Protein AF-0000000077108275 (afdb_homodimer)

Secondary structure (DSSP, 8-state):
--SSSHHHHHHHHHHHHHHHTHHHHHHHHHHHHHHHHHHHHHHHHHHHHHHHHHHHHHH---TT-HHHHHHTS-HHHHHHHHHHHHHHHHHHHHHHHHHTS-SS-----HHHHHHHHH-GGGGGGTT--HHHHHHHHHHHHHHHHTT-SSBSHHHHHHHHHHHHHHHHHHTT--GGGHHHHHHHHHHHHHHHHHT-HHHHHHHIIIIII-S--HHHHHHHHHHHHHHHHHHHHHH-SS-SS-----SS--HHHHHTHHHHHHHHHHHHHHHHHHHHHHHHHHHHHHHHTT--GGGHHHHHHHHHHHHHHH-GGGSTT-HHHHHHHHTT-S-HHHHHHHHHHHHHHHHHHHHTT---BSHHHHHHHHHHHHHHHHHHHHHHHT-HHHHHHHHHHHHHHHHHHHHHT-HHHHHHHHHHHHT-HHHHHHHHHHHHHHHHHHHHTT--HHHHHHHHHHHHH-/--TTSHHHHHHHHHHHHHHHTHHHHHHHHHHHHHHHHHHHHHHHHHHHHHHHHHHHHHH---TT-HHHHHHTS-HHHHHHHHHHHHHHHHHHHHHHHHHTS-SS-----HHHHHHHHH-GGGGGGTT--HHHHHHHHHHHHHHHHTT-SSBSHHHHHHHHHHHHHHHHHHTT--GGGHHHHHHHHHHHHHHHHHT-HHHHHHHIIIIII-S--HHHHHHHHHHHHHHHHHHHHHH-SS-SS-----SS--HHHHHTHHHHHHHHHHHHHHHHHHHHHHHHHHHHHHHHTT--GGGHHHHHHHHHHHHHHH-GGGSTT-HHHHHHHHTT-S-HHHHHHHHHHHHHHHHHHHHTT---BSHHHHHHHHHHHHHHHHHHHHHHHT-HHHHHHHHHHHHHHHHHHHHHT-HHHHHHHHHHHHT-HHHHHHHHHHHHHHHHHHHHTT--HHHHHHHHHHHHH-

InterPro domains:
  IPR001807 Chloride channel [PF00654] (104-437)
  IPR001807 Chloride channel [PR00762] (136-155)
  IPR001807 Chloride channel [PR00762] (187-206)
  IPR001807 Chloride channel [PR00762] (354-374)
  IPR001807 Chloride channel [PR00762] (389-405)
  IPR001807 Chloride channel [PR00762] (407-426)
  IPR014743 Chloride channel, core [SSF81340] (21-454)
  IPR050368 Voltage-gated ClC-type chloride channel [PTHR43427] (21-438)

Solvent-accessible surface area (backbone atoms only — not comparable to full-atom values): 40980 Å² total; per-residue (Å²): 131,74,76,75,64,55,64,60,52,54,55,51,49,53,52,52,57,53,51,66,60,43,55,65,51,50,54,52,46,37,55,53,18,38,51,38,2,48,52,25,11,51,48,46,49,49,48,52,50,50,20,46,51,32,26,27,70,52,45,62,22,62,93,68,32,49,36,67,28,42,66,72,45,59,66,66,49,47,26,46,25,17,24,51,24,12,44,53,38,16,49,50,37,45,50,26,50,72,70,58,43,53,98,69,53,59,54,57,28,53,39,36,47,37,48,24,55,74,35,62,90,48,31,84,74,24,66,52,36,64,69,47,38,52,52,18,46,51,33,33,34,42,20,42,8,22,38,36,27,26,9,66,55,18,37,32,24,28,49,11,24,25,52,27,48,51,46,36,63,75,64,67,51,64,72,86,46,46,56,53,37,31,28,15,11,27,3,3,16,43,0,28,72,54,56,17,31,66,19,8,34,40,34,18,33,53,64,51,58,62,53,91,51,71,75,47,48,30,28,19,34,36,1,1,37,46,1,15,53,52,28,28,72,72,76,45,82,67,51,84,31,77,48,78,74,65,86,74,73,57,70,69,59,58,69,48,28,60,58,52,5,54,52,21,24,56,51,22,54,50,48,34,54,48,50,64,43,16,42,60,51,30,50,49,50,26,56,73,69,70,42,62,72,42,58,29,10,29,54,30,12,42,53,46,10,59,49,32,68,80,38,29,54,40,36,22,45,25,60,49,50,40,40,36,45,40,69,59,73,55,54,46,68,58,24,51,52,47,29,54,50,37,53,49,41,28,24,41,22,42,16,18,62,35,24,60,13,62,55,37,43,29,30,32,34,11,22,25,46,15,26,26,48,12,35,55,51,8,60,73,72,72,41,35,69,60,24,17,38,54,25,14,55,26,18,21,17,6,18,25,6,16,29,59,51,31,40,67,25,30,25,39,36,50,23,41,24,38,72,36,67,68,51,30,48,45,13,41,40,9,6,24,46,3,22,41,54,27,45,72,71,66,40,18,39,44,57,44,46,40,54,54,50,54,53,69,74,96,130,74,77,75,64,55,63,60,54,55,55,52,50,55,53,51,57,54,50,66,59,42,55,64,51,50,54,51,46,37,54,53,19,39,51,39,2,47,54,24,11,51,49,44,50,48,47,53,52,52,21,47,50,31,26,28,71,51,46,64,21,61,94,69,33,48,34,67,28,42,65,73,46,58,65,66,50,47,26,44,24,17,23,52,23,12,45,53,39,16,50,49,35,46,50,27,50,72,70,58,43,52,97,69,55,59,54,57,28,53,38,37,47,37,48,23,57,74,35,64,88,50,33,86,75,21,67,53,37,64,71,47,38,51,51,18,45,52,34,32,33,43,19,42,8,23,39,35,27,24,9,65,55,19,39,33,24,29,50,10,25,24,52,27,47,50,47,36,63,74,64,68,52,65,74,84,45,45,55,54,36,30,26,14,11,27,3,3,18,43,0,29,73,54,58,16,31,67,20,8,35,40,35,17,33,54,64,53,58,64,53,91,50,70,75,48,48,30,28,19,33,37,1,1,37,46,1,15,54,52,27,28,71,73,75,44,82,67,50,84,33,77,48,79,72,64,87,74,72,57,71,70,61,58,68,48,27,62,58,51,4,52,52,22,22,56,51,21,52,51,48,36,53,47,52,63,44,16,44,60,52,31,49,52,49,25,56,75,69,69,42,62,72,41,56,30,8,28,53,32,12,42,54,48,10,57,49,32,69,79,38,28,56,41,37,22,44,25,63,49,50,40,40,36,46,40,67,59,75,56,53,45,67,58,23,49,50,47,30,53,50,36,53,50,42,29,25,42,24,41,17,18,61,35,23,58,14,63,55,37,42,29,31,33,34,11,22,24,46,16,27,26,49,11,36,54,51,8,60,74,72,72,43,36,69,60,26,18,39,52,26,14,56,25,19,21,16,6,18,26,5,15,28,59,52,30,39,68,23,30,27,38,36,49,22,41,23,38,71,36,66,65,51,30,50,45,13,40,40,9,6,24,46,4,22,42,56,29,47,74,71,66,40,18,40,44,56,45,46,39,54,54,51,53,53,69,74,97

Radius of gyration: 28.6 Å; Cα contacts (8 Å, |Δi|>4): 1940; chains: 2; bounding box: 74×90×61 Å

Structure (mmCIF, N/CA/C/O backbone):
data_AF-0000000077108275-model_v1
#
loop_
_entity.id
_entity.type
_entity.pdbx_description
1 polymer 'Chloride channel core'
#
loop_
_atom_site.group_PDB
_atom_site.id
_atom_site.type_symbol
_atom_site.label_atom_id
_atom_site.label_alt_id
_atom_site.label_comp_id
_atom_site.label_asym_id
_atom_site.label_entity_id
_atom_site.label_seq_id
_atom_site.pdbx_PDB_ins_code
_atom_site.Cartn_x
_atom_site.Cartn_y
_atom_site.Cartn_z
_atom_site.occupancy
_atom_site.B_iso_or_equiv
_atom_site.auth_seq_id
_atom_site.auth_comp_id
_atom_site.auth_asym_id
_atom_site.auth_atom_id
_atom_site.pdbx_PDB_model_num
ATOM 1 N N . MET A 1 1 ? 36.844 40.188 -12.695 1 21.81 1 MET A N 1
ATOM 2 C CA . MET A 1 1 ? 35.625 39.938 -11.938 1 21.81 1 MET A CA 1
ATOM 3 C C . MET A 1 1 ? 34.625 39.188 -12.797 1 21.81 1 MET A C 1
ATOM 5 O O . MET A 1 1 ? 33.469 39 -12.375 1 21.81 1 MET A O 1
ATOM 9 N N . LYS A 1 2 ? 34.719 39.188 -14.117 1 32.38 2 LYS A N 1
ATOM 10 C CA . LYS A 1 2 ? 33.875 38.625 -15.18 1 32.38 2 LYS A CA 1
ATOM 11 C C . LYS A 1 2 ? 33.906 37.094 -15.141 1 32.38 2 LYS A C 1
ATOM 13 O O . LYS A 1 2 ? 33.062 36.438 -15.75 1 32.38 2 LYS A O 1
ATOM 18 N N . ARG A 1 3 ? 35.031 36.562 -14.781 1 35.88 3 ARG A N 1
ATOM 19 C CA . ARG A 1 3 ? 35.25 35.156 -15.023 1 35.88 3 ARG A CA 1
ATOM 20 C C . ARG A 1 3 ? 34.438 34.281 -14.047 1 35.88 3 ARG A C 1
ATOM 22 O O . ARG A 1 3 ? 34.438 33.062 -14.156 1 35.88 3 ARG A O 1
ATOM 29 N N . LEU A 1 4 ? 34.156 34.906 -12.945 1 33.06 4 LEU A N 1
ATOM 30 C CA . LEU A 1 4 ? 33.688 34.062 -11.859 1 33.06 4 LEU A CA 1
ATOM 31 C C . LEU A 1 4 ? 32.219 33.719 -12.062 1 33.06 4 LEU A C 1
ATOM 33 O O . LEU A 1 4 ? 31.641 32.938 -11.305 1 33.06 4 LEU A O 1
ATOM 37 N N . PHE A 1 5 ? 31.516 34.531 -12.883 1 38.78 5 PHE A N 1
ATOM 38 C CA . PHE A 1 5 ? 30.078 34.375 -12.938 1 38.78 5 PHE A CA 1
ATOM 39 C C . PHE A 1 5 ? 29.656 33.344 -13.977 1 38.78 5 PHE A C 1
ATOM 41 O O . PHE A 1 5 ? 28.469 33.156 -14.211 1 38.78 5 PHE A O 1
ATOM 48 N N . SER A 1 6 ? 30.594 32.75 -14.688 1 40.59 6 SER A N 1
ATOM 49 C CA . SER A 1 6 ? 30.234 32 -15.891 1 40.59 6 SER A CA 1
ATOM 50 C C . SER A 1 6 ? 29.797 30.594 -15.539 1 40.59 6 SER A C 1
ATOM 52 O O . SER A 1 6 ? 29.094 29.938 -16.312 1 40.59 6 SER A O 1
ATOM 54 N N . PRO A 1 7 ? 30.281 30.062 -14.367 1 42.12 7 PRO A N 1
ATOM 55 C CA . PRO A 1 7 ? 29.969 28.641 -14.227 1 42.12 7 PRO A CA 1
ATOM 56 C C . PRO A 1 7 ? 28.531 28.406 -13.742 1 42.12 7 PRO A C 1
ATOM 58 O O . PRO A 1 7 ? 28.016 27.297 -13.883 1 42.12 7 PRO A O 1
ATOM 61 N N . ALA A 1 8 ? 27.875 29.375 -13.133 1 40.97 8 ALA A N 1
ATOM 62 C CA . ALA A 1 8 ? 26.531 29.156 -12.609 1 40.97 8 ALA A CA 1
ATOM 63 C C . ALA A 1 8 ? 25.5 29.109 -13.742 1 40.97 8 ALA A C 1
ATOM 65 O O . ALA A 1 8 ? 24.469 28.469 -13.625 1 40.97 8 ALA A O 1
ATOM 66 N N . ARG A 1 9 ? 25.766 29.797 -14.812 1 37.84 9 ARG A N 1
ATOM 67 C CA . ARG A 1 9 ? 24.812 29.797 -15.914 1 37.84 9 ARG A CA 1
ATOM 68 C C . ARG A 1 9 ? 24.828 28.469 -16.656 1 37.84 9 ARG A C 1
ATOM 70 O O . ARG A 1 9 ? 23.797 28.016 -17.172 1 37.84 9 ARG A O 1
ATOM 77 N N . LYS A 1 10 ? 25.984 27.906 -16.703 1 40.44 10 LYS A N 1
ATOM 78 C CA . LYS A 1 10 ? 26.031 26.641 -17.422 1 40.44 10 LYS A CA 1
ATOM 79 C C . LYS A 1 10 ? 25.328 25.531 -16.625 1 40.44 10 LYS A C 1
ATOM 81 O O . LYS A 1 10 ? 24.75 24.609 -17.203 1 40.44 10 LYS A O 1
ATOM 86 N N . LEU A 1 11 ? 25.453 25.719 -15.234 1 37.72 11 LEU A N 1
ATOM 87 C CA . LEU A 1 11 ? 24.781 24.703 -14.414 1 37.72 11 LEU A CA 1
ATOM 88 C C . LEU A 1 11 ? 23.281 24.906 -14.438 1 37.72 11 LEU A C 1
ATOM 90 O O . LEU A 1 11 ? 22.516 23.938 -14.453 1 37.72 11 LEU A O 1
ATOM 94 N N . LEU A 1 12 ? 22.922 26.156 -14.453 1 38.62 12 LEU A N 1
ATOM 95 C CA . LEU A 1 12 ? 21.5 26.438 -14.555 1 38.62 12 LEU A CA 1
ATOM 96 C C . LEU A 1 12 ? 20.969 26.078 -15.938 1 38.62 12 LEU A C 1
ATOM 98 O O . LEU A 1 12 ? 19.844 25.578 -16.062 1 38.62 12 LEU A O 1
ATOM 102 N N . ASN A 1 13 ? 21.703 26.375 -16.969 1 37.97 13 ASN A N 1
ATOM 103 C CA . ASN A 1 13 ? 21.266 26.078 -18.328 1 37.97 13 ASN A CA 1
ATOM 104 C C . ASN A 1 13 ? 21.234 24.562 -18.578 1 37.97 13 ASN A C 1
ATOM 106 O O . ASN A 1 13 ? 20.438 24.094 -19.375 1 37.97 13 ASN A O 1
ATOM 110 N N . LYS A 1 14 ? 22.109 23.859 -18 1 39.78 14 LYS A N 1
ATOM 111 C CA . LYS A 1 14 ? 22.047 22.406 -18.172 1 39.78 14 LYS A CA 1
ATOM 112 C C . LYS A 1 14 ? 20.891 21.797 -17.375 1 39.78 14 LYS A C 1
ATOM 114 O O . LYS A 1 14 ? 20.375 20.734 -17.719 1 39.78 14 LYS A O 1
ATOM 119 N N . GLN A 1 15 ? 20.5 22.391 -16.297 1 38.34 15 GLN A N 1
ATOM 120 C CA . GLN A 1 15 ? 19.344 21.922 -15.531 1 38.34 15 GLN A CA 1
ATOM 121 C C . GLN A 1 15 ? 18.047 22.234 -16.266 1 38.34 15 GLN A C 1
ATOM 123 O O . GLN A 1 15 ? 17.109 21.438 -16.234 1 38.34 15 GLN A O 1
ATOM 128 N N . THR A 1 16 ? 17.969 23.375 -16.859 1 40.81 16 THR A N 1
ATOM 129 C CA . THR A 1 16 ? 16.781 23.75 -17.625 1 40.81 16 THR A CA 1
ATOM 130 C C . THR A 1 16 ? 16.641 22.891 -18.875 1 40.81 16 THR A C 1
ATOM 132 O O . THR A 1 16 ? 15.531 22.547 -19.281 1 40.81 16 THR A O 1
ATOM 135 N N . SER A 1 17 ? 17.641 22.641 -19.547 1 42.72 17 SER A N 1
ATOM 136 C CA . SER A 1 17 ? 17.609 21.844 -20.766 1 42.72 17 SER A CA 1
ATOM 137 C C . SER A 1 17 ? 17.203 20.391 -20.484 1 42.72 17 SER A C 1
ATOM 139 O O . SER A 1 17 ? 16.484 19.766 -21.266 1 42.72 17 SER A O 1
ATOM 141 N N . THR A 1 18 ? 17.562 19.938 -19.391 1 40.22 18 THR A N 1
ATOM 142 C CA . THR A 1 18 ? 17.234 18.562 -19.016 1 40.22 18 THR A CA 1
ATOM 143 C C . THR A 1 18 ? 15.781 18.453 -18.562 1 40.22 18 THR A C 1
ATOM 145 O O . THR A 1 18 ? 15.133 17.422 -18.781 1 40.22 18 THR A O 1
ATOM 148 N N . ALA A 1 19 ? 15.266 19.516 -18.031 1 42.22 19 ALA A N 1
ATOM 149 C CA . ALA A 1 19 ? 13.875 19.516 -17.594 1 42.22 19 ALA A CA 1
ATOM 150 C C . ALA A 1 19 ? 12.93 19.516 -18.797 1 42.22 19 ALA A C 1
ATOM 152 O O . A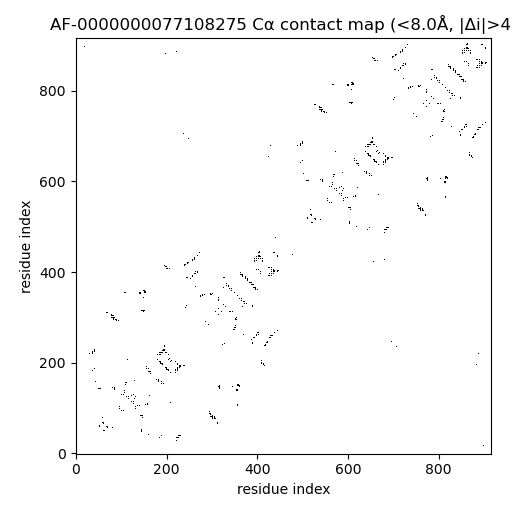LA A 1 19 ? 11.875 18.891 -18.766 1 42.22 19 ALA A O 1
ATOM 153 N N . SER A 1 20 ? 13.141 20.359 -19.797 1 42.03 20 SER A N 1
ATOM 154 C CA . SER A 1 20 ? 12.312 20.484 -20.984 1 42.03 20 SER A CA 1
ATOM 155 C C . SER A 1 20 ? 12.211 19.156 -21.719 1 42.03 20 SER A C 1
ATOM 157 O O . SER A 1 20 ? 11.18 18.859 -22.344 1 42.03 20 SER A O 1
ATOM 159 N N . LYS A 1 21 ? 13.148 18.422 -21.797 1 42.97 21 LYS A N 1
ATOM 160 C CA . LYS A 1 21 ? 13.125 17.156 -22.531 1 42.97 21 LYS A CA 1
ATOM 161 C C . LYS A 1 21 ? 12.445 16.062 -21.703 1 42.97 21 LYS A C 1
ATOM 163 O O . LYS A 1 21 ? 12.188 14.969 -22.219 1 42.97 21 LYS A O 1
ATOM 168 N N . LEU A 1 22 ? 12.211 16.328 -20.453 1 46 22 LEU A N 1
ATOM 169 C CA . LEU A 1 22 ? 11.688 15.305 -19.547 1 46 22 LEU A CA 1
ATOM 170 C C . LEU A 1 22 ? 10.18 15.156 -19.703 1 46 22 LEU A C 1
ATOM 172 O O . LEU A 1 22 ? 9.641 14.055 -19.594 1 46 22 LEU A O 1
ATOM 176 N N . TRP A 1 23 ? 9.469 16.328 -20.078 1 50.38 23 TRP A N 1
ATOM 177 C CA . TRP A 1 23 ? 8.016 16.281 -20.125 1 50.38 23 TRP A CA 1
ATOM 178 C C . TRP A 1 23 ? 7.539 15.422 -21.297 1 50.38 23 TRP A C 1
ATOM 180 O O . TRP A 1 23 ? 6.676 14.562 -21.125 1 50.38 23 TRP A O 1
ATOM 190 N N . PRO A 1 24 ? 8 15.68 -22.453 1 51.19 24 PRO A N 1
ATOM 191 C CA . PRO A 1 24 ? 7.539 14.867 -23.578 1 51.19 24 PRO A CA 1
ATOM 192 C C . PRO A 1 24 ? 7.918 13.398 -23.438 1 51.19 24 PRO A C 1
ATOM 194 O O . PRO A 1 24 ? 7.129 12.516 -23.797 1 51.19 24 PRO A O 1
ATOM 197 N N . ILE A 1 25 ? 8.938 13.219 -22.766 1 55.34 25 ILE A N 1
ATOM 198 C CA . ILE A 1 25 ? 9.43 11.852 -22.609 1 55.34 25 ILE A CA 1
ATOM 199 C C . ILE A 1 25 ? 8.609 11.133 -21.547 1 55.34 25 ILE A C 1
ATOM 201 O O . ILE A 1 25 ? 8.25 9.961 -21.719 1 55.34 25 ILE A O 1
ATOM 205 N N . ALA A 1 26 ? 8.078 11.953 -20.672 1 66.56 26 ALA A N 1
ATOM 206 C CA . ALA A 1 26 ? 7.301 11.344 -19.594 1 66.56 26 ALA A CA 1
ATOM 207 C C . ALA A 1 26 ? 5.926 10.906 -20.078 1 66.56 26 ALA A C 1
ATOM 209 O O . ALA A 1 26 ? 5.469 9.805 -19.781 1 66.56 26 ALA A O 1
ATOM 210 N N . LEU A 1 27 ? 5.402 11.695 -20.984 1 74.62 27 LEU A N 1
ATOM 211 C CA . LEU A 1 27 ? 4.082 11.359 -21.5 1 74.62 27 LEU A CA 1
ATOM 212 C C . LEU A 1 27 ? 4.16 10.188 -22.484 1 74.62 27 LEU A C 1
ATOM 214 O O . LEU A 1 27 ? 3.254 9.352 -22.531 1 74.62 27 LEU A O 1
ATOM 218 N N . GLU A 1 28 ? 5.199 10.172 -23.188 1 80.38 28 GLU A N 1
ATOM 219 C CA . GLU A 1 28 ? 5.402 9.055 -24.109 1 80.38 28 GLU A CA 1
ATOM 220 C C . GLU A 1 28 ? 5.496 7.73 -23.344 1 80.38 28 GLU A C 1
ATOM 222 O O . GLU A 1 28 ? 4.93 6.727 -23.781 1 80.38 28 GLU A O 1
ATOM 227 N N . MET A 1 29 ? 6.098 7.797 -22.25 1 84.69 29 MET A N 1
ATOM 228 C CA . MET A 1 29 ? 6.262 6.586 -21.453 1 84.69 29 MET A CA 1
ATOM 229 C C . MET A 1 29 ? 4.93 6.133 -20.859 1 84.69 29 MET A C 1
ATOM 231 O O . MET A 1 29 ? 4.691 4.938 -20.703 1 84.69 29 MET A O 1
ATOM 235 N N . TRP A 1 30 ? 4.109 7.043 -20.703 1 88.62 30 TRP A N 1
ATOM 236 C CA . TRP A 1 30 ? 2.805 6.719 -20.141 1 88.62 30 TRP A CA 1
ATOM 237 C C . TRP A 1 30 ? 1.914 6.051 -21.188 1 88.62 30 TRP A C 1
ATOM 239 O O . TRP A 1 30 ? 1.174 5.113 -20.875 1 88.62 30 TRP A O 1
ATOM 249 N N . VAL A 1 31 ? 1.995 6.508 -22.359 1 89.62 31 VAL A N 1
ATOM 250 C CA . VAL A 1 31 ? 1.215 5.922 -23.438 1 89.62 31 VAL A CA 1
ATOM 251 C C . VAL A 1 31 ? 1.711 4.508 -23.734 1 89.62 31 VAL A C 1
ATOM 253 O O . VAL A 1 31 ? 0.911 3.586 -23.906 1 89.62 31 VAL A O 1
ATOM 256 N N . VAL A 1 32 ? 3 4.398 -23.734 1 91.94 32 VAL A N 1
ATOM 257 C CA . VAL A 1 32 ? 3.588 3.08 -23.969 1 91.94 32 VAL A CA 1
ATOM 258 C C . VAL A 1 32 ? 3.186 2.135 -22.828 1 91.94 32 VAL A C 1
ATOM 260 O O . VAL A 1 32 ? 2.889 0.962 -23.078 1 91.94 32 VAL A O 1
ATOM 263 N N . ALA A 1 33 ? 3.195 2.691 -21.656 1 94.06 33 ALA A N 1
ATOM 264 C CA . ALA A 1 33 ? 2.801 1.895 -20.5 1 94.06 33 ALA A CA 1
ATOM 265 C C . ALA A 1 33 ? 1.346 1.446 -20.609 1 94.06 33 ALA A C 1
ATOM 267 O O . ALA A 1 33 ? 1.005 0.323 -20.234 1 94.06 33 ALA A O 1
ATOM 268 N N . ALA A 1 34 ? 0.493 2.275 -21.109 1 93.88 34 ALA A N 1
ATOM 269 C CA . ALA A 1 34 ? -0.911 1.927 -21.312 1 93.88 34 ALA A CA 1
ATOM 270 C C . ALA A 1 34 ? -1.054 0.794 -22.328 1 93.88 34 ALA A C 1
ATOM 272 O O . ALA A 1 34 ? -1.856 -0.122 -22.125 1 93.88 34 ALA A O 1
ATOM 273 N N . VAL A 1 35 ? -0.321 0.865 -23.344 1 95.44 35 VAL A N 1
ATOM 274 C CA . VAL A 1 35 ? -0.352 -0.166 -24.375 1 95.44 35 VAL A CA 1
ATOM 275 C C . VAL A 1 35 ? 0.147 -1.489 -23.797 1 95.44 35 VAL A C 1
ATOM 277 O O . VAL A 1 35 ? -0.437 -2.545 -24.047 1 95.44 35 VAL A O 1
ATOM 280 N N . ILE A 1 36 ? 1.191 -1.391 -23.031 1 96.12 36 ILE A N 1
ATOM 281 C CA . ILE A 1 36 ? 1.712 -2.586 -22.375 1 96.12 36 ILE A CA 1
ATOM 282 C C . ILE A 1 36 ? 0.646 -3.176 -21.453 1 96.12 36 ILE A C 1
ATOM 284 O O . ILE A 1 36 ? 0.468 -4.395 -21.391 1 96.12 36 ILE A O 1
ATOM 288 N N . GLY A 1 37 ? -0.014 -2.297 -20.75 1 97 37 GLY A N 1
ATOM 289 C CA . GLY A 1 37 ? -1.104 -2.758 -19.891 1 97 37 GLY A CA 1
ATOM 290 C C . GLY A 1 37 ? -2.186 -3.494 -20.672 1 97 37 GLY A C 1
ATOM 291 O O . GLY A 1 37 ? -2.697 -4.516 -20.203 1 97 37 GLY A O 1
ATOM 292 N N . ILE A 1 38 ? -2.479 -3.023 -21.797 1 97.12 38 ILE A N 1
ATOM 293 C CA . ILE A 1 38 ? -3.514 -3.629 -22.641 1 97.12 38 ILE A CA 1
ATOM 294 C C . ILE A 1 38 ? -3.031 -4.984 -23.156 1 97.12 38 ILE A C 1
ATOM 296 O O . ILE A 1 38 ? -3.732 -5.988 -23.031 1 97.12 38 ILE A O 1
ATOM 300 N N . VAL A 1 39 ? -1.862 -5.023 -23.656 1 97.62 39 VAL A N 1
ATOM 301 C CA . VAL A 1 39 ? -1.327 -6.227 -24.281 1 97.62 39 VAL A CA 1
ATOM 302 C C . VAL A 1 39 ? -1.123 -7.312 -23.234 1 97.62 39 VAL A C 1
ATOM 304 O O . VAL A 1 39 ? -1.524 -8.461 -23.422 1 97.62 39 VAL A O 1
ATOM 307 N N . VAL A 1 40 ? -0.518 -6.922 -22.156 1 98.12 40 VAL A N 1
ATOM 308 C CA . VAL A 1 40 ? -0.232 -7.891 -21.094 1 98.12 40 VAL A CA 1
ATOM 309 C C . VAL A 1 40 ? -1.535 -8.336 -20.438 1 98.12 40 VAL A C 1
ATOM 311 O O . VAL A 1 40 ? -1.703 -9.508 -20.109 1 98.12 40 VAL A O 1
ATOM 314 N N . GLY A 1 41 ? -2.432 -7.355 -20.188 1 98 41 GLY A N 1
ATOM 315 C CA . GLY A 1 41 ? -3.734 -7.719 -19.656 1 98 41 GLY A CA 1
ATOM 316 C C . GLY A 1 41 ? -4.461 -8.742 -20.5 1 98 41 GLY A C 1
ATOM 317 O O . GLY A 1 41 ? -4.965 -9.742 -19.984 1 98 41 GLY A O 1
ATOM 318 N N . LEU A 1 42 ? -4.477 -8.531 -21.75 1 98.12 42 LEU A N 1
ATOM 319 C CA . LEU A 1 42 ? -5.129 -9.461 -22.672 1 98.12 42 LEU A CA 1
ATOM 320 C C . LEU A 1 42 ? -4.398 -10.797 -22.703 1 98.12 42 LEU A C 1
ATOM 322 O O . LEU A 1 42 ? -5.031 -11.852 -22.797 1 98.12 42 LEU A O 1
ATOM 326 N N . ALA A 1 43 ? -3.113 -10.75 -22.672 1 98.12 43 ALA A N 1
ATOM 327 C CA . ALA A 1 43 ? -2.316 -11.977 -22.656 1 98.12 43 ALA A CA 1
ATOM 328 C C . ALA A 1 43 ? -2.6 -12.812 -21.422 1 98.12 43 ALA A C 1
ATOM 330 O O . ALA A 1 43 ? -2.697 -14.039 -21.5 1 98.12 43 ALA A O 1
ATOM 331 N N . VAL A 1 44 ? -2.654 -12.172 -20.281 1 97.88 44 VAL A N 1
ATOM 332 C CA . VAL A 1 44 ? -2.916 -12.883 -19.031 1 97.88 44 VAL A CA 1
ATOM 333 C C . VAL A 1 44 ? -4.332 -13.453 -19.047 1 97.88 44 VAL A C 1
ATOM 335 O O . VAL A 1 44 ? -4.562 -14.57 -18.578 1 97.88 44 VAL A O 1
ATOM 338 N N . ILE A 1 45 ? -5.273 -12.734 -19.578 1 97.69 45 ILE A N 1
ATOM 339 C CA . ILE A 1 45 ? -6.641 -13.227 -19.75 1 97.69 45 ILE A CA 1
ATOM 340 C C . ILE A 1 45 ? -6.641 -14.461 -20.656 1 97.69 45 ILE A C 1
ATOM 342 O O . ILE A 1 45 ? -7.312 -15.453 -20.359 1 97.69 45 ILE A O 1
ATOM 346 N N . GLY A 1 46 ? -5.926 -14.336 -21.719 1 97.81 46 GLY A N 1
ATOM 347 C CA . GLY A 1 46 ? -5.789 -15.477 -22.609 1 97.81 46 GLY A CA 1
ATOM 348 C C . GLY A 1 46 ? -5.191 -16.688 -21.922 1 97.81 46 GLY A C 1
ATOM 349 O O . GLY A 1 46 ? -5.68 -17.812 -22.094 1 97.81 46 GLY A O 1
ATOM 350 N N . LEU A 1 47 ? -4.148 -16.5 -21.188 1 96.81 47 LEU A N 1
ATOM 351 C CA . LEU A 1 47 ? -3.514 -17.578 -20.453 1 96.81 47 LEU A CA 1
ATOM 352 C C . LEU A 1 47 ? -4.504 -18.25 -19.5 1 96.81 47 LEU A C 1
ATOM 354 O O . LEU A 1 47 ? -4.59 -19.484 -19.453 1 96.81 47 LEU A O 1
ATOM 358 N N . ARG A 1 48 ? -5.227 -17.516 -18.781 1 96 48 ARG A N 1
ATOM 359 C CA . ARG A 1 48 ? -6.207 -18.047 -17.828 1 96 48 ARG A CA 1
ATOM 360 C C . ARG A 1 48 ? -7.297 -18.828 -18.547 1 96 48 ARG A C 1
ATOM 362 O O . ARG A 1 48 ? -7.727 -19.875 -18.078 1 96 48 ARG A O 1
ATOM 369 N N . ARG A 1 49 ? -7.727 -18.344 -19.656 1 96.25 49 ARG A N 1
ATOM 370 C CA . ARG A 1 49 ? -8.766 -19.016 -20.422 1 96.25 49 ARG A CA 1
ATOM 371 C C . ARG A 1 49 ? -8.258 -20.344 -20.984 1 96.25 49 ARG A C 1
ATOM 373 O O . ARG A 1 49 ? -9 -21.328 -21.031 1 96.25 49 ARG A O 1
ATOM 380 N N . VAL A 1 50 ? -7.02 -20.328 -21.438 1 96.94 50 VAL A N 1
ATOM 381 C CA . VAL A 1 50 ? -6.434 -21.578 -21.938 1 96.94 50 VAL A CA 1
ATOM 382 C C . VAL A 1 50 ? -6.316 -22.594 -20.812 1 96.94 50 VAL A C 1
ATOM 384 O O . VAL A 1 50 ? -6.578 -23.781 -21.016 1 96.94 50 VAL A O 1
ATOM 387 N N . ILE A 1 51 ? -5.914 -22.188 -19.656 1 96.25 51 ILE A N 1
ATOM 388 C CA . ILE A 1 51 ? -5.809 -23.078 -18.5 1 96.25 51 ILE A CA 1
ATOM 389 C C . ILE A 1 51 ? -7.188 -23.625 -18.156 1 96.25 51 ILE A C 1
ATOM 391 O O . ILE A 1 51 ? -7.344 -24.828 -17.938 1 96.25 51 ILE A O 1
ATOM 395 N N . MET A 1 52 ? -8.172 -22.75 -18.141 1 95.5 52 MET A N 1
ATOM 396 C CA . MET A 1 52 ? -9.531 -23.172 -17.828 1 95.5 52 MET A CA 1
ATOM 397 C C . MET A 1 52 ? -10.047 -24.172 -18.859 1 95.5 52 MET A C 1
ATOM 399 O O . MET A 1 52 ? -10.742 -25.125 -18.5 1 95.5 52 MET A O 1
ATOM 403 N N . ALA A 1 53 ? -9.758 -23.906 -20.062 1 96 53 ALA A N 1
ATOM 404 C CA . ALA A 1 53 ? -10.148 -24.828 -21.125 1 96 53 ALA A CA 1
ATOM 405 C C . ALA A 1 53 ? -9.508 -26.203 -20.922 1 96 53 ALA A C 1
ATOM 407 O O . ALA A 1 53 ? -10.133 -27.234 -21.172 1 96 53 ALA A O 1
ATOM 408 N N . GLY A 1 54 ? -8.234 -26.203 -20.531 1 96.44 54 GLY A N 1
ATOM 409 C CA . GLY A 1 54 ? -7.574 -27.453 -20.219 1 96.44 54 GLY A CA 1
ATOM 410 C C . GLY A 1 54 ? -8.211 -28.188 -19.047 1 96.44 54 GLY A C 1
ATOM 411 O O . GLY A 1 54 ? -8.391 -29.406 -19.094 1 96.44 54 GLY A O 1
ATOM 412 N N . GLU A 1 55 ? -8.516 -27.422 -18 1 95.81 55 GLU A N 1
ATOM 413 C CA . GLU A 1 55 ? -9.156 -28.016 -16.828 1 95.81 55 GLU A CA 1
ATOM 414 C C . GLU A 1 55 ? -10.516 -28.609 -17.188 1 95.81 55 GLU A C 1
ATOM 416 O O . GLU A 1 55 ? -10.914 -29.641 -16.625 1 95.81 55 GLU A O 1
ATOM 421 N N . PHE A 1 56 ? -11.219 -27.922 -18.047 1 95.06 56 PHE A N 1
ATOM 422 C CA . PHE A 1 56 ? -12.5 -28.438 -18.5 1 95.06 56 PHE A CA 1
ATOM 423 C C . PHE A 1 56 ? -12.312 -29.719 -19.312 1 95.06 56 PHE A C 1
ATOM 425 O O . PHE A 1 56 ? -13.055 -30.688 -19.125 1 95.06 56 PHE A O 1
ATOM 432 N N . PHE A 1 57 ? -11.352 -29.703 -20.125 1 95.06 57 PHE A N 1
ATOM 433 C CA . PHE A 1 57 ? -11.109 -30.828 -21.031 1 95.06 57 PHE A CA 1
ATOM 434 C C . PHE A 1 57 ? -10.656 -32.062 -20.234 1 95.06 57 PHE A C 1
ATOM 436 O O . PHE A 1 57 ? -11.156 -33.156 -20.469 1 95.06 57 PHE A O 1
ATOM 443 N N . PHE A 1 58 ? -9.766 -31.906 -19.281 1 95.06 58 PHE A N 1
ATOM 444 C CA . PHE A 1 58 ? -9.156 -33.031 -18.594 1 95.06 58 PHE A CA 1
ATOM 445 C C . PHE A 1 58 ? -10.008 -33.469 -17.406 1 95.06 58 PHE A C 1
ATOM 447 O O . PHE A 1 58 ? -10.078 -34.656 -17.094 1 95.06 58 PHE A O 1
ATOM 454 N N . PHE A 1 59 ? -10.664 -32.469 -16.734 1 95.12 59 PHE A N 1
ATOM 455 C CA . PHE A 1 59 ? -11.32 -32.781 -15.469 1 95.12 59 PHE A CA 1
ATOM 456 C C . PHE A 1 59 ? -12.805 -32.438 -15.531 1 95.12 59 PHE A C 1
ATOM 458 O O . PHE A 1 59 ? -13.539 -32.688 -14.57 1 95.12 59 PHE A O 1
ATOM 465 N N . SER A 1 60 ? -13.305 -31.781 -16.578 1 92.06 60 SER A N 1
ATOM 466 C CA . SER A 1 60 ? -14.68 -31.297 -16.688 1 92.06 60 SER A CA 1
ATOM 467 C C . SER A 1 60 ? -14.969 -30.219 -15.633 1 92.06 60 SER A C 1
ATOM 469 O O . SER A 1 60 ? -16.078 -30.156 -15.094 1 92.06 60 SER A O 1
ATOM 471 N N . ALA A 1 61 ? -13.922 -29.531 -15.344 1 90.19 61 ALA A N 1
ATOM 472 C CA . ALA A 1 61 ? -14.047 -28.5 -14.32 1 90.19 61 ALA A CA 1
ATOM 473 C C . ALA A 1 61 ? -14.609 -27.203 -14.922 1 90.19 61 ALA A C 1
ATOM 475 O O . ALA A 1 61 ? -14.195 -26.797 -16 1 90.19 61 ALA A O 1
ATOM 476 N N . LYS A 1 62 ? -15.602 -26.656 -14.156 1 83.5 62 LYS A N 1
ATOM 477 C CA . LYS A 1 62 ? -16.141 -25.359 -14.539 1 83.5 62 LYS A CA 1
ATOM 478 C C . LYS A 1 62 ? -15.742 -24.281 -13.539 1 83.5 62 LYS A C 1
ATOM 480 O O . LYS A 1 62 ? -15.664 -24.531 -12.336 1 83.5 62 LYS A O 1
ATOM 485 N N . HIS A 1 63 ? -15.445 -23.125 -13.906 1 74.31 63 HIS A N 1
ATOM 486 C CA . HIS A 1 63 ? -15.227 -21.922 -13.117 1 74.31 63 HIS A CA 1
ATOM 487 C C . HIS A 1 63 ? -14.07 -22.109 -12.141 1 74.31 63 HIS A C 1
ATOM 489 O O . HIS A 1 63 ? -14.148 -21.688 -10.984 1 74.31 63 HIS A O 1
ATOM 495 N N . GLU A 1 64 ? -13.148 -22.828 -12.438 1 75.19 64 GLU A N 1
ATOM 496 C CA . GLU A 1 64 ? -11.93 -23 -11.656 1 75.19 64 GLU A CA 1
ATOM 497 C C . GLU A 1 64 ? -12.172 -23.859 -10.422 1 75.19 64 GLU A C 1
ATOM 499 O O . GLU A 1 64 ? -11.43 -23.797 -9.445 1 75.19 64 GLU A O 1
ATOM 504 N N . ASN A 1 65 ? -13.195 -24.656 -10.43 1 87.25 65 ASN A N 1
ATOM 505 C CA . ASN A 1 65 ? -13.461 -25.625 -9.367 1 87.25 65 ASN A CA 1
ATOM 506 C C . ASN A 1 65 ? -12.836 -26.984 -9.68 1 87.25 65 ASN A C 1
ATOM 508 O O . ASN A 1 65 ? -13.547 -27.984 -9.805 1 87.25 65 ASN A O 1
ATOM 512 N N . LEU A 1 66 ? -11.625 -27 -9.641 1 91.44 66 LEU A N 1
ATOM 513 C CA . LEU A 1 66 ? -10.859 -28.156 -10.078 1 91.44 66 LEU A CA 1
ATOM 514 C C . LEU A 1 66 ? -10.93 -29.281 -9.047 1 91.44 66 LEU A C 1
ATOM 516 O O . LEU A 1 66 ? -11.094 -30.453 -9.398 1 91.44 66 LEU A O 1
ATOM 520 N N . ALA A 1 67 ? -10.82 -28.906 -7.816 1 92.5 67 ALA A N 1
ATOM 521 C CA . ALA A 1 67 ? -10.82 -29.922 -6.758 1 92.5 67 ALA A CA 1
ATOM 522 C C . ALA A 1 67 ? -12.148 -30.672 -6.715 1 92.5 67 ALA A C 1
ATOM 524 O O . ALA A 1 67 ? -12.172 -31.906 -6.613 1 92.5 67 ALA A O 1
ATOM 525 N N . THR A 1 68 ? -13.258 -29.969 -6.797 1 92.38 68 THR A N 1
ATOM 526 C CA . THR A 1 68 ? -14.586 -30.562 -6.773 1 92.38 68 THR A CA 1
ATOM 527 C C . THR A 1 68 ? -14.812 -31.438 -8.008 1 92.38 68 THR A C 1
ATOM 529 O O . THR A 1 68 ? -15.344 -32.531 -7.906 1 92.38 68 THR A O 1
ATOM 532 N N . ALA A 1 69 ? -14.375 -30.922 -9.125 1 92.69 69 ALA A N 1
ATOM 533 C CA . ALA A 1 69 ? -14.516 -31.672 -10.367 1 92.69 69 ALA A CA 1
ATOM 534 C C . ALA A 1 69 ? -13.695 -32.969 -10.336 1 92.69 69 ALA A C 1
ATOM 536 O O . ALA A 1 69 ? -14.18 -34.031 -10.727 1 92.69 69 ALA A O 1
ATOM 537 N N . ALA A 1 70 ? -12.523 -32.906 -9.883 1 92.94 70 ALA A N 1
ATOM 538 C CA . ALA A 1 70 ? -11.633 -34.062 -9.836 1 92.94 70 ALA A CA 1
ATOM 539 C C . ALA A 1 70 ? -12.164 -35.125 -8.875 1 92.94 70 ALA A C 1
ATOM 541 O O . ALA A 1 70 ? -12.031 -36.312 -9.133 1 92.94 70 ALA A O 1
ATOM 542 N N . ALA A 1 71 ? -12.758 -34.656 -7.805 1 91.44 71 ALA A N 1
ATOM 543 C CA . ALA A 1 71 ? -13.258 -35.562 -6.793 1 91.44 71 ALA A CA 1
ATOM 544 C C . ALA A 1 71 ? -14.414 -36.406 -7.336 1 91.44 71 ALA A C 1
ATOM 546 O O . ALA A 1 71 ? -14.695 -37.5 -6.832 1 91.44 71 ALA A O 1
ATOM 547 N N . SER A 1 72 ? -15.055 -35.938 -8.32 1 92.06 72 SER A N 1
ATOM 548 C CA . SER A 1 72 ? -16.219 -36.625 -8.867 1 92.06 72 SER A CA 1
ATOM 549 C C . SER A 1 72 ? -15.844 -37.531 -10.023 1 92.06 72 SER A C 1
ATOM 551 O O . SER A 1 72 ? -16.672 -38.312 -10.523 1 92.06 72 SER A O 1
ATOM 553 N N . LEU A 1 73 ? -14.633 -37.562 -10.391 1 93.56 73 LEU A N 1
ATOM 554 C CA . LEU A 1 73 ? -14.18 -38.375 -11.531 1 93.56 73 LEU A CA 1
ATOM 555 C C . LEU A 1 73 ? -13.633 -39.719 -11.078 1 93.56 73 LEU A C 1
ATOM 557 O O . LEU A 1 73 ? -13.219 -39.875 -9.93 1 93.56 73 LEU A O 1
ATOM 561 N N . PRO A 1 74 ? -13.648 -40.625 -12.07 1 94.75 74 PRO A N 1
ATOM 562 C CA . PRO A 1 74 ? -12.984 -41.906 -11.742 1 94.75 74 PRO A CA 1
ATOM 563 C C . PRO A 1 74 ? -11.484 -41.75 -11.531 1 94.75 74 PRO A C 1
ATOM 565 O O . PRO A 1 74 ? -10.859 -40.875 -12.133 1 94.75 74 PRO A O 1
ATOM 568 N N . LEU A 1 75 ? -10.938 -42.594 -10.758 1 94.75 75 LEU A N 1
ATOM 569 C CA . LEU A 1 75 ? -9.539 -42.5 -10.336 1 94.75 75 LEU A CA 1
ATOM 570 C C . LEU A 1 75 ? -8.609 -42.531 -11.539 1 94.75 75 LEU A C 1
ATOM 572 O O . LEU A 1 75 ? -7.586 -41.844 -11.547 1 94.75 75 LEU A O 1
ATOM 576 N N . TRP A 1 76 ? -8.961 -43.281 -12.523 1 94.81 76 TRP A N 1
ATOM 577 C CA . TRP A 1 76 ? -8.078 -43.375 -13.68 1 94.81 76 TRP A CA 1
ATOM 578 C C . TRP A 1 76 ? -7.969 -42.062 -14.422 1 94.81 76 TRP A C 1
ATOM 580 O O . TRP A 1 76 ? -6.914 -41.719 -14.969 1 94.81 76 TRP A O 1
ATOM 590 N N . GLN A 1 77 ? -9 -41.312 -14.438 1 95.25 77 GLN A N 1
ATOM 591 C CA . GLN A 1 77 ? -8.984 -40.031 -15.125 1 95.25 77 GLN A CA 1
ATOM 592 C C . GLN A 1 77 ? -8.164 -39 -14.352 1 95.25 77 GLN A C 1
ATOM 594 O O . GLN A 1 77 ? -7.512 -38.156 -14.953 1 95.25 77 GLN A O 1
ATOM 599 N N . ILE A 1 78 ? -8.281 -39.156 -13.062 1 96.62 78 ILE A N 1
ATOM 600 C CA . ILE A 1 78 ? -7.516 -38.25 -12.211 1 96.62 78 ILE A CA 1
ATOM 601 C C . ILE A 1 78 ? -6.023 -38.438 -12.438 1 96.62 78 ILE A C 1
ATOM 603 O O . ILE A 1 78 ? -5.246 -37.5 -12.438 1 96.62 78 ILE A O 1
ATOM 607 N N . ILE A 1 79 ? -5.668 -39.656 -12.695 1 97.38 79 ILE A N 1
ATOM 608 C CA . ILE A 1 79 ? -4.266 -40 -12.906 1 97.38 79 ILE A CA 1
ATOM 609 C C . ILE A 1 79 ? -3.873 -39.688 -14.352 1 97.38 79 ILE A C 1
ATOM 611 O O . ILE A 1 79 ? -2.791 -39.156 -14.602 1 97.38 79 ILE A O 1
ATOM 615 N N . ALA A 1 80 ? -4.723 -39.938 -15.289 1 97.38 80 ALA A N 1
ATOM 616 C CA . ALA A 1 80 ? -4.418 -39.812 -16.719 1 97.38 80 ALA A CA 1
ATOM 617 C C . ALA A 1 80 ? -4.234 -38.344 -17.125 1 97.38 80 ALA A C 1
ATOM 619 O O . ALA A 1 80 ? -3.432 -38.062 -18 1 97.38 80 ALA A O 1
ATOM 620 N N . ALA A 1 81 ? -4.941 -37.5 -16.484 1 97.38 81 ALA A N 1
ATOM 621 C CA . ALA A 1 81 ? -4.93 -36.094 -16.875 1 97.38 81 ALA A CA 1
ATOM 622 C C . ALA A 1 81 ? -3.545 -35.5 -16.688 1 97.38 81 ALA A C 1
ATOM 624 O O . ALA A 1 81 ? -2.938 -35.031 -17.656 1 97.38 81 ALA A O 1
ATOM 625 N N . PRO A 1 82 ? -2.99 -35.562 -15.469 1 97.62 82 PRO A N 1
ATOM 626 C CA . PRO A 1 82 ? -1.651 -35 -15.312 1 97.62 82 PRO A CA 1
ATOM 627 C C . PRO A 1 82 ? -0.586 -35.781 -16.078 1 97.62 82 PRO A C 1
ATOM 629 O O . PRO A 1 82 ? 0.403 -35.188 -16.531 1 97.62 82 PRO A O 1
ATOM 632 N N . VAL A 1 83 ? -0.785 -37.031 -16.312 1 97.81 83 VAL A N 1
ATOM 633 C CA . VAL A 1 83 ? 0.173 -37.812 -17.078 1 97.81 83 VAL A CA 1
ATOM 634 C C . VAL A 1 83 ? 0.172 -37.344 -18.531 1 97.81 83 VAL A C 1
ATOM 636 O O . VAL A 1 83 ? 1.233 -37.156 -19.125 1 97.81 83 VAL A O 1
ATOM 639 N N . THR A 1 84 ? -1.031 -37.25 -19.078 1 97.94 84 THR A N 1
ATOM 640 C CA . THR A 1 84 ? -1.147 -36.781 -20.453 1 97.94 84 THR A CA 1
ATOM 641 C C . THR A 1 84 ? -0.586 -35.375 -20.594 1 97.94 84 THR A C 1
ATOM 643 O O . THR A 1 84 ? 0.105 -35.062 -21.562 1 97.94 84 THR A O 1
ATOM 646 N N . GLY A 1 85 ? -0.974 -34.531 -19.625 1 97.38 85 GLY A N 1
ATOM 647 C CA . GLY A 1 85 ? -0.379 -33.219 -19.625 1 97.38 85 GLY A CA 1
ATOM 648 C C . GLY A 1 85 ? 1.137 -33.25 -19.562 1 97.38 85 GLY A C 1
ATOM 649 O O . GLY A 1 85 ? 1.805 -32.438 -20.234 1 97.38 85 GLY A O 1
ATOM 650 N N . GLY A 1 86 ? 1.681 -34.094 -18.734 1 97.38 86 GLY A N 1
ATOM 651 C CA . GLY A 1 86 ? 3.121 -34.25 -18.656 1 97.38 86 GLY A CA 1
ATOM 652 C C . GLY A 1 86 ? 3.748 -34.719 -19.969 1 97.38 86 GLY A C 1
ATOM 653 O O . GLY A 1 86 ? 4.844 -34.281 -20.312 1 97.38 86 GLY A O 1
ATOM 654 N N . CYS A 1 87 ? 3.068 -35.562 -20.656 1 97.69 87 CYS A N 1
ATOM 655 C CA . CYS A 1 87 ? 3.557 -36 -21.969 1 97.69 8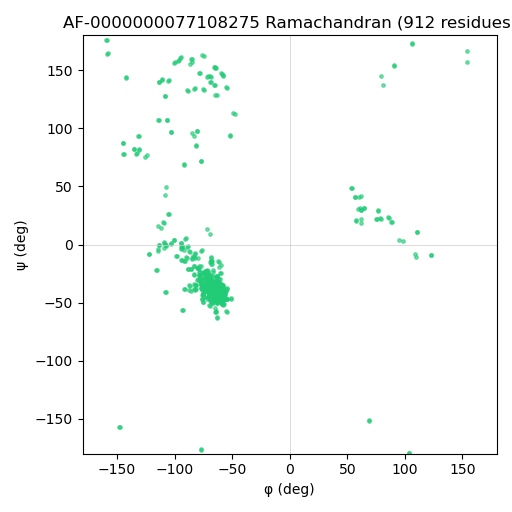7 CYS A CA 1
ATOM 656 C C . CYS A 1 87 ? 3.604 -34.844 -22.953 1 97.69 87 CYS A C 1
ATOM 658 O O . CYS A 1 87 ? 4.574 -34.688 -23.688 1 97.69 87 CYS A O 1
ATOM 660 N N . LEU A 1 88 ? 2.592 -34.094 -22.938 1 97.56 88 LEU A N 1
ATOM 661 C CA . LEU A 1 88 ? 2.545 -32.938 -23.828 1 97.56 88 LEU A CA 1
ATOM 662 C C . LEU A 1 88 ? 3.65 -31.938 -23.5 1 97.56 88 LEU A C 1
ATOM 664 O O . LEU A 1 88 ? 4.293 -31.391 -24.391 1 97.56 88 LEU A O 1
ATOM 668 N N . VAL A 1 89 ? 3.85 -31.719 -22.219 1 97 89 VAL A N 1
ATOM 669 C CA . VAL A 1 89 ? 4.922 -30.844 -21.781 1 97 89 VAL A CA 1
ATOM 670 C C . VAL A 1 89 ? 6.273 -31.422 -22.203 1 97 89 VAL A C 1
ATOM 672 O O . VAL A 1 89 ? 7.16 -30.688 -22.641 1 97 89 VAL A O 1
ATOM 675 N N . GLY A 1 90 ? 6.402 -32.688 -22.016 1 96 90 GLY A N 1
ATOM 676 C CA . GLY A 1 90 ? 7.621 -33.375 -22.469 1 96 90 GLY A CA 1
ATOM 677 C C . GLY A 1 90 ? 7.895 -33.188 -23.953 1 96 90 GLY A C 1
ATOM 678 O O . GLY A 1 90 ? 9.039 -32.938 -24.344 1 96 90 GLY A O 1
ATOM 679 N N . ILE A 1 91 ? 6.898 -33.25 -24.734 1 96 91 ILE A N 1
ATOM 680 C CA . ILE A 1 91 ? 7.02 -33.062 -26.172 1 96 91 ILE A CA 1
ATOM 681 C C . ILE A 1 91 ? 7.457 -31.641 -26.469 1 96 91 ILE A C 1
ATOM 683 O O . ILE A 1 91 ? 8.312 -31.422 -27.328 1 96 91 ILE A O 1
ATOM 687 N N . LEU A 1 92 ? 6.883 -30.734 -25.766 1 94.69 92 LEU A N 1
ATOM 688 C CA . LEU A 1 92 ? 7.246 -29.344 -25.969 1 94.69 92 LEU A CA 1
ATOM 689 C C . LEU A 1 92 ? 8.703 -29.094 -25.594 1 94.69 92 LEU A C 1
ATOM 691 O O . LEU A 1 92 ? 9.406 -28.344 -26.281 1 94.69 92 LEU A O 1
ATOM 695 N N . LEU A 1 93 ? 9.094 -29.656 -24.5 1 93.62 93 LEU A N 1
ATOM 696 C CA . LEU A 1 93 ? 10.492 -29.547 -24.078 1 93.62 93 LEU A CA 1
ATOM 697 C C . LEU A 1 93 ? 11.422 -30.141 -25.125 1 93.62 93 LEU A C 1
ATOM 699 O O . LEU A 1 93 ? 12.484 -29.594 -25.422 1 93.62 93 LEU A O 1
ATOM 703 N N . TRP A 1 94 ? 10.977 -31.219 -25.625 1 93 94 TRP A N 1
ATOM 704 C CA . TRP A 1 94 ? 11.758 -31.891 -26.672 1 93 94 TRP A CA 1
ATOM 705 C C . TRP A 1 94 ? 11.844 -31.031 -27.922 1 93 94 TRP A C 1
ATOM 707 O O . TRP A 1 94 ? 12.93 -30.875 -28.5 1 93 94 TRP A O 1
ATOM 717 N N . ILE A 1 95 ? 10.789 -30.484 -28.312 1 91.94 95 ILE A N 1
ATOM 718 C CA . ILE A 1 95 ? 10.742 -29.625 -29.5 1 91.94 95 ILE A CA 1
ATOM 719 C C . ILE A 1 95 ? 11.633 -28.406 -29.266 1 91.94 95 ILE A C 1
ATOM 721 O O . ILE A 1 95 ? 12.367 -28 -30.172 1 91.94 95 ILE A O 1
ATOM 725 N N . GLY A 1 96 ? 11.523 -27.875 -28.094 1 89.69 96 GLY A N 1
ATOM 726 C CA . GLY A 1 96 ? 12.375 -26.734 -27.781 1 89.69 96 GLY A CA 1
ATOM 727 C C . GLY A 1 96 ? 13.859 -27.062 -27.844 1 89.69 96 GLY A C 1
ATOM 728 O O . GLY A 1 96 ? 14.656 -26.25 -28.328 1 89.69 96 GLY A O 1
ATOM 729 N N . SER A 1 97 ? 14.203 -28.125 -27.375 1 86.81 97 SER A N 1
ATOM 730 C CA . SER A 1 97 ? 15.594 -28.562 -27.406 1 86.81 97 SER A CA 1
ATOM 731 C C . SER A 1 97 ? 16.062 -28.797 -28.828 1 86.81 97 SER A C 1
ATOM 733 O O . SER A 1 97 ? 17.203 -28.469 -29.172 1 86.81 97 SER A O 1
ATOM 735 N N . LYS A 1 98 ? 15.195 -29.281 -29.609 1 89.19 98 LYS A N 1
ATOM 736 C CA . LYS A 1 98 ? 15.555 -29.594 -30.984 1 89.19 98 LYS A CA 1
ATOM 737 C C . LYS A 1 98 ? 15.633 -28.344 -31.844 1 89.19 98 LYS A C 1
ATOM 739 O O . LYS A 1 98 ? 16.438 -28.266 -32.781 1 89.19 98 LYS A O 1
ATOM 744 N N . LEU A 1 99 ? 14.859 -27.438 -31.531 1 87.81 99 LEU A N 1
ATOM 745 C CA . LEU A 1 99 ? 14.805 -26.203 -32.312 1 87.81 99 LEU A CA 1
ATOM 746 C C . LEU A 1 99 ? 15.836 -25.203 -31.828 1 87.81 99 LEU A C 1
ATOM 748 O O . LEU A 1 99 ? 16 -24.141 -32.438 1 87.81 99 LEU A O 1
ATOM 752 N N . GLY A 1 100 ? 16.469 -25.469 -30.828 1 79.06 100 GLY A N 1
ATOM 753 C CA . GLY A 1 100 ? 17.5 -24.609 -30.297 1 79.06 100 GLY A CA 1
ATOM 754 C C . GLY A 1 100 ? 16.953 -23.422 -29.531 1 79.06 100 GLY A C 1
ATOM 755 O O . GLY A 1 100 ? 17.547 -22.344 -29.547 1 79.06 100 GLY A O 1
ATOM 756 N N . TRP A 1 101 ? 15.742 -23.609 -29.078 1 79.06 101 TRP A N 1
ATOM 757 C CA . TRP A 1 101 ? 15.164 -22.547 -28.281 1 79.06 101 TRP A CA 1
ATOM 758 C C . TRP A 1 101 ? 15.734 -22.547 -26.875 1 79.06 101 TRP A C 1
ATOM 760 O O . TRP A 1 101 ? 15.078 -23.016 -25.938 1 79.06 101 TRP A O 1
ATOM 770 N N . GLY A 1 102 ? 16.969 -22.141 -26.75 1 66.94 102 GLY A N 1
ATOM 771 C CA . GLY A 1 102 ? 17.688 -22.094 -25.484 1 66.94 102 GLY A CA 1
ATOM 772 C C . GLY A 1 102 ? 18.438 -23.375 -25.188 1 66.94 102 GLY A C 1
ATOM 773 O O . GLY A 1 102 ? 18.141 -24.438 -25.734 1 66.94 102 GLY A O 1
ATOM 774 N N . ASP A 1 103 ? 19.453 -23.375 -24.438 1 67.44 103 ASP A N 1
ATOM 775 C CA . ASP A 1 103 ? 20.312 -24.5 -24.078 1 67.44 103 ASP A CA 1
ATOM 776 C C . ASP A 1 103 ? 19.609 -25.453 -23.125 1 67.44 103 ASP A C 1
ATOM 778 O O . ASP A 1 103 ? 19.906 -26.656 -23.094 1 67.44 103 ASP A O 1
ATOM 782 N N . ASP A 1 104 ? 18.688 -24.938 -22.422 1 79.06 104 ASP A N 1
ATOM 783 C CA . ASP A 1 104 ? 17.953 -25.703 -21.406 1 79.06 104 ASP A CA 1
ATOM 784 C C . ASP A 1 104 ? 16.5 -25.266 -21.328 1 79.06 104 ASP A C 1
ATOM 786 O O . ASP A 1 104 ? 16.125 -24.469 -20.453 1 79.06 104 ASP A O 1
ATOM 790 N N . PRO A 1 105 ? 15.773 -26.016 -22.281 1 81.75 105 PRO A N 1
ATOM 791 C CA . PRO A 1 105 ? 14.367 -25.594 -22.281 1 81.75 105 PRO A CA 1
ATOM 792 C C . PRO A 1 105 ? 13.664 -25.859 -20.953 1 81.75 105 PRO A C 1
ATOM 794 O O . PRO A 1 105 ? 13.836 -26.922 -20.359 1 81.75 105 PRO A O 1
ATOM 797 N N . ARG A 1 106 ? 13.047 -24.906 -20.438 1 86 106 ARG A N 1
ATOM 798 C CA . ARG A 1 106 ? 12.297 -24.969 -19.188 1 86 106 ARG A CA 1
ATOM 799 C C . ARG A 1 106 ? 11.266 -23.844 -19.094 1 86 106 ARG A C 1
ATOM 801 O O . ARG A 1 106 ? 11.273 -22.938 -19.922 1 86 106 ARG A O 1
ATOM 808 N N . ALA A 1 107 ? 10.367 -24 -18.203 1 88.44 107 ALA A N 1
ATOM 809 C CA . ALA A 1 107 ? 9.453 -22.906 -17.906 1 88.44 107 ALA A CA 1
ATOM 810 C C . ALA A 1 107 ? 10.141 -21.812 -17.109 1 88.44 107 ALA A C 1
ATOM 812 O O . ALA A 1 107 ? 10.93 -22.094 -16.203 1 88.44 107 ALA A O 1
ATOM 813 N N . TYR A 1 108 ? 9.906 -20.578 -17.578 1 89.25 108 TYR A N 1
ATOM 814 C CA . TYR A 1 108 ? 10.531 -19.438 -16.922 1 89.25 108 TYR A CA 1
ATOM 815 C C . TYR A 1 108 ? 9.586 -18.828 -15.883 1 89.25 108 TYR A C 1
ATOM 817 O O . TYR A 1 108 ? 8.398 -19.141 -15.852 1 89.25 108 TYR A O 1
ATOM 825 N N . GLY A 1 109 ? 10.18 -18.047 -14.977 1 91 109 GLY A N 1
ATOM 826 C CA . GLY A 1 109 ? 9.406 -17.422 -13.914 1 91 109 GLY A CA 1
ATOM 827 C C . GLY A 1 109 ? 9.961 -16.078 -13.484 1 91 109 GLY A C 1
ATOM 828 O O . GLY A 1 109 ? 10.617 -15.391 -14.273 1 91 109 GLY A O 1
ATOM 829 N N . ILE A 1 110 ? 9.656 -15.719 -12.367 1 93.06 110 ILE A N 1
ATOM 830 C CA . ILE A 1 110 ? 9.953 -14.383 -11.844 1 93.06 110 ILE A CA 1
ATOM 831 C C . ILE A 1 110 ? 11.461 -14.211 -11.703 1 93.06 110 ILE A C 1
ATOM 833 O O . ILE A 1 110 ? 12 -13.133 -11.953 1 93.06 110 ILE A O 1
ATOM 837 N N . ALA A 1 111 ? 12.117 -15.25 -11.367 1 91 111 ALA A N 1
ATOM 838 C CA . ALA A 1 111 ? 13.57 -15.18 -11.188 1 91 111 ALA A CA 1
ATOM 839 C C . ALA A 1 111 ? 14.266 -14.805 -12.492 1 91 111 ALA A C 1
ATOM 841 O O . ALA A 1 111 ? 15.273 -14.102 -12.484 1 91 111 ALA A O 1
ATOM 842 N N . ASP A 1 112 ? 13.742 -15.25 -13.578 1 90.44 112 ASP A N 1
ATOM 843 C CA . ASP A 1 112 ? 14.312 -14.938 -14.891 1 90.44 112 ASP A CA 1
ATOM 844 C C . ASP A 1 112 ? 14.094 -13.469 -15.25 1 90.44 112 ASP A C 1
ATOM 846 O O . ASP A 1 112 ? 14.93 -12.852 -15.914 1 90.44 112 ASP A O 1
ATOM 850 N N . VAL A 1 113 ? 12.961 -12.977 -14.812 1 91.94 113 VAL A N 1
ATOM 851 C CA . VAL A 1 113 ? 12.648 -11.57 -15.047 1 91.94 113 VAL A CA 1
ATOM 852 C C . VAL A 1 113 ? 13.602 -10.688 -14.234 1 91.94 113 VAL A C 1
ATOM 854 O O . VAL A 1 113 ? 14.094 -9.672 -14.734 1 91.94 113 VAL A O 1
ATOM 857 N N . ILE A 1 114 ? 13.812 -11.094 -13.031 1 91.19 114 ILE A N 1
ATOM 858 C CA . ILE A 1 114 ? 14.727 -10.352 -12.172 1 91.19 114 ILE A CA 1
ATOM 859 C C . ILE A 1 114 ? 16.125 -10.359 -12.773 1 91.19 114 ILE A C 1
ATOM 861 O O . ILE A 1 114 ? 16.812 -9.336 -12.773 1 91.19 114 ILE A O 1
ATOM 865 N N . LYS A 1 115 ? 16.531 -11.484 -13.305 1 87.38 115 LYS A N 1
ATOM 866 C CA . LYS A 1 115 ? 17.844 -11.602 -13.945 1 87.38 115 LYS A CA 1
ATOM 867 C C . LYS A 1 115 ? 17.938 -10.688 -15.164 1 87.38 115 LYS A C 1
ATOM 869 O O . LYS A 1 115 ? 18.969 -10.047 -15.391 1 87.38 115 LYS A O 1
ATOM 874 N N . ALA A 1 116 ? 16.906 -10.656 -15.898 1 85.12 116 ALA A N 1
ATOM 875 C CA . ALA A 1 116 ? 16.875 -9.82 -17.094 1 85.12 116 ALA A CA 1
ATOM 876 C C . ALA A 1 116 ? 16.969 -8.344 -16.734 1 85.12 116 ALA A C 1
ATOM 878 O O . ALA A 1 116 ? 17.594 -7.559 -17.453 1 85.12 116 ALA A O 1
ATOM 879 N N . ARG A 1 117 ? 16.281 -8.016 -15.742 1 83.69 117 ARG A N 1
ATOM 880 C CA . ARG A 1 117 ? 16.328 -6.633 -15.289 1 83.69 117 ARG A CA 1
ATOM 881 C C . ARG A 1 117 ? 17.734 -6.25 -14.82 1 83.69 117 ARG A C 1
ATOM 883 O O . ARG A 1 117 ? 18.172 -5.117 -15.023 1 83.69 117 ARG A O 1
ATOM 890 N N . ARG A 1 118 ? 18.406 -7.133 -14.273 1 80.94 118 ARG A N 1
ATOM 891 C CA . ARG A 1 118 ? 19.734 -6.871 -13.766 1 80.94 118 ARG A CA 1
ATOM 892 C C . ARG A 1 118 ? 20.75 -6.742 -14.898 1 80.94 118 ARG A C 1
ATOM 894 O O . ARG A 1 118 ? 21.719 -5.984 -14.797 1 80.94 118 ARG A O 1
ATOM 901 N N . PHE A 1 119 ? 20.5 -7.516 -15.938 1 78.5 119 PHE A N 1
ATOM 902 C CA . PHE A 1 119 ? 21.406 -7.508 -17.062 1 78.5 119 PHE A CA 1
ATOM 903 C C . PHE A 1 119 ? 20.672 -7.168 -18.359 1 78.5 119 PHE A C 1
ATOM 905 O O . PHE A 1 119 ? 20.594 -7.996 -19.266 1 78.5 119 PHE A O 1
ATOM 912 N N . PRO A 1 120 ? 20.422 -5.938 -18.469 1 66.88 120 PRO A N 1
ATOM 913 C CA . PRO A 1 120 ? 19.594 -5.566 -19.609 1 66.88 120 PRO A CA 1
ATOM 914 C C . PRO A 1 120 ? 20.328 -5.676 -20.938 1 66.88 120 PRO A C 1
ATOM 916 O O . PRO A 1 120 ? 19.703 -5.855 -21.984 1 66.88 120 PRO A O 1
ATOM 919 N N . LYS A 1 121 ? 21.625 -5.512 -20.906 1 65.5 121 LYS A N 1
ATOM 920 C CA . LYS A 1 121 ? 22.406 -5.531 -22.141 1 65.5 121 LYS A CA 1
ATOM 921 C C . LYS A 1 121 ? 22.547 -6.953 -22.688 1 65.5 121 LYS A C 1
ATOM 923 O O . LYS A 1 121 ? 22.875 -7.148 -23.859 1 65.5 121 LYS A O 1
ATOM 928 N N . ARG A 1 122 ? 22.438 -7.871 -21.891 1 64.12 122 ARG A N 1
ATOM 929 C CA . ARG A 1 122 ? 22.562 -9.25 -22.344 1 64.12 122 ARG A CA 1
ATOM 930 C C . ARG A 1 122 ? 21.219 -9.961 -22.328 1 64.12 122 ARG A C 1
ATOM 932 O O . ARG A 1 122 ? 21.125 -11.102 -21.875 1 64.12 122 ARG A O 1
ATOM 939 N N . ILE A 1 123 ? 20.344 -9.32 -22.734 1 59.78 123 ILE A N 1
ATOM 940 C CA . ILE A 1 123 ? 18.953 -9.742 -22.625 1 59.78 123 ILE A CA 1
ATOM 941 C C . ILE A 1 123 ? 18.75 -11.055 -23.375 1 59.78 123 ILE A C 1
ATOM 943 O O . ILE A 1 123 ? 17.953 -11.906 -22.938 1 59.78 123 ILE A O 1
ATOM 947 N N . GLU A 1 124 ? 19.5 -11.188 -24.391 1 58.19 124 GLU A N 1
ATOM 948 C CA . GLU A 1 124 ? 19.359 -12.406 -25.188 1 58.19 124 GLU A CA 1
ATOM 949 C C . GLU A 1 124 ? 19.672 -13.648 -24.344 1 58.19 124 GLU A C 1
ATOM 951 O O . GLU A 1 124 ? 19.156 -14.734 -24.641 1 58.19 124 GLU A O 1
ATOM 956 N N . LYS A 1 125 ? 20.344 -13.281 -23.312 1 61.62 125 LYS A N 1
ATOM 957 C CA . LYS A 1 125 ? 20.734 -14.438 -22.516 1 61.62 125 LYS A CA 1
ATOM 958 C C . LYS A 1 125 ? 20 -14.453 -21.188 1 61.62 125 LYS A C 1
ATOM 960 O O . LYS A 1 125 ? 20.375 -15.203 -20.281 1 61.62 125 LYS A O 1
ATOM 965 N N . THR A 1 126 ? 19 -13.656 -21.125 1 65.19 126 THR A N 1
ATOM 966 C CA . THR A 1 126 ? 18.469 -13.523 -19.781 1 65.19 126 THR A CA 1
ATOM 967 C C . THR A 1 126 ? 17.109 -14.219 -19.656 1 65.19 126 THR A C 1
ATOM 969 O O . THR A 1 126 ? 16.547 -14.289 -18.562 1 65.19 126 THR A O 1
ATOM 972 N N . GLY A 1 127 ? 16.672 -14.812 -20.734 1 68.06 127 GLY A N 1
ATOM 973 C CA . GLY A 1 127 ? 15.445 -15.578 -20.594 1 68.06 127 GLY A CA 1
ATOM 974 C C . GLY A 1 127 ? 14.219 -14.812 -21.047 1 68.06 127 GLY A C 1
ATOM 975 O O . GLY A 1 127 ? 13.094 -15.32 -20.953 1 68.06 127 GLY A O 1
ATOM 976 N N . LEU A 1 128 ? 14.422 -13.641 -21.531 1 81.56 128 LEU A N 1
ATOM 977 C CA . LEU A 1 128 ? 13.258 -12.875 -21.969 1 81.56 128 LEU A CA 1
ATOM 978 C C . LEU A 1 128 ? 13.164 -12.852 -23.484 1 81.56 128 LEU A C 1
ATOM 980 O O . LEU A 1 128 ? 12.625 -11.906 -24.062 1 81.56 128 LEU A O 1
ATOM 984 N N . ASN A 1 129 ? 13.711 -13.867 -24.031 1 86.12 129 ASN A N 1
ATOM 985 C CA . ASN A 1 129 ? 13.547 -14.047 -25.469 1 86.12 129 ASN A CA 1
ATOM 986 C C . ASN A 1 129 ? 12.109 -14.383 -25.844 1 86.12 129 ASN A C 1
ATOM 988 O O . ASN A 1 129 ? 11.453 -15.164 -25.141 1 86.12 129 ASN A O 1
ATOM 992 N N . PHE A 1 130 ? 11.711 -13.914 -26.906 1 89.12 130 PHE A N 1
ATOM 993 C CA . PHE A 1 130 ? 10.297 -14.016 -27.281 1 89.12 130 PHE A CA 1
ATOM 994 C C . PHE A 1 130 ? 9.922 -15.453 -27.578 1 89.12 130 PHE A C 1
ATOM 996 O O . PHE A 1 130 ? 8.906 -15.953 -27.094 1 89.12 130 PHE A O 1
ATOM 1003 N N . LYS A 1 131 ? 10.734 -16.172 -28.312 1 88.19 131 LYS A N 1
ATOM 1004 C CA . LYS A 1 131 ? 10.445 -17.547 -28.703 1 88.19 131 LYS A CA 1
ATOM 1005 C C . LYS A 1 131 ? 10.492 -18.484 -27.5 1 88.19 131 LYS A C 1
ATOM 1007 O O . LYS A 1 131 ? 9.602 -19.312 -27.312 1 88.19 131 LYS A O 1
ATOM 1012 N N . GLU A 1 132 ? 11.492 -18.281 -26.703 1 88.94 132 GLU A N 1
ATOM 1013 C CA . GLU A 1 132 ? 11.617 -19.078 -25.5 1 88.94 132 GLU A CA 1
ATOM 1014 C C . GLU A 1 132 ? 10.484 -18.781 -24.516 1 88.94 132 GLU A C 1
ATOM 1016 O O . GLU A 1 132 ? 10.016 -19.688 -23.812 1 88.94 132 GLU A O 1
ATOM 1021 N N . GLY A 1 133 ? 10.125 -17.562 -24.547 1 91.19 133 GLY A N 1
ATOM 1022 C CA . GLY A 1 133 ? 9.039 -17.172 -23.672 1 91.19 133 GLY A CA 1
ATOM 1023 C C . GLY A 1 133 ? 7.703 -17.766 -24.062 1 91.19 133 GLY A C 1
ATOM 1024 O O . GLY A 1 133 ? 6.918 -18.172 -23.203 1 91.19 133 GLY A O 1
ATOM 1025 N N . LEU A 1 134 ? 7.465 -17.828 -25.328 1 92.19 134 LEU A N 1
ATOM 1026 C CA . LEU A 1 134 ? 6.219 -18.422 -25.812 1 92.19 134 LEU A CA 1
ATOM 1027 C C . LEU A 1 134 ? 6.148 -19.906 -25.469 1 92.19 134 LEU A C 1
ATOM 1029 O O . LEU A 1 134 ? 5.082 -20.422 -25.125 1 92.19 134 LEU A O 1
ATOM 1033 N N . LEU A 1 135 ? 7.27 -20.547 -25.609 1 92.62 135 LEU A N 1
ATOM 1034 C CA . LEU A 1 135 ? 7.348 -21.938 -25.219 1 92.62 135 LEU A CA 1
ATOM 1035 C C . LEU A 1 135 ? 7.066 -22.109 -23.734 1 92.62 135 LEU A C 1
ATOM 1037 O O . LEU A 1 135 ? 6.348 -23.031 -23.328 1 92.62 135 LEU A O 1
ATOM 1041 N N . SER A 1 136 ? 7.684 -21.188 -22.969 1 93.38 136 SER A N 1
ATOM 1042 C CA . SER A 1 136 ? 7.484 -21.219 -21.531 1 93.38 136 SER A CA 1
ATOM 1043 C C . SER A 1 136 ? 6.008 -21.062 -21.172 1 93.38 136 SER A C 1
ATOM 1045 O O . SER A 1 136 ? 5.5 -21.766 -20.297 1 93.38 136 SER A O 1
ATOM 1047 N N . VAL A 1 137 ? 5.316 -20.203 -21.844 1 94.81 137 VAL A N 1
ATOM 1048 C CA . VAL A 1 137 ? 3.9 -19.953 -21.594 1 94.81 137 VAL A CA 1
ATOM 1049 C C . VAL A 1 137 ? 3.078 -21.188 -21.969 1 94.81 137 VAL A C 1
ATOM 1051 O O . VAL A 1 137 ? 2.15 -21.562 -21.25 1 94.81 137 VAL A O 1
ATOM 1054 N N . ALA A 1 138 ? 3.402 -21.781 -23.047 1 95.19 138 ALA A N 1
ATOM 1055 C CA . ALA A 1 138 ? 2.695 -22.969 -23.516 1 95.19 138 ALA A CA 1
ATOM 1056 C C . ALA A 1 138 ? 2.867 -24.125 -22.531 1 95.19 138 ALA A C 1
ATOM 1058 O O . ALA A 1 138 ? 1.907 -24.844 -22.219 1 95.19 138 ALA A O 1
ATOM 1059 N N . ILE A 1 139 ? 4.074 -24.297 -22.062 1 95.56 139 ILE A N 1
ATOM 1060 C CA . ILE A 1 139 ? 4.367 -25.344 -21.094 1 95.56 139 ILE A CA 1
ATOM 1061 C C . ILE A 1 139 ? 3.537 -25.125 -19.828 1 95.56 139 ILE A C 1
ATOM 1063 O O . ILE A 1 139 ? 2.896 -26.062 -19.328 1 95.56 139 ILE A O 1
ATOM 1067 N N . SER A 1 140 ? 3.535 -23.875 -19.375 1 96 140 SER A N 1
ATOM 1068 C CA . SER A 1 140 ? 2.814 -23.562 -18.141 1 96 140 SER A CA 1
ATOM 1069 C C . SER A 1 140 ? 1.312 -23.75 -18.312 1 96 140 SER A C 1
ATOM 1071 O O . SER A 1 140 ? 0.633 -24.25 -17.406 1 96 140 SER A O 1
ATOM 1073 N N . ALA A 1 141 ? 0.782 -23.359 -19.453 1 96.44 141 ALA A N 1
ATOM 1074 C CA . ALA A 1 141 ? -0.65 -23.469 -19.719 1 96.44 141 ALA A CA 1
ATOM 1075 C C . ALA A 1 141 ? -1.097 -24.922 -19.734 1 96.44 141 ALA A C 1
ATOM 1077 O O . ALA A 1 141 ? -2.111 -25.281 -19.125 1 96.44 141 ALA A O 1
ATOM 1078 N N . ILE A 1 142 ? -0.365 -25.766 -20.375 1 96.81 142 ILE A N 1
ATOM 1079 C CA . ILE A 1 142 ? -0.707 -27.172 -20.484 1 96.81 142 ILE A CA 1
ATOM 1080 C C . ILE A 1 142 ? -0.548 -27.859 -19.125 1 96.81 142 ILE A C 1
ATOM 1082 O O . ILE A 1 142 ? -1.391 -28.656 -18.734 1 96.81 142 ILE A O 1
ATOM 1086 N N . ALA A 1 143 ? 0.542 -27.531 -18.484 1 97.19 143 ALA A N 1
ATOM 1087 C CA . ALA A 1 143 ? 0.795 -28.109 -17.156 1 97.19 143 ALA A CA 1
ATOM 1088 C C . ALA A 1 143 ? -0.338 -27.797 -16.188 1 97.19 143 ALA A C 1
ATOM 1090 O O . ALA A 1 143 ? -0.902 -28.688 -15.57 1 97.19 143 ALA A O 1
ATOM 1091 N N . LEU A 1 144 ? -0.681 -26.547 -16.109 1 96.31 144 LEU A N 1
ATOM 1092 C CA . LEU A 1 144 ? -1.724 -26.125 -15.188 1 96.31 144 LEU A CA 1
ATOM 1093 C C . LEU A 1 144 ? -3.09 -26.641 -15.633 1 96.31 144 LEU A C 1
ATOM 1095 O O . LEU A 1 144 ? -3.91 -27.031 -14.805 1 96.31 144 LEU A O 1
ATOM 1099 N N . GLY A 1 145 ? -3.318 -26.609 -16.859 1 96.25 145 GLY A N 1
ATOM 1100 C CA . GLY A 1 145 ? -4.582 -27.109 -17.375 1 96.25 145 GLY A CA 1
ATOM 1101 C C . GLY A 1 145 ? -4.789 -28.594 -17.125 1 96.25 145 GLY A C 1
ATOM 1102 O O . GLY A 1 145 ? -5.93 -29.062 -17.016 1 96.25 145 GLY A O 1
ATOM 1103 N N . SER A 1 146 ? -3.676 -29.312 -17.016 1 96.88 146 SER A N 1
ATOM 1104 C CA . SER A 1 146 ? -3.764 -30.766 -16.797 1 96.88 146 SER A CA 1
ATOM 1105 C C . SER A 1 146 ? -3.684 -31.094 -15.312 1 96.88 146 SER A C 1
ATOM 1107 O O . SER A 1 146 ? -3.629 -32.281 -14.938 1 96.88 146 SER A O 1
ATOM 1109 N N . GLY A 1 147 ? -3.586 -30.078 -14.508 1 95.81 147 GLY A N 1
ATOM 1110 C CA . GLY A 1 147 ? -3.752 -30.312 -13.086 1 95.81 147 GLY A CA 1
ATOM 1111 C C . GLY A 1 147 ? -2.465 -30.156 -12.297 1 95.81 147 GLY A C 1
ATOM 1112 O O . GLY A 1 147 ? -2.412 -30.484 -11.109 1 95.81 147 GLY A O 1
ATOM 1113 N N . ALA A 1 148 ? -1.422 -29.641 -12.891 1 96.88 148 ALA A N 1
ATOM 1114 C CA . ALA A 1 148 ? -0.174 -29.422 -12.164 1 96.88 148 ALA A CA 1
ATOM 1115 C C . ALA A 1 148 ? -0.405 -28.562 -10.922 1 96.88 148 ALA A C 1
ATOM 1117 O O . ALA A 1 148 ? -1.191 -27.609 -10.961 1 96.88 148 ALA A O 1
ATOM 1118 N N . SER A 1 149 ? 0.192 -28.969 -9.805 1 97.31 149 SER A N 1
ATOM 1119 C CA . SER A 1 149 ? 0.116 -28.203 -8.57 1 97.31 149 SER A CA 1
ATOM 1120 C C . SER A 1 149 ? 1.133 -27.062 -8.562 1 97.31 149 SER A C 1
ATOM 1122 O O . SER A 1 149 ? 2.24 -27.219 -8.039 1 97.31 149 SER A O 1
ATOM 1124 N N . ALA A 1 150 ? 0.779 -25.938 -9.125 1 96.19 150 ALA A N 1
ATOM 1125 C CA . ALA A 1 150 ? 1.669 -24.797 -9.266 1 96.19 150 ALA A CA 1
ATOM 1126 C C . ALA A 1 150 ? 0.875 -23.5 -9.484 1 96.19 150 ALA A C 1
ATOM 1128 O O . ALA A 1 150 ? -0.358 -23.531 -9.5 1 96.19 150 ALA A O 1
ATOM 1129 N N . GLY A 1 151 ? 1.59 -22.453 -9.539 1 95.25 151 GLY A N 1
ATOM 1130 C CA . GLY A 1 151 ? 0.941 -21.172 -9.75 1 95.25 151 GLY A CA 1
ATOM 1131 C C . GLY A 1 151 ? 1.021 -20.688 -11.18 1 95.25 151 GLY A C 1
ATOM 1132 O O . GLY A 1 151 ? 1.946 -21.047 -11.914 1 95.25 151 GLY A O 1
ATOM 1133 N N . ARG A 1 152 ? 0.114 -19.859 -11.547 1 94.81 152 ARG A N 1
ATOM 1134 C CA . ARG A 1 152 ? 0.094 -19.297 -12.898 1 94.81 152 ARG A CA 1
ATOM 1135 C C . ARG A 1 152 ? 0.723 -17.906 -12.93 1 94.81 152 ARG A C 1
ATOM 1137 O O . ARG A 1 152 ? 1.049 -17.391 -14.008 1 94.81 152 ARG A O 1
ATOM 1144 N N . GLU A 1 153 ? 1.013 -17.312 -11.766 1 94.56 153 GLU A N 1
ATOM 1145 C CA . GLU A 1 153 ? 1.462 -15.93 -11.688 1 94.56 153 GLU A CA 1
ATOM 1146 C C . GLU A 1 153 ? 2.91 -15.789 -12.141 1 94.56 153 GLU A C 1
ATOM 1148 O O . GLU A 1 153 ? 3.285 -14.781 -12.734 1 94.56 153 GLU A O 1
ATOM 1153 N N . GLY A 1 154 ? 3.68 -16.75 -11.781 1 94.38 154 GLY A N 1
ATOM 1154 C CA . GLY A 1 154 ? 5.059 -16.719 -12.242 1 94.38 154 GLY A CA 1
ATOM 1155 C C . GLY A 1 154 ? 5.18 -16.625 -13.758 1 94.38 154 GLY A C 1
ATOM 1156 O O . GLY A 1 154 ? 5.766 -15.68 -14.281 1 94.38 154 GLY A O 1
ATOM 1157 N N . PRO A 1 155 ? 4.582 -17.594 -14.367 1 95.38 155 PRO A N 1
ATOM 1158 C CA . PRO A 1 155 ? 4.562 -17.562 -15.836 1 95.38 155 PRO A CA 1
ATOM 1159 C C . PRO A 1 155 ? 3.914 -16.281 -16.391 1 95.38 155 PRO A C 1
ATOM 1161 O O . PRO A 1 155 ? 4.348 -15.766 -17.422 1 95.38 155 PRO A O 1
ATOM 1164 N N . ALA A 1 156 ? 2.916 -15.797 -15.727 1 97.06 156 ALA A N 1
ATOM 1165 C CA . ALA A 1 156 ? 2.24 -14.578 -16.172 1 97.06 156 ALA A CA 1
ATOM 1166 C C . ALA A 1 156 ? 3.174 -13.375 -16.094 1 97.06 156 ALA A C 1
ATOM 1168 O O . ALA A 1 156 ? 3.205 -12.547 -17.016 1 97.06 156 ALA A O 1
ATOM 1169 N N . VAL A 1 157 ? 3.854 -13.305 -15.016 1 97.12 157 VAL A N 1
ATOM 1170 C CA . VAL A 1 157 ? 4.785 -12.195 -14.836 1 97.12 157 VAL A CA 1
ATOM 1171 C C . VAL A 1 157 ? 5.895 -12.273 -15.883 1 97.12 157 VAL A C 1
ATOM 1173 O O . VAL A 1 157 ? 6.293 -11.258 -16.453 1 97.12 157 VAL A O 1
ATOM 1176 N N . HIS A 1 158 ? 6.398 -13.469 -16.109 1 95.81 158 HIS A N 1
ATOM 1177 C CA . HIS A 1 158 ? 7.41 -13.648 -17.141 1 95.81 158 HIS A CA 1
ATOM 1178 C C . HIS A 1 158 ? 6.871 -13.25 -18.516 1 95.81 158 HIS A C 1
ATOM 1180 O O . HIS A 1 158 ? 7.555 -12.562 -19.281 1 95.81 158 HIS A O 1
ATOM 1186 N N . MET A 1 159 ? 5.703 -13.711 -18.797 1 96.62 159 MET A N 1
ATOM 1187 C CA . MET A 1 159 ? 5.059 -13.367 -20.062 1 96.62 159 MET A CA 1
ATOM 1188 C C . MET A 1 159 ? 4.91 -11.852 -20.203 1 96.62 159 MET A C 1
ATOM 1190 O O . MET A 1 159 ? 5.184 -11.289 -21.266 1 96.62 159 MET A O 1
ATOM 1194 N N . GLY A 1 160 ? 4.496 -11.227 -19.156 1 97.12 160 GLY A N 1
ATOM 1195 C CA . GLY A 1 160 ? 4.355 -9.781 -19.156 1 97.12 160 GLY A CA 1
ATOM 1196 C C . GLY A 1 160 ? 5.66 -9.055 -19.422 1 97.12 160 GLY A C 1
ATOM 1197 O O . GLY A 1 160 ? 5.711 -8.109 -20.219 1 97.12 160 GLY A O 1
ATOM 1198 N N . ALA A 1 161 ? 6.633 -9.492 -18.75 1 94.81 161 ALA A N 1
ATOM 1199 C CA . ALA A 1 161 ? 7.953 -8.891 -18.938 1 94.81 161 ALA A CA 1
ATOM 1200 C C . ALA A 1 161 ? 8.469 -9.117 -20.359 1 94.81 161 ALA A C 1
ATOM 1202 O O . ALA A 1 161 ? 9.07 -8.219 -20.953 1 94.81 161 ALA A O 1
ATOM 1203 N N . MET A 1 162 ? 8.266 -10.289 -20.797 1 93.62 162 MET A N 1
ATOM 1204 C CA . MET A 1 162 ? 8.703 -10.641 -22.156 1 93.62 162 MET A CA 1
ATOM 1205 C C . MET A 1 162 ? 7.996 -9.773 -23.188 1 93.62 162 MET A C 1
ATOM 1207 O O . MET A 1 162 ? 8.633 -9.258 -24.109 1 93.62 162 MET A O 1
ATOM 1211 N N . LEU A 1 163 ? 6.73 -9.578 -23.078 1 94.94 163 LEU A N 1
ATOM 1212 C CA . LEU A 1 163 ? 5.961 -8.766 -24 1 94.94 163 LEU A CA 1
ATOM 1213 C C . LEU A 1 163 ? 6.375 -7.301 -23.906 1 94.94 163 LEU A C 1
ATOM 1215 O O . LEU A 1 163 ? 6.43 -6.602 -24.922 1 94.94 163 LEU A O 1
ATOM 1219 N N . ALA A 1 164 ? 6.566 -6.883 -22.719 1 92.88 164 ALA A N 1
ATOM 1220 C CA . ALA A 1 164 ? 7.039 -5.512 -22.547 1 92.88 164 ALA A CA 1
ATOM 1221 C C . ALA A 1 164 ? 8.383 -5.297 -23.234 1 92.88 164 ALA A C 1
ATOM 1223 O O . ALA A 1 164 ? 8.586 -4.277 -23.891 1 92.88 164 ALA A O 1
ATOM 1224 N N . ARG A 1 165 ? 9.234 -6.219 -23.078 1 88.94 165 ARG A N 1
ATOM 1225 C CA . ARG A 1 165 ? 10.547 -6.141 -23.719 1 88.94 165 ARG A CA 1
ATOM 1226 C C . ARG A 1 165 ? 10.406 -6.168 -25.234 1 88.94 165 ARG A C 1
ATOM 1228 O O . ARG A 1 165 ? 11.078 -5.41 -25.938 1 88.94 165 ARG A O 1
ATOM 1235 N N . ALA A 1 166 ? 9.664 -7.062 -25.688 1 87.44 166 ALA A N 1
ATOM 1236 C CA . ALA A 1 166 ? 9.445 -7.141 -27.125 1 87.44 166 ALA A CA 1
ATOM 1237 C C . ALA A 1 166 ? 8.914 -5.816 -27.672 1 87.44 166 ALA A C 1
ATOM 1239 O O . ALA A 1 166 ? 9.305 -5.391 -28.766 1 87.44 166 ALA A O 1
ATOM 1240 N N . GLY A 1 167 ? 8.062 -5.195 -26.938 1 82.19 167 GLY A N 1
ATOM 1241 C CA . GLY A 1 167 ? 7.531 -3.9 -27.328 1 82.19 167 GLY A CA 1
ATOM 1242 C C . GLY A 1 167 ? 8.594 -2.82 -27.406 1 82.19 167 GLY A C 1
ATOM 1243 O O . GLY A 1 167 ? 8.531 -1.942 -28.266 1 82.19 167 GLY A O 1
ATOM 1244 N N . THR A 1 168 ? 9.508 -2.916 -26.5 1 80.81 168 THR A N 1
ATOM 1245 C CA . THR A 1 168 ? 10.594 -1.942 -26.516 1 80.81 168 THR A CA 1
ATOM 1246 C C . THR A 1 168 ? 11.398 -2.051 -27.7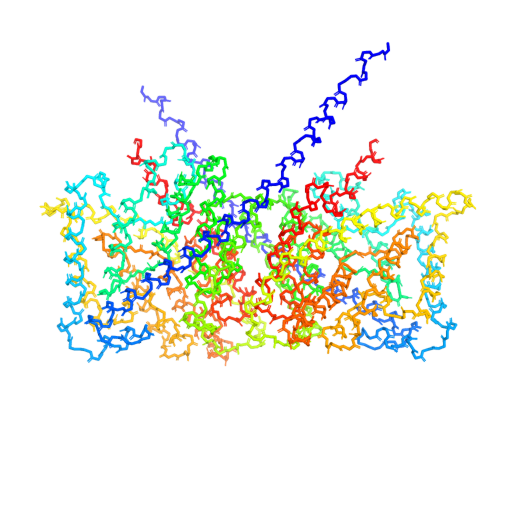97 1 80.81 168 THR A C 1
ATOM 1248 O O . THR A 1 168 ? 11.828 -1.037 -28.359 1 80.81 168 THR A O 1
ATOM 1251 N N . VAL A 1 169 ? 11.617 -3.199 -28.203 1 78.75 169 VAL A N 1
ATOM 1252 C CA . VAL A 1 169 ? 12.398 -3.436 -29.406 1 78.75 169 VAL A CA 1
ATOM 1253 C C . VAL A 1 169 ? 11.586 -3.023 -30.641 1 78.75 169 VAL A C 1
ATOM 1255 O O . VAL A 1 169 ? 12.102 -2.344 -31.531 1 78.75 169 VAL A O 1
ATOM 1258 N N . TRP A 1 170 ? 10.398 -3.352 -30.578 1 80.94 170 TRP A N 1
ATOM 1259 C CA . TRP A 1 170 ? 9.539 -3.098 -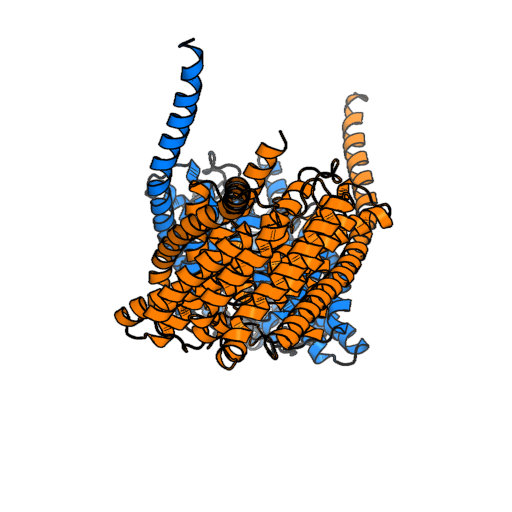31.719 1 80.94 170 TRP A CA 1
ATOM 1260 C C . TRP A 1 170 ? 9.289 -1.603 -31.906 1 80.94 170 TRP A C 1
ATOM 1262 O O . TRP A 1 170 ? 9.109 -1.124 -33.031 1 80.94 170 TRP A O 1
ATOM 1272 N N . LEU A 1 171 ? 9.32 -0.86 -30.797 1 80.19 171 LEU A N 1
ATOM 1273 C CA . LEU A 1 171 ? 9.031 0.57 -30.844 1 80.19 171 LEU A CA 1
ATOM 1274 C C . LEU A 1 171 ? 10.32 1.383 -30.812 1 80.19 171 LEU A C 1
ATOM 1276 O O . LEU A 1 171 ? 10.289 2.615 -30.766 1 80.19 171 LEU A O 1
ATOM 1280 N N . ASN A 1 172 ? 11.406 0.774 -30.828 1 79.94 172 ASN A N 1
ATOM 1281 C CA . ASN A 1 172 ? 12.727 1.393 -30.844 1 79.94 172 ASN A CA 1
ATOM 1282 C C . ASN A 1 172 ? 12.891 2.396 -29.703 1 79.94 172 ASN A C 1
ATOM 1284 O O . ASN A 1 172 ? 13.266 3.547 -29.938 1 79.94 172 ASN A O 1
ATOM 1288 N N . LEU A 1 173 ? 12.516 1.864 -28.609 1 78.75 173 LEU A N 1
ATOM 1289 C CA . LEU A 1 173 ? 12.656 2.727 -27.453 1 78.75 173 LEU A CA 1
ATOM 1290 C C . LEU A 1 173 ? 14.062 2.631 -26.859 1 78.75 173 LEU A C 1
ATOM 1292 O O . LEU A 1 173 ? 14.781 1.663 -27.125 1 78.75 173 LEU A O 1
ATOM 1296 N N . ASP A 1 174 ? 14.375 3.75 -26.062 1 76.25 174 ASP A N 1
ATOM 1297 C CA . ASP A 1 174 ? 15.68 3.787 -25.422 1 76.25 174 ASP A CA 1
ATOM 1298 C C . ASP A 1 174 ? 15.805 2.678 -24.375 1 76.25 174 ASP A C 1
ATOM 1300 O O . ASP A 1 174 ? 14.875 2.432 -23.609 1 76.25 174 ASP A O 1
ATOM 1304 N N . MET A 1 175 ? 16.938 2.068 -24.391 1 70.44 175 MET A N 1
ATOM 1305 C CA . MET A 1 175 ? 17.188 0.936 -23.5 1 70.44 175 MET A CA 1
ATOM 1306 C C . MET A 1 175 ? 17.25 1.387 -22.047 1 70.44 175 MET A C 1
ATOM 1308 O O . MET A 1 175 ? 17.109 0.573 -21.125 1 70.44 175 MET A O 1
ATOM 1312 N N . ARG A 1 176 ? 17.359 2.688 -21.922 1 70.56 176 ARG A N 1
ATOM 1313 C CA . ARG A 1 176 ? 17.375 3.195 -20.547 1 70.56 176 ARG A CA 1
ATOM 1314 C C . ARG A 1 176 ? 16.016 3.018 -19.875 1 70.56 176 ARG A C 1
ATOM 1316 O O . ARG A 1 176 ? 15.922 2.951 -18.656 1 70.56 176 ARG A O 1
ATOM 1323 N N . ASN A 1 177 ? 15.133 2.76 -20.719 1 80.62 177 ASN A N 1
ATOM 1324 C CA . ASN A 1 177 ? 13.766 2.678 -20.219 1 80.62 177 ASN A CA 1
ATOM 1325 C C . ASN A 1 177 ? 13.305 1.229 -20.094 1 80.62 177 ASN A C 1
ATOM 1327 O O . ASN A 1 177 ? 12.219 0.963 -19.578 1 80.62 177 ASN A O 1
ATOM 1331 N N . VAL A 1 178 ? 14.164 0.306 -20.406 1 84.31 178 VAL A N 1
ATOM 1332 C CA . VAL A 1 178 ? 13.758 -1.094 -20.484 1 84.31 178 VAL A CA 1
ATOM 1333 C C . VAL A 1 178 ? 13.383 -1.601 -19.094 1 84.31 178 VAL A C 1
ATOM 1335 O O . VAL A 1 178 ? 12.438 -2.379 -18.938 1 84.31 178 VAL A O 1
ATOM 1338 N N . ARG A 1 179 ? 14.086 -1.159 -18.125 1 88.62 179 ARG A N 1
ATOM 1339 C CA . ARG A 1 179 ? 13.805 -1.6 -16.75 1 88.62 179 ARG A CA 1
ATOM 1340 C C . ARG A 1 179 ? 12.398 -1.177 -16.328 1 88.62 179 ARG A C 1
ATOM 1342 O O . ARG A 1 179 ? 11.664 -1.972 -15.742 1 88.62 179 ARG A O 1
ATOM 1349 N N . THR A 1 180 ? 12.109 0.039 -16.672 1 90.25 180 THR A N 1
ATOM 1350 C CA . THR A 1 180 ? 10.781 0.555 -16.328 1 90.25 180 THR A CA 1
ATOM 1351 C C . THR A 1 180 ? 9.695 -0.213 -17.078 1 90.25 180 THR A C 1
ATOM 1353 O O . THR A 1 180 ? 8.648 -0.529 -16.516 1 90.25 180 THR A O 1
ATOM 1356 N N . LEU A 1 181 ? 9.961 -0.554 -18.266 1 91.81 181 LEU A N 1
ATOM 1357 C CA . LEU A 1 181 ? 8.969 -1.246 -19.078 1 91.81 181 LEU A CA 1
ATOM 1358 C C . LEU A 1 181 ? 8.781 -2.684 -18.609 1 91.81 181 LEU A C 1
ATOM 1360 O O . LEU A 1 181 ? 7.668 -3.211 -18.625 1 91.81 181 LEU A O 1
ATOM 1364 N N . ILE A 1 182 ? 9.859 -3.289 -18.203 1 92.94 182 ILE A N 1
ATOM 1365 C CA . ILE A 1 182 ? 9.766 -4.617 -17.609 1 92.94 182 ILE A CA 1
ATOM 1366 C C . ILE A 1 182 ? 8.914 -4.555 -16.344 1 92.94 182 ILE A C 1
ATOM 1368 O O . ILE A 1 182 ? 8.086 -5.441 -16.094 1 92.94 182 ILE A O 1
ATOM 1372 N N . GLY A 1 183 ? 9.164 -3.49 -15.633 1 94.56 183 GLY A N 1
ATOM 1373 C CA . GLY A 1 183 ? 8.328 -3.268 -14.461 1 94.56 183 GLY A CA 1
ATOM 1374 C C . GLY A 1 183 ? 6.863 -3.102 -14.805 1 94.56 183 GLY A C 1
ATOM 1375 O O . GLY A 1 183 ? 5.992 -3.631 -14.109 1 94.56 183 GLY A O 1
ATOM 1376 N N . CYS A 1 184 ? 6.594 -2.412 -15.859 1 96.06 184 CYS A N 1
ATOM 1377 C CA . CYS A 1 184 ? 5.227 -2.238 -16.328 1 96.06 184 CYS A CA 1
ATOM 1378 C C . CYS A 1 184 ? 4.602 -3.578 -16.688 1 96.06 184 CYS A C 1
ATOM 1380 O O . CYS A 1 184 ? 3.455 -3.854 -16.328 1 96.06 184 CYS A O 1
ATOM 1382 N N . GLY A 1 185 ? 5.359 -4.32 -17.344 1 97.19 185 GLY A N 1
ATOM 1383 C CA . GLY A 1 185 ? 4.871 -5.637 -17.719 1 97.19 185 GLY A CA 1
ATOM 1384 C C . GLY A 1 185 ? 4.566 -6.523 -16.516 1 97.19 185 GLY A C 1
ATOM 1385 O O . GLY A 1 185 ? 3.529 -7.191 -16.484 1 97.19 185 GLY A O 1
ATOM 1386 N N . ALA A 1 186 ? 5.469 -6.543 -15.602 1 97.12 186 ALA A N 1
ATOM 1387 C CA . ALA A 1 186 ? 5.297 -7.352 -14.398 1 97.12 186 ALA A CA 1
ATOM 1388 C C . ALA A 1 186 ? 4.094 -6.883 -13.586 1 97.12 186 ALA A C 1
ATOM 1390 O O . ALA A 1 186 ? 3.299 -7.699 -13.117 1 97.12 186 ALA A O 1
ATOM 1391 N N . ALA A 1 187 ? 3.994 -5.605 -13.453 1 97.5 187 ALA A N 1
ATOM 1392 C CA . ALA A 1 187 ? 2.875 -5.031 -12.711 1 97.5 187 ALA A CA 1
ATOM 1393 C C . ALA A 1 187 ? 1.543 -5.367 -13.375 1 97.5 187 ALA A C 1
ATOM 1395 O O . ALA A 1 187 ? 0.572 -5.707 -12.695 1 97.5 187 ALA A O 1
ATOM 1396 N N . ALA A 1 188 ? 1.513 -5.234 -14.633 1 98.06 188 ALA A N 1
ATOM 1397 C CA . ALA A 1 188 ? 0.302 -5.539 -15.391 1 98.06 188 ALA A CA 1
ATOM 1398 C C . ALA A 1 188 ? -0.096 -7.004 -15.227 1 98.06 188 ALA A C 1
ATOM 1400 O O . ALA A 1 188 ? -1.277 -7.316 -15.07 1 98.06 188 ALA A O 1
ATOM 1401 N N . ALA A 1 189 ? 0.877 -7.816 -15.266 1 98.19 189 ALA A N 1
ATOM 1402 C CA . ALA A 1 189 ? 0.616 -9.25 -15.156 1 98.19 189 ALA A CA 1
ATOM 1403 C C . ALA A 1 189 ? 0.055 -9.602 -13.781 1 98.19 189 ALA A C 1
ATOM 1405 O O . ALA A 1 189 ? -0.92 -10.344 -13.672 1 98.19 189 ALA A O 1
ATOM 1406 N N . VAL A 1 190 ? 0.642 -9.102 -12.766 1 96.69 190 VAL A N 1
ATOM 1407 C CA . VAL A 1 190 ? 0.183 -9.367 -11.406 1 96.69 190 VAL A CA 1
ATOM 1408 C C . VAL A 1 190 ? -1.218 -8.797 -11.211 1 96.69 190 VAL A C 1
ATOM 1410 O O . VAL A 1 190 ? -2.094 -9.453 -10.641 1 96.69 190 VAL A O 1
ATOM 1413 N N . SER A 1 191 ? -1.377 -7.629 -11.688 1 95.88 191 SER A N 1
ATOM 1414 C CA . SER A 1 191 ? -2.654 -6.938 -11.555 1 95.88 191 SER A CA 1
ATOM 1415 C C . SER A 1 191 ? -3.77 -7.695 -12.266 1 95.88 191 SER A C 1
ATOM 1417 O O . SER A 1 191 ? -4.867 -7.844 -11.727 1 95.88 191 SER A O 1
ATOM 1419 N N . ALA A 1 192 ? -3.492 -8.156 -13.406 1 96.19 192 ALA A N 1
ATOM 1420 C CA . ALA A 1 192 ? -4.492 -8.891 -14.172 1 96.19 192 ALA A CA 1
ATOM 1421 C C . ALA A 1 192 ? -4.758 -10.266 -13.562 1 96.19 192 ALA A C 1
ATOM 1423 O O . ALA A 1 192 ? -5.883 -10.766 -13.617 1 96.19 192 ALA A O 1
ATOM 1424 N N . SER A 1 193 ? -3.752 -10.805 -12.969 1 94.69 193 SER A N 1
ATOM 1425 C CA . SER A 1 193 ? -3.879 -12.141 -12.398 1 94.69 193 SER A CA 1
ATOM 1426 C C . SER A 1 193 ? -4.699 -12.125 -11.117 1 94.69 193 SER A C 1
ATOM 1428 O O . SER A 1 193 ? -5.461 -13.055 -10.844 1 94.69 193 SER A O 1
ATOM 1430 N N . PHE A 1 194 ? -4.543 -11.094 -10.352 1 92.12 194 PHE A N 1
ATOM 1431 C CA . PHE A 1 194 ? -5.137 -11.078 -9.023 1 92.12 194 PHE A CA 1
ATOM 1432 C C . PHE A 1 194 ? -6.227 -10.016 -8.93 1 92.12 194 PHE A C 1
ATOM 1434 O O . PHE A 1 194 ? -6.84 -9.836 -7.875 1 92.12 194 PHE A O 1
ATOM 1441 N N . HIS A 1 195 ? -6.488 -9.273 -9.977 1 89.5 195 HIS A N 1
ATOM 1442 C CA . HIS A 1 195 ? -7.371 -8.109 -9.914 1 89.5 195 HIS A CA 1
ATOM 1443 C C . HIS A 1 195 ? -6.895 -7.109 -8.867 1 89.5 195 HIS A C 1
ATOM 1445 O O . HIS A 1 195 ? -7.695 -6.598 -8.086 1 89.5 195 HIS A O 1
ATOM 1451 N N . ALA A 1 196 ? -5.613 -6.961 -8.875 1 91 196 ALA A N 1
ATOM 1452 C CA . ALA A 1 196 ? -5.027 -6.203 -7.77 1 91 196 ALA A CA 1
ATOM 1453 C C . ALA A 1 196 ? -4.07 -5.137 -8.289 1 91 196 ALA A C 1
ATOM 1455 O O . ALA A 1 196 ? -2.85 -5.305 -8.227 1 91 196 ALA A O 1
ATOM 1456 N N . PRO A 1 197 ? -4.578 -3.988 -8.711 1 92.12 197 PRO A N 1
ATOM 1457 C CA . PRO A 1 197 ? -3.711 -2.99 -9.344 1 92.12 197 PRO A CA 1
ATOM 1458 C C . PRO A 1 197 ? -2.711 -2.375 -8.367 1 92.12 197 PRO A C 1
ATOM 1460 O O . PRO A 1 197 ? -1.563 -2.113 -8.734 1 92.12 197 PRO A O 1
ATOM 1463 N N . LEU A 1 198 ? -3.125 -2.096 -7.121 1 91.56 198 LEU A N 1
ATOM 1464 C CA . LEU A 1 198 ? -2.201 -1.525 -6.145 1 91.56 198 LEU A CA 1
ATOM 1465 C C . LEU A 1 198 ? -1.067 -2.498 -5.836 1 91.56 198 LEU A C 1
ATOM 1467 O O . LEU A 1 198 ? 0.101 -2.105 -5.801 1 91.56 198 LEU A O 1
ATOM 1471 N N . ALA A 1 199 ? -1.489 -3.717 -5.652 1 93.12 199 ALA A N 1
ATOM 1472 C CA . ALA A 1 199 ? -0.506 -4.754 -5.344 1 93.12 199 ALA A CA 1
ATOM 1473 C C . ALA A 1 199 ? 0.451 -4.965 -6.516 1 93.12 199 ALA A C 1
ATOM 1475 O O . ALA A 1 199 ? 1.637 -5.234 -6.312 1 93.12 199 ALA A O 1
ATOM 1476 N N . GLY A 1 200 ? -0.088 -4.867 -7.699 1 94.94 200 GLY A N 1
ATOM 1477 C CA . GLY A 1 200 ? 0.757 -5.023 -8.875 1 94.94 200 GLY A CA 1
ATOM 1478 C C . GLY A 1 200 ? 1.871 -3.998 -8.945 1 94.94 200 GLY A C 1
ATOM 1479 O O . GLY A 1 200 ? 3.014 -4.336 -9.266 1 94.94 200 GLY A O 1
ATOM 1480 N N . VAL A 1 201 ? 1.557 -2.809 -8.633 1 93.81 201 VAL A N 1
ATOM 1481 C CA . VAL A 1 201 ? 2.539 -1.731 -8.672 1 93.81 201 VAL A CA 1
ATOM 1482 C C . VAL A 1 201 ? 3.619 -1.974 -7.621 1 93.81 201 VAL A C 1
ATOM 1484 O O . VAL A 1 201 ? 4.812 -1.848 -7.906 1 93.81 201 VAL A O 1
ATOM 1487 N N . LEU A 1 202 ? 3.193 -2.326 -6.449 1 92.62 202 LEU A N 1
ATOM 1488 C CA . LEU A 1 202 ? 4.152 -2.512 -5.367 1 92.62 202 LEU A CA 1
ATOM 1489 C C . LEU A 1 202 ? 4.98 -3.773 -5.586 1 92.62 202 LEU A C 1
ATOM 1491 O O . LEU A 1 202 ? 6.156 -3.822 -5.211 1 92.62 202 LEU A O 1
ATOM 1495 N N . PHE A 1 203 ? 4.391 -4.734 -6.215 1 94.56 203 PHE A N 1
ATOM 1496 C CA . PHE A 1 203 ? 5.145 -5.934 -6.562 1 94.56 203 PHE A CA 1
ATOM 1497 C C . PHE A 1 203 ? 6.277 -5.605 -7.527 1 94.56 203 PHE A C 1
ATOM 1499 O O . PHE A 1 203 ? 7.406 -6.062 -7.348 1 94.56 203 PHE A O 1
ATOM 1506 N N . ALA A 1 204 ? 5.93 -4.914 -8.57 1 94.62 204 ALA A N 1
ATOM 1507 C CA . ALA A 1 204 ? 6.949 -4.508 -9.531 1 94.62 204 ALA A CA 1
ATOM 1508 C C . ALA A 1 204 ? 8.086 -3.752 -8.844 1 94.62 204 ALA A C 1
ATOM 1510 O O . ALA A 1 204 ? 9.258 -3.957 -9.156 1 94.62 204 ALA A O 1
ATOM 1511 N N . ARG A 1 205 ? 7.711 -2.984 -7.91 1 89.31 205 ARG A N 1
ATOM 1512 C CA . ARG A 1 205 ? 8.703 -2.172 -7.215 1 89.31 205 ARG A CA 1
ATOM 1513 C C . ARG A 1 205 ? 9.516 -3.016 -6.238 1 89.31 205 ARG A C 1
ATOM 1515 O O . ARG A 1 205 ? 10.742 -2.891 -6.172 1 89.31 205 ARG A O 1
ATOM 1522 N N . GLU A 1 206 ? 8.914 -3.838 -5.539 1 89.5 206 GLU A N 1
ATOM 1523 C CA . GLU A 1 206 ? 9.547 -4.57 -4.449 1 89.5 206 GLU A CA 1
ATOM 1524 C C . GLU A 1 206 ? 10.336 -5.77 -4.969 1 89.5 206 GLU A C 1
ATOM 1526 O O . GLU A 1 206 ? 11.383 -6.117 -4.422 1 89.5 206 GLU A O 1
ATOM 1531 N N . VAL A 1 207 ? 9.805 -6.344 -5.992 1 91 207 VAL A N 1
ATOM 1532 C CA . VAL A 1 207 ? 10.375 -7.625 -6.398 1 91 207 VAL A CA 1
ATOM 1533 C C . VAL A 1 207 ? 11.164 -7.453 -7.695 1 91 207 VAL A C 1
ATOM 1535 O O . VAL A 1 207 ? 12.266 -7.98 -7.828 1 91 207 VAL A O 1
ATOM 1538 N N . ILE A 1 208 ? 10.664 -6.695 -8.617 1 92.06 208 ILE A N 1
ATOM 1539 C CA . ILE A 1 208 ? 11.258 -6.66 -9.953 1 92.06 208 ILE A CA 1
ATOM 1540 C C . ILE A 1 208 ? 12.281 -5.531 -10.031 1 92.06 208 ILE A C 1
ATOM 1542 O O . ILE A 1 208 ? 13.469 -5.777 -10.273 1 92.06 208 ILE A O 1
ATOM 1546 N N . LEU A 1 209 ? 11.852 -4.352 -9.742 1 88.31 209 LEU A N 1
ATOM 1547 C CA . LEU A 1 209 ? 12.727 -3.195 -9.914 1 88.31 209 LEU A CA 1
ATOM 1548 C C . LEU A 1 209 ? 13.664 -3.043 -8.719 1 88.31 209 LEU A C 1
ATOM 1550 O O . LEU A 1 209 ? 14.828 -2.672 -8.891 1 88.31 209 LEU A O 1
ATOM 1554 N N . GLN A 1 210 ? 13.172 -3.307 -7.523 1 79.62 210 GLN A N 1
ATOM 1555 C CA . GLN A 1 210 ? 13.914 -3.264 -6.27 1 79.62 210 GLN A CA 1
ATOM 1556 C C . GLN A 1 210 ? 14.523 -1.884 -6.039 1 79.62 210 GLN A C 1
ATOM 1558 O O . GLN A 1 210 ? 15.625 -1.769 -5.496 1 79.62 210 GLN A O 1
ATOM 1563 N N . ARG A 1 211 ? 14.008 -0.878 -6.703 1 74.19 211 ARG A N 1
ATOM 1564 C CA . ARG A 1 211 ? 14.383 0.522 -6.531 1 74.19 211 ARG A CA 1
ATOM 1565 C C . ARG A 1 211 ? 13.164 1.43 -6.637 1 74.19 211 ARG A C 1
ATOM 1567 O O . ARG A 1 211 ? 12.25 1.16 -7.418 1 74.19 211 ARG A O 1
ATOM 1574 N N . TYR A 1 212 ? 13.312 2.379 -5.805 1 71.19 212 TYR A N 1
ATOM 1575 C CA . TYR A 1 212 ? 12.203 3.322 -5.797 1 71.19 212 TYR A CA 1
ATOM 1576 C C . TYR A 1 212 ? 12.57 4.602 -6.539 1 71.19 212 TYR A C 1
ATOM 1578 O O . TYR A 1 212 ? 13.312 5.438 -6.016 1 71.19 212 TYR A O 1
ATOM 1586 N N . ARG A 1 213 ? 12.141 4.613 -7.809 1 77.88 213 ARG A N 1
ATOM 1587 C CA . ARG A 1 213 ? 12.219 5.867 -8.547 1 77.88 213 ARG A CA 1
ATOM 1588 C C . ARG A 1 213 ? 10.828 6.457 -8.766 1 77.88 213 ARG A C 1
ATOM 1590 O O . ARG A 1 213 ? 9.953 5.801 -9.344 1 77.88 213 ARG A O 1
ATOM 1597 N N . THR A 1 214 ? 10.703 7.656 -8.398 1 80.12 214 THR A N 1
ATOM 1598 C CA . THR A 1 214 ? 9.406 8.328 -8.492 1 80.12 214 THR A CA 1
ATOM 1599 C C . THR A 1 214 ? 8.93 8.375 -9.938 1 80.12 214 THR A C 1
ATOM 1601 O O . THR A 1 214 ? 7.727 8.305 -10.203 1 80.12 214 THR A O 1
ATOM 1604 N N . VAL A 1 215 ? 9.812 8.406 -10.852 1 83.5 215 VAL A N 1
ATOM 1605 C CA . VAL A 1 215 ? 9.453 8.562 -12.258 1 83.5 215 VAL A CA 1
ATOM 1606 C C . VAL A 1 215 ? 8.828 7.266 -12.773 1 83.5 215 VAL A C 1
ATOM 1608 O O . VAL A 1 215 ? 8.094 7.277 -13.766 1 83.5 215 VAL A O 1
ATOM 1611 N N . ASP A 1 216 ? 9.164 6.191 -12.07 1 88.62 216 ASP A N 1
ATOM 1612 C CA . ASP A 1 216 ? 8.695 4.887 -12.531 1 88.62 216 ASP A CA 1
ATOM 1613 C C . ASP A 1 216 ? 7.27 4.617 -12.062 1 88.62 216 ASP A C 1
ATOM 1615 O O . ASP A 1 216 ? 6.57 3.771 -12.625 1 88.62 216 ASP A O 1
ATOM 1619 N N . ILE A 1 217 ? 6.824 5.293 -11.117 1 88.88 217 ILE A N 1
ATOM 1620 C CA . ILE A 1 217 ? 5.551 4.961 -10.484 1 88.88 217 ILE A CA 1
ATOM 1621 C C . ILE A 1 217 ? 4.406 5.238 -11.453 1 88.88 217 ILE A C 1
ATOM 1623 O O . ILE A 1 217 ? 3.426 4.492 -11.5 1 88.88 217 ILE A O 1
ATOM 1627 N N . GLY A 1 218 ? 4.523 6.25 -12.25 1 89.75 218 GLY A N 1
ATOM 1628 C CA . GLY A 1 218 ? 3.469 6.637 -13.172 1 89.75 218 GLY A CA 1
ATOM 1629 C C . GLY A 1 218 ? 3.17 5.578 -14.211 1 89.75 218 GLY A C 1
ATOM 1630 O O . GLY A 1 218 ? 2.078 5.008 -14.227 1 89.75 218 GLY A O 1
ATOM 1631 N N . PRO A 1 219 ? 4.203 5.344 -14.992 1 91.81 219 PRO A N 1
ATOM 1632 C CA . PRO A 1 219 ? 3.979 4.34 -16.031 1 91.81 219 PRO A CA 1
ATOM 1633 C C . PRO A 1 219 ? 3.596 2.975 -15.477 1 91.81 219 PRO A C 1
ATOM 1635 O O . PRO A 1 219 ? 2.732 2.293 -16.031 1 91.81 219 PRO A O 1
ATOM 1638 N N . VAL A 1 220 ? 4.156 2.555 -14.414 1 94.44 220 VAL A N 1
ATOM 1639 C CA . VAL A 1 220 ? 3.871 1.256 -13.812 1 94.44 220 VAL A CA 1
ATOM 1640 C C . VAL A 1 220 ? 2.426 1.22 -13.328 1 94.44 220 VAL A C 1
ATOM 1642 O O . VAL A 1 220 ? 1.734 0.21 -13.484 1 94.44 220 VAL A O 1
ATOM 1645 N N . SER A 1 221 ? 1.984 2.312 -12.789 1 94 221 SER A N 1
ATOM 1646 C CA . SER A 1 221 ? 0.608 2.404 -12.312 1 94 221 SER A CA 1
ATOM 1647 C C . SER A 1 221 ? -0.384 2.322 -13.469 1 94 221 SER A C 1
ATOM 1649 O O . SER A 1 221 ? -1.403 1.636 -13.375 1 94 221 SER A O 1
ATOM 1651 N N . VAL A 1 222 ? -0.105 3 -14.516 1 93.81 222 VAL A N 1
ATOM 1652 C CA . VAL A 1 222 ? -0.999 3.008 -15.672 1 93.81 222 VAL A CA 1
ATOM 1653 C C . VAL A 1 222 ? -1.118 1.595 -16.234 1 93.81 222 VAL A C 1
ATOM 1655 O O . VAL A 1 222 ? -2.225 1.113 -16.484 1 93.81 222 VAL A O 1
ATOM 1658 N N . ALA A 1 223 ? 0.006 0.984 -16.406 1 96.62 223 ALA A N 1
ATOM 1659 C CA . ALA A 1 223 ? 0.002 -0.378 -16.938 1 96.62 223 ALA A CA 1
ATOM 1660 C C . ALA A 1 223 ? -0.779 -1.318 -16.016 1 96.62 223 ALA A C 1
ATOM 1662 O O . ALA A 1 223 ? -1.561 -2.146 -16.5 1 96.62 223 ALA A O 1
ATOM 1663 N N . SER A 1 224 ? -0.567 -1.182 -14.781 1 96.44 224 SER A N 1
ATOM 1664 C CA . SER A 1 224 ? -1.205 -2.035 -13.781 1 96.44 224 SER A CA 1
ATOM 1665 C C . SER A 1 224 ? -2.719 -1.847 -13.781 1 96.44 224 SER A C 1
ATOM 1667 O O . SER A 1 224 ? -3.471 -2.822 -13.812 1 96.44 224 SER A O 1
ATOM 1669 N N . VAL A 1 225 ? -3.16 -0.669 -13.789 1 93.5 225 VAL A N 1
ATOM 1670 C CA . VAL A 1 225 ? -4.582 -0.36 -13.688 1 93.5 225 VAL A CA 1
ATOM 1671 C C . VAL A 1 225 ? -5.301 -0.786 -14.961 1 93.5 225 VAL A C 1
ATOM 1673 O O . VAL A 1 225 ? -6.383 -1.374 -14.906 1 93.5 225 VAL A O 1
ATOM 1676 N N . VAL A 1 226 ? -4.723 -0.496 -16.062 1 94.44 226 VAL A N 1
ATOM 1677 C CA . VAL A 1 226 ? -5.328 -0.863 -17.344 1 94.44 226 VAL A CA 1
ATOM 1678 C C . VAL A 1 226 ? -5.508 -2.377 -17.406 1 94.44 226 VAL A C 1
ATOM 1680 O O . VAL A 1 226 ? -6.574 -2.865 -17.797 1 94.44 226 VAL A O 1
ATOM 1683 N N . ALA A 1 227 ? -4.496 -3.057 -17.016 1 96.81 227 ALA A N 1
ATOM 1684 C CA . ALA A 1 227 ? -4.559 -4.516 -17.047 1 96.81 227 ALA A CA 1
ATOM 1685 C C . ALA A 1 227 ? -5.625 -5.035 -16.094 1 96.81 227 ALA A C 1
ATOM 1687 O O . ALA A 1 227 ? -6.344 -5.988 -16.406 1 96.81 227 ALA A O 1
ATOM 1688 N N . ALA A 1 228 ? -5.684 -4.465 -14.969 1 93.62 228 ALA A N 1
ATOM 1689 C CA . ALA A 1 228 ? -6.68 -4.871 -13.984 1 93.62 228 ALA A CA 1
ATOM 1690 C C . ALA A 1 228 ? -8.094 -4.648 -14.516 1 93.62 228 ALA A C 1
ATOM 1692 O O . ALA A 1 228 ? -8.984 -5.48 -14.305 1 93.62 228 ALA A O 1
ATOM 1693 N N . LEU A 1 229 ? -8.336 -3.568 -15.148 1 90.88 229 LEU A N 1
ATOM 1694 C CA . LEU A 1 229 ? -9.656 -3.244 -15.68 1 90.88 229 LEU A CA 1
ATOM 1695 C C . LEU A 1 229 ? -10.07 -4.242 -16.75 1 90.88 229 LEU A C 1
ATOM 1697 O O . LEU A 1 229 ? -11.234 -4.66 -16.797 1 90.88 229 LEU A O 1
ATOM 1701 N N . LEU A 1 230 ? -9.141 -4.602 -17.531 1 94.38 230 LEU A N 1
ATOM 1702 C CA . LEU A 1 230 ? -9.438 -5.59 -18.562 1 94.38 230 LEU A CA 1
ATOM 1703 C C . LEU A 1 230 ? -9.789 -6.938 -17.938 1 94.38 230 LEU A C 1
ATOM 1705 O O . LEU A 1 230 ? -10.734 -7.598 -18.375 1 94.38 230 LEU A O 1
ATOM 1709 N N . ALA A 1 231 ? -9.016 -7.293 -16.969 1 93.94 231 ALA A N 1
ATOM 1710 C CA . ALA A 1 231 ? -9.258 -8.57 -16.312 1 93.94 231 ALA A CA 1
ATOM 1711 C C . ALA A 1 231 ? -10.617 -8.578 -15.609 1 93.94 231 ALA A C 1
ATOM 1713 O O . ALA A 1 231 ? -11.336 -9.578 -15.648 1 93.94 231 ALA A O 1
ATOM 1714 N N . ARG A 1 232 ? -10.922 -7.547 -14.977 1 88.69 232 ARG A N 1
ATOM 1715 C CA . ARG A 1 232 ? -12.195 -7.441 -14.266 1 88.69 232 ARG A CA 1
ATOM 1716 C C . ARG A 1 232 ? -13.367 -7.477 -15.242 1 88.69 232 ARG A C 1
ATOM 1718 O O . ARG A 1 232 ? -14.422 -8.023 -14.93 1 88.69 232 ARG A O 1
ATOM 1725 N N . ASP A 1 233 ? -13.203 -6.867 -16.328 1 89.62 233 ASP A N 1
ATOM 1726 C CA . ASP A 1 233 ? -14.242 -6.898 -17.359 1 89.62 233 ASP A CA 1
ATOM 1727 C C . ASP A 1 233 ? -14.469 -8.32 -17.859 1 89.62 233 ASP A C 1
ATOM 1729 O O . ASP A 1 233 ? -15.602 -8.695 -18.188 1 89.62 233 ASP A O 1
ATOM 1733 N N . SER A 1 234 ? -13.461 -9.086 -17.875 1 92.19 234 SER A N 1
ATOM 1734 C CA . SER A 1 234 ? -13.539 -10.438 -18.422 1 92.19 234 SER A CA 1
ATOM 1735 C C . SER A 1 234 ? -14.016 -11.438 -17.375 1 92.19 234 SER A C 1
ATOM 1737 O O . SER A 1 234 ? -14.719 -12.391 -17.703 1 92.19 234 SER A O 1
ATOM 1739 N N . PHE A 1 235 ? -13.562 -11.297 -16.156 1 91 235 PHE A N 1
ATOM 1740 C CA . PHE A 1 235 ? -13.812 -12.336 -15.172 1 91 235 PHE A CA 1
ATOM 1741 C C . PHE A 1 235 ? -14.711 -11.828 -14.055 1 91 235 PHE A C 1
ATOM 1743 O O . PHE A 1 235 ? -15.109 -12.586 -13.172 1 91 235 PHE A O 1
ATOM 1750 N N . GLY A 1 236 ? -15.055 -10.586 -14.062 1 83.25 236 GLY A N 1
ATOM 1751 C CA . GLY A 1 236 ? -15.906 -10.008 -13.047 1 83.25 236 GLY A CA 1
ATOM 1752 C C . GLY A 1 236 ? -15.156 -9.125 -12.062 1 83.25 236 GLY A C 1
ATOM 1753 O O . GLY A 1 236 ? -13.93 -9.125 -12.039 1 83.25 236 GLY A O 1
ATOM 1754 N N . ASN A 1 237 ? -15.883 -8.438 -11.18 1 78.19 237 ASN A N 1
ATOM 1755 C CA . ASN A 1 237 ? -15.297 -7.441 -10.289 1 78.19 237 ASN A CA 1
ATOM 1756 C C . ASN A 1 237 ? -15.281 -7.93 -8.844 1 78.19 237 ASN A C 1
ATOM 1758 O O . ASN A 1 237 ? -14.734 -7.258 -7.965 1 78.19 237 ASN A O 1
ATOM 1762 N N . GLU A 1 238 ? -15.703 -9.031 -8.625 1 77.44 238 GLU A N 1
ATOM 1763 C CA . GLU A 1 238 ? -15.75 -9.555 -7.262 1 77.44 238 GLU A CA 1
ATOM 1764 C C . GLU A 1 238 ? -14.375 -10.031 -6.801 1 77.44 238 GLU A C 1
ATOM 1766 O O . GLU A 1 238 ? -13.562 -10.469 -7.617 1 77.44 238 GLU A O 1
ATOM 1771 N N . PRO A 1 239 ? -14.172 -9.859 -5.496 1 78.19 239 PRO A N 1
ATOM 1772 C CA . PRO A 1 239 ? -12.93 -10.445 -4.977 1 78.19 239 PRO A CA 1
ATOM 1773 C C . PRO A 1 239 ? -12.836 -11.945 -5.238 1 78.19 239 PRO A C 1
ATOM 1775 O O . PRO A 1 239 ? -13.852 -12.648 -5.211 1 78.19 239 PRO A O 1
ATOM 1778 N N . ILE A 1 240 ? -11.609 -12.328 -5.473 1 77.5 240 ILE A N 1
ATOM 1779 C CA . ILE A 1 240 ? -11.367 -13.727 -5.797 1 77.5 240 ILE A CA 1
ATOM 1780 C C . ILE A 1 240 ? -11.75 -14.609 -4.609 1 77.5 240 ILE A C 1
ATOM 1782 O O . ILE A 1 240 ? -12.312 -15.688 -4.785 1 77.5 240 ILE A O 1
ATOM 1786 N N . PHE A 1 241 ? -11.477 -14.094 -3.412 1 83.25 241 PHE A N 1
ATOM 1787 C CA . PHE A 1 241 ? -11.836 -14.805 -2.191 1 83.25 241 PHE A CA 1
ATOM 1788 C C . PHE A 1 241 ? -12.898 -14.039 -1.412 1 83.25 241 PHE A C 1
ATOM 1790 O O . PHE A 1 241 ? -12.648 -12.922 -0.943 1 83.25 241 PHE A O 1
ATOM 1797 N N . VAL A 1 242 ? -14.07 -14.492 -1.411 1 74.81 242 VAL A N 1
ATOM 1798 C CA . VAL A 1 242 ? -15.133 -13.875 -0.629 1 74.81 242 VAL A CA 1
ATOM 1799 C C . VAL A 1 242 ? -15.031 -14.328 0.826 1 74.81 242 VAL A C 1
ATOM 1801 O O . VAL A 1 242 ? -15.227 -15.508 1.129 1 74.81 242 VAL A O 1
ATOM 1804 N N . ALA A 1 243 ? -14.438 -13.5 1.554 1 67.12 243 ALA A N 1
ATOM 1805 C CA . ALA A 1 243 ? -14.266 -13.82 2.969 1 67.12 243 ALA A CA 1
ATOM 1806 C C . ALA A 1 243 ? -15.461 -13.344 3.785 1 67.12 243 ALA A C 1
ATOM 1808 O O . ALA A 1 243 ? -16.141 -12.383 3.41 1 67.12 243 ALA A O 1
ATOM 1809 N N . ASN A 1 244 ? -15.953 -14.258 4.641 1 65.38 244 ASN A N 1
ATOM 1810 C CA . ASN A 1 244 ? -16.844 -13.68 5.645 1 65.38 244 ASN A CA 1
ATOM 1811 C C . ASN A 1 244 ? -16.188 -12.5 6.355 1 65.38 244 ASN A C 1
ATOM 1813 O O . ASN A 1 244 ? -15.141 -12.656 6.996 1 65.38 244 ASN A O 1
ATOM 1817 N N . ILE A 1 245 ? -16.438 -11.43 5.895 1 59.78 245 ILE A N 1
ATOM 1818 C CA . ILE A 1 245 ? -15.859 -10.172 6.355 1 59.78 245 ILE A CA 1
ATOM 1819 C C . ILE A 1 245 ? -15.945 -10.094 7.879 1 59.78 245 ILE A C 1
ATOM 1821 O O . ILE A 1 245 ? -17.031 -10.234 8.453 1 59.78 245 ILE A O 1
ATOM 1825 N N . ILE A 1 246 ? -14.773 -10.156 8.375 1 69 246 ILE A N 1
ATOM 1826 C CA . ILE A 1 246 ? -14.719 -9.891 9.805 1 69 246 ILE A CA 1
ATOM 1827 C C . ILE A 1 246 ? -14.68 -8.391 10.055 1 69 246 ILE A C 1
ATOM 1829 O O . ILE A 1 246 ? -13.641 -7.75 9.875 1 69 246 ILE A O 1
ATOM 1833 N N . GLU A 1 247 ? -15.664 -7.691 10.266 1 65 247 GLU A N 1
ATOM 1834 C CA . GLU A 1 247 ? -15.766 -6.238 10.359 1 65 247 GLU A CA 1
ATOM 1835 C C . GLU A 1 247 ? -15.008 -5.707 11.57 1 65 247 GLU A C 1
ATOM 1837 O O . GLU A 1 247 ? -14.336 -4.676 11.492 1 65 247 GLU A O 1
ATOM 1842 N N . ASN A 1 248 ? -14.992 -6.375 12.711 1 74.81 248 ASN A N 1
ATOM 1843 C CA . ASN A 1 248 ? -14.391 -5.863 13.945 1 74.81 248 ASN A CA 1
ATOM 1844 C C . ASN A 1 248 ? -13.742 -6.98 14.758 1 74.81 248 ASN A C 1
ATOM 1846 O O . ASN A 1 248 ? -14.258 -7.367 15.812 1 74.81 248 ASN A O 1
ATOM 1850 N N . PRO A 1 249 ? -12.578 -7.234 14.156 1 81.12 249 PRO A N 1
ATOM 1851 C CA . PRO A 1 249 ? -11.938 -8.328 14.898 1 81.12 249 PRO A CA 1
ATOM 1852 C C . PRO A 1 249 ? -11.477 -7.898 16.297 1 81.12 249 PRO A C 1
ATOM 1854 O O . PRO A 1 249 ? -11.023 -6.77 16.469 1 81.12 249 PRO A O 1
ATOM 1857 N N . ASP A 1 250 ? -11.68 -8.805 17.234 1 83.38 250 ASP A N 1
ATOM 1858 C CA . ASP A 1 250 ? -11.242 -8.578 18.609 1 83.38 250 ASP A CA 1
ATOM 1859 C C . ASP A 1 250 ? -9.734 -8.344 18.672 1 83.38 250 ASP A C 1
ATOM 1861 O O . ASP A 1 250 ? -8.977 -8.953 17.922 1 83.38 250 ASP A O 1
ATOM 1865 N N . ALA A 1 251 ? -9.359 -7.5 19.625 1 83.44 251 ALA A N 1
ATOM 1866 C CA . ALA A 1 251 ? -7.949 -7.176 19.828 1 83.44 251 ALA A CA 1
ATOM 1867 C C . ALA A 1 251 ? -7.137 -8.43 20.156 1 83.44 251 ALA A C 1
ATOM 1869 O O . ALA A 1 251 ? -5.949 -8.5 19.828 1 83.44 251 ALA A O 1
ATOM 1870 N N . ALA A 1 252 ? -7.844 -9.375 20.672 1 88.94 252 ALA A N 1
ATOM 1871 C CA . ALA A 1 252 ? -7.188 -10.625 21.047 1 88.94 252 ALA A CA 1
ATOM 1872 C C . ALA A 1 252 ? -6.617 -11.328 19.812 1 88.94 252 ALA A C 1
ATOM 1874 O O . ALA A 1 252 ? -5.582 -11.992 19.891 1 88.94 252 ALA A O 1
ATOM 1875 N N . LEU A 1 253 ? -7.262 -11.188 18.734 1 90.94 253 LEU A N 1
ATOM 1876 C CA . LEU A 1 253 ? -6.801 -11.812 17.5 1 90.94 253 LEU A CA 1
ATOM 1877 C C . LEU A 1 253 ? -5.488 -11.188 17.031 1 90.94 253 LEU A C 1
ATOM 1879 O O . LEU A 1 253 ? -4.617 -11.883 16.516 1 90.94 253 LEU A O 1
ATOM 1883 N N . PHE A 1 254 ? -5.348 -9.914 17.312 1 89.88 254 PHE A N 1
ATOM 1884 C CA . PHE A 1 254 ? -4.133 -9.227 16.891 1 89.88 254 PHE A CA 1
ATOM 1885 C C . PHE A 1 254 ? -2.936 -9.695 17.703 1 89.88 254 PHE A C 1
ATOM 1887 O O . PHE A 1 254 ? -1.804 -9.695 17.219 1 89.88 254 PHE A O 1
ATOM 1894 N N . LEU A 1 255 ? -3.145 -10.148 18.859 1 91.19 255 LEU A N 1
ATOM 1895 C CA . LEU A 1 255 ? -2.076 -10.633 19.719 1 91.19 255 LEU A CA 1
ATOM 1896 C C . LEU A 1 255 ? -1.51 -11.953 19.203 1 91.19 255 LEU A C 1
ATOM 1898 O O . LEU A 1 255 ? -0.372 -12.312 19.516 1 91.19 255 LEU A O 1
ATOM 1902 N N . GLY A 1 256 ? -2.297 -12.664 18.422 1 94.06 256 GLY A N 1
ATOM 1903 C CA . GLY A 1 256 ? -1.858 -13.93 17.859 1 94.06 256 GLY A CA 1
ATOM 1904 C C . GLY A 1 256 ? -1.047 -13.758 16.578 1 94.06 256 GLY A C 1
ATOM 1905 O O . GLY A 1 256 ? -0.368 -14.695 16.156 1 94.06 256 GLY A O 1
ATOM 1906 N N . THR A 1 257 ? -0.996 -12.594 16.031 1 94.31 257 THR A N 1
ATOM 1907 C CA . THR A 1 257 ? -0.42 -12.375 14.711 1 94.31 257 THR A CA 1
ATOM 1908 C C . THR A 1 257 ? 1.094 -12.57 14.742 1 94.31 257 THR A C 1
ATOM 1910 O O . THR A 1 257 ? 1.68 -13.078 13.781 1 94.31 257 THR A O 1
ATOM 1913 N N . PRO A 1 258 ? 1.802 -12.172 15.859 1 91.81 258 PRO A N 1
ATOM 1914 C CA . PRO A 1 258 ? 3.24 -12.445 15.883 1 91.81 258 PRO A CA 1
ATOM 1915 C C . PRO A 1 258 ? 3.555 -13.938 15.891 1 91.81 258 PRO A C 1
ATOM 1917 O O . PRO A 1 258 ? 4.535 -14.367 15.273 1 91.81 258 PRO A O 1
ATOM 1920 N N . PHE A 1 259 ? 2.75 -14.688 16.516 1 95 259 PHE A N 1
ATOM 1921 C CA . PHE A 1 259 ? 2.959 -16.125 16.562 1 95 259 PHE A CA 1
ATOM 1922 C C . PHE A 1 259 ? 2.721 -16.75 15.188 1 95 259 PHE A C 1
ATOM 1924 O O . PHE A 1 259 ? 3.459 -17.641 14.766 1 95 259 PHE A O 1
ATOM 1931 N N . MET A 1 260 ? 1.715 -16.281 14.547 1 96.88 260 MET A N 1
ATOM 1932 C CA . MET A 1 260 ? 1.467 -16.719 13.18 1 96.88 260 MET A CA 1
ATOM 1933 C C . MET A 1 260 ? 2.646 -16.375 12.273 1 96.88 260 MET A C 1
ATOM 1935 O O . MET A 1 260 ? 2.996 -17.156 11.383 1 96.88 260 MET A O 1
ATOM 1939 N N . GLY A 1 261 ? 3.221 -15.18 12.516 1 96.25 261 GLY A N 1
ATOM 1940 C CA . GLY A 1 261 ? 4.398 -14.789 11.758 1 96.25 261 GLY A CA 1
ATOM 1941 C C . GLY A 1 261 ? 5.582 -15.711 11.969 1 96.25 261 GLY A C 1
ATOM 1942 O O . GLY A 1 261 ? 6.305 -16.031 11.016 1 96.25 261 GLY A O 1
ATOM 1943 N N . LEU A 1 262 ? 5.762 -16.141 13.164 1 95.5 262 LEU A N 1
ATOM 1944 C CA . LEU A 1 262 ? 6.852 -17.047 13.484 1 95.5 262 LEU A CA 1
ATOM 1945 C C . LEU A 1 262 ? 6.648 -18.406 12.797 1 95.5 262 LEU A C 1
ATOM 1947 O O . LEU A 1 262 ? 7.586 -18.953 12.219 1 95.5 262 LEU A O 1
ATOM 1951 N N . LEU A 1 263 ? 5.469 -18.891 12.852 1 97.88 263 LEU A N 1
ATOM 1952 C CA . LEU A 1 263 ? 5.152 -20.156 12.195 1 97.88 263 LEU A CA 1
ATOM 1953 C C . LEU A 1 263 ? 5.328 -20.031 10.68 1 97.88 263 LEU A C 1
ATOM 1955 O O . LEU A 1 263 ? 5.855 -20.938 10.039 1 97.88 263 LEU A O 1
ATOM 1959 N N . ALA A 1 264 ? 4.848 -18.953 10.219 1 98.31 264 ALA A N 1
ATOM 1960 C CA . ALA A 1 264 ? 4.965 -18.703 8.789 1 98.31 264 ALA A CA 1
ATOM 1961 C C . ALA A 1 264 ? 6.43 -18.656 8.352 1 98.31 264 ALA A C 1
ATOM 1963 O O . ALA A 1 264 ? 6.777 -19.156 7.277 1 98.31 264 ALA A O 1
ATOM 1964 N N . ALA A 1 265 ? 7.273 -18.047 9.172 1 97.25 265 ALA A N 1
ATOM 1965 C CA . ALA A 1 265 ? 8.703 -17.969 8.867 1 97.25 265 ALA A CA 1
ATOM 1966 C C . ALA A 1 265 ? 9.305 -19.375 8.773 1 97.25 265 ALA A C 1
ATOM 1968 O O . ALA A 1 265 ? 10.062 -19.656 7.844 1 97.25 265 ALA A O 1
ATOM 1969 N N . GLY A 1 266 ? 9 -20.125 9.734 1 97.62 266 GLY A N 1
ATOM 1970 C CA . GLY A 1 266 ? 9.5 -21.484 9.727 1 97.62 266 GLY A CA 1
ATOM 1971 C C . GLY A 1 266 ? 9.07 -22.281 8.5 1 97.62 266 GLY A C 1
ATOM 1972 O O . GLY A 1 266 ? 9.898 -22.922 7.852 1 97.62 266 GLY A O 1
ATOM 1973 N N . LEU A 1 267 ? 7.832 -22.234 8.211 1 98.5 267 LEU A N 1
ATOM 1974 C CA . LEU A 1 267 ? 7.305 -22.953 7.062 1 98.5 267 LEU A CA 1
ATOM 1975 C C . LEU A 1 267 ? 7.883 -22.406 5.762 1 98.5 267 LEU A C 1
ATOM 1977 O O . LEU A 1 267 ? 8.195 -23.172 4.844 1 98.5 267 LEU A O 1
ATOM 1981 N N . ALA A 1 268 ? 7.957 -21.125 5.703 1 98.44 268 ALA A N 1
ATOM 1982 C CA . ALA A 1 268 ? 8.5 -20.484 4.504 1 98.44 268 ALA A CA 1
ATOM 1983 C C . ALA A 1 268 ? 9.922 -20.953 4.227 1 98.44 268 ALA A C 1
ATOM 1985 O O . ALA A 1 268 ? 10.297 -21.172 3.074 1 98.44 268 ALA A O 1
ATOM 1986 N N . LEU A 1 269 ? 10.734 -21.062 5.266 1 97.94 269 LEU A N 1
ATOM 1987 C CA . LEU A 1 269 ? 12.109 -21.516 5.102 1 97.94 269 LEU A CA 1
ATOM 1988 C C . LEU A 1 269 ? 12.148 -22.922 4.512 1 97.94 269 LEU A C 1
ATOM 1990 O O . LEU A 1 269 ? 12.969 -23.219 3.645 1 97.94 269 LEU A O 1
ATOM 1994 N N . ILE A 1 270 ? 11.242 -23.734 4.953 1 98.12 270 ILE A N 1
ATOM 1995 C CA . ILE A 1 270 ? 11.156 -25.094 4.445 1 98.12 270 ILE A CA 1
ATOM 1996 C C . ILE A 1 270 ? 10.734 -25.078 2.977 1 98.12 270 ILE A C 1
ATOM 1998 O O . ILE A 1 270 ? 11.32 -25.766 2.146 1 98.12 270 ILE A O 1
ATOM 2002 N N . MET A 1 271 ? 9.789 -24.312 2.699 1 98.31 271 MET A N 1
ATOM 2003 C CA . MET A 1 271 ? 9.281 -24.219 1.335 1 98.31 271 MET A CA 1
ATOM 2004 C C . MET A 1 271 ? 10.359 -23.703 0.387 1 98.31 271 MET A C 1
ATOM 2006 O O . MET A 1 271 ? 10.555 -24.266 -0.697 1 98.31 271 MET A O 1
ATOM 2010 N N . ILE A 1 272 ? 11.031 -22.656 0.816 1 97.69 272 ILE A N 1
ATOM 2011 C CA . ILE A 1 272 ? 12.086 -22.078 -0.005 1 97.69 272 ILE A CA 1
ATOM 2012 C C . ILE A 1 272 ? 13.172 -23.109 -0.273 1 97.69 272 ILE A C 1
ATOM 2014 O O . ILE A 1 272 ? 13.641 -23.25 -1.405 1 97.69 272 ILE A O 1
ATOM 2018 N N . TRP A 1 273 ? 13.555 -23.781 0.713 1 96.5 273 TRP A N 1
ATOM 2019 C CA . TRP A 1 273 ? 14.57 -24.812 0.571 1 96.5 273 TRP A CA 1
ATOM 2020 C C . TRP A 1 273 ? 14.102 -25.922 -0.375 1 96.5 273 TRP A C 1
ATOM 2022 O O . TRP A 1 273 ? 14.82 -26.297 -1.305 1 96.5 273 TRP A O 1
ATOM 2032 N N . LEU A 1 274 ? 12.945 -26.375 -0.157 1 97 274 LEU A N 1
ATOM 2033 C CA . LEU A 1 274 ? 12.383 -27.484 -0.921 1 97 274 LEU A CA 1
ATOM 2034 C C . LEU A 1 274 ? 12.18 -27.078 -2.381 1 97 274 LEU A C 1
ATOM 2036 O O . LEU A 1 274 ? 12.57 -27.812 -3.287 1 97 274 LEU A O 1
ATOM 2040 N N . TRP A 1 275 ? 11.609 -25.984 -2.643 1 96.56 275 TRP A N 1
ATOM 2041 C CA . TRP A 1 275 ? 11.219 -25.562 -3.984 1 96.56 275 TRP A CA 1
ATOM 2042 C C . TRP A 1 275 ? 12.422 -25.062 -4.773 1 96.56 275 TRP A C 1
ATOM 2044 O O . TRP A 1 275 ? 12.453 -25.156 -6 1 96.56 275 TRP A O 1
ATOM 2054 N N . SER A 1 276 ? 13.406 -24.484 -4.078 1 93.94 276 SER A N 1
ATOM 2055 C CA . SER A 1 276 ? 14.609 -24.031 -4.773 1 93.94 276 SER A CA 1
ATOM 2056 C C . SER A 1 276 ? 15.469 -25.219 -5.215 1 93.94 276 SER A C 1
ATOM 2058 O O . SER A 1 276 ? 16.141 -25.156 -6.25 1 93.94 276 SER A O 1
ATOM 2060 N N . LYS A 1 277 ? 15.43 -26.297 -4.512 1 94.06 277 LYS A N 1
ATOM 2061 C CA . LYS A 1 277 ? 16.266 -27.453 -4.812 1 94.06 277 LYS A CA 1
ATOM 2062 C C . LYS A 1 277 ? 15.539 -28.422 -5.75 1 94.06 277 LYS A C 1
ATOM 2064 O O . LYS A 1 277 ? 16.172 -29.297 -6.348 1 94.06 277 LYS A O 1
ATOM 2069 N N . ALA A 1 278 ? 14.32 -28.234 -5.875 1 95 278 ALA A N 1
ATOM 2070 C CA . ALA A 1 278 ? 13.484 -29.188 -6.59 1 95 278 ALA A CA 1
ATOM 2071 C C . ALA A 1 278 ? 13.969 -29.375 -8.023 1 95 278 ALA A C 1
ATOM 2073 O O . ALA A 1 278 ? 14.109 -30.516 -8.492 1 95 278 ALA A O 1
ATOM 2074 N N . PRO A 1 279 ? 14.273 -28.312 -8.766 1 92.5 279 PRO A N 1
ATOM 2075 C CA . PRO A 1 279 ? 14.727 -28.5 -10.148 1 92.5 279 PRO A CA 1
ATOM 2076 C C . PRO A 1 279 ? 16.031 -29.281 -10.227 1 92.5 279 PRO A C 1
ATOM 2078 O O . PRO A 1 279 ? 16.188 -30.172 -11.086 1 92.5 279 PRO A O 1
ATOM 2081 N N . GLU A 1 280 ? 16.969 -28.969 -9.375 1 91.94 280 GLU A N 1
ATOM 2082 C CA . GLU A 1 280 ? 18.234 -29.688 -9.352 1 91.94 280 GLU A CA 1
ATOM 2083 C C . GLU A 1 280 ? 18.031 -31.156 -8.992 1 91.94 280 GLU A C 1
ATOM 2085 O O . GLU A 1 280 ? 18.703 -32.031 -9.547 1 91.94 280 GLU A O 1
ATOM 2090 N N . THR A 1 281 ? 17.219 -31.359 -8.039 1 93.81 281 THR A N 1
ATOM 2091 C CA . THR A 1 281 ? 16.922 -32.719 -7.625 1 93.81 281 THR A CA 1
ATOM 2092 C C . THR A 1 281 ? 16.281 -33.5 -8.766 1 93.81 281 THR A C 1
ATOM 2094 O O . THR A 1 281 ? 16.562 -34.688 -8.945 1 93.81 281 THR A O 1
ATOM 2097 N N . GLY A 1 282 ? 15.406 -32.875 -9.492 1 93.62 282 GLY A N 1
ATOM 2098 C CA . GLY A 1 282 ? 14.812 -33.531 -10.656 1 93.62 282 GLY A CA 1
ATOM 2099 C C . GLY A 1 282 ? 15.82 -33.875 -11.727 1 93.62 282 GLY A C 1
ATOM 2100 O O . GLY A 1 282 ? 15.758 -34.969 -12.312 1 93.62 282 GLY A O 1
ATOM 2101 N N . GLU A 1 283 ? 16.734 -33 -11.93 1 91.5 283 GLU A N 1
ATOM 2102 C CA . GLU A 1 283 ? 17.781 -33.25 -12.914 1 91.5 283 GLU A CA 1
ATOM 2103 C C . GLU A 1 283 ? 18.672 -34.438 -12.484 1 91.5 283 GLU A C 1
ATOM 2105 O O . GLU A 1 283 ? 19.062 -35.25 -13.305 1 91.5 283 GLU A O 1
ATOM 2110 N N . GLN A 1 284 ? 19 -34.406 -11.258 1 94.31 284 GLN A N 1
ATOM 2111 C CA . GLN A 1 284 ? 19.812 -35.469 -10.727 1 94.31 284 GLN A CA 1
ATOM 2112 C C . GLN A 1 284 ? 19.094 -36.812 -10.828 1 94.31 284 GLN A C 1
ATOM 2114 O O . GLN A 1 284 ? 19.719 -37.844 -11.109 1 94.31 284 GLN A O 1
ATOM 2119 N N . PHE A 1 285 ? 17.891 -36.75 -10.531 1 94.19 285 PHE A N 1
ATOM 2120 C CA . PHE A 1 285 ? 17.062 -37.938 -10.641 1 94.19 285 PHE A CA 1
ATOM 2121 C C . PHE A 1 285 ? 17.062 -38.469 -12.07 1 94.19 285 PHE A C 1
ATOM 2123 O O . PHE A 1 285 ? 17.219 -39.688 -12.297 1 94.19 285 PHE A O 1
ATOM 2130 N N . ALA A 1 286 ? 16.859 -37.625 -13 1 93.19 286 ALA A N 1
ATOM 2131 C CA . ALA A 1 286 ? 16.875 -38 -14.414 1 93.19 286 ALA A CA 1
ATOM 2132 C C . ALA A 1 286 ? 18.234 -38.594 -14.797 1 93.19 286 ALA A C 1
ATOM 2134 O O . ALA A 1 286 ? 18.297 -39.594 -15.531 1 93.19 286 ALA A O 1
ATOM 2135 N N . LYS A 1 287 ? 19.281 -38 -14.336 1 93.56 287 LYS A N 1
ATOM 2136 C CA . LYS A 1 287 ? 20.625 -38.469 -14.617 1 93.56 287 LYS A CA 1
ATOM 2137 C C . LYS A 1 287 ? 20.844 -39.875 -14.031 1 93.56 287 LYS A C 1
ATOM 2139 O O . LYS A 1 287 ? 21.438 -40.75 -14.68 1 93.56 287 LYS A O 1
ATOM 2144 N N . HIS A 1 288 ? 20.406 -40 -12.867 1 95 288 HIS A N 1
ATOM 2145 C CA . HIS A 1 288 ? 20.578 -41.281 -12.18 1 95 288 HIS A CA 1
ATOM 2146 C C . HIS A 1 288 ? 19.859 -42.406 -12.914 1 95 288 HIS A C 1
ATOM 2148 O O . HIS A 1 288 ? 20.344 -43.531 -12.961 1 95 288 HIS A O 1
ATOM 2154 N N . LEU A 1 289 ? 18.766 -42.094 -13.445 1 94 289 LEU A N 1
ATOM 2155 C CA . LEU A 1 289 ? 17.969 -43.125 -14.141 1 94 289 LEU A CA 1
ATOM 2156 C C . LEU A 1 289 ? 18.297 -43.125 -15.633 1 94 289 LEU A C 1
ATOM 2158 O O . LEU A 1 289 ? 17.703 -43.875 -16.391 1 94 289 LEU A O 1
ATOM 2162 N N . ARG A 1 290 ? 19.172 -42.25 -16.062 1 94.12 290 ARG A N 1
ATOM 2163 C CA . ARG A 1 290 ? 19.609 -42.125 -17.453 1 94.12 290 ARG A CA 1
ATOM 2164 C C . ARG A 1 290 ? 18.438 -41.812 -18.375 1 94.12 290 ARG A C 1
ATOM 2166 O O . ARG A 1 290 ? 18.266 -42.438 -19.422 1 94.12 290 ARG A O 1
ATOM 2173 N N . LEU A 1 291 ? 17.609 -40.969 -17.906 1 92.75 291 LEU A N 1
ATOM 2174 C CA . LEU A 1 291 ? 16.469 -40.5 -18.672 1 92.75 291 LEU A CA 1
ATOM 2175 C C . LEU A 1 291 ? 16.703 -39.094 -19.188 1 92.75 291 LEU A C 1
ATOM 2177 O O . LEU A 1 291 ? 17.344 -38.281 -18.531 1 92.75 291 LEU A O 1
ATOM 2181 N N . PRO A 1 292 ? 16.234 -38.938 -20.391 1 91.31 292 PRO A N 1
ATOM 2182 C CA . PRO A 1 292 ? 16.266 -37.562 -20.828 1 91.31 292 PRO A CA 1
ATOM 2183 C C . PRO A 1 292 ? 15.359 -36.656 -20.016 1 91.31 292 PRO A C 1
ATOM 2185 O O . PRO A 1 292 ? 14.305 -37.094 -19.547 1 91.31 292 PRO A O 1
ATOM 2188 N N . VAL A 1 293 ? 15.711 -35.406 -19.922 1 89.31 293 VAL A N 1
ATOM 2189 C CA . VAL A 1 293 ? 15.055 -34.438 -19.062 1 89.31 293 VAL A CA 1
ATOM 2190 C C . VAL A 1 293 ? 13.609 -34.25 -19.516 1 89.31 293 VAL A C 1
ATOM 2192 O O . VAL A 1 293 ? 12.727 -33.969 -18.703 1 89.31 293 VAL A O 1
ATOM 2195 N N . TRP A 1 294 ? 13.336 -34.469 -20.812 1 91.25 294 TRP A N 1
ATOM 2196 C CA . TRP A 1 294 ? 11.992 -34.219 -21.328 1 91.25 294 TRP A CA 1
ATOM 2197 C C . TRP A 1 294 ? 11.031 -35.312 -20.922 1 91.25 294 TRP A C 1
ATOM 2199 O O . TRP A 1 294 ? 9.812 -35.188 -21.062 1 91.25 294 TRP A O 1
ATOM 2209 N N . LEU A 1 295 ? 11.484 -36.406 -20.25 1 93.88 295 LEU A N 1
ATOM 2210 C CA . LEU A 1 295 ? 10.641 -37.5 -19.766 1 93.88 295 LEU A CA 1
ATOM 2211 C C . LEU A 1 295 ? 10.242 -37.25 -18.312 1 93.88 295 LEU A C 1
ATOM 2213 O O . LEU A 1 295 ? 9.406 -38 -17.766 1 93.88 295 LEU A O 1
ATOM 2217 N N . LEU A 1 296 ? 10.75 -36.219 -17.766 1 95.5 296 LEU A N 1
ATOM 2218 C CA . LEU A 1 296 ? 10.477 -35.938 -16.359 1 95.5 296 LEU A CA 1
ATOM 2219 C C . LEU A 1 296 ? 9.031 -35.5 -16.156 1 95.5 296 LEU A C 1
ATOM 2221 O O . LEU A 1 296 ? 8.375 -35.906 -15.203 1 95.5 296 LEU A O 1
ATOM 2225 N N . PRO A 1 297 ? 8.469 -34.688 -17.062 1 96.62 297 PRO A N 1
ATOM 2226 C CA . PRO A 1 297 ? 7.113 -34.188 -16.828 1 96.62 297 PRO A CA 1
ATOM 2227 C C . PRO A 1 297 ? 6.074 -35.312 -16.781 1 96.62 297 PRO A C 1
ATOM 2229 O O . PRO A 1 297 ? 5.199 -35.312 -15.906 1 96.62 297 PRO A O 1
ATOM 2232 N N . PRO A 1 298 ? 6.129 -36.375 -17.641 1 96.69 298 PRO A N 1
ATOM 2233 C CA . PRO A 1 298 ? 5.18 -37.469 -17.484 1 96.69 298 PRO A CA 1
ATOM 2234 C C . PRO A 1 298 ? 5.297 -38.188 -16.141 1 96.69 298 PRO A C 1
ATOM 2236 O O . PRO A 1 298 ? 4.285 -38.594 -15.57 1 96.69 298 PRO A O 1
ATOM 2239 N N . LEU A 1 299 ? 6.484 -38.312 -15.672 1 96.44 299 LEU A N 1
ATOM 2240 C CA . LEU A 1 299 ? 6.691 -38.938 -14.367 1 96.44 299 LEU A CA 1
ATOM 2241 C C . LEU A 1 299 ? 6.133 -38.062 -13.25 1 96.44 299 LEU A C 1
ATOM 2243 O O . LEU A 1 299 ? 5.539 -38.562 -12.297 1 96.44 299 LEU A O 1
ATOM 2247 N N . GLY A 1 300 ? 6.426 -36.781 -13.391 1 96.38 300 GLY A N 1
ATOM 2248 C CA . GLY A 1 300 ? 5.809 -35.844 -12.461 1 96.38 300 GLY A CA 1
ATOM 2249 C C . GLY A 1 300 ? 4.293 -35.906 -12.492 1 96.38 300 GLY A C 1
ATOM 2250 O O . GLY A 1 300 ? 3.645 -35.844 -11.445 1 96.38 300 GLY A O 1
ATOM 2251 N N . GLY A 1 301 ? 3.738 -36 -13.68 1 97.44 301 GLY A N 1
ATOM 2252 C CA . GLY A 1 301 ? 2.299 -36.125 -13.828 1 97.44 301 GLY A CA 1
ATOM 2253 C C . GLY A 1 301 ? 1.736 -37.344 -13.148 1 97.44 301 GLY A C 1
ATOM 2254 O O . GLY A 1 301 ? 0.654 -37.312 -12.555 1 97.44 301 GLY A O 1
ATOM 2255 N N . LEU A 1 302 ? 2.441 -38.406 -13.266 1 97.44 302 LEU A N 1
ATOM 2256 C CA . LEU A 1 302 ? 2.02 -39.625 -12.602 1 97.44 302 LEU A CA 1
ATOM 2257 C C . LEU A 1 302 ? 1.99 -39.438 -11.086 1 97.44 302 LEU A C 1
ATOM 2259 O O . LEU A 1 302 ? 1.038 -39.875 -10.422 1 97.44 302 LEU A O 1
ATOM 2263 N N . ALA A 1 303 ? 3.045 -38.875 -10.594 1 97.06 303 ALA A N 1
ATOM 2264 C CA . ALA A 1 303 ? 3.105 -38.625 -9.156 1 97.06 303 ALA A CA 1
ATOM 2265 C C . ALA A 1 303 ? 1.949 -37.75 -8.703 1 97.06 303 ALA A C 1
ATOM 2267 O O . ALA A 1 303 ? 1.311 -38 -7.684 1 97.06 303 ALA A O 1
ATOM 2268 N N . ILE A 1 304 ? 1.683 -36.688 -9.445 1 97.06 304 ILE A N 1
ATOM 2269 C CA . ILE A 1 304 ? 0.625 -35.75 -9.109 1 97.06 304 ILE A CA 1
ATOM 2270 C C . ILE A 1 304 ? -0.734 -36.438 -9.211 1 97.06 304 ILE A C 1
ATOM 2272 O O . ILE A 1 304 ? -1.607 -36.25 -8.359 1 97.06 304 ILE A O 1
ATOM 2276 N N . GLY A 1 305 ? -0.888 -37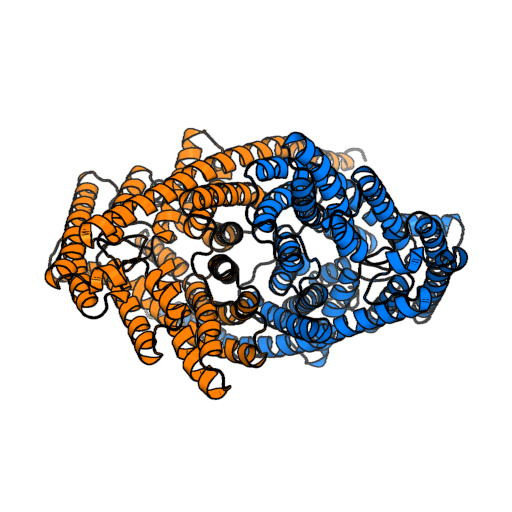.188 -10.281 1 97.06 305 GLY A N 1
ATOM 2277 C CA . GLY A 1 305 ? -2.129 -37.938 -10.422 1 97.06 305 GLY A CA 1
ATOM 2278 C C . GLY A 1 305 ? -2.402 -38.875 -9.25 1 97.06 305 GLY A C 1
ATOM 2279 O O . GLY A 1 305 ? -3.527 -38.906 -8.75 1 97.06 305 GLY A O 1
ATOM 2280 N N . LEU A 1 306 ? -1.425 -39.562 -8.836 1 97.06 306 LEU A N 1
ATOM 2281 C CA . LEU A 1 306 ? -1.565 -40.469 -7.703 1 97.06 306 LEU A CA 1
ATOM 2282 C C . LEU A 1 306 ? -1.879 -39.688 -6.422 1 97.06 306 LEU A C 1
ATOM 2284 O O . LEU A 1 306 ? -2.74 -40.094 -5.641 1 97.06 306 LEU A O 1
ATOM 2288 N N . PHE A 1 307 ? -1.172 -38.594 -6.23 1 96.62 307 PHE A N 1
ATOM 2289 C CA . PHE A 1 307 ? -1.406 -37.75 -5.062 1 96.62 307 PHE A CA 1
ATOM 2290 C C . PHE A 1 307 ? -2.832 -37.219 -5.062 1 96.62 307 PHE A C 1
ATOM 2292 O O . PHE A 1 307 ? -3.465 -37.125 -4.012 1 96.62 307 PHE A O 1
ATOM 2299 N N . ALA A 1 308 ? -3.32 -36.875 -6.227 1 96.69 308 ALA A N 1
ATOM 2300 C CA . ALA A 1 308 ? -4.613 -36.219 -6.387 1 96.69 308 ALA A CA 1
ATOM 2301 C C . ALA A 1 308 ? -5.762 -37.188 -6.113 1 96.69 308 ALA A C 1
ATOM 2303 O O . ALA A 1 308 ? -6.883 -36.781 -5.824 1 96.69 308 ALA A O 1
ATOM 2304 N N . THR A 1 309 ? -5.492 -38.5 -6.23 1 96.06 309 THR A N 1
ATOM 2305 C CA . THR A 1 309 ? -6.527 -39.469 -5.887 1 96.06 309 THR A CA 1
ATOM 2306 C C . THR A 1 309 ? -6.883 -39.375 -4.406 1 96.06 309 THR A C 1
ATOM 2308 O O . THR A 1 309 ? -8.039 -39.562 -4.027 1 96.06 309 THR A O 1
ATOM 2311 N N . ALA A 1 310 ? -5.895 -39.031 -3.607 1 95.62 310 ALA A N 1
ATOM 2312 C CA . ALA A 1 310 ? -6.117 -38.906 -2.17 1 95.62 310 ALA A CA 1
ATOM 2313 C C . ALA A 1 310 ? -6.492 -37.469 -1.806 1 95.62 310 ALA A C 1
ATOM 2315 O O . ALA A 1 310 ? -7.305 -37.25 -0.907 1 95.62 310 ALA A O 1
ATOM 2316 N N . PHE A 1 311 ? -5.848 -36.562 -2.467 1 97.06 311 PHE A N 1
ATOM 2317 C CA . PHE A 1 311 ? -6.035 -35.156 -2.152 1 97.06 311 PHE A CA 1
ATOM 2318 C C . PHE A 1 311 ? -6.25 -34.312 -3.422 1 97.06 311 PHE A C 1
ATOM 2320 O O . PHE A 1 311 ? -5.391 -33.531 -3.811 1 97.06 311 PHE A O 1
ATOM 2327 N N . PRO A 1 312 ? -7.438 -34.375 -3.939 1 96.94 312 PRO A N 1
ATOM 2328 C CA . PRO A 1 312 ? -7.703 -33.594 -5.148 1 96.94 312 PRO A CA 1
ATOM 2329 C C . PRO A 1 312 ? -7.531 -32.094 -4.93 1 96.94 312 PRO A C 1
ATOM 2331 O O . PRO A 1 312 ? -7.352 -31.359 -5.891 1 96.94 312 PRO A O 1
ATOM 2334 N N . GLN A 1 313 ? -7.477 -31.688 -3.633 1 97.25 313 GLN A N 1
ATOM 2335 C CA . GLN A 1 313 ? -7.379 -30.281 -3.258 1 97.25 313 GLN A CA 1
ATOM 2336 C C . GLN A 1 313 ? -6.023 -29.703 -3.656 1 97.25 313 GLN A C 1
ATOM 2338 O O . GLN A 1 313 ? -5.848 -28.484 -3.674 1 97.25 313 GLN A O 1
ATOM 2343 N N . ILE A 1 314 ? -5.086 -30.531 -4.043 1 96.81 314 ILE A N 1
ATOM 2344 C CA . ILE A 1 314 ? -3.742 -30.047 -4.328 1 96.81 314 ILE A CA 1
ATOM 2345 C C . ILE A 1 314 ? -3.641 -29.641 -5.797 1 96.81 314 ILE A C 1
ATOM 2347 O O . ILE A 1 314 ? -2.67 -29 -6.203 1 96.81 314 ILE A O 1
ATOM 2351 N N . LEU A 1 315 ? -4.609 -29.984 -6.586 1 96.38 315 LEU A N 1
ATOM 2352 C CA . LEU A 1 315 ? -4.543 -29.781 -8.031 1 96.38 315 LEU A CA 1
ATOM 2353 C C . LEU A 1 315 ? -4.648 -28.297 -8.383 1 96.38 315 LEU A C 1
ATOM 2355 O O . LEU A 1 315 ? -5.34 -27.547 -7.699 1 96.38 315 LEU A O 1
ATOM 2359 N N . GLY A 1 316 ? -3.93 -27.922 -9.414 1 94.88 316 GLY A N 1
ATOM 2360 C CA . GLY A 1 316 ? -4.031 -26.594 -9.977 1 94.88 316 GLY A CA 1
ATOM 2361 C C . GLY A 1 316 ? -3.473 -25.516 -9.062 1 94.88 316 GLY A C 1
ATOM 2362 O O . GLY A 1 316 ? -2.553 -25.766 -8.281 1 94.88 316 GLY A O 1
ATOM 2363 N N . VAL A 1 317 ? -4.012 -24.344 -9.195 1 93.75 317 VAL A N 1
ATOM 2364 C CA . VAL A 1 317 ? -3.531 -23.188 -8.445 1 93.75 317 VAL A CA 1
ATOM 2365 C C . VAL A 1 317 ? -4.008 -23.281 -7 1 93.75 317 VAL A C 1
ATOM 2367 O O . VAL A 1 317 ? -3.393 -22.703 -6.098 1 93.75 317 VAL A O 1
ATOM 2370 N N . GLY A 1 318 ? -5.082 -23.969 -6.727 1 94.19 318 GLY A N 1
ATOM 2371 C CA . GLY A 1 318 ? -5.562 -24.219 -5.379 1 94.19 318 GLY A CA 1
ATOM 2372 C C . GLY A 1 318 ? -6.504 -23.141 -4.871 1 94.19 318 GLY A C 1
ATOM 2373 O O . GLY A 1 318 ? -6.727 -23.031 -3.666 1 94.19 318 GLY A O 1
ATOM 2374 N N . TYR A 1 319 ? -7.109 -22.328 -5.754 1 92.5 319 TYR A N 1
ATOM 2375 C CA . TYR A 1 319 ? -7.961 -21.219 -5.324 1 92.5 319 TYR A CA 1
ATOM 2376 C C . TYR A 1 319 ? -9.266 -21.734 -4.734 1 92.5 319 TYR A C 1
ATOM 2378 O O . TYR A 1 319 ? -9.781 -21.172 -3.768 1 92.5 319 TYR A O 1
ATOM 2386 N N . GLU A 1 320 ? -9.766 -22.781 -5.344 1 94.31 320 GLU A N 1
ATOM 2387 C CA . GLU A 1 320 ? -10.992 -23.375 -4.805 1 94.31 320 GLU A CA 1
ATOM 2388 C C . GLU A 1 320 ? -10.789 -23.844 -3.365 1 94.31 320 GLU A C 1
ATOM 2390 O O . GLU A 1 320 ? -11.625 -23.578 -2.498 1 94.31 320 GLU A O 1
ATOM 2395 N N . SER A 1 321 ? -9.758 -24.547 -3.172 1 95.94 321 SER A N 1
ATOM 2396 C CA . SER A 1 321 ? -9.461 -25.078 -1.846 1 95.94 321 SER A CA 1
ATOM 2397 C C . SER A 1 321 ? -9.18 -23.953 -0.852 1 95.94 321 SER A C 1
ATOM 2399 O O . SER A 1 321 ? -9.555 -24.031 0.318 1 95.94 321 SER A O 1
ATOM 2401 N N . THR A 1 322 ? -8.492 -22.906 -1.289 1 95.25 322 THR A N 1
ATOM 2402 C CA . THR A 1 322 ? -8.234 -21.75 -0.437 1 95.25 322 THR A CA 1
ATOM 2403 C C . THR A 1 322 ? -9.539 -21.062 -0.034 1 95.25 322 THR A C 1
ATOM 2405 O O . THR A 1 322 ? -9.719 -20.703 1.129 1 95.25 322 THR A O 1
ATOM 2408 N N . ALA A 1 323 ? -10.391 -20.953 -0.984 1 93.38 323 ALA A N 1
ATOM 2409 C CA . ALA A 1 323 ? -11.703 -20.359 -0.709 1 93.38 323 ALA A CA 1
ATOM 2410 C C . ALA A 1 323 ? -12.492 -21.219 0.269 1 93.38 323 ALA A C 1
ATOM 2412 O O . ALA A 1 323 ? -13.195 -20.688 1.139 1 93.38 323 ALA A O 1
ATOM 2413 N N . ALA A 1 324 ? -12.414 -22.484 0.064 1 93.69 324 ALA A N 1
ATOM 2414 C CA . ALA A 1 324 ? -13.109 -23.422 0.95 1 93.69 324 ALA A CA 1
ATOM 2415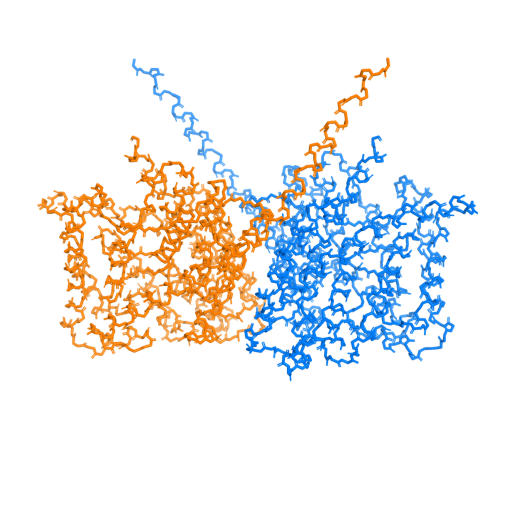 C C . ALA A 1 324 ? -12.586 -23.312 2.379 1 93.69 324 ALA A C 1
ATOM 2417 O O . ALA A 1 324 ? -13.359 -23.391 3.338 1 93.69 324 ALA A O 1
ATOM 2418 N N . ALA A 1 325 ? -11.328 -23.172 2.482 1 94.19 325 ALA A N 1
ATOM 2419 C CA . ALA A 1 325 ? -10.734 -22.984 3.805 1 94.19 325 ALA A CA 1
ATOM 2420 C C . ALA A 1 325 ? -11.234 -21.703 4.461 1 94.19 325 ALA A C 1
ATOM 2422 O O . ALA A 1 325 ? -11.555 -21.688 5.652 1 94.19 325 ALA A O 1
ATOM 2423 N N . LEU A 1 326 ? -11.297 -20.688 3.705 1 91.5 326 LEU A N 1
ATOM 2424 C CA . LEU A 1 326 ? -11.766 -19.391 4.191 1 91.5 326 LEU A CA 1
ATOM 2425 C C . LEU A 1 326 ? -13.227 -19.469 4.617 1 91.5 326 LEU A C 1
ATOM 2427 O O . LEU A 1 326 ? -13.633 -18.781 5.562 1 91.5 326 LEU A O 1
ATOM 2431 N N . ALA A 1 327 ? -13.914 -20.312 3.939 1 90.38 327 ALA A N 1
ATOM 2432 C CA . ALA A 1 327 ? -15.336 -20.469 4.223 1 90.38 327 ALA A CA 1
ATOM 2433 C C . ALA A 1 327 ? -15.562 -21.391 5.41 1 90.38 327 ALA A C 1
ATOM 2435 O O . ALA A 1 327 ? -16.703 -21.594 5.848 1 90.38 327 ALA A O 1
ATOM 2436 N N . GLY A 1 328 ? -14.508 -22 5.867 1 89.38 328 GLY A N 1
ATOM 2437 C CA . GLY A 1 328 ? -14.617 -22.859 7.031 1 89.38 328 GLY A CA 1
ATOM 2438 C C . GLY A 1 328 ? -15.016 -24.281 6.68 1 89.38 328 GLY A C 1
ATOM 2439 O O . GLY A 1 328 ? -15.531 -25.016 7.531 1 89.38 328 GLY A O 1
ATOM 2440 N N . SER A 1 329 ? -14.773 -24.656 5.516 1 92.12 329 SER A N 1
ATOM 2441 C CA . SER A 1 329 ? -15.227 -25.969 5.047 1 92.12 329 SER A CA 1
ATOM 2442 C C . SER A 1 329 ? -14.234 -27.062 5.434 1 92.12 329 SER A C 1
ATOM 2444 O O . SER A 1 329 ? -14.531 -28.25 5.297 1 92.12 329 SER A O 1
ATOM 2446 N N . TYR A 1 330 ? -13.07 -26.688 5.871 1 95.62 330 TYR A N 1
ATOM 2447 C CA . TYR A 1 330 ? -12.039 -27.672 6.188 1 95.62 330 TYR A CA 1
ATOM 2448 C C . TYR A 1 330 ? -11.734 -27.688 7.68 1 95.62 330 TYR A C 1
ATOM 2450 O O . TYR A 1 330 ? -11.727 -26.641 8.328 1 95.62 330 TYR A O 1
ATOM 2458 N N . GLY A 1 331 ? -11.547 -28.844 8.242 1 95.31 331 GLY A N 1
ATOM 2459 C CA . GLY A 1 331 ? -11.078 -28.984 9.609 1 95.31 331 GLY A CA 1
ATOM 2460 C C . GLY A 1 331 ? -9.602 -28.688 9.766 1 95.31 331 GLY A C 1
ATOM 2461 O O . GLY A 1 331 ? -8.844 -28.734 8.797 1 95.31 331 GLY A O 1
ATOM 2462 N N . ALA A 1 332 ? -9.188 -28.438 10.992 1 96.62 332 ALA A N 1
ATOM 2463 C CA . ALA A 1 332 ? -7.824 -28.016 11.289 1 96.62 332 ALA A CA 1
ATOM 2464 C C . ALA A 1 332 ? -6.82 -29.094 10.883 1 96.62 332 ALA A C 1
ATOM 2466 O O . ALA A 1 332 ? -5.785 -28.781 10.281 1 96.62 332 ALA A O 1
ATOM 2467 N N . LEU A 1 333 ? -7.059 -30.281 11.18 1 96.88 333 LEU A N 1
ATOM 2468 C CA . LEU A 1 333 ? -6.141 -31.375 10.867 1 96.88 333 LEU A CA 1
ATOM 2469 C C . LEU A 1 333 ? -6.023 -31.578 9.359 1 96.88 333 LEU A C 1
ATOM 2471 O O . LEU A 1 333 ? -4.93 -31.828 8.852 1 96.88 333 LEU A O 1
ATOM 2475 N N . PHE A 1 334 ? -7.156 -31.5 8.734 1 97.81 334 PHE A N 1
ATOM 2476 C CA . PHE A 1 334 ? -7.16 -31.641 7.285 1 97.81 334 PHE A CA 1
ATOM 2477 C C . PHE A 1 334 ? -6.359 -30.531 6.629 1 97.81 334 PHE A C 1
ATOM 2479 O O . PHE A 1 334 ? -5.602 -30.766 5.688 1 97.81 334 PHE A O 1
ATOM 2486 N N . MET A 1 335 ? -6.457 -29.344 7.145 1 98.31 335 MET A N 1
ATOM 2487 C CA . MET A 1 335 ? -5.699 -28.219 6.629 1 98.31 335 MET A CA 1
ATOM 2488 C C . MET A 1 335 ? -4.199 -28.438 6.82 1 98.31 335 MET A C 1
ATOM 2490 O O . MET A 1 335 ? -3.406 -28.109 5.934 1 98.31 335 MET A O 1
ATOM 2494 N N . LEU A 1 336 ? -3.832 -28.969 7.895 1 98.19 336 LEU A N 1
ATOM 2495 C CA . LEU A 1 336 ? -2.422 -29.25 8.156 1 98.19 336 LEU A CA 1
ATOM 2496 C C . LEU A 1 336 ? -1.875 -30.266 7.164 1 98.19 336 LEU A C 1
ATOM 2498 O O . LEU A 1 336 ? -0.741 -30.141 6.695 1 98.19 336 LEU A O 1
ATOM 2502 N N . VAL A 1 337 ? -2.67 -31.25 6.844 1 98.19 337 VAL A N 1
ATOM 2503 C CA . VAL A 1 337 ? -2.268 -32.25 5.871 1 98.19 337 VAL A CA 1
ATOM 2504 C C . VAL A 1 337 ? -2.088 -31.609 4.5 1 98.19 337 VAL A C 1
ATOM 2506 O O . VAL A 1 337 ? -1.136 -31.906 3.779 1 98.19 337 VAL A O 1
ATOM 2509 N N . LEU A 1 338 ? -2.965 -30.75 4.211 1 98.44 338 LEU A N 1
ATOM 2510 C CA . LEU A 1 338 ? -2.934 -30.094 2.904 1 98.44 338 LEU A CA 1
ATOM 2511 C C . LEU A 1 338 ? -1.72 -29.188 2.779 1 98.44 338 LEU A C 1
ATOM 2513 O O . LEU A 1 338 ? -1.209 -28.969 1.677 1 98.44 338 LEU A O 1
ATOM 2517 N N . VAL A 1 339 ? -1.237 -28.594 3.914 1 98.69 339 VAL A N 1
ATOM 2518 C CA . VAL A 1 339 ? -0.015 -27.797 3.912 1 98.69 339 VAL A CA 1
ATOM 2519 C C . VAL A 1 339 ? 1.134 -28.625 3.326 1 98.69 339 VAL A C 1
ATOM 2521 O O . VAL A 1 339 ? 1.787 -28.188 2.373 1 98.69 339 VAL A O 1
ATOM 2524 N N . PHE A 1 340 ? 1.268 -29.797 3.756 1 98.19 340 PHE A N 1
ATOM 2525 C CA . PHE A 1 340 ? 2.406 -30.625 3.357 1 98.19 340 PHE A CA 1
ATOM 2526 C C . PHE A 1 340 ? 2.156 -31.281 2.002 1 98.19 340 PHE A C 1
ATOM 2528 O O . PHE A 1 340 ? 3.084 -31.453 1.212 1 98.19 340 PHE A O 1
ATOM 2535 N N . ALA A 1 341 ? 0.92 -31.625 1.756 1 98.12 341 ALA A N 1
ATOM 2536 C CA . ALA A 1 341 ? 0.585 -32.219 0.469 1 98.12 341 ALA A CA 1
ATOM 2537 C C . ALA A 1 341 ? 0.845 -31.266 -0.678 1 98.12 341 ALA A C 1
ATOM 2539 O O . ALA A 1 341 ? 1.439 -31.641 -1.693 1 98.12 341 ALA A O 1
ATOM 2540 N N . LYS A 1 342 ? 0.399 -30.031 -0.486 1 98.25 342 LYS A N 1
ATOM 2541 C CA . LYS A 1 342 ? 0.599 -29.031 -1.525 1 98.25 342 LYS A CA 1
ATOM 2542 C C . LYS A 1 342 ? 2.08 -28.703 -1.695 1 98.25 342 LYS A C 1
ATOM 2544 O O . LYS A 1 342 ? 2.557 -28.516 -2.818 1 98.25 342 LYS A O 1
ATOM 2549 N N . MET A 1 343 ? 2.77 -28.594 -0.595 1 97.81 343 MET A N 1
ATOM 2550 C CA . MET A 1 343 ? 4.199 -28.312 -0.635 1 97.81 343 MET A CA 1
ATOM 2551 C C . MET A 1 343 ? 4.945 -29.391 -1.428 1 97.81 343 MET A C 1
ATOM 2553 O O . MET A 1 343 ? 5.777 -29.062 -2.277 1 97.81 343 MET A O 1
ATOM 2557 N N . ALA A 1 344 ? 4.602 -30.578 -1.181 1 97.75 344 ALA A N 1
ATOM 2558 C CA . ALA A 1 344 ? 5.246 -31.703 -1.856 1 97.75 344 ALA A CA 1
ATOM 2559 C C . ALA A 1 344 ? 4.859 -31.75 -3.332 1 97.75 344 ALA A C 1
ATOM 2561 O O . ALA A 1 344 ? 5.711 -31.984 -4.195 1 97.75 344 ALA A O 1
ATOM 2562 N N . ALA A 1 345 ? 3.605 -31.594 -3.605 1 97.88 345 ALA A N 1
ATOM 2563 C CA . ALA A 1 345 ? 3.117 -31.641 -4.98 1 97.88 345 ALA A CA 1
ATOM 2564 C C . ALA A 1 345 ? 3.773 -30.562 -5.836 1 97.88 345 ALA A C 1
ATOM 2566 O O . ALA A 1 345 ? 4.172 -30.812 -6.977 1 97.88 345 ALA A O 1
ATOM 2567 N N . THR A 1 346 ? 3.889 -29.375 -5.277 1 97.88 346 THR A N 1
ATOM 2568 C CA . THR A 1 346 ? 4.52 -28.281 -6.004 1 97.88 346 THR A CA 1
ATOM 2569 C C . THR A 1 346 ? 6 -28.562 -6.238 1 97.88 346 THR A C 1
ATOM 2571 O O . THR A 1 346 ? 6.531 -28.266 -7.309 1 97.88 346 THR A O 1
ATOM 2574 N N . ALA A 1 347 ? 6.633 -29.141 -5.258 1 97.25 347 ALA A N 1
ATOM 2575 C CA . ALA A 1 347 ? 8.039 -29.516 -5.406 1 97.25 347 ALA A CA 1
ATOM 2576 C C . ALA A 1 347 ? 8.227 -30.516 -6.535 1 97.25 347 ALA A C 1
ATOM 2578 O O . ALA A 1 347 ? 9.18 -30.422 -7.312 1 97.25 347 ALA A O 1
ATOM 2579 N N . ILE A 1 348 ? 7.355 -31.438 -6.609 1 96.88 348 ILE A N 1
ATOM 2580 C CA . ILE A 1 348 ? 7.422 -32.469 -7.645 1 96.88 348 ILE A CA 1
ATOM 2581 C C . ILE A 1 348 ? 7.25 -31.828 -9.016 1 96.88 348 ILE A C 1
ATOM 2583 O O . ILE A 1 348 ? 7.984 -32.156 -9.953 1 96.88 348 ILE A O 1
ATOM 2587 N N . CYS A 1 349 ? 6.32 -30.938 -9.133 1 97.19 349 CYS A N 1
ATOM 2588 C CA . CYS A 1 349 ? 6.082 -30.266 -10.406 1 97.19 349 CYS A CA 1
ATOM 2589 C C . CYS A 1 349 ? 7.297 -29.453 -10.828 1 97.19 349 CYS A C 1
ATOM 2591 O O . CYS A 1 349 ? 7.691 -29.484 -12 1 97.19 349 CYS A O 1
ATOM 2593 N N . LEU A 1 350 ? 7.871 -28.75 -9.859 1 95.12 350 LEU A N 1
ATOM 2594 C CA . LEU A 1 350 ? 9.047 -27.938 -10.148 1 95.12 350 LEU A CA 1
ATOM 2595 C C . LEU A 1 350 ? 10.234 -28.828 -10.547 1 95.12 350 LEU A C 1
ATOM 2597 O O . LEU A 1 350 ? 10.969 -28.484 -11.484 1 95.12 350 LEU A O 1
ATOM 2601 N N . GLY A 1 351 ? 10.375 -29.891 -9.898 1 94.88 351 GLY A N 1
ATOM 2602 C CA . GLY A 1 351 ? 11.484 -30.781 -10.164 1 94.88 351 GLY A CA 1
ATOM 2603 C C . GLY A 1 351 ? 11.336 -31.562 -11.461 1 94.88 351 GLY A C 1
ATOM 2604 O O . GLY A 1 351 ? 12.328 -31.906 -12.094 1 94.88 351 GLY A O 1
ATOM 2605 N N . ALA A 1 352 ? 10.133 -31.797 -11.828 1 95.62 352 ALA A N 1
ATOM 2606 C CA . ALA A 1 352 ? 9.867 -32.594 -13.016 1 95.62 352 ALA A CA 1
ATOM 2607 C C . ALA A 1 352 ? 9.766 -31.703 -14.258 1 95.62 352 ALA A C 1
ATOM 2609 O O . ALA A 1 352 ? 9.406 -32.188 -15.336 1 95.62 352 ALA A O 1
ATOM 2610 N N . ARG A 1 353 ? 10.031 -30.453 -14.078 1 92.56 353 ARG A N 1
ATOM 2611 C CA . ARG A 1 353 ? 9.953 -29.484 -15.164 1 92.56 353 ARG A CA 1
ATOM 2612 C C . ARG A 1 353 ? 8.539 -29.391 -15.727 1 92.56 353 ARG A C 1
ATOM 2614 O O . ARG A 1 353 ? 8.359 -29.156 -16.922 1 92.56 353 ARG A O 1
ATOM 2621 N N . PHE A 1 354 ? 7.578 -29.875 -14.938 1 87.06 354 PHE A N 1
ATOM 2622 C CA . PHE A 1 354 ? 6.172 -29.766 -15.297 1 87.06 354 PHE A CA 1
ATOM 2623 C C . PHE A 1 354 ? 5.707 -28.312 -15.227 1 87.06 354 PHE A C 1
ATOM 2625 O O . PHE A 1 354 ? 4.73 -27.938 -15.875 1 87.06 354 PHE A O 1
ATOM 2632 N N . GLY A 1 355 ? 6.699 -27.297 -15.039 1 69.25 355 GLY A N 1
ATOM 2633 C CA . GLY A 1 355 ? 6.391 -25.875 -15.18 1 69.25 355 GLY A CA 1
ATOM 2634 C C . GLY A 1 355 ? 5.738 -25.281 -13.938 1 69.25 355 GLY A C 1
ATOM 2635 O O . GLY A 1 355 ? 5.555 -25.984 -12.938 1 69.25 355 GLY A O 1
ATOM 2636 N N . SER A 1 356 ? 6.031 -24.109 -13.398 1 76.25 356 SER A N 1
ATOM 2637 C CA . SER A 1 356 ? 4.914 -23.359 -12.828 1 76.25 356 SER A CA 1
ATOM 2638 C C . SER A 1 356 ? 5.383 -22.422 -11.727 1 76.25 356 SER A C 1
ATOM 2640 O O . SER A 1 356 ? 6.574 -22.375 -11.406 1 76.25 356 SER A O 1
ATOM 2642 N N . GLY A 1 357 ? 4.695 -21.547 -11.289 1 91.38 357 GLY A N 1
ATOM 2643 C CA . GLY A 1 357 ? 4.898 -20.484 -10.32 1 91.38 357 GLY A CA 1
ATOM 2644 C C . GLY A 1 357 ? 4.629 -20.922 -8.891 1 91.38 357 GLY A C 1
ATOM 2645 O O . GLY A 1 357 ? 3.996 -21.953 -8.664 1 91.38 357 GLY A O 1
ATOM 2646 N N . VAL A 1 358 ? 5.223 -20.25 -8.07 1 95.5 358 VAL A N 1
ATOM 2647 C CA . VAL A 1 358 ? 5.145 -20.656 -6.676 1 95.5 358 VAL A CA 1
ATOM 2648 C C . VAL A 1 358 ? 4.25 -19.688 -5.898 1 95.5 358 VAL A C 1
ATOM 2650 O O . VAL A 1 358 ? 3.992 -19.891 -4.711 1 95.5 358 VAL A O 1
ATOM 2653 N N . PHE A 1 359 ? 3.725 -18.688 -6.535 1 95.19 359 PHE A N 1
ATOM 2654 C CA . PHE A 1 359 ? 2.961 -17.656 -5.848 1 95.19 359 PHE A CA 1
ATOM 2655 C C . PHE A 1 359 ? 1.688 -18.234 -5.242 1 95.19 359 PHE A C 1
ATOM 2657 O O . PHE A 1 359 ? 1.49 -18.172 -4.027 1 95.19 359 PHE A O 1
ATOM 2664 N N . SER A 1 360 ? 0.835 -18.828 -6.062 1 95.44 360 SER A N 1
ATOM 2665 C CA . SER A 1 360 ? -0.457 -19.328 -5.617 1 95.44 360 SER A CA 1
ATOM 2666 C C . SER A 1 360 ? -0.285 -20.469 -4.609 1 95.44 360 SER A C 1
ATOM 2668 O O . SER A 1 360 ? -0.982 -20.516 -3.596 1 95.44 360 SER A O 1
ATOM 2670 N N . PRO A 1 361 ? 0.636 -21.359 -4.852 1 97.5 361 PRO A N 1
ATOM 2671 C CA . PRO A 1 361 ? 0.871 -22.375 -3.832 1 97.5 361 PRO A CA 1
ATOM 2672 C C . PRO A 1 361 ? 1.272 -21.781 -2.482 1 97.5 361 PRO A C 1
ATOM 2674 O O . PRO A 1 361 ? 0.922 -22.344 -1.436 1 97.5 361 PRO A O 1
ATOM 2677 N N . SER A 1 362 ? 2.018 -20.688 -2.508 1 98.06 362 SER A N 1
ATOM 2678 C CA . SER A 1 362 ? 2.408 -20.062 -1.254 1 98.06 362 SER A CA 1
ATOM 2679 C C . SER A 1 362 ? 1.198 -19.484 -0.522 1 98.06 362 SER A C 1
ATOM 2681 O O . SER A 1 362 ? 1.095 -19.594 0.7 1 98.06 362 SER A O 1
ATOM 2683 N N . ILE A 1 363 ? 0.337 -18.906 -1.31 1 97.19 363 ILE A N 1
ATOM 2684 C CA . ILE A 1 363 ? -0.891 -18.375 -0.724 1 97.19 363 ILE A CA 1
ATOM 2685 C C . ILE A 1 363 ? -1.725 -19.516 -0.156 1 97.19 363 ILE A C 1
ATOM 2687 O O . ILE A 1 363 ? -2.26 -19.422 0.951 1 97.19 363 ILE A O 1
ATOM 2691 N N . TYR A 1 364 ? -1.821 -20.609 -0.937 1 97.81 364 TYR A N 1
ATOM 2692 C CA . TYR A 1 364 ? -2.561 -21.797 -0.546 1 97.81 364 TYR A CA 1
ATOM 2693 C C . TYR A 1 364 ? -2.021 -22.375 0.758 1 97.81 364 TYR A C 1
ATOM 2695 O O . TYR A 1 364 ? -2.781 -22.625 1.697 1 97.81 364 TYR A O 1
ATOM 2703 N N . VAL A 1 365 ? -0.76 -22.578 0.81 1 98.69 365 VAL A N 1
ATOM 2704 C CA . VAL A 1 365 ? -0.12 -23.172 1.983 1 98.69 365 VAL A CA 1
ATOM 2705 C C . VAL A 1 365 ? -0.3 -22.25 3.186 1 98.69 365 VAL A C 1
ATOM 2707 O O . VAL A 1 365 ? -0.543 -22.719 4.301 1 98.69 365 VAL A O 1
ATOM 2710 N N . GLY A 1 366 ? -0.176 -21 2.951 1 98.56 366 GLY A N 1
ATOM 2711 C CA . GLY A 1 366 ? -0.408 -20.031 4.004 1 98.56 366 GLY A CA 1
ATOM 2712 C C . GLY A 1 366 ? -1.828 -20.062 4.539 1 98.56 366 GLY A C 1
ATOM 2713 O O . GLY A 1 366 ? -2.043 -19.953 5.75 1 98.56 366 GLY A O 1
ATOM 2714 N N . ALA A 1 367 ? -2.732 -20.141 3.645 1 97.62 367 ALA A N 1
ATOM 2715 C CA . ALA A 1 367 ? -4.133 -20.203 4.055 1 97.62 367 ALA A CA 1
ATOM 2716 C C . ALA A 1 367 ? -4.387 -21.422 4.938 1 97.62 367 ALA A C 1
ATOM 2718 O O . ALA A 1 367 ? -5.055 -21.328 5.969 1 97.62 367 ALA A O 1
ATOM 2719 N N . MET A 1 368 ? -3.857 -22.562 4.488 1 98.62 368 MET A N 1
ATOM 2720 C CA . MET A 1 368 ? -4.066 -23.797 5.23 1 98.62 368 MET A CA 1
ATOM 2721 C C . MET A 1 368 ? -3.393 -23.734 6.598 1 98.62 368 MET A C 1
ATOM 2723 O O . MET A 1 368 ? -3.98 -24.141 7.605 1 98.62 368 MET A O 1
ATOM 2727 N N . LEU A 1 369 ? -2.197 -23.219 6.645 1 98.69 369 LEU A N 1
ATOM 2728 C CA . LEU A 1 369 ? -1.513 -23.078 7.926 1 98.69 369 LEU A CA 1
ATOM 2729 C C . LEU A 1 369 ? -2.256 -22.094 8.836 1 98.69 369 LEU A C 1
ATOM 2731 O O . LEU A 1 369 ? -2.424 -22.359 10.023 1 98.69 369 LEU A O 1
ATOM 2735 N N . GLY A 1 370 ? -2.578 -20.969 8.289 1 98.06 370 GLY A N 1
ATOM 2736 C CA . GLY A 1 370 ? -3.307 -19.969 9.055 1 98.06 370 GLY A CA 1
ATOM 2737 C C . GLY A 1 370 ? -4.625 -20.484 9.602 1 98.06 370 GLY A C 1
ATOM 2738 O O . GLY A 1 370 ? -4.969 -20.203 10.758 1 98.06 370 GLY A O 1
ATOM 2739 N N . GLY A 1 371 ? -5.367 -21.188 8.727 1 97.06 371 GLY A N 1
ATOM 2740 C CA . GLY A 1 371 ? -6.613 -21.766 9.195 1 97.06 371 GLY A CA 1
ATOM 2741 C C . GLY A 1 371 ? -6.426 -22.75 10.344 1 97.06 371 GLY A C 1
ATOM 2742 O O . GLY A 1 371 ? -7.195 -22.734 11.305 1 97.06 371 GLY A O 1
ATOM 2743 N N . ALA A 1 372 ? -5.465 -23.578 10.234 1 98.06 372 ALA A N 1
ATOM 2744 C CA . ALA A 1 372 ? -5.172 -24.531 11.305 1 98.06 372 ALA A CA 1
ATOM 2745 C C . ALA A 1 372 ? -4.762 -23.812 12.586 1 98.06 372 ALA A C 1
ATOM 2747 O O . ALA A 1 372 ? -5.215 -24.156 13.68 1 98.06 372 ALA A O 1
ATOM 2748 N N . PHE A 1 373 ? -3.936 -22.844 12.484 1 98 373 PHE A N 1
ATOM 2749 C CA . PHE A 1 373 ? -3.527 -22.031 13.625 1 98 373 PHE A CA 1
ATOM 2750 C C . PHE A 1 373 ? -4.723 -21.297 14.227 1 98 373 PHE A C 1
ATOM 2752 O O . PHE A 1 373 ? -4.855 -21.219 15.445 1 98 373 PHE A O 1
ATOM 2759 N N . GLY A 1 374 ? -5.484 -20.75 13.344 1 96.38 374 GLY A N 1
ATOM 2760 C CA . GLY A 1 374 ? -6.664 -20.031 13.789 1 96.38 374 GLY A CA 1
ATOM 2761 C C . GLY A 1 374 ? -7.637 -20.891 14.57 1 96.38 374 GLY A C 1
ATOM 2762 O O . GLY A 1 374 ? -8.289 -20.422 15.5 1 96.38 374 GLY A O 1
ATOM 2763 N N . ALA A 1 375 ? -7.758 -22.125 14.125 1 95.88 375 ALA A N 1
ATOM 2764 C CA . ALA A 1 375 ? -8.609 -23.062 14.859 1 95.88 375 ALA A CA 1
ATOM 2765 C C . ALA A 1 375 ? -8.102 -23.25 16.281 1 95.88 375 ALA A C 1
ATOM 2767 O O . ALA A 1 375 ? -8.891 -23.234 17.234 1 95.88 375 ALA A O 1
ATOM 2768 N N . PHE A 1 376 ? -6.867 -23.406 16.391 1 95.88 376 PHE A N 1
ATOM 2769 C CA . PHE A 1 376 ? -6.25 -23.594 17.703 1 95.88 376 PHE A CA 1
ATOM 2770 C C . PHE A 1 376 ? -6.375 -22.312 18.547 1 95.88 376 PHE A C 1
ATOM 2772 O O . PHE A 1 376 ? -6.793 -22.375 19.703 1 95.88 376 PHE A O 1
ATOM 2779 N N . TYR A 1 377 ? -6.043 -21.219 17.984 1 95.19 377 TYR A N 1
ATOM 2780 C CA . TYR A 1 377 ? -6.07 -19.938 18.672 1 95.19 377 TYR A CA 1
ATOM 2781 C C . TYR A 1 377 ? -7.496 -19.562 19.062 1 95.19 377 TYR A C 1
ATOM 2783 O O . TYR A 1 377 ? -7.73 -19.031 20.156 1 95.19 377 TYR A O 1
ATOM 2791 N N . GLY A 1 378 ? -8.352 -19.766 18.109 1 92.19 378 GLY A N 1
ATOM 2792 C CA . GLY A 1 378 ? -9.758 -19.5 18.391 1 92.19 378 GLY A CA 1
ATOM 2793 C C . GLY A 1 378 ? -10.305 -20.359 19.531 1 92.19 378 GLY A C 1
ATOM 2794 O O . GLY A 1 378 ? -11.156 -19.906 20.297 1 92.19 378 GLY A O 1
ATOM 2795 N N . TRP A 1 379 ? -9.828 -21.547 19.562 1 91.81 379 TRP A N 1
ATOM 2796 C CA . TRP A 1 379 ? -10.219 -22.422 20.672 1 91.81 379 TRP A CA 1
ATOM 2797 C C . TRP A 1 379 ? -9.797 -21.828 22.016 1 91.81 379 TRP A C 1
ATOM 2799 O O . TRP A 1 379 ? -10.539 -21.906 23 1 91.81 379 TRP A O 1
ATOM 2809 N N . ILE A 1 380 ? -8.734 -21.156 22.047 1 92.81 380 ILE A N 1
ATOM 2810 C CA . ILE A 1 380 ? -8.219 -20.531 23.266 1 92.81 380 ILE A CA 1
ATOM 2811 C C . ILE A 1 380 ? -9.008 -19.266 23.578 1 92.81 380 ILE A C 1
ATOM 2813 O O . ILE A 1 380 ? -9.305 -18.969 24.734 1 92.81 380 ILE A O 1
ATOM 2817 N N . THR A 1 381 ? -9.367 -18.547 22.562 1 90.31 381 THR A N 1
ATOM 2818 C CA . THR A 1 381 ? -9.969 -17.234 22.766 1 90.31 381 THR A CA 1
ATOM 2819 C C . THR A 1 381 ? -11.492 -17.344 22.781 1 90.31 381 THR A C 1
ATOM 2821 O O . THR A 1 381 ? -12.18 -16.375 23.125 1 90.31 381 THR A O 1
ATOM 2824 N N . GLY A 1 382 ? -12.07 -18.422 22.375 1 88.44 382 GLY A N 1
ATOM 2825 C CA . GLY A 1 382 ? -13.492 -18.672 22.562 1 88.44 382 GLY A CA 1
ATOM 2826 C C . GLY A 1 382 ? -14.281 -18.625 21.266 1 88.44 382 GLY A C 1
ATOM 2827 O O . GLY A 1 382 ? -15.477 -18.938 21.266 1 88.44 382 GLY A O 1
ATOM 2828 N N . ASP A 1 383 ? -13.656 -18.156 20.156 1 89.19 383 ASP A N 1
ATOM 2829 C CA . ASP A 1 383 ? -14.352 -18.078 18.875 1 89.19 383 ASP A CA 1
ATOM 2830 C C . ASP A 1 383 ? -13.531 -18.703 17.75 1 89.19 383 ASP A C 1
ATOM 2832 O O . ASP A 1 383 ? -12.852 -18 17 1 89.19 383 ASP A O 1
ATOM 2836 N N . THR A 1 384 ? -13.828 -19.938 17.547 1 89.25 384 THR A N 1
ATOM 2837 C CA . THR A 1 384 ? -13.023 -20.719 16.641 1 89.25 384 THR A CA 1
ATOM 2838 C C . THR A 1 384 ? -13.289 -20.312 15.188 1 89.25 384 THR A C 1
ATOM 2840 O O . THR A 1 384 ? -12.359 -20.25 14.375 1 89.25 384 THR A O 1
ATOM 2843 N N . GLU A 1 385 ? -14.531 -20.031 14.859 1 88.38 385 GLU A N 1
ATOM 2844 C CA . GLU A 1 385 ? -14.883 -19.688 13.484 1 88.38 385 GLU A CA 1
ATOM 2845 C C . GLU A 1 385 ? -14.219 -18.375 13.055 1 88.38 385 GLU A C 1
ATOM 2847 O O . GLU A 1 385 ? -13.625 -18.297 11.977 1 88.38 385 GLU A O 1
ATOM 2852 N N . THR A 1 386 ? -14.305 -17.469 13.969 1 89.38 386 THR A N 1
ATOM 2853 C CA . THR A 1 386 ? -13.703 -16.172 13.672 1 89.38 386 THR A CA 1
ATOM 2854 C C . THR A 1 386 ? -12.18 -16.281 13.625 1 89.38 386 THR A C 1
ATOM 2856 O O . THR A 1 386 ? -11.531 -15.656 12.781 1 89.38 386 THR A O 1
ATOM 2859 N N . GLY A 1 387 ? -11.703 -17.031 14.5 1 92.31 387 GLY A N 1
ATOM 2860 C CA . GLY A 1 387 ? -10.258 -17.25 14.508 1 92.31 387 GLY A CA 1
ATOM 2861 C C . GLY A 1 387 ? -9.742 -17.906 13.242 1 92.31 387 GLY A C 1
ATOM 2862 O O . GLY A 1 387 ? -8.719 -17.484 12.695 1 92.31 387 GLY A O 1
ATOM 2863 N N . MET A 1 388 ? -10.453 -18.875 12.773 1 93.44 388 MET A N 1
ATOM 2864 C CA . MET A 1 388 ? -10.055 -19.594 11.562 1 93.44 388 MET A CA 1
ATOM 2865 C C . MET A 1 388 ? -10.062 -18.656 10.359 1 93.44 388 MET A C 1
ATOM 2867 O O . MET A 1 388 ? -9.094 -18.609 9.602 1 93.44 388 MET A O 1
ATOM 2871 N N . ALA A 1 389 ? -11.141 -17.953 10.258 1 91.69 389 ALA A N 1
ATOM 2872 C CA . ALA A 1 389 ? -11.266 -17.047 9.117 1 91.69 389 ALA A CA 1
ATOM 2873 C C . ALA A 1 389 ? -10.195 -15.961 9.156 1 91.69 389 ALA A C 1
ATOM 2875 O O . ALA A 1 389 ? -9.57 -15.672 8.141 1 91.69 389 ALA A O 1
ATOM 2876 N N . PHE A 1 390 ? -10 -15.398 10.352 1 93.19 390 PHE A N 1
ATOM 2877 C CA . PHE A 1 390 ? -9.047 -14.312 10.555 1 93.19 390 PHE A CA 1
ATOM 2878 C C . PHE A 1 390 ? -7.629 -14.773 10.242 1 93.19 390 PHE A C 1
ATOM 2880 O O . PHE A 1 390 ? -6.926 -14.133 9.461 1 93.19 390 PHE A O 1
ATOM 2887 N N . PHE A 1 391 ? -7.273 -15.859 10.656 1 96.06 391 PHE A N 1
ATOM 2888 C CA . PHE A 1 391 ? -5.883 -16.281 10.531 1 96.06 391 PHE A CA 1
ATOM 2889 C C . PHE A 1 391 ? -5.648 -16.984 9.203 1 96.06 391 PHE A C 1
ATOM 2891 O O . PHE A 1 391 ? -4.504 -17.125 8.758 1 96.06 391 PHE A O 1
ATOM 2898 N N . THR A 1 392 ? -6.684 -17.5 8.555 1 95.69 392 THR A N 1
ATOM 2899 C CA . THR A 1 392 ? -6.535 -17.969 7.184 1 95.69 392 THR A CA 1
ATOM 2900 C C . THR A 1 392 ? -6.027 -16.859 6.273 1 95.69 392 THR A C 1
ATOM 2902 O O . THR A 1 392 ? -5.098 -17.062 5.492 1 95.69 392 THR A O 1
ATOM 2905 N N . ILE A 1 393 ? -6.609 -15.695 6.48 1 94.88 393 ILE A N 1
ATOM 2906 C CA . ILE A 1 393 ? -6.219 -14.547 5.672 1 94.88 393 ILE A CA 1
ATOM 2907 C C . ILE A 1 393 ? -4.816 -14.086 6.07 1 94.88 393 ILE A C 1
ATOM 2909 O O . ILE A 1 393 ? -3.969 -13.844 5.211 1 94.88 393 ILE A O 1
ATOM 2913 N N . VAL A 1 394 ? -4.551 -14.008 7.336 1 96.06 394 VAL A N 1
ATOM 2914 C CA . VAL A 1 394 ? -3.252 -13.562 7.836 1 96.06 394 VAL A CA 1
ATOM 2915 C C . VAL A 1 394 ? -2.166 -14.531 7.375 1 96.06 394 VAL A C 1
ATOM 2917 O O . VAL A 1 394 ? -1.076 -14.117 6.977 1 96.06 394 VAL A O 1
ATOM 2920 N N . GLY A 1 395 ? -2.51 -15.773 7.418 1 97.5 395 GLY A N 1
ATOM 2921 C CA . GLY A 1 395 ? -1.562 -16.781 6.992 1 97.5 395 GLY A CA 1
ATOM 2922 C C . GLY A 1 395 ? -1.233 -16.719 5.512 1 97.5 395 GLY A C 1
ATOM 2923 O O . GLY A 1 395 ? -0.087 -16.938 5.117 1 97.5 395 GLY A O 1
ATOM 2924 N N . MET A 1 396 ? -2.23 -16.453 4.664 1 96.44 396 MET A N 1
ATOM 2925 C CA . MET A 1 396 ? -2.01 -16.281 3.232 1 96.44 396 MET A CA 1
ATOM 2926 C C . MET A 1 396 ? -0.889 -15.273 2.975 1 96.44 396 MET A C 1
ATOM 2928 O O . MET A 1 396 ? 0.031 -15.555 2.201 1 96.44 396 MET A O 1
ATOM 2932 N N . GLY A 1 397 ? -1.052 -14.227 3.719 1 96.31 397 GLY A N 1
ATOM 2933 C CA . GLY A 1 397 ? -0.068 -13.172 3.527 1 96.31 397 GLY A CA 1
ATOM 2934 C C . GLY A 1 397 ? 1.275 -13.484 4.156 1 96.31 397 GLY A C 1
ATOM 2935 O O . GLY A 1 397 ? 2.322 -13.258 3.547 1 96.31 397 GLY A O 1
ATOM 2936 N N . ALA A 1 398 ? 1.296 -14.016 5.336 1 97.62 398 ALA A N 1
ATOM 2937 C CA . ALA A 1 398 ? 2.516 -14.234 6.109 1 97.62 398 ALA A CA 1
ATOM 2938 C C . ALA A 1 398 ? 3.443 -15.219 5.402 1 97.62 398 ALA A C 1
ATOM 2940 O O . ALA A 1 398 ? 4.637 -14.953 5.246 1 97.62 398 ALA A O 1
ATOM 2941 N N . VAL A 1 399 ? 2.914 -16.266 4.93 1 98.25 399 VAL A N 1
ATOM 2942 C CA . VAL A 1 399 ? 3.742 -17.281 4.297 1 98.25 399 VAL A CA 1
ATOM 2943 C C . VAL A 1 399 ? 4.176 -16.812 2.91 1 98.25 399 VAL A C 1
ATOM 2945 O O . VAL A 1 399 ? 5.359 -16.859 2.568 1 98.25 399 VAL A O 1
ATOM 2948 N N . SER A 1 400 ? 3.242 -16.359 2.143 1 97.5 400 SER A N 1
ATOM 2949 C CA . SER A 1 400 ? 3.582 -15.938 0.787 1 97.5 400 SER A CA 1
ATOM 2950 C C . SER A 1 400 ? 4.555 -14.758 0.798 1 97.5 400 SER A C 1
ATOM 2952 O O . SER A 1 400 ? 5.484 -14.711 -0.007 1 97.5 400 SER A O 1
ATOM 2954 N N . GLY A 1 401 ? 4.273 -13.836 1.688 1 96.62 401 GLY A N 1
ATOM 2955 C CA . GLY A 1 401 ? 5.188 -12.711 1.782 1 96.62 401 GLY A CA 1
ATOM 2956 C C . GLY A 1 401 ? 6.602 -13.109 2.137 1 96.62 401 GLY A C 1
ATOM 2957 O O . GLY A 1 401 ? 7.566 -12.57 1.587 1 96.62 401 GLY A O 1
ATOM 2958 N N . ALA A 1 402 ? 6.742 -14.016 3.021 1 96.56 402 ALA A N 1
ATOM 2959 C CA . ALA A 1 402 ? 8.055 -14.492 3.441 1 96.56 402 ALA A CA 1
ATOM 2960 C C . ALA A 1 402 ? 8.734 -15.281 2.324 1 96.56 402 ALA A C 1
ATOM 2962 O O . ALA A 1 402 ? 9.938 -15.141 2.107 1 96.56 402 ALA A O 1
ATOM 2963 N N . VAL A 1 403 ? 7.977 -16.062 1.657 1 97.5 403 VAL A N 1
ATOM 2964 C CA . VAL A 1 403 ? 8.531 -16.891 0.584 1 97.5 403 VAL A CA 1
ATOM 2965 C C . VAL A 1 403 ? 8.992 -15.992 -0.565 1 97.5 403 VAL A C 1
ATOM 2967 O O . VAL A 1 403 ? 10.086 -16.172 -1.108 1 97.5 403 VAL A O 1
ATOM 2970 N N . LEU A 1 404 ? 8.219 -15.008 -0.869 1 94.94 404 LEU A N 1
ATOM 2971 C CA . LEU A 1 404 ? 8.484 -14.18 -2.035 1 94.94 404 LEU A CA 1
ATOM 2972 C C . LEU A 1 404 ? 9.453 -13.055 -1.689 1 94.94 404 LEU A C 1
ATOM 2974 O O . LEU A 1 404 ? 10.078 -12.469 -2.58 1 94.94 404 LEU A O 1
ATOM 2978 N N . GLY A 1 405 ? 9.547 -12.75 -0.469 1 92.38 405 GLY A N 1
ATOM 2979 C CA . GLY A 1 405 ? 10.391 -11.648 -0.045 1 92.38 405 GLY A CA 1
ATOM 2980 C C . GLY A 1 405 ? 9.781 -10.289 -0.318 1 92.38 405 GLY A C 1
ATOM 2981 O O . GLY A 1 405 ? 10.5 -9.328 -0.609 1 92.38 405 GLY A O 1
ATOM 2982 N N . ALA A 1 406 ? 8.539 -10.227 -0.32 1 92.31 406 ALA A N 1
ATOM 2983 C CA . ALA A 1 406 ? 7.812 -9.008 -0.663 1 92.31 406 ALA A CA 1
ATOM 2984 C C . ALA A 1 406 ? 6.68 -8.742 0.322 1 92.31 406 ALA A C 1
ATOM 2986 O O . ALA A 1 406 ? 5.508 -8.961 0.001 1 92.31 406 ALA A O 1
ATOM 2987 N N . PRO A 1 407 ? 6.957 -8.164 1.457 1 92 407 PRO A N 1
ATOM 2988 C CA . PRO A 1 407 ? 5.965 -8.062 2.529 1 92 407 PRO A CA 1
ATOM 2989 C C . PRO A 1 407 ? 4.832 -7.094 2.199 1 92 407 PRO A C 1
ATOM 2991 O O . PRO A 1 407 ? 3.662 -7.406 2.426 1 92 407 PRO A O 1
ATOM 2994 N N . VAL A 1 408 ? 5.109 -5.949 1.616 1 90.94 408 VAL A N 1
ATOM 2995 C CA . VAL A 1 408 ? 4.086 -4.926 1.409 1 90.94 408 VAL A CA 1
ATOM 2996 C C . VAL A 1 408 ? 3.184 -5.324 0.245 1 90.94 408 VAL A C 1
ATOM 2998 O O . VAL A 1 408 ? 1.957 -5.266 0.355 1 90.94 408 VAL A O 1
ATOM 3001 N N . SER A 1 409 ? 3.785 -5.734 -0.818 1 92.62 409 SER A N 1
ATOM 3002 C CA . SER A 1 409 ? 3.004 -6.117 -1.988 1 92.62 409 SER A CA 1
ATOM 3003 C C . SER A 1 409 ? 2.109 -7.316 -1.688 1 92.62 409 SER A C 1
ATOM 3005 O O . SER A 1 409 ? 0.951 -7.355 -2.111 1 92.62 409 SER A O 1
ATOM 3007 N N . THR A 1 410 ? 2.619 -8.266 -0.924 1 94.62 410 THR A N 1
ATOM 3008 C CA . THR A 1 410 ? 1.826 -9.453 -0.634 1 94.62 410 THR A CA 1
ATOM 3009 C C . THR A 1 410 ? 0.68 -9.117 0.317 1 94.62 410 THR A C 1
ATOM 3011 O O . THR A 1 410 ? -0.403 -9.695 0.219 1 94.62 410 THR A O 1
ATOM 3014 N N . THR A 1 411 ? 0.95 -8.242 1.242 1 93.56 411 THR A N 1
ATOM 3015 C CA . THR A 1 411 ? -0.13 -7.789 2.109 1 93.56 411 THR A CA 1
ATOM 3016 C C . THR A 1 411 ? -1.25 -7.152 1.292 1 93.56 411 THR A C 1
ATOM 3018 O O . THR A 1 411 ? -2.43 -7.43 1.522 1 93.56 411 THR A O 1
ATOM 3021 N N . LEU A 1 412 ? -0.868 -6.406 0.329 1 91.69 412 LEU A N 1
ATOM 3022 C CA . LEU A 1 412 ? -1.871 -5.73 -0.489 1 91.69 412 LEU A CA 1
ATOM 3023 C C . LEU A 1 412 ? -2.566 -6.719 -1.419 1 91.69 412 LEU A C 1
ATOM 3025 O O . LEU A 1 412 ? -3.752 -6.566 -1.72 1 91.69 412 LEU A O 1
ATOM 3029 N N . ILE A 1 413 ? -1.828 -7.656 -1.888 1 92.12 413 ILE A N 1
ATOM 3030 C CA . ILE A 1 413 ? -2.449 -8.688 -2.713 1 92.12 413 ILE A CA 1
ATOM 3031 C C . ILE A 1 413 ? -3.541 -9.398 -1.916 1 92.12 413 ILE A C 1
ATOM 3033 O O . ILE A 1 413 ? -4.672 -9.539 -2.391 1 92.12 413 ILE A O 1
ATOM 3037 N N . VAL A 1 414 ? -3.186 -9.836 -0.742 1 90.62 414 VAL A N 1
ATOM 3038 C CA . VAL A 1 414 ? -4.152 -10.539 0.093 1 90.62 414 VAL A CA 1
ATOM 3039 C C . VAL A 1 414 ? -5.336 -9.625 0.396 1 90.62 414 VAL A C 1
ATOM 3041 O O . VAL A 1 414 ? -6.488 -10.07 0.407 1 90.62 414 VAL A O 1
ATOM 3044 N N . PHE A 1 415 ? -5.059 -8.375 0.595 1 87.19 415 PHE A N 1
ATOM 3045 C CA . PHE A 1 415 ? -6.109 -7.395 0.837 1 87.19 415 PHE A CA 1
ATOM 3046 C C . PHE A 1 415 ? -7.031 -7.281 -0.369 1 87.19 415 PHE A C 1
ATOM 3048 O O . PHE A 1 415 ? -8.258 -7.32 -0.226 1 87.19 415 PHE A O 1
ATOM 3055 N N . GLU A 1 416 ? -6.488 -7.164 -1.532 1 85.75 416 GLU A N 1
ATOM 3056 C CA . GLU A 1 416 ? -7.285 -6.973 -2.74 1 85.75 416 GLU A CA 1
ATOM 3057 C C . GLU A 1 416 ? -8.008 -8.258 -3.133 1 85.75 416 GLU A C 1
ATOM 3059 O O . GLU A 1 416 ? -9.086 -8.211 -3.738 1 85.75 416 GLU A O 1
ATOM 3064 N N . LEU A 1 417 ? -7.426 -9.367 -2.668 1 87.5 417 LEU A N 1
ATOM 3065 C CA . LEU A 1 417 ? -8.055 -10.648 -2.957 1 87.5 417 LEU A CA 1
ATOM 3066 C C . LEU A 1 417 ? -9.25 -10.891 -2.045 1 87.5 417 LEU A C 1
ATOM 3068 O O . LEU A 1 417 ? -10.172 -11.633 -2.404 1 87.5 417 LEU A O 1
ATOM 3072 N N . THR A 1 418 ? -9.211 -10.289 -0.886 1 86.94 418 THR A N 1
ATOM 3073 C CA . THR A 1 418 ? -10.211 -10.641 0.115 1 86.94 418 THR A CA 1
ATOM 3074 C C . THR A 1 418 ? -11.109 -9.445 0.426 1 86.94 418 THR A C 1
ATOM 3076 O O . THR A 1 418 ? -12.172 -9.602 1.036 1 86.94 418 THR A O 1
ATOM 3079 N N . SER A 1 419 ? -10.656 -8.219 0.165 1 78.75 419 SER A N 1
ATOM 3080 C CA . SER A 1 419 ? -11.336 -6.965 0.47 1 78.75 419 SER A CA 1
ATOM 3081 C C . SER A 1 419 ? -11.539 -6.801 1.972 1 78.75 419 SER A C 1
ATOM 3083 O O . SER A 1 419 ? -12.57 -6.285 2.408 1 78.75 419 SER A O 1
ATOM 3085 N N . SER A 1 420 ? -10.602 -7.402 2.73 1 79.69 420 SER A N 1
ATOM 3086 C CA . SER A 1 420 ? -10.672 -7.273 4.18 1 79.69 420 SER A CA 1
ATOM 3087 C C . SER A 1 420 ? -9.594 -6.332 4.707 1 79.69 420 SER A C 1
ATOM 3089 O O . SER A 1 420 ? -8.461 -6.754 4.949 1 79.69 420 SER A O 1
ATOM 3091 N N . TYR A 1 421 ? -10.023 -5.195 5.102 1 73.81 421 TYR A N 1
ATOM 3092 C CA . TYR A 1 421 ? -9.07 -4.16 5.504 1 73.81 421 TYR A CA 1
ATOM 3093 C C . TYR A 1 421 ? -8.477 -4.477 6.867 1 73.81 421 TYR A C 1
ATOM 3095 O O . TYR A 1 421 ? -7.262 -4.363 7.062 1 73.81 421 TYR A O 1
ATOM 3103 N N . GLU A 1 422 ? -9.305 -4.875 7.824 1 77.19 422 GLU A N 1
ATOM 3104 C CA . GLU A 1 422 ? -8.844 -5.129 9.188 1 77.19 422 GLU A CA 1
ATOM 3105 C C . GLU A 1 422 ? -7.828 -6.27 9.219 1 77.19 422 GLU A C 1
ATOM 3107 O O . GLU A 1 422 ? -6.844 -6.207 9.961 1 77.19 422 GLU A O 1
ATOM 3112 N N . THR A 1 423 ? -8.102 -7.156 8.32 1 84.56 423 THR A N 1
ATOM 3113 C CA . THR A 1 423 ? -7.188 -8.297 8.312 1 84.56 423 THR A CA 1
ATOM 3114 C C . THR A 1 423 ? -5.883 -7.934 7.605 1 84.56 423 THR A C 1
ATOM 3116 O O . THR A 1 423 ? -4.84 -8.531 7.883 1 84.56 423 THR A O 1
ATOM 3119 N N . ALA A 1 424 ? -5.977 -6.945 6.762 1 85.25 424 ALA A N 1
ATOM 3120 C CA . ALA A 1 424 ? -4.762 -6.496 6.082 1 85.25 424 ALA A CA 1
ATOM 3121 C C . ALA A 1 424 ? -3.781 -5.871 7.07 1 85.25 424 ALA A C 1
ATOM 3123 O O . ALA A 1 424 ? -2.568 -6.07 6.957 1 85.25 424 ALA A O 1
ATOM 3124 N N . ALA A 1 425 ? -4.312 -5.176 8.008 1 86.31 425 ALA A N 1
ATOM 3125 C CA . ALA A 1 425 ? -3.473 -4.57 9.031 1 86.31 425 ALA A CA 1
ATOM 3126 C C . ALA A 1 425 ? -2.785 -5.637 9.883 1 86.31 425 ALA A C 1
ATOM 3128 O O . ALA A 1 425 ? -1.604 -5.512 10.211 1 86.31 425 ALA A O 1
ATOM 3129 N N . ALA A 1 426 ? -3.551 -6.637 10.195 1 90.5 426 ALA A N 1
ATOM 3130 C CA . ALA A 1 426 ? -3 -7.746 10.961 1 90.5 426 ALA A CA 1
ATOM 3131 C C . ALA A 1 426 ? -1.965 -8.516 10.148 1 90.5 426 ALA A C 1
ATOM 3133 O O . ALA A 1 426 ? -0.936 -8.938 10.68 1 90.5 426 ALA A O 1
ATOM 3134 N N . CYS A 1 427 ? -2.287 -8.664 8.906 1 93.38 427 CYS A N 1
ATOM 3135 C CA . CYS A 1 427 ? -1.387 -9.359 7.988 1 93.38 427 CYS A CA 1
ATOM 3136 C C . CYS A 1 427 ? -0.033 -8.664 7.922 1 93.38 427 CYS A C 1
ATOM 3138 O O . CYS A 1 427 ? 1.004 -9.328 7.824 1 93.38 427 CYS A O 1
ATOM 3140 N N . LEU A 1 428 ? -0.104 -7.41 8.023 1 91.38 428 LEU A N 1
ATOM 3141 C CA . LEU A 1 428 ? 1.123 -6.633 7.898 1 91.38 428 LEU A CA 1
ATOM 3142 C C . LEU A 1 428 ? 2.107 -6.992 9.008 1 91.38 428 LEU A C 1
ATOM 3144 O O . LEU A 1 428 ? 3.314 -7.074 8.766 1 91.38 428 LEU A O 1
ATOM 3148 N N . ILE A 1 429 ? 1.66 -7.238 10.172 1 92.06 429 ILE A N 1
ATOM 3149 C CA . ILE A 1 429 ? 2.51 -7.59 11.305 1 92.06 429 ILE A CA 1
ATOM 3150 C C . ILE A 1 429 ? 3.146 -8.961 11.062 1 92.06 429 ILE A C 1
ATOM 3152 O O . ILE A 1 429 ? 4.367 -9.109 11.172 1 92.06 429 ILE A O 1
ATOM 3156 N N . SER A 1 430 ? 2.342 -9.906 10.719 1 95.69 430 SER A N 1
ATOM 3157 C CA . SER A 1 430 ? 2.814 -11.273 10.539 1 95.69 430 SER A CA 1
ATOM 3158 C C . SER A 1 430 ? 3.748 -11.391 9.344 1 95.69 430 SER A C 1
ATOM 3160 O O . SER A 1 430 ? 4.773 -12.07 9.406 1 95.69 430 SER A O 1
ATOM 3162 N N . VAL A 1 431 ? 3.334 -10.758 8.297 1 96.19 431 VAL A N 1
ATOM 3163 C CA . VAL A 1 431 ? 4.121 -10.828 7.074 1 96.19 431 VAL A CA 1
ATOM 3164 C C . VAL A 1 431 ? 5.488 -10.188 7.301 1 96.19 431 VAL A C 1
ATOM 3166 O O . VAL A 1 431 ? 6.508 -10.711 6.84 1 96.19 431 VAL A O 1
ATOM 3169 N N . SER A 1 432 ? 5.492 -9.086 7.984 1 92.38 432 SER A N 1
ATOM 3170 C CA . SER A 1 432 ? 6.746 -8.383 8.242 1 92.38 432 SER A CA 1
ATOM 3171 C C . SER A 1 432 ? 7.684 -9.219 9.102 1 92.38 432 SER A C 1
ATOM 3173 O O . SER A 1 432 ? 8.875 -9.32 8.812 1 92.38 432 SER A O 1
ATOM 3175 N N . LEU A 1 433 ? 7.117 -9.789 10.102 1 92.44 433 LEU A N 1
ATOM 3176 C CA . LEU A 1 433 ? 7.926 -10.633 10.977 1 92.44 433 LEU A CA 1
ATOM 3177 C C . LEU A 1 433 ? 8.484 -11.828 10.211 1 92.44 433 LEU A C 1
ATOM 3179 O O . LEU A 1 433 ? 9.68 -12.125 10.297 1 92.44 433 LEU A O 1
ATOM 3183 N N . ALA A 1 434 ? 7.629 -12.461 9.5 1 96 434 ALA A N 1
ATOM 3184 C CA . ALA A 1 434 ? 8.039 -13.641 8.742 1 96 434 ALA A CA 1
ATOM 3185 C C . ALA A 1 434 ? 9.102 -13.289 7.707 1 96 434 ALA A C 1
ATOM 3187 O O . ALA A 1 434 ? 10.086 -14.008 7.551 1 96 434 ALA A O 1
ATOM 3188 N N . THR A 1 435 ? 8.898 -12.242 7.043 1 93.56 435 THR A N 1
ATOM 3189 C CA . THR A 1 435 ? 9.797 -11.852 5.965 1 93.56 435 THR A CA 1
ATOM 3190 C C . THR A 1 435 ? 11.172 -11.461 6.516 1 93.56 435 THR A C 1
ATOM 3192 O O . THR A 1 435 ? 12.195 -11.805 5.934 1 93.56 435 THR A O 1
ATOM 3195 N N . VAL A 1 436 ? 11.188 -10.719 7.594 1 89.25 436 VAL A N 1
ATOM 3196 C CA . VAL A 1 436 ? 12.453 -10.297 8.188 1 89.25 436 VAL A CA 1
ATOM 3197 C C . VAL A 1 436 ? 13.25 -11.516 8.633 1 89.25 436 VAL A C 1
ATOM 3199 O O . VAL A 1 436 ? 14.469 -11.578 8.43 1 89.25 436 VAL A O 1
ATOM 3202 N N . LEU A 1 437 ? 12.594 -12.438 9.195 1 91.94 437 LEU A N 1
ATOM 3203 C CA . LEU A 1 437 ? 13.266 -13.648 9.648 1 91.94 437 LEU A CA 1
ATOM 3204 C C . LEU A 1 437 ? 13.812 -14.445 8.469 1 91.94 437 LEU A C 1
ATOM 3206 O O . LEU A 1 437 ? 14.938 -14.938 8.516 1 91.94 437 LEU A O 1
ATOM 3210 N N . VAL A 1 438 ? 13.055 -14.547 7.445 1 94.88 438 VAL A N 1
ATOM 3211 C CA . VAL A 1 438 ? 13.484 -15.289 6.262 1 94.88 438 VAL A CA 1
ATOM 3212 C C . VAL A 1 438 ? 14.641 -14.555 5.586 1 94.88 438 VAL A C 1
ATOM 3214 O O . VAL A 1 438 ? 15.594 -15.18 5.121 1 94.88 438 VAL A O 1
ATOM 3217 N N . GLN A 1 439 ? 14.555 -13.266 5.52 1 90.06 439 GLN A N 1
ATOM 3218 C CA . GLN A 1 439 ? 15.617 -12.477 4.906 1 90.06 439 GLN A CA 1
ATOM 3219 C C . GLN A 1 439 ? 16.938 -12.633 5.668 1 90.06 439 GLN A C 1
ATOM 3221 O O . GLN A 1 439 ? 18.016 -12.594 5.074 1 90.06 439 GLN A O 1
ATOM 3226 N N . SER A 1 440 ? 16.828 -12.789 6.926 1 87.5 440 SER A N 1
ATOM 3227 C CA . SER A 1 440 ? 18.016 -12.969 7.746 1 87.5 440 SER A CA 1
ATOM 3228 C C . SER A 1 440 ? 18.688 -14.305 7.461 1 87.5 440 SER A C 1
ATOM 3230 O O . SER A 1 440 ? 19.859 -14.5 7.781 1 87.5 440 SER A O 1
ATOM 3232 N N . ARG A 1 441 ? 17.938 -15.211 6.824 1 90.75 441 ARG A N 1
ATOM 3233 C CA . ARG A 1 441 ? 18.469 -16.547 6.555 1 90.75 441 ARG A CA 1
ATOM 3234 C C . ARG A 1 441 ? 18.734 -16.75 5.066 1 90.75 441 ARG A C 1
ATOM 3236 O O . ARG A 1 441 ? 18.734 -17.875 4.574 1 90.75 441 ARG A O 1
ATOM 3243 N N . GLY A 1 442 ? 18.844 -15.695 4.336 1 87.81 442 GLY A N 1
ATOM 3244 C CA . GLY A 1 442 ? 19.281 -15.859 2.961 1 87.81 442 GLY A CA 1
ATOM 3245 C C . GLY A 1 442 ? 18.297 -15.305 1.947 1 87.81 442 GLY A C 1
ATOM 3246 O O . GLY A 1 442 ? 18.547 -15.367 0.74 1 87.81 442 GLY A O 1
ATOM 3247 N N . GLY A 1 443 ? 17.188 -14.945 2.361 1 90.25 443 GLY A N 1
ATOM 3248 C CA . GLY A 1 443 ? 16.266 -14.25 1.476 1 90.25 443 GLY A CA 1
ATOM 3249 C C . GLY A 1 443 ? 15.141 -15.133 0.967 1 90.25 443 GLY A C 1
ATOM 3250 O O . GLY A 1 443 ? 15.078 -16.328 1.299 1 90.25 443 GLY A O 1
ATOM 3251 N N . GLY A 1 444 ? 14.266 -14.594 0.15 1 92.75 444 GLY A N 1
ATOM 3252 C CA . GLY A 1 444 ? 13.117 -15.289 -0.404 1 92.75 444 GLY A CA 1
ATOM 3253 C C . GLY A 1 444 ? 13.477 -16.234 -1.541 1 92.75 444 GLY A C 1
ATOM 3254 O O . GLY A 1 444 ? 14.656 -16.406 -1.852 1 92.75 444 GLY A O 1
ATOM 3255 N N . ILE A 1 445 ? 12.531 -16.781 -2.084 1 94.12 445 ILE A N 1
ATOM 3256 C CA . ILE A 1 445 ? 12.742 -17.844 -3.068 1 94.12 445 ILE A CA 1
ATOM 3257 C C . ILE A 1 445 ? 13.367 -17.25 -4.332 1 94.12 445 ILE A C 1
ATOM 3259 O O . ILE A 1 445 ? 14.227 -17.875 -4.957 1 94.12 445 ILE A O 1
ATOM 3263 N N . PHE A 1 446 ? 12.992 -16.109 -4.727 1 91.38 446 PHE A N 1
ATOM 3264 C CA . PHE A 1 446 ? 13.492 -15.531 -5.969 1 91.38 446 PHE A CA 1
ATOM 3265 C C . PHE A 1 446 ? 14.961 -15.148 -5.836 1 91.38 446 PHE A C 1
ATOM 3267 O O . PHE A 1 446 ? 15.742 -15.336 -6.773 1 91.38 446 PHE A O 1
ATOM 3274 N N . GLU A 1 447 ? 15.266 -14.594 -4.758 1 88.06 447 GLU A N 1
ATOM 3275 C CA . GLU A 1 447 ? 16.672 -14.281 -4.508 1 88.06 447 GLU A CA 1
ATOM 3276 C C . GLU A 1 447 ? 17.531 -15.531 -4.555 1 88.06 447 GLU A C 1
ATOM 3278 O O . GLU A 1 447 ? 18.625 -15.523 -5.125 1 88.06 447 GLU A O 1
ATOM 3283 N N . ARG A 1 448 ? 17.016 -16.516 -3.992 1 89.38 448 ARG A N 1
ATOM 3284 C CA . ARG A 1 448 ? 17.75 -17.781 -3.977 1 89.38 448 ARG A CA 1
ATOM 3285 C C . ARG A 1 448 ? 17.875 -18.359 -5.383 1 89.38 448 ARG A C 1
ATOM 3287 O O . ARG A 1 448 ? 18.938 -18.859 -5.758 1 89.38 448 ARG A O 1
ATOM 3294 N N . GLN A 1 449 ? 16.859 -18.312 -6.082 1 89.06 449 GLN A N 1
ATOM 3295 C CA . GLN A 1 449 ? 16.859 -18.844 -7.441 1 89.06 449 GLN A CA 1
ATOM 3296 C C . GLN A 1 449 ? 17.812 -18.062 -8.336 1 89.06 449 GLN A C 1
ATOM 3298 O O . GLN A 1 449 ? 18.516 -18.641 -9.164 1 89.06 449 GLN A O 1
ATOM 3303 N N . VAL A 1 450 ? 17.828 -16.781 -8.18 1 86.12 450 VAL A N 1
ATOM 3304 C CA . VAL A 1 450 ? 18.719 -15.938 -8.969 1 86.12 450 VAL A CA 1
ATOM 3305 C C . VAL A 1 450 ? 20.172 -16.25 -8.641 1 86.12 450 VAL A C 1
ATOM 3307 O O . VAL A 1 450 ? 21.016 -16.344 -9.539 1 86.12 450 VAL A O 1
ATOM 3310 N N . LYS A 1 451 ? 20.453 -16.438 -7.375 1 84.69 451 LYS A N 1
ATOM 3311 C CA . LYS A 1 451 ? 21.812 -16.781 -6.938 1 84.69 451 LYS A CA 1
ATOM 3312 C C . LYS A 1 451 ? 22.266 -18.109 -7.512 1 84.69 451 LYS A C 1
ATOM 3314 O O . LYS A 1 451 ? 23.406 -18.266 -7.934 1 84.69 451 LYS A O 1
ATOM 3319 N N . MET A 1 452 ? 21.375 -19 -7.555 1 81.06 452 MET A N 1
ATOM 3320 C CA . MET A 1 452 ? 21.688 -20.328 -8.062 1 81.06 452 MET A CA 1
ATOM 3321 C C . MET A 1 452 ? 21.922 -20.297 -9.57 1 81.06 452 MET A C 1
ATOM 3323 O O . MET A 1 452 ? 22.812 -21 -10.078 1 81.06 452 MET A O 1
ATOM 3327 N N . ARG A 1 453 ? 21.219 -19.5 -10.227 1 76.75 453 ARG A N 1
ATOM 3328 C CA . ARG A 1 453 ? 21.312 -19.438 -11.68 1 76.75 453 ARG A CA 1
ATOM 3329 C C . ARG A 1 453 ? 22.562 -18.672 -12.102 1 76.75 453 ARG A C 1
ATOM 3331 O O . ARG A 1 453 ? 23.141 -18.938 -13.156 1 76.75 453 ARG A O 1
ATOM 3338 N N . MET A 1 454 ? 22.875 -17.719 -11.305 1 74.94 454 MET A N 1
ATOM 3339 C CA . MET A 1 454 ? 24.109 -16.984 -11.594 1 74.94 454 MET A CA 1
ATOM 3340 C C . MET A 1 454 ? 25.344 -17.859 -11.375 1 74.94 454 MET A C 1
ATOM 3342 O O . MET A 1 454 ? 26.359 -17.672 -12.039 1 74.94 454 MET A O 1
ATOM 3346 N N . ARG A 1 455 ? 25.219 -18.703 -10.5 1 67.25 455 ARG A N 1
ATOM 3347 C CA . ARG A 1 455 ? 26.344 -19.609 -10.234 1 67.25 455 ARG A CA 1
ATOM 3348 C C . ARG A 1 455 ? 26.531 -20.594 -11.383 1 67.25 455 ARG A C 1
ATOM 3350 O O . ARG A 1 455 ? 27.656 -20.984 -11.688 1 67.25 455 ARG A O 1
ATOM 3357 N N . GLN A 1 456 ? 25.469 -20.906 -11.961 1 61.88 456 GLN A N 1
ATOM 3358 C CA . GLN A 1 456 ? 25.531 -21.859 -13.062 1 61.88 456 GLN A CA 1
ATOM 3359 C C . GLN A 1 456 ? 26.047 -21.188 -14.336 1 61.88 456 GLN A C 1
ATOM 3361 O O . GLN A 1 456 ? 26.609 -21.859 -15.211 1 61.88 456 GLN A O 1
ATOM 3366 N N . SER A 1 457 ? 25.734 -19.891 -14.453 1 54.62 457 SER A N 1
ATOM 3367 C CA . SER A 1 457 ? 26.141 -19.188 -15.656 1 54.62 457 SER A CA 1
ATOM 3368 C C . SER A 1 457 ? 27.625 -18.812 -15.602 1 54.62 457 SER A C 1
ATOM 3370 O O . SER A 1 457 ? 28.219 -18.453 -16.625 1 54.62 457 SER A O 1
ATOM 3372 N N . TYR A 1 458 ? 28.281 -18.781 -14.461 1 45.72 458 TYR A N 1
ATOM 3373 C CA . TYR A 1 458 ? 29.719 -18.594 -14.406 1 45.72 458 TYR A CA 1
ATOM 3374 C C . TYR A 1 458 ? 30.438 -19.906 -14.133 1 45.72 458 TYR A C 1
ATOM 3376 O O . TYR A 1 458 ? 29.953 -20.734 -13.359 1 45.72 458 TYR A O 1
ATOM 3384 N N . MET B 1 1 ? 50.438 -23.688 0.801 1 22.05 1 MET B N 1
ATOM 3385 C CA . MET B 1 1 ? 49.062 -23.969 0.396 1 22.05 1 MET B CA 1
ATOM 3386 C C . MET B 1 1 ? 48.062 -23.672 1.527 1 22.05 1 MET B C 1
ATOM 3388 O O . MET B 1 1 ? 46.875 -23.953 1.419 1 22.05 1 MET B O 1
ATOM 3392 N N . LYS B 1 2 ? 48.531 -23.578 2.777 1 32.72 2 LYS B N 1
ATOM 3393 C CA . LYS B 1 2 ? 47.812 -23.328 4.027 1 32.72 2 LYS B CA 1
ATOM 3394 C C . LYS B 1 2 ? 47.25 -21.922 4.078 1 32.72 2 LYS B C 1
ATOM 3396 O O . LYS B 1 2 ? 46.344 -21.625 4.855 1 32.72 2 LYS B O 1
ATOM 3401 N N . ARG B 1 3 ? 48 -21.016 3.543 1 37.16 3 ARG B N 1
ATOM 3402 C CA . ARG B 1 3 ? 47.719 -19.625 3.832 1 37.16 3 ARG B CA 1
ATOM 3403 C C . ARG B 1 3 ? 46.469 -19.172 3.084 1 37.16 3 ARG B C 1
ATOM 3405 O O . ARG B 1 3 ? 46 -18.047 3.27 1 37.16 3 ARG B O 1
ATOM 3412 N N . LEU B 1 4 ? 46.188 -19.891 2.031 1 33.28 4 LEU B N 1
ATOM 3413 C CA . LEU B 1 4 ? 45.188 -19.344 1.127 1 33.28 4 LEU B CA 1
ATOM 3414 C C . LEU B 1 4 ? 43.781 -19.594 1.65 1 33.28 4 LEU B C 1
ATOM 3416 O O . LEU B 1 4 ? 42.812 -19.109 1.084 1 33.28 4 LEU B O 1
ATOM 3420 N N . PHE B 1 5 ? 43.656 -20.609 2.566 1 38.53 5 PHE B N 1
ATOM 3421 C CA . PHE B 1 5 ? 42.312 -21.062 2.939 1 38.53 5 PHE B CA 1
ATOM 3422 C C . PHE B 1 5 ? 41.781 -20.25 4.121 1 38.53 5 PHE B C 1
ATOM 3424 O O . PHE B 1 5 ? 40.688 -20.516 4.613 1 38.53 5 PHE B O 1
ATOM 3431 N N . SER B 1 6 ? 42.531 -19.328 4.676 1 41.91 6 SER B N 1
ATOM 3432 C CA . SER B 1 6 ? 42.188 -18.734 5.965 1 41.91 6 SER B CA 1
ATOM 3433 C C . SER B 1 6 ? 41.188 -17.609 5.805 1 41.91 6 SER B C 1
ATOM 3435 O O . SER B 1 6 ? 40.469 -17.25 6.758 1 41.91 6 SER B O 1
ATOM 3437 N N . PRO B 1 7 ? 41.188 -16.969 4.586 1 41.72 7 PRO B N 1
ATOM 3438 C CA . PRO B 1 7 ? 40.312 -15.789 4.594 1 41.72 7 PRO B CA 1
ATOM 3439 C C . PRO B 1 7 ? 38.844 -16.156 4.438 1 41.72 7 PRO B C 1
ATOM 3441 O O . PRO B 1 7 ? 37.969 -15.344 4.77 1 41.72 7 PRO B O 1
ATOM 3444 N N . ALA B 1 8 ? 38.469 -17.25 3.939 1 44.12 8 ALA B N 1
ATOM 3445 C CA . ALA B 1 8 ? 37.062 -17.609 3.738 1 44.12 8 ALA B CA 1
ATOM 3446 C C . ALA B 1 8 ? 36.375 -17.938 5.066 1 44.12 8 ALA B C 1
ATOM 3448 O O . ALA B 1 8 ? 35.188 -17.656 5.25 1 44.12 8 ALA B O 1
ATOM 3449 N N . ARG B 1 9 ? 37.125 -18.5 5.996 1 39.38 9 ARG B N 1
ATOM 3450 C CA . ARG B 1 9 ? 36.562 -18.828 7.293 1 39.38 9 ARG B CA 1
ATOM 3451 C C . ARG B 1 9 ? 36.25 -17.578 8.102 1 39.38 9 ARG B C 1
ATOM 3453 O O . ARG B 1 9 ? 35.312 -17.547 8.891 1 39.38 9 ARG B O 1
ATOM 3460 N N . LYS B 1 10 ? 37 -16.625 7.91 1 39.97 10 LYS B N 1
ATOM 3461 C CA . LYS B 1 10 ? 36.75 -15.43 8.695 1 39.97 10 LYS B CA 1
ATOM 3462 C C . LYS B 1 10 ? 35.531 -14.68 8.164 1 39.97 10 LYS B C 1
ATOM 3464 O O . LYS B 1 10 ? 34.812 -14.016 8.922 1 39.97 10 LYS B O 1
ATOM 3469 N N . LEU B 1 11 ? 35.344 -14.836 6.809 1 38.38 11 LEU B N 1
ATOM 3470 C CA . LEU B 1 11 ? 34.156 -14.18 6.246 1 38.38 11 LEU B CA 1
ATOM 3471 C C . LEU B 1 11 ? 32.906 -14.945 6.598 1 38.38 11 LEU B C 1
ATOM 3473 O O . LEU B 1 11 ? 31.844 -14.336 6.84 1 38.38 11 LEU B O 1
ATOM 3477 N N . LEU B 1 12 ? 33.062 -16.281 6.617 1 39.31 12 LEU B N 1
ATOM 3478 C CA . LEU B 1 12 ? 31.906 -17.078 7.035 1 39.31 12 LEU B CA 1
ATOM 3479 C C . LEU B 1 12 ? 31.641 -16.906 8.523 1 39.31 12 LEU B C 1
ATOM 3481 O O . LEU B 1 12 ? 30.484 -16.859 8.953 1 39.31 12 LEU B O 1
ATOM 3485 N N . ASN B 1 13 ? 32.625 -16.859 9.336 1 38.5 13 ASN B N 1
ATOM 3486 C CA . ASN B 1 13 ? 32.469 -16.688 10.781 1 38.5 13 ASN B CA 1
ATOM 3487 C C . ASN B 1 13 ? 31.953 -15.289 11.125 1 38.5 13 ASN B C 1
ATOM 3489 O O . ASN B 1 13 ? 31.234 -15.117 12.102 1 38.5 13 ASN B O 1
ATOM 3493 N N . LYS B 1 14 ? 32.344 -14.289 10.461 1 41.5 14 LYS B N 1
ATOM 3494 C CA . LYS B 1 14 ? 31.797 -12.969 10.727 1 41.5 14 LYS B CA 1
ATOM 3495 C C . LYS B 1 14 ? 30.344 -12.867 10.266 1 41.5 14 LYS B C 1
ATOM 3497 O O . LYS B 1 14 ? 29.578 -12.07 10.789 1 41.5 14 LYS B O 1
ATOM 3502 N N . GLN B 1 15 ? 29.953 -13.609 9.289 1 38.34 15 GLN B N 1
ATOM 3503 C CA . GLN B 1 15 ? 28.562 -13.633 8.859 1 38.34 15 GLN B CA 1
ATOM 3504 C C . GLN B 1 15 ? 27.688 -14.383 9.859 1 38.34 15 GLN B C 1
ATOM 3506 O O . GLN B 1 15 ? 26.547 -14 10.109 1 38.34 15 GLN B O 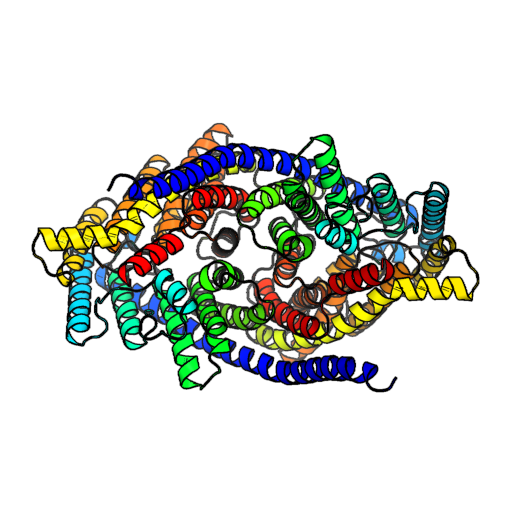1
ATOM 3511 N N . THR B 1 16 ? 28.172 -15.445 10.422 1 40.5 16 THR B N 1
ATOM 3512 C CA . THR B 1 16 ? 27.453 -16.203 11.43 1 40.5 16 THR B CA 1
ATOM 3513 C C . THR B 1 16 ? 27.328 -15.414 12.727 1 40.5 16 THR B C 1
ATOM 3515 O O . THR B 1 16 ? 26.297 -15.484 13.414 1 40.5 16 THR B O 1
ATOM 3518 N N . SER B 1 17 ? 28.312 -14.789 13.172 1 42.62 17 SER B N 1
ATOM 3519 C CA . SER B 1 17 ? 28.281 -14.016 14.414 1 42.62 17 SER B CA 1
ATOM 3520 C C . SER B 1 17 ? 27.344 -12.82 14.297 1 42.62 17 SER B C 1
ATOM 3522 O O . SER B 1 17 ? 26.672 -12.453 15.266 1 42.62 17 SER B O 1
ATOM 3524 N N . THR B 1 18 ? 27.203 -12.281 13.203 1 39.44 18 THR B N 1
ATOM 3525 C CA . THR B 1 18 ? 26.312 -11.141 12.992 1 39.44 18 THR B CA 1
ATOM 3526 C C . THR B 1 18 ? 24.859 -11.578 12.898 1 39.44 18 THR B C 1
ATOM 3528 O O . THR B 1 18 ? 23.953 -10.852 13.312 1 39.44 18 THR B O 1
ATOM 3531 N N . ALA B 1 19 ? 24.609 -12.742 12.43 1 42.81 19 ALA B N 1
ATOM 3532 C CA . ALA B 1 19 ? 23.25 -13.266 12.367 1 42.81 19 ALA B CA 1
ATOM 3533 C C . ALA B 1 19 ? 22.719 -13.594 13.758 1 42.81 19 ALA B C 1
ATOM 3535 O O . ALA B 1 19 ? 21.531 -13.414 14.031 1 42.81 19 ALA B O 1
ATOM 3536 N N . SER B 1 20 ? 23.484 -14.234 14.586 1 43.34 20 SER B N 1
ATOM 3537 C CA . SER B 1 20 ? 23.078 -14.609 15.938 1 43.34 20 SER B CA 1
ATOM 3538 C C . SER B 1 20 ? 22.703 -13.383 16.766 1 43.34 20 SER B C 1
ATOM 3540 O O . SER B 1 20 ? 21.828 -13.453 17.625 1 43.34 20 SER B O 1
ATOM 3542 N N . LYS B 1 21 ? 23.281 -12.352 16.625 1 42.78 21 LYS B N 1
ATOM 3543 C CA . LYS B 1 21 ? 22.984 -11.156 17.406 1 42.78 21 LYS B CA 1
ATOM 3544 C C . LYS B 1 21 ? 21.781 -10.406 16.828 1 42.78 21 LYS B C 1
ATOM 3546 O O . LYS B 1 21 ? 21.297 -9.445 17.438 1 42.78 21 LYS B O 1
ATOM 3551 N N . LEU B 1 22 ? 21.375 -10.766 15.672 1 46.31 22 LEU B N 1
ATOM 3552 C CA . LEU B 1 22 ? 20.328 -10.023 14.977 1 46.31 22 LEU B CA 1
ATOM 3553 C C . LEU B 1 22 ? 18.938 -10.406 15.508 1 46.31 22 LEU B C 1
ATOM 3555 O O . LEU B 1 22 ? 18.047 -9.562 15.578 1 46.31 22 LEU B O 1
ATOM 3559 N N . TRP B 1 23 ? 18.797 -11.719 15.992 1 50.56 23 TRP B N 1
ATOM 3560 C CA . TRP B 1 23 ? 17.484 -12.172 16.406 1 50.56 23 TRP B CA 1
ATOM 3561 C C . TRP B 1 23 ? 17.031 -11.469 17.688 1 50.56 23 TRP B C 1
ATOM 3563 O O . TRP B 1 23 ? 15.914 -10.961 17.766 1 50.56 23 TRP B O 1
ATOM 3573 N N . PRO B 1 24 ? 17.812 -11.5 18.656 1 51.19 24 PRO B N 1
ATOM 3574 C CA . PRO B 1 24 ? 17.391 -10.844 19.906 1 51.19 24 PRO B CA 1
ATOM 3575 C C . PRO B 1 24 ? 17.219 -9.336 19.734 1 51.19 24 PRO B C 1
ATOM 3577 O O . PRO B 1 24 ? 16.281 -8.758 20.297 1 51.19 24 PRO B O 1
ATOM 3580 N N . ILE B 1 25 ? 17.938 -8.859 18.859 1 55.38 25 ILE B N 1
ATOM 3581 C CA . ILE B 1 25 ? 17.875 -7.414 18.656 1 55.38 25 ILE B CA 1
ATOM 3582 C C . ILE B 1 25 ? 16.625 -7.055 17.844 1 55.38 25 ILE B C 1
ATOM 3584 O O . ILE B 1 25 ? 15.945 -6.07 18.141 1 55.38 25 ILE B O 1
ATOM 3588 N N . ALA B 1 26 ? 16.219 -8.039 17.078 1 66.38 26 ALA B N 1
ATOM 3589 C CA . ALA B 1 26 ? 15.055 -7.785 16.25 1 66.38 26 ALA B CA 1
ATOM 3590 C C . ALA B 1 26 ? 13.773 -7.82 17.078 1 66.38 26 ALA B C 1
ATOM 3592 O O . ALA B 1 26 ? 12.906 -6.949 16.938 1 66.38 26 ALA B O 1
ATOM 3593 N N . LEU B 1 27 ? 13.773 -8.688 18.047 1 74.69 27 LEU B N 1
ATOM 3594 C CA . LEU B 1 27 ? 12.578 -8.797 18.875 1 74.69 27 LEU B CA 1
ATOM 3595 C C . LEU B 1 27 ? 12.484 -7.629 19.859 1 74.69 27 LEU B C 1
ATOM 3597 O O . LEU B 1 27 ? 11.383 -7.148 20.141 1 74.69 27 LEU B O 1
ATOM 3601 N N . GLU B 1 28 ? 13.594 -7.223 20.297 1 80.5 28 GLU B N 1
ATOM 3602 C CA . GLU B 1 28 ? 13.617 -6.066 21.188 1 80.5 28 GLU B CA 1
ATOM 3603 C C . GLU B 1 28 ? 13.07 -4.824 20.484 1 80.5 28 GLU B C 1
ATOM 3605 O O . GLU B 1 28 ? 12.312 -4.051 21.078 1 80.5 28 GLU B O 1
ATOM 3610 N N . MET B 1 29 ? 13.398 -4.723 19.281 1 84.81 29 MET B N 1
ATOM 3611 C CA . MET B 1 29 ? 12.945 -3.564 18.516 1 84.81 29 MET B CA 1
ATOM 3612 C C . MET B 1 29 ? 11.438 -3.619 18.281 1 84.81 29 MET B C 1
ATOM 3614 O O . MET B 1 29 ? 10.773 -2.582 18.219 1 84.81 29 MET B O 1
ATOM 3618 N N . TRP B 1 30 ? 10.961 -4.766 18.281 1 88.62 30 TRP B N 1
ATOM 3619 C CA . TRP B 1 30 ? 9.531 -4.926 18.047 1 88.62 30 TRP B CA 1
ATOM 3620 C C . TRP B 1 30 ? 8.734 -4.559 19.297 1 88.62 30 TRP B C 1
ATOM 3622 O O . TRP B 1 30 ? 7.668 -3.943 19.203 1 88.62 30 TRP B O 1
ATOM 3632 N N . VAL B 1 31 ? 9.227 -4.898 20.391 1 89.62 31 VAL B N 1
ATOM 3633 C CA . VAL B 1 31 ? 8.57 -4.57 21.656 1 89.62 31 VAL B CA 1
ATOM 3634 C C . VAL B 1 31 ? 8.609 -3.059 21.875 1 89.62 31 VAL B C 1
ATOM 3636 O O . VAL B 1 31 ? 7.609 -2.459 22.266 1 89.62 31 VAL B O 1
ATOM 3639 N N . VAL B 1 32 ? 9.75 -2.52 21.594 1 92.06 32 VAL B N 1
ATOM 3640 C CA . VAL B 1 32 ? 9.891 -1.074 21.734 1 92.06 32 VAL B CA 1
ATOM 3641 C C . VAL B 1 32 ? 8.945 -0.37 20.766 1 92.06 32 VAL B C 1
ATOM 3643 O O . VAL B 1 32 ? 8.328 0.64 21.109 1 92.06 32 VAL B O 1
ATOM 3646 N N . ALA B 1 33 ? 8.859 -0.934 19.594 1 94.12 33 ALA B N 1
ATOM 3647 C CA . ALA B 1 33 ? 7.961 -0.367 18.594 1 94.12 33 ALA B CA 1
ATOM 3648 C C . ALA B 1 33 ? 6.512 -0.435 19.062 1 94.12 33 ALA B C 1
ATOM 3650 O O . ALA B 1 33 ? 5.73 0.488 18.828 1 94.12 33 ALA B O 1
ATOM 3651 N N . ALA B 1 34 ? 6.129 -1.487 19.703 1 93.94 34 ALA B N 1
ATOM 3652 C CA . ALA B 1 34 ? 4.777 -1.628 20.25 1 93.94 34 ALA B CA 1
ATOM 3653 C C . ALA B 1 34 ? 4.5 -0.57 21.312 1 93.94 34 ALA B C 1
ATOM 3655 O O . ALA B 1 34 ? 3.414 0.01 21.344 1 93.94 34 ALA B O 1
ATOM 3656 N N . VAL B 1 35 ? 5.426 -0.346 22.125 1 95.38 35 VAL B N 1
ATOM 3657 C CA . VAL B 1 35 ? 5.289 0.656 23.172 1 95.38 35 VAL B CA 1
ATOM 3658 C C . VAL B 1 35 ? 5.16 2.045 22.547 1 95.38 35 VAL B C 1
ATOM 3660 O O . VAL B 1 35 ? 4.328 2.85 22.984 1 95.38 35 VAL B O 1
ATOM 3663 N N . ILE B 1 36 ? 5.965 2.275 21.562 1 96.19 36 ILE B N 1
ATOM 3664 C CA . ILE B 1 36 ? 5.883 3.549 20.844 1 96.19 36 ILE B CA 1
ATOM 3665 C C . ILE B 1 36 ? 4.496 3.705 20.219 1 96.19 36 ILE B C 1
ATOM 3667 O O . ILE B 1 36 ? 3.908 4.789 20.266 1 96.19 36 ILE B O 1
ATOM 3671 N N . GLY B 1 37 ? 4.023 2.627 19.656 1 97.06 37 GLY B N 1
ATOM 3672 C CA . GLY B 1 37 ? 2.676 2.656 19.109 1 97.06 37 GLY B CA 1
ATOM 3673 C C . GLY B 1 37 ? 1.621 3.014 20.141 1 97.06 37 GLY B C 1
ATOM 3674 O O . GLY B 1 37 ? 0.698 3.777 19.859 1 97.06 37 GLY B O 1
ATOM 3675 N N . ILE B 1 38 ? 1.783 2.516 21.297 1 97.12 38 ILE B N 1
ATOM 3676 C CA . ILE B 1 38 ? 0.831 2.77 22.375 1 97.12 38 ILE B CA 1
ATOM 3677 C C . ILE B 1 38 ? 0.934 4.227 22.812 1 97.12 38 ILE B C 1
ATOM 3679 O O . ILE B 1 38 ? -0.076 4.93 22.891 1 97.12 38 ILE B O 1
ATOM 3683 N N . VAL B 1 39 ? 2.102 4.684 23.031 1 97.62 39 VAL B N 1
ATOM 3684 C CA . VAL B 1 39 ? 2.33 6.023 23.562 1 97.62 39 VAL B CA 1
ATOM 3685 C C . VAL B 1 39 ? 1.902 7.066 22.547 1 97.62 39 VAL B C 1
ATOM 3687 O O . VAL B 1 39 ? 1.194 8.023 22.875 1 97.62 39 VAL B O 1
ATOM 3690 N N . VAL B 1 40 ? 2.334 6.863 21.344 1 98.12 40 VAL B N 1
ATOM 3691 C CA . VAL B 1 40 ? 2.021 7.824 20.297 1 98.12 40 VAL B CA 1
ATOM 3692 C C . VAL B 1 40 ? 0.529 7.77 19.969 1 98.12 40 VAL B C 1
ATOM 3694 O O . VAL B 1 40 ? -0.099 8.805 19.734 1 98.12 40 VAL B O 1
ATOM 3697 N N . GLY B 1 41 ? -0.011 6.535 19.906 1 98 41 GLY B N 1
ATOM 3698 C CA . GLY B 1 41 ? -1.446 6.414 19.703 1 98 41 GLY B CA 1
ATOM 3699 C C . GLY B 1 41 ? -2.26 7.168 20.734 1 98 41 GLY B C 1
ATOM 3700 O O . GLY B 1 41 ? -3.182 7.91 20.391 1 98 41 GLY B O 1
ATOM 3701 N N . LEU B 1 42 ? -1.921 7.02 21.938 1 98.12 42 LEU B N 1
ATOM 3702 C CA . LEU B 1 42 ? -2.613 7.711 23.016 1 98.12 42 LEU B CA 1
ATOM 3703 C C . LEU B 1 42 ? -2.393 9.219 22.938 1 98.12 42 LEU B C 1
ATOM 3705 O O . LEU B 1 42 ? -3.303 10 23.219 1 98.12 42 LEU B O 1
ATOM 3709 N N . ALA B 1 43 ? -1.212 9.609 22.594 1 98.12 43 ALA B N 1
ATOM 3710 C CA . ALA B 1 43 ? -0.902 11.031 22.453 1 98.12 43 ALA B CA 1
ATOM 3711 C C . ALA B 1 43 ? -1.734 11.664 21.344 1 98.12 43 ALA B C 1
ATOM 3713 O O . ALA B 1 43 ? -2.221 12.789 21.5 1 98.12 43 ALA B O 1
ATOM 3714 N N . VAL B 1 44 ? -1.827 11 20.234 1 97.94 44 VAL B N 1
ATOM 3715 C CA . VAL B 1 44 ? -2.598 11.531 19.109 1 97.94 44 VAL B CA 1
ATOM 3716 C C . VAL B 1 44 ? -4.078 11.586 19.484 1 97.94 44 VAL B C 1
ATOM 3718 O O . VAL B 1 44 ? -4.777 12.539 19.125 1 97.94 44 VAL B O 1
ATOM 3721 N N . ILE B 1 45 ? -4.574 10.609 20.188 1 97.75 45 ILE B N 1
ATOM 3722 C CA . ILE B 1 45 ? -5.945 10.617 20.688 1 97.75 45 ILE B CA 1
ATOM 3723 C C . ILE B 1 45 ? -6.152 11.812 21.609 1 97.75 45 ILE B C 1
ATOM 3725 O O . ILE B 1 45 ? -7.172 12.5 21.531 1 97.75 45 ILE B O 1
ATOM 3729 N N . GLY B 1 46 ? -5.215 11.984 22.484 1 97.88 46 GLY B N 1
ATOM 3730 C CA . GLY B 1 46 ? -5.27 13.141 23.359 1 97.88 46 GLY B CA 1
ATOM 3731 C C . GLY B 1 46 ? -5.293 14.461 22.609 1 97.88 46 GLY B C 1
ATOM 3732 O O . GLY B 1 46 ? -6.074 15.352 22.938 1 97.88 46 GLY B O 1
ATOM 3733 N N . LEU B 1 47 ? -4.445 14.602 21.641 1 97 47 LEU B N 1
ATOM 3734 C CA . LEU B 1 47 ? -4.406 15.812 20.812 1 97 47 LEU B CA 1
ATOM 3735 C C . LEU B 1 47 ? -5.758 16.062 20.156 1 97 47 LEU B C 1
ATOM 3737 O O . LEU B 1 47 ? -6.258 17.188 20.188 1 97 47 LEU B O 1
ATOM 3741 N N . ARG B 1 48 ? -6.32 15.086 19.594 1 96.12 48 ARG B N 1
ATOM 3742 C CA . ARG B 1 48 ? -7.613 15.219 18.922 1 96.12 48 ARG B CA 1
ATOM 3743 C C . ARG B 1 48 ? -8.703 15.617 19.922 1 96.12 48 ARG B C 1
ATOM 3745 O O . ARG B 1 48 ? -9.562 16.438 19.594 1 96.12 48 ARG B O 1
ATOM 3752 N N . ARG B 1 49 ? -8.68 15.062 21.078 1 96.31 49 ARG B N 1
ATOM 3753 C CA . ARG B 1 49 ? -9.68 15.383 22.094 1 96.31 49 ARG B CA 1
ATOM 3754 C C . ARG B 1 49 ? -9.539 16.828 22.562 1 96.31 49 ARG B C 1
ATOM 3756 O O . ARG B 1 49 ? -10.539 17.5 22.828 1 96.31 49 ARG B O 1
ATOM 3763 N N . VAL B 1 50 ? -8.305 17.25 22.703 1 97 50 VAL B N 1
ATOM 3764 C CA . VAL B 1 50 ? -8.07 18.625 23.125 1 97 50 VAL B CA 1
ATOM 3765 C C . VAL B 1 50 ? -8.57 19.578 22.031 1 97 50 VAL B C 1
ATOM 3767 O O . VAL B 1 50 ? -9.164 20.625 22.344 1 97 50 VAL B O 1
ATOM 3770 N N . ILE B 1 51 ? -8.328 19.281 20.797 1 96.38 51 ILE B N 1
ATOM 3771 C CA . ILE B 1 51 ? -8.805 20.109 19.703 1 96.38 51 ILE B CA 1
ATOM 3772 C C . ILE B 1 51 ? -10.328 20.141 19.703 1 96.38 51 ILE B C 1
ATOM 3774 O O . ILE B 1 51 ? -10.93 21.219 19.562 1 96.38 51 ILE B O 1
ATOM 3778 N N . MET B 1 52 ? -10.93 19 19.875 1 95.56 52 MET B N 1
ATOM 3779 C CA . MET B 1 52 ? -12.391 18.906 19.906 1 95.56 52 MET B CA 1
ATOM 3780 C C . MET B 1 52 ? -12.961 19.719 21.078 1 95.56 52 MET B C 1
ATOM 3782 O O . MET B 1 52 ? -13.992 20.375 20.938 1 95.56 52 MET B O 1
ATOM 3786 N N . ALA B 1 53 ? -12.32 19.625 22.156 1 96.12 53 ALA B N 1
ATOM 3787 C CA . ALA B 1 53 ? -12.742 20.406 23.312 1 96.12 53 ALA B CA 1
ATOM 3788 C C . ALA B 1 53 ? -12.664 21.906 23.031 1 96.12 53 ALA B C 1
ATOM 3790 O O . ALA B 1 53 ? -13.531 22.672 23.469 1 96.12 53 ALA B O 1
ATOM 3791 N N . GLY B 1 54 ? -11.602 22.312 22.359 1 96.56 54 GLY B N 1
ATOM 3792 C CA . GLY B 1 54 ? -11.5 23.703 21.953 1 96.56 54 GLY B CA 1
ATOM 3793 C C . GLY B 1 54 ? -12.602 24.125 21 1 96.56 54 GLY B C 1
ATOM 3794 O O . GLY B 1 54 ? -13.164 25.219 21.141 1 96.56 54 GLY B O 1
ATOM 3795 N N . GLU B 1 55 ? -12.859 23.281 20.031 1 95.94 55 GLU B N 1
ATOM 3796 C CA . GLU B 1 55 ? -13.922 23.562 19.062 1 95.94 55 GLU B CA 1
ATOM 3797 C C . GLU B 1 55 ? -15.281 23.672 19.734 1 95.94 55 GLU B C 1
ATOM 3799 O O . GLU B 1 55 ? -16.109 24.484 19.344 1 95.94 55 GLU B O 1
ATOM 3804 N N . PHE B 1 56 ? -15.492 22.828 20.703 1 95.19 56 PHE B N 1
ATOM 3805 C CA . PHE B 1 56 ? -16.734 22.891 21.469 1 95.19 56 PHE B CA 1
ATOM 3806 C C . PHE B 1 56 ? -16.797 24.188 22.281 1 95.19 56 PHE B C 1
ATOM 3808 O O . PHE B 1 56 ? -17.844 24.844 22.312 1 95.19 56 PHE B O 1
ATOM 3815 N N . PHE B 1 57 ? -15.734 24.547 22.859 1 95.19 57 PHE B N 1
ATOM 3816 C CA . PHE B 1 57 ? -15.68 25.719 23.703 1 95.19 57 PHE B CA 1
ATOM 3817 C C . PHE B 1 57 ? -15.867 26.984 22.891 1 95.19 57 PHE B C 1
ATOM 3819 O O . PHE B 1 57 ? -16.641 27.875 23.281 1 95.19 57 PHE B O 1
ATOM 3826 N N . PHE B 1 58 ? -15.227 27.109 21.75 1 95.19 58 PHE B N 1
ATOM 3827 C CA . PHE B 1 58 ? -15.211 28.344 20.984 1 95.19 58 PHE B CA 1
ATOM 3828 C C . PHE B 1 58 ? -16.422 28.422 20.047 1 95.19 58 PHE B C 1
ATOM 3830 O O . PHE B 1 58 ? -16.953 29.5 19.812 1 95.19 58 PHE B O 1
ATOM 3837 N N . PHE B 1 59 ? -16.828 27.25 19.5 1 95.19 59 PHE B N 1
ATOM 3838 C CA . PHE B 1 59 ? -17.828 27.266 18.438 1 95.19 59 PHE B CA 1
ATOM 3839 C C . PHE B 1 59 ? -19.047 26.438 18.828 1 95.19 59 PHE B C 1
ATOM 3841 O O . PHE B 1 59 ? -20.031 26.375 18.078 1 95.19 59 PHE B O 1
ATOM 3848 N N . SER B 1 60 ? -19.031 25.688 19.938 1 92.19 60 SER B N 1
ATOM 3849 C CA . SER B 1 60 ? -20.094 24.766 20.344 1 92.19 60 SER B CA 1
ATOM 3850 C C . SER B 1 60 ? -20.234 23.625 19.344 1 92.19 60 SER B C 1
ATOM 3852 O O . SER B 1 60 ? -21.344 23.156 19.078 1 92.19 60 SER B O 1
ATOM 3854 N N . ALA B 1 61 ? -19.125 23.312 18.781 1 90.12 61 ALA B N 1
ATOM 3855 C CA . ALA B 1 61 ? -19.125 22.25 17.781 1 90.12 61 ALA B CA 1
ATOM 3856 C C . ALA B 1 61 ? -19.062 20.875 18.438 1 90.12 61 ALA B C 1
ATOM 3858 O O . ALA B 1 61 ? -18.281 20.672 19.375 1 90.12 61 ALA B O 1
ATOM 3859 N N . LYS B 1 62 ? -19.938 19.984 17.906 1 83.69 62 LYS B N 1
ATOM 3860 C CA . LYS B 1 62 ? -19.906 18.594 18.344 1 83.69 62 LYS B CA 1
ATOM 3861 C C . LYS B 1 62 ? -19.406 17.672 17.234 1 83.69 62 LYS B C 1
ATOM 3863 O O . LYS B 1 62 ? -19.703 17.906 16.062 1 83.69 62 LYS B O 1
ATOM 3868 N N . HIS B 1 63 ? -18.672 16.703 17.5 1 74.12 63 HIS B N 1
ATOM 3869 C CA . HIS B 1 63 ? -18.25 15.609 16.625 1 74.12 63 HIS B CA 1
ATOM 3870 C C . HIS B 1 63 ? -17.484 16.125 15.414 1 74.12 63 HIS B C 1
ATOM 3872 O O . HIS B 1 63 ? -17.703 15.656 14.297 1 74.12 63 HIS B O 1
ATOM 3878 N N . GLU B 1 64 ? -16.812 17.141 15.5 1 75.69 64 GLU B N 1
ATOM 3879 C CA . GLU B 1 64 ? -15.953 17.672 14.453 1 75.69 64 GLU B CA 1
ATOM 3880 C C . GLU B 1 64 ? -16.766 18.344 13.352 1 75.69 64 GLU B C 1
ATOM 3882 O O . GLU B 1 64 ? -16.297 18.469 12.219 1 75.69 64 GLU B O 1
ATOM 3887 N N . ASN B 1 65 ? -17.953 18.75 13.648 1 87.12 65 ASN B N 1
ATOM 3888 C CA . ASN B 1 65 ? -18.781 19.531 12.727 1 87.12 65 ASN B CA 1
ATOM 3889 C C . ASN B 1 65 ? -18.594 21.031 12.938 1 87.12 65 ASN B C 1
ATOM 3891 O O . ASN B 1 65 ? -19.547 21.734 13.266 1 87.12 65 ASN B O 1
ATOM 3895 N N . LEU B 1 66 ? -17.5 21.453 12.617 1 91.38 66 LEU B N 1
ATOM 3896 C CA . LEU B 1 66 ? -17.094 22.828 12.914 1 91.38 66 LEU B CA 1
ATOM 3897 C C . LEU B 1 66 ? -17.781 23.812 11.969 1 91.38 66 LEU B C 1
ATOM 3899 O O . LEU B 1 66 ? -18.25 24.875 12.391 1 91.38 66 LEU B O 1
ATOM 3903 N N . ALA B 1 67 ? -17.844 23.453 10.727 1 92.38 67 ALA B N 1
ATOM 3904 C CA . ALA B 1 67 ? -18.422 24.359 9.742 1 92.38 67 ALA B CA 1
ATOM 3905 C C . ALA B 1 67 ? -19.906 24.609 10.039 1 92.38 67 ALA B C 1
ATOM 3907 O O . ALA B 1 67 ? -20.359 25.75 9.992 1 92.38 67 ALA B O 1
ATOM 3908 N N . THR B 1 68 ? -20.641 23.562 10.344 1 92.44 68 THR B N 1
ATOM 3909 C CA . THR B 1 68 ? -22.062 23.672 10.648 1 92.44 68 THR B CA 1
ATOM 3910 C C . THR B 1 68 ? -22.281 24.469 11.938 1 92.44 68 THR B C 1
ATOM 3912 O O . THR B 1 68 ? -23.172 25.328 12.008 1 92.44 68 THR B O 1
ATOM 3915 N N . ALA B 1 69 ? -21.453 24.203 12.898 1 92.75 69 ALA B N 1
ATOM 3916 C CA . ALA B 1 69 ? -21.562 24.906 14.172 1 92.75 69 ALA B CA 1
ATOM 3917 C C . ALA B 1 69 ? -21.266 26.406 13.992 1 92.75 69 ALA B C 1
ATOM 3919 O O . ALA B 1 69 ? -21.984 27.25 14.516 1 92.75 69 ALA B O 1
ATOM 3920 N N . ALA B 1 70 ? -20.281 26.703 13.281 1 92.94 70 ALA B N 1
ATOM 3921 C CA . ALA B 1 70 ? -19.875 28.094 13.07 1 92.94 70 ALA B CA 1
ATOM 3922 C C . ALA B 1 70 ? -20.938 28.875 12.305 1 92.94 70 ALA B C 1
ATOM 3924 O O . ALA B 1 70 ? -21.156 30.047 12.578 1 92.94 70 ALA B O 1
ATOM 3925 N N . ALA B 1 71 ? -21.562 28.188 11.391 1 91.5 71 ALA B N 1
ATOM 3926 C CA . ALA B 1 71 ? -22.578 28.844 10.555 1 91.5 71 ALA B CA 1
ATOM 3927 C C . ALA B 1 71 ? -23.781 29.25 11.383 1 91.5 71 ALA B C 1
ATOM 3929 O O . ALA B 1 71 ? -24.531 30.156 11 1 91.5 71 ALA B O 1
ATOM 3930 N N . SER B 1 72 ? -23.984 28.656 12.469 1 92.19 72 SER B N 1
ATOM 3931 C CA . SER B 1 72 ? -25.156 28.922 13.297 1 92.19 72 SER B CA 1
ATOM 3932 C C . SER B 1 72 ? -24.844 29.953 14.367 1 92.19 72 SER B C 1
ATOM 3934 O O . SER B 1 72 ? -25.75 30.406 15.078 1 92.19 72 SER B O 1
ATOM 3936 N N . LEU B 1 73 ? -23.672 30.422 14.453 1 93.69 73 LEU B N 1
ATOM 3937 C CA . LEU B 1 73 ? -23.266 31.344 15.492 1 93.69 73 LEU B CA 1
ATOM 3938 C C . LEU B 1 73 ? -23.328 32.781 14.992 1 93.69 73 LEU B C 1
ATOM 3940 O O . LEU B 1 73 ? -23.281 33.031 13.781 1 93.69 73 LEU B O 1
ATOM 3944 N N . PRO B 1 74 ? -23.422 33.688 16 1 94.94 74 PRO B N 1
ATOM 3945 C CA . PRO B 1 74 ? -23.312 35.094 15.586 1 94.94 74 PRO B CA 1
ATOM 3946 C C . PRO B 1 74 ? -21.938 35.438 15.023 1 94.94 74 PRO B C 1
ATOM 3948 O O . PRO B 1 74 ? -20.938 34.844 15.422 1 94.94 74 PRO B O 1
ATOM 3951 N N . LEU B 1 75 ? -21.906 36.406 14.18 1 94.94 75 LEU B N 1
ATOM 3952 C CA . LEU B 1 75 ? -20.703 36.781 13.438 1 94.94 75 LEU B CA 1
ATOM 3953 C C . LEU B 1 75 ? -19.578 37.156 14.391 1 94.94 75 LEU B C 1
ATOM 3955 O O . LEU B 1 75 ? -18.422 36.844 14.141 1 94.94 75 LEU B O 1
ATOM 3959 N N . TRP B 1 76 ? -19.938 37.781 15.469 1 94.94 76 TRP B N 1
ATOM 3960 C CA . TRP B 1 76 ? -18.906 38.219 16.391 1 94.94 76 TRP B CA 1
ATOM 3961 C C . TRP B 1 76 ? -18.172 37.031 17.031 1 94.94 76 TRP B C 1
ATOM 3963 O O . TRP B 1 76 ? -16.969 37.125 17.297 1 94.94 76 TRP B O 1
ATOM 3973 N N . GLN B 1 77 ? -18.859 36 17.25 1 95.44 77 GLN B N 1
ATOM 3974 C CA . GLN B 1 77 ? -18.25 34.812 17.859 1 95.44 77 GLN B CA 1
ATOM 3975 C C . GLN B 1 77 ? -17.328 34.125 16.859 1 95.44 77 GLN B C 1
ATOM 3977 O O . GLN B 1 77 ? -16.297 33.562 17.25 1 95.44 77 GLN B O 1
ATOM 3982 N N . ILE B 1 78 ? -17.781 34.156 15.648 1 96.75 78 ILE B N 1
ATOM 3983 C CA . ILE B 1 78 ? -16.984 33.531 14.602 1 96.75 78 ILE B CA 1
ATOM 3984 C C . ILE B 1 78 ? -15.641 34.25 14.484 1 96.75 78 ILE B C 1
ATOM 3986 O O . ILE B 1 78 ? -14.602 33.594 14.258 1 96.75 78 ILE B O 1
ATOM 3990 N N . ILE B 1 79 ? -15.664 35.5 14.703 1 97.44 79 ILE B N 1
ATOM 3991 C CA . ILE B 1 79 ? -14.445 36.312 14.594 1 97.44 79 ILE B CA 1
ATOM 3992 C C . ILE B 1 79 ? -13.656 36.219 15.898 1 97.44 79 ILE B C 1
ATOM 3994 O O . ILE B 1 79 ? -12.422 36.094 15.875 1 97.44 79 ILE B O 1
ATOM 3998 N N . ALA B 1 80 ? -14.297 36.188 17.016 1 97.44 80 ALA B N 1
ATOM 3999 C CA . ALA B 1 80 ? -13.648 36.219 18.328 1 97.44 80 ALA B CA 1
ATOM 4000 C C . ALA B 1 80 ? -12.891 34.938 18.625 1 97.44 80 ALA B C 1
ATOM 4002 O O . ALA B 1 80 ? -11.844 34.969 19.281 1 97.44 80 ALA B O 1
ATOM 4003 N N . ALA B 1 81 ? -13.391 33.875 18.109 1 97.44 81 ALA B N 1
ATOM 4004 C CA . ALA B 1 81 ? -12.812 32.594 18.438 1 97.44 81 ALA B CA 1
ATOM 4005 C C . ALA B 1 81 ? -11.383 32.469 17.922 1 97.44 81 ALA B C 1
ATOM 4007 O O . ALA B 1 81 ? -10.445 32.281 18.688 1 97.44 81 ALA B O 1
ATOM 4008 N N . PRO B 1 82 ? -11.188 32.688 16.609 1 97.69 82 PRO B N 1
ATOM 4009 C CA . PRO B 1 82 ? -9.805 32.594 16.125 1 97.69 82 PRO B CA 1
ATOM 4010 C C . PRO B 1 82 ? -8.922 33.719 16.656 1 97.69 82 PRO B C 1
ATOM 4012 O O . PRO B 1 82 ? -7.715 33.5 16.844 1 97.69 82 PRO B O 1
ATOM 4015 N N . VAL B 1 83 ? -9.477 34.844 16.969 1 97.88 83 VAL B N 1
ATOM 4016 C CA . VAL B 1 83 ? -8.695 35.938 17.531 1 97.88 83 VAL B CA 1
ATOM 4017 C C . VAL B 1 83 ? -8.203 35.562 18.922 1 97.88 83 VAL B C 1
ATOM 4019 O O . VAL B 1 83 ? -7.027 35.781 19.25 1 97.88 83 VAL B O 1
ATOM 4022 N N . THR B 1 84 ? -9.125 35.062 19.734 1 98 84 THR B N 1
ATOM 4023 C CA . THR B 1 84 ? -8.75 34.656 21.078 1 98 84 THR B CA 1
ATOM 4024 C C . THR B 1 84 ? -7.73 33.5 21.016 1 98 84 THR B C 1
ATOM 4026 O O . THR B 1 84 ? -6.77 33.5 21.797 1 98 84 THR B O 1
ATOM 4029 N N . GLY B 1 85 ? -8.023 32.562 20.156 1 97.44 85 GLY B N 1
ATOM 4030 C CA . GLY B 1 85 ? -7.031 31.531 19.953 1 97.44 85 GLY B CA 1
ATOM 4031 C C . GLY B 1 85 ? -5.676 32.062 19.531 1 97.44 85 GLY B C 1
ATOM 4032 O O . GLY B 1 85 ? -4.641 31.578 20 1 97.44 85 GLY B O 1
ATOM 4033 N N . GLY B 1 86 ? -5.664 33 18.656 1 97.44 86 GLY B N 1
ATOM 4034 C CA . GLY B 1 86 ? -4.43 33.656 18.234 1 97.44 86 GLY B CA 1
ATOM 4035 C C . GLY B 1 86 ? -3.703 34.344 19.375 1 97.44 86 GLY B C 1
ATOM 4036 O O . GLY B 1 86 ? -2.473 34.312 19.438 1 97.44 86 GLY B O 1
ATOM 4037 N N . CYS B 1 87 ? -4.453 34.938 20.25 1 97.75 87 CYS B N 1
ATOM 4038 C CA . CYS B 1 87 ? -3.854 35.594 21.422 1 97.75 87 CYS B CA 1
ATOM 4039 C C . CYS B 1 87 ? -3.188 34.531 22.312 1 97.75 87 CYS B C 1
ATOM 4041 O O . CYS B 1 87 ? -2.08 34.75 22.812 1 97.75 87 CYS B O 1
ATOM 4043 N N . LEU B 1 88 ? -3.85 33.5 22.5 1 97.62 88 LEU B N 1
ATOM 4044 C CA . LEU B 1 88 ? -3.291 32.438 23.344 1 97.62 88 LEU B CA 1
ATOM 4045 C C . LEU B 1 88 ? -2.025 31.859 22.719 1 97.62 88 LEU B C 1
ATOM 4047 O O . LEU B 1 88 ? -1.045 31.594 23.406 1 97.62 88 LEU B O 1
ATOM 4051 N N . VAL B 1 89 ? -2.068 31.656 21.422 1 97 89 VAL B N 1
ATOM 4052 C CA . VAL B 1 89 ? -0.892 31.172 20.703 1 97 89 VAL B CA 1
ATOM 4053 C C . VAL B 1 89 ? 0.24 32.188 20.828 1 97 89 VAL B C 1
ATOM 4055 O O . VAL B 1 89 ? 1.4 31.828 21.016 1 97 89 VAL B O 1
ATOM 4058 N N . GLY B 1 90 ? -0.124 33.438 20.672 1 96.06 90 GLY B N 1
ATOM 4059 C CA . GLY B 1 90 ? 0.866 34.5 20.844 1 96.06 90 GLY B CA 1
ATOM 4060 C C . GLY B 1 90 ? 1.525 34.469 22.219 1 96.06 90 GLY B C 1
ATOM 4061 O O . GLY B 1 90 ? 2.738 34.656 22.328 1 96.06 90 GLY B O 1
ATOM 4062 N N . ILE B 1 91 ? 0.774 34.25 23.219 1 96 91 ILE B N 1
ATOM 4063 C CA . ILE B 1 91 ? 1.285 34.156 24.578 1 96 91 ILE B CA 1
ATOM 4064 C C . ILE B 1 91 ? 2.238 32.969 24.703 1 96 91 ILE B C 1
ATOM 4066 O O . ILE B 1 91 ? 3.295 33.094 25.328 1 96 91 ILE B O 1
ATOM 4070 N N . LEU B 1 92 ? 1.865 31.906 24.109 1 94.75 92 LEU B N 1
ATOM 4071 C CA . LEU B 1 92 ? 2.719 30.719 24.156 1 94.75 92 LEU B CA 1
ATOM 4072 C C . LEU B 1 92 ? 4.043 30.984 23.453 1 94.75 92 LEU B C 1
ATOM 4074 O O . LEU B 1 92 ? 5.098 30.547 23.922 1 94.75 92 LEU B O 1
ATOM 4078 N N . LEU B 1 93 ? 3.949 31.609 22.312 1 93.62 93 LEU B N 1
ATOM 4079 C CA . LEU B 1 93 ? 5.164 31.953 21.594 1 93.62 93 LEU B CA 1
ATOM 4080 C C . LEU B 1 93 ? 6.051 32.875 22.406 1 93.62 93 LEU B C 1
ATOM 4082 O O . LEU B 1 93 ? 7.273 32.719 22.422 1 93.62 93 LEU B O 1
ATOM 4086 N N . TRP B 1 94 ? 5.402 33.75 23.047 1 92.94 94 TRP B N 1
ATOM 4087 C CA . TRP B 1 94 ? 6.125 34.688 23.906 1 92.94 94 TRP B CA 1
ATOM 4088 C C . TRP B 1 94 ? 6.793 33.938 25.062 1 92.94 94 TRP B C 1
ATOM 4090 O O . TRP B 1 94 ? 7.965 34.188 25.359 1 92.94 94 TRP B O 1
ATOM 4100 N N . ILE B 1 95 ? 6.102 33.094 25.672 1 91.88 95 ILE B N 1
ATOM 4101 C CA . ILE B 1 95 ? 6.629 32.344 26.797 1 91.88 95 ILE B CA 1
ATOM 4102 C C . ILE B 1 95 ? 7.801 31.469 26.312 1 91.88 95 ILE B C 1
ATOM 4104 O O . ILE B 1 95 ? 8.82 31.375 27 1 91.88 95 ILE B O 1
ATOM 4108 N N . GLY B 1 96 ? 7.605 30.891 25.172 1 89.56 96 GLY B N 1
ATOM 4109 C CA . GLY B 1 96 ? 8.695 30.094 24.625 1 89.56 96 GLY B CA 1
ATOM 4110 C C . GLY B 1 96 ? 9.953 30.891 24.359 1 89.56 96 GLY B C 1
ATOM 4111 O O . GLY B 1 96 ? 11.062 30.422 24.609 1 89.56 96 GLY B O 1
ATOM 4112 N N . SER B 1 97 ? 9.789 32 23.859 1 86.69 97 SER B N 1
ATOM 4113 C CA . SER B 1 97 ? 10.922 32.875 23.594 1 86.69 97 SER B CA 1
ATOM 4114 C C . SER B 1 97 ? 11.609 33.312 24.875 1 86.69 97 SER B C 1
ATOM 4116 O O . SER B 1 97 ? 12.844 33.406 24.922 1 86.69 97 SER B O 1
ATOM 4118 N N . LYS B 1 98 ? 10.844 33.5 25.859 1 88.94 98 LYS B N 1
ATOM 4119 C CA . LYS B 1 98 ? 11.375 34 27.125 1 88.94 98 LYS B CA 1
ATOM 4120 C C . LYS B 1 98 ? 12.07 32.875 27.891 1 88.94 98 LYS B C 1
ATOM 4122 O O . LYS B 1 98 ? 13.047 33.094 28.609 1 88.94 98 LYS B O 1
ATOM 4127 N N . LEU B 1 99 ? 11.602 31.734 27.734 1 87.44 99 LEU B N 1
ATOM 4128 C CA . LEU B 1 99 ? 12.148 30.594 28.469 1 87.44 99 LEU B CA 1
ATOM 4129 C C . LEU B 1 99 ? 13.32 29.969 27.719 1 87.44 99 LEU B C 1
ATOM 4131 O O . LEU B 1 99 ? 13.961 29.047 28.203 1 87.44 99 LEU B O 1
ATOM 4135 N N . GLY B 1 100 ? 13.57 30.406 26.594 1 78.56 100 GLY B N 1
ATOM 4136 C CA . GLY B 1 100 ? 14.695 29.922 25.812 1 78.56 100 GLY B CA 1
ATOM 4137 C C . GLY B 1 100 ? 14.422 28.594 25.141 1 78.56 100 GLY B C 1
ATOM 4138 O O . GLY B 1 100 ? 15.336 27.781 24.969 1 78.56 100 GLY B O 1
ATOM 4139 N N . TRP B 1 101 ? 13.148 28.344 25 1 78.38 101 TRP B N 1
ATOM 4140 C CA . TRP B 1 101 ? 12.805 27.109 24.297 1 78.38 101 TRP B CA 1
ATOM 4141 C C . TRP B 1 101 ? 12.992 27.266 22.797 1 78.38 101 TRP B C 1
ATOM 4143 O O . TRP B 1 101 ? 12.023 27.469 22.062 1 78.38 101 TRP B O 1
ATOM 4153 N N . GLY B 1 102 ? 14.227 27.328 22.375 1 66.62 102 GLY B N 1
ATOM 4154 C CA . GLY B 1 102 ? 14.602 27.5 20.984 1 66.62 102 GLY B CA 1
ATOM 4155 C C . GLY B 1 102 ? 14.75 28.938 20.578 1 66.62 102 GLY B C 1
ATOM 4156 O O . GLY B 1 102 ? 14.211 29.844 21.219 1 66.62 102 GLY B O 1
ATOM 4157 N N . ASP B 1 103 ? 15.508 29.281 19.625 1 67.56 103 ASP B N 1
ATOM 4158 C CA . ASP B 1 103 ? 15.805 30.625 19.141 1 67.56 103 ASP B CA 1
ATOM 4159 C C . ASP B 1 103 ? 14.609 31.219 18.391 1 67.56 103 ASP B C 1
ATOM 4161 O O . ASP B 1 103 ? 14.453 32.438 18.328 1 67.56 103 ASP B O 1
ATOM 4165 N N . ASP B 1 104 ? 13.789 30.344 17.891 1 79.25 104 ASP B N 1
ATOM 4166 C CA . ASP B 1 104 ? 12.641 30.75 17.094 1 79.25 104 ASP B CA 1
ATOM 4167 C C . ASP B 1 104 ? 11.453 29.828 17.344 1 79.25 104 ASP B C 1
ATOM 4169 O O . ASP B 1 104 ? 11.195 28.906 16.562 1 79.25 104 ASP B O 1
ATOM 4173 N N . PRO B 1 105 ? 10.734 30.344 18.453 1 82.25 105 PRO B N 1
ATOM 4174 C CA . PRO B 1 105 ? 9.602 29.469 18.766 1 82.25 105 PRO B CA 1
ATOM 4175 C C . PRO B 1 105 ? 8.57 29.422 17.656 1 82.25 105 PRO B C 1
ATOM 4177 O O . PRO B 1 105 ? 8.227 30.453 17.078 1 82.25 105 PRO B O 1
ATOM 4180 N N . ARG B 1 106 ? 8.211 28.281 17.25 1 86.19 106 ARG B N 1
ATOM 4181 C CA . ARG B 1 106 ? 7.219 28.047 16.203 1 86.19 106 ARG B CA 1
ATOM 4182 C C . ARG B 1 106 ? 6.637 26.641 16.328 1 86.19 106 ARG B C 1
ATOM 4184 O O . ARG B 1 106 ? 7.137 25.812 17.094 1 86.19 106 ARG B O 1
ATOM 4191 N N . ALA B 1 107 ? 5.559 26.438 15.672 1 88.62 107 ALA B N 1
ATOM 4192 C CA . ALA B 1 107 ? 5.023 25.078 15.562 1 88.62 107 ALA B CA 1
ATOM 4193 C C . ALA B 1 107 ? 5.832 24.25 14.57 1 88.62 107 ALA B C 1
ATOM 4195 O O . ALA B 1 107 ? 6.238 24.75 13.516 1 88.62 107 ALA B O 1
ATOM 4196 N N . TYR B 1 108 ? 6.145 23.047 15.016 1 89.19 108 TYR B N 1
ATOM 4197 C CA . TYR B 1 108 ? 6.945 22.156 14.188 1 89.19 108 TYR B CA 1
ATOM 4198 C C . TYR B 1 108 ? 6.055 21.203 13.383 1 89.19 108 TYR B C 1
ATOM 4200 O O . TYR B 1 108 ? 4.855 21.109 13.648 1 89.19 108 TYR B O 1
ATOM 4208 N N . GLY B 1 109 ? 6.645 20.641 12.328 1 91.12 109 GLY B N 1
ATOM 4209 C CA . GLY B 1 109 ? 5.91 19.75 11.453 1 91.12 109 GLY B CA 1
ATOM 4210 C C . GLY B 1 109 ? 6.773 18.656 10.852 1 91.12 109 GLY B C 1
ATOM 4211 O O . GLY B 1 109 ? 7.789 18.266 11.438 1 91.12 109 GLY B O 1
ATOM 4212 N N . ILE B 1 110 ? 6.352 18.172 9.82 1 93.12 110 ILE B N 1
ATOM 4213 C CA . ILE B 1 110 ? 6.953 17 9.188 1 93.12 110 ILE B CA 1
ATOM 4214 C C . ILE B 1 110 ? 8.359 17.344 8.695 1 93.12 110 ILE B C 1
ATOM 4216 O O . ILE B 1 110 ? 9.266 16.516 8.766 1 93.12 110 ILE B O 1
ATOM 4220 N N . ALA B 1 111 ? 8.531 18.516 8.258 1 91.12 111 ALA B N 1
ATOM 4221 C CA . ALA B 1 111 ? 9.828 18.938 7.746 1 91.12 111 ALA B CA 1
ATOM 4222 C C . ALA B 1 111 ? 10.898 18.875 8.836 1 91.12 111 ALA B C 1
ATOM 4224 O O . ALA B 1 111 ? 12.055 18.547 8.562 1 91.12 111 ALA B O 1
ATOM 4225 N N . ASP B 1 112 ? 10.523 19.172 10.023 1 90.56 112 ASP B N 1
ATOM 4226 C CA . ASP B 1 112 ? 11.453 19.125 11.148 1 90.56 112 ASP B CA 1
ATOM 4227 C C . ASP B 1 112 ? 11.828 17.672 11.492 1 90.56 112 ASP B C 1
ATOM 4229 O O . ASP B 1 112 ? 12.945 17.406 11.922 1 90.56 112 ASP B O 1
ATOM 4233 N N . VAL B 1 113 ? 10.859 16.812 11.312 1 92 113 VAL B N 1
ATOM 4234 C CA . VAL B 1 113 ? 11.109 15.391 11.555 1 92 113 VAL B CA 1
ATOM 4235 C C . VAL B 1 113 ? 12.094 14.859 10.516 1 92 113 VAL B C 1
ATOM 4237 O O . VAL B 1 113 ? 13 14.094 10.844 1 92 113 VAL B O 1
ATOM 4240 N N . ILE B 1 114 ? 11.875 15.266 9.32 1 91.25 114 ILE B N 1
ATOM 4241 C CA . ILE B 1 114 ? 12.758 14.836 8.234 1 91.25 114 ILE B CA 1
ATOM 4242 C C . ILE B 1 114 ? 14.172 15.344 8.508 1 91.25 114 ILE B C 1
ATOM 4244 O O . ILE B 1 114 ? 15.148 14.609 8.305 1 91.25 114 ILE B O 1
ATOM 4248 N N . LYS B 1 115 ? 14.289 16.562 8.969 1 87.44 115 LYS B N 1
ATOM 4249 C CA . LYS B 1 115 ? 15.586 17.141 9.305 1 87.44 115 LYS B CA 1
ATOM 4250 C C . LYS B 1 115 ? 16.266 16.359 10.43 1 87.44 115 LYS B C 1
ATOM 4252 O O . LYS B 1 115 ? 17.469 16.125 10.383 1 87.44 115 LYS B O 1
ATOM 4257 N N . ALA B 1 116 ? 15.5 16.016 11.375 1 85.31 116 ALA B N 1
ATOM 4258 C CA . ALA B 1 116 ? 16.031 15.273 12.508 1 85.31 116 ALA B CA 1
ATOM 4259 C C . ALA B 1 116 ? 16.531 13.898 12.086 1 85.31 116 ALA B C 1
ATOM 4261 O O . ALA B 1 116 ? 17.531 13.398 12.609 1 85.31 116 ALA B O 1
ATOM 4262 N N . ARG B 1 117 ? 15.789 13.312 11.266 1 83.94 117 ARG B N 1
ATOM 4263 C CA . ARG B 1 117 ? 16.188 12.008 10.75 1 83.94 117 ARG B CA 1
ATOM 4264 C C . ARG B 1 117 ? 17.5 12.109 9.969 1 83.94 117 ARG B C 1
ATOM 4266 O O . ARG B 1 117 ? 18.328 11.203 10.031 1 83.94 117 ARG B O 1
ATOM 4273 N N . ARG B 1 118 ? 17.688 13.148 9.336 1 81.19 118 ARG B N 1
ATOM 4274 C CA . ARG B 1 118 ? 18.891 13.344 8.531 1 81.19 118 ARG B CA 1
ATOM 4275 C C . ARG B 1 118 ? 20.109 13.617 9.414 1 81.19 118 ARG B C 1
ATOM 4277 O O . ARG B 1 118 ? 21.234 13.227 9.07 1 81.19 118 ARG B O 1
ATOM 4284 N N . PHE B 1 119 ? 19.828 14.305 10.5 1 78.94 119 PHE B N 1
ATOM 4285 C CA . PHE B 1 119 ? 20.922 14.672 11.391 1 78.94 119 PHE B CA 1
ATOM 4286 C C . PHE B 1 119 ? 20.641 14.203 12.812 1 78.94 119 PHE B C 1
ATOM 4288 O O . PHE B 1 119 ? 20.5 15.016 13.727 1 78.94 119 PHE B O 1
ATOM 4295 N N . PRO B 1 120 ? 20.797 12.953 12.969 1 67.94 120 PRO B N 1
ATOM 4296 C CA . PRO B 1 120 ? 20.391 12.414 14.266 1 67.94 120 PRO B CA 1
ATOM 4297 C C . PRO B 1 120 ? 21.328 12.828 15.398 1 67.94 120 PRO B C 1
ATOM 4299 O O . PRO B 1 120 ? 20.922 12.883 16.562 1 67.94 120 PRO B O 1
ATOM 4302 N N . LYS B 1 121 ? 22.578 13.086 15.055 1 66.62 121 LYS B N 1
ATOM 4303 C CA . LYS B 1 121 ? 23.562 13.422 16.078 1 66.62 121 LYS B CA 1
ATOM 4304 C C . LYS B 1 121 ? 23.375 14.852 16.578 1 66.62 121 LYS B C 1
ATOM 4306 O O . LYS B 1 121 ? 23.891 15.211 17.641 1 66.62 121 LYS B O 1
ATOM 4311 N N . ARG B 1 122 ? 22.812 15.656 15.844 1 64.25 122 ARG B N 1
ATOM 4312 C CA . ARG B 1 122 ? 22.594 17.031 16.266 1 64.25 122 ARG B CA 1
ATOM 4313 C C . ARG B 1 122 ? 21.125 17.281 16.594 1 64.25 122 ARG B C 1
ATOM 4315 O O . ARG B 1 122 ? 20.531 18.25 16.109 1 64.25 122 ARG B O 1
ATOM 4322 N N . ILE B 1 123 ? 20.656 16.5 17.297 1 60.12 123 ILE B N 1
ATOM 4323 C CA . ILE B 1 123 ? 19.219 16.422 17.547 1 60.12 123 ILE B CA 1
ATOM 4324 C C . ILE B 1 123 ? 18.75 17.703 18.234 1 60.12 123 ILE B C 1
ATOM 4326 O O . ILE B 1 123 ? 17.641 18.188 17.984 1 60.12 123 ILE B O 1
ATOM 4330 N N . GLU B 1 124 ? 19.625 18.203 19.031 1 58.38 124 GLU B N 1
ATOM 4331 C CA . GLU B 1 124 ? 19.281 19.406 19.781 1 58.38 124 GLU B CA 1
ATOM 4332 C C . GLU B 1 124 ? 18.938 20.562 18.828 1 58.38 124 GLU B C 1
ATOM 4334 O O . GLU B 1 124 ? 18.188 21.469 19.188 1 58.38 124 GLU B O 1
ATOM 4339 N N . LYS B 1 125 ? 19.391 20.281 17.672 1 62.62 125 LYS B N 1
ATOM 4340 C CA . LYS B 1 125 ? 19.156 21.391 16.734 1 62.62 125 LYS B CA 1
ATOM 4341 C C . LYS B 1 125 ? 18.188 20.984 15.641 1 62.62 125 LYS B C 1
ATOM 4343 O O . LYS B 1 125 ? 18.047 21.688 14.633 1 62.62 125 LYS B O 1
ATOM 4348 N N . THR B 1 126 ? 17.531 19.906 15.922 1 65.31 126 THR B N 1
ATOM 4349 C CA . THR B 1 126 ? 16.766 19.422 14.781 1 65.31 126 THR B CA 1
ATOM 4350 C C . THR B 1 126 ? 15.266 19.625 15.016 1 65.31 126 THR B C 1
ATOM 4352 O O . THR B 1 126 ? 14.453 19.422 14.117 1 65.31 126 THR B O 1
ATOM 4355 N N . GLY B 1 127 ? 14.938 20.125 16.172 1 68.81 127 GLY B N 1
ATOM 4356 C CA . GLY B 1 127 ? 13.531 20.406 16.391 1 68.81 127 GLY B CA 1
ATOM 4357 C C . GLY B 1 127 ? 12.789 19.281 17.094 1 68.81 127 GLY B C 1
ATOM 4358 O O . GLY B 1 127 ? 11.57 19.359 17.266 1 68.81 127 GLY B O 1
ATOM 4359 N N . LEU B 1 128 ? 13.5 18.266 17.469 1 81.5 128 LEU B N 1
ATOM 4360 C CA . LEU B 1 128 ? 12.82 17.156 18.125 1 81.5 128 LEU B CA 1
ATOM 4361 C C . LEU B 1 128 ? 13.109 17.156 19.625 1 81.5 128 LEU B C 1
ATOM 4363 O O . LEU B 1 128 ? 13.086 16.109 20.266 1 81.5 128 LEU B O 1
ATOM 4367 N N . ASN B 1 129 ? 13.398 18.328 20.078 1 86.06 129 ASN B N 1
ATOM 4368 C CA . ASN B 1 129 ? 13.539 18.484 21.531 1 86.06 129 ASN B CA 1
ATOM 4369 C C . ASN B 1 129 ? 12.195 18.344 22.234 1 86.06 129 ASN B C 1
ATOM 4371 O O . ASN B 1 129 ? 11.172 18.812 21.75 1 86.06 129 ASN B O 1
ATOM 4375 N N . PHE B 1 130 ? 12.242 17.797 23.359 1 89.12 130 PHE B N 1
ATOM 4376 C CA . PHE B 1 130 ? 11.008 17.422 24.047 1 89.12 130 PHE B CA 1
ATOM 4377 C C . PHE B 1 130 ? 10.25 18.656 24.5 1 89.12 130 PHE B C 1
ATOM 4379 O O . PHE B 1 130 ? 9.039 18.766 24.281 1 89.12 130 PHE B O 1
ATOM 4386 N N . LYS B 1 131 ? 10.922 19.641 25.062 1 88.19 131 LYS B N 1
ATOM 4387 C CA . LYS B 1 131 ? 10.281 20.859 25.562 1 88.19 131 LYS B CA 1
ATOM 4388 C C . LYS B 1 131 ? 9.719 21.703 24.422 1 88.19 131 LYS B C 1
ATOM 4390 O O . LYS B 1 131 ? 8.586 22.188 24.484 1 88.19 131 LYS B O 1
ATOM 4395 N N . GLU B 1 132 ? 10.516 21.812 23.406 1 89 132 GLU B N 1
ATOM 4396 C CA . GLU B 1 132 ? 10.07 22.562 22.234 1 89 132 GLU B CA 1
ATOM 4397 C C . GLU B 1 132 ? 8.906 21.859 21.531 1 89 132 GLU B C 1
ATOM 4399 O O . GLU B 1 132 ? 8.008 22.516 21 1 89 132 GLU B O 1
ATOM 4404 N N . GLY B 1 133 ? 9.008 20.578 21.594 1 91.25 133 GLY B N 1
ATOM 4405 C CA . GLY B 1 133 ? 7.945 19.797 20.984 1 91.25 133 GLY B CA 1
ATOM 4406 C C . GLY B 1 133 ? 6.617 19.938 21.703 1 91.25 133 GLY B C 1
ATOM 4407 O O . GLY B 1 133 ? 5.566 20 21.078 1 91.25 133 GLY B O 1
ATOM 4408 N N . LEU B 1 134 ? 6.672 19.969 23 1 92.38 134 LEU B N 1
ATOM 4409 C CA . LEU B 1 134 ? 5.457 20.125 23.797 1 92.38 134 LEU B CA 1
ATOM 4410 C C . LEU B 1 134 ? 4.805 21.484 23.531 1 92.38 134 LEU B C 1
ATOM 4412 O O . LEU B 1 134 ? 3.58 21.578 23.469 1 92.38 134 LEU B O 1
ATOM 4416 N N . LEU B 1 135 ? 5.637 22.453 23.438 1 92.69 135 LEU B N 1
ATOM 4417 C CA . LEU B 1 135 ? 5.141 23.781 23.094 1 92.69 135 LEU B CA 1
ATOM 4418 C C . LEU B 1 135 ? 4.477 23.781 21.719 1 92.69 135 LEU B C 1
ATOM 4420 O O . LEU B 1 135 ? 3.414 24.391 21.547 1 92.69 135 LEU B O 1
ATOM 4424 N N . SER B 1 136 ? 5.164 23.094 20.797 1 93.38 136 SER B N 1
ATOM 4425 C CA . SER B 1 136 ? 4.637 22.984 19.438 1 93.38 136 SER B CA 1
ATOM 4426 C C . SER B 1 136 ? 3.26 22.328 19.438 1 93.38 136 SER B C 1
ATOM 4428 O O . SER B 1 136 ? 2.352 22.781 18.734 1 93.38 136 SER B O 1
ATOM 4430 N N . VAL B 1 137 ? 3.072 21.312 20.219 1 94.88 137 VAL B N 1
ATOM 4431 C CA . VAL B 1 137 ? 1.811 20.594 20.312 1 94.88 137 VAL B CA 1
ATOM 4432 C C . VAL B 1 137 ? 0.734 21.484 20.922 1 94.88 137 VAL B C 1
ATOM 4434 O O . VAL B 1 137 ? -0.407 21.5 20.453 1 94.88 137 VAL B O 1
ATOM 4437 N N . ALA B 1 138 ? 1.084 22.203 21.906 1 95.31 138 ALA B N 1
ATOM 4438 C CA . ALA B 1 138 ? 0.146 23.109 22.578 1 95.31 138 ALA B CA 1
ATOM 4439 C C . ALA B 1 138 ? -0.319 24.203 21.625 1 95.31 138 ALA B C 1
ATOM 4441 O O . ALA B 1 138 ? -1.506 24.547 21.578 1 95.31 138 ALA B O 1
ATOM 4442 N N . ILE B 1 139 ? 0.613 24.75 20.891 1 95.62 139 ILE B N 1
ATOM 4443 C CA . ILE B 1 139 ? 0.298 25.797 19.922 1 95.62 139 ILE B CA 1
ATOM 4444 C C . ILE B 1 139 ? -0.684 25.25 18.875 1 95.62 139 ILE B C 1
ATOM 4446 O O . ILE B 1 139 ? -1.699 25.891 18.594 1 95.62 139 ILE B O 1
ATOM 4450 N N . SER B 1 140 ? -0.371 24.062 18.391 1 96.19 140 SER B N 1
ATOM 4451 C CA . SER B 1 140 ? -1.211 23.469 17.344 1 96.19 140 SER B CA 1
ATOM 4452 C C . SER B 1 140 ? -2.602 23.141 17.875 1 96.19 140 SER B C 1
ATOM 4454 O O . SER B 1 140 ? -3.6 23.344 17.188 1 96.19 140 SER B O 1
ATOM 4456 N N . ALA B 1 141 ? -2.689 22.641 19.094 1 96.56 141 ALA B N 1
ATOM 4457 C CA . ALA B 1 141 ? -3.969 22.281 19.703 1 96.56 141 ALA B CA 1
ATOM 4458 C C . ALA B 1 141 ? -4.863 23.5 19.875 1 96.56 141 ALA B C 1
ATOM 4460 O O . ALA B 1 141 ? -6.051 23.453 19.547 1 96.56 141 ALA B O 1
ATOM 4461 N N . ILE B 1 142 ? -4.328 24.562 20.359 1 96.94 142 ILE B N 1
ATOM 4462 C CA . ILE B 1 142 ? -5.09 25.781 20.609 1 96.94 142 ILE B CA 1
ATOM 4463 C C . ILE B 1 142 ? -5.496 26.406 19.281 1 96.94 142 ILE B C 1
ATOM 4465 O O . ILE B 1 142 ? -6.629 26.875 19.125 1 96.94 142 ILE B O 1
ATOM 4469 N N . ALA B 1 143 ? -4.547 26.453 18.391 1 97.25 143 ALA B N 1
ATOM 4470 C CA . ALA B 1 143 ? -4.82 27.031 17.078 1 97.25 143 ALA B CA 1
ATOM 4471 C C . ALA B 1 143 ? -5.973 26.312 16.375 1 97.25 143 ALA B C 1
ATOM 4473 O O . ALA B 1 143 ? -6.941 26.938 15.945 1 97.25 143 ALA B O 1
ATOM 4474 N N . LEU B 1 144 ? -5.883 25.031 16.328 1 96.44 144 LEU B N 1
ATOM 4475 C CA . LEU B 1 144 ? -6.902 24.234 15.656 1 96.44 144 LEU B CA 1
ATOM 4476 C C . LEU B 1 144 ? -8.211 24.266 16.438 1 96.44 144 LEU B C 1
ATOM 4478 O O . LEU B 1 144 ? -9.297 24.312 15.836 1 96.44 144 LEU B O 1
ATOM 4482 N N . GLY B 1 145 ? -8.125 24.219 17.672 1 96.5 145 GLY B N 1
ATOM 4483 C CA . GLY B 1 145 ? -9.32 24.281 18.5 1 96.5 145 GLY B CA 1
ATOM 4484 C C . GLY B 1 145 ? -10.078 25.594 18.359 1 96.5 145 GLY B C 1
ATOM 4485 O O . GLY B 1 145 ? -11.297 25.625 18.547 1 96.5 145 GLY B O 1
ATOM 4486 N N . SER B 1 146 ? -9.328 26.641 18.031 1 97 146 SER B N 1
ATOM 4487 C CA . SER B 1 146 ? -9.953 27.953 17.906 1 97 146 SER B CA 1
ATOM 4488 C C . SER B 1 146 ? -10.336 28.234 16.453 1 97 146 SER B C 1
ATOM 4490 O O . SER B 1 146 ? -10.773 29.344 16.125 1 97 146 SER B O 1
ATOM 4492 N N . GLY B 1 147 ? -10.086 27.281 15.602 1 95.94 147 GLY B N 1
ATOM 4493 C CA . GLY B 1 147 ? -10.648 27.391 14.266 1 95.94 147 GLY B CA 1
ATOM 4494 C C . GLY B 1 147 ? -9.609 27.656 13.195 1 95.94 147 GLY B C 1
ATOM 4495 O O . GLY B 1 147 ? -9.945 27.938 12.047 1 95.94 147 GLY B O 1
ATOM 4496 N N . ALA B 1 148 ? -8.336 27.547 13.5 1 97 148 ALA B N 1
ATOM 4497 C CA . ALA B 1 148 ? -7.297 27.719 12.5 1 97 148 ALA B CA 1
ATOM 4498 C C . ALA B 1 148 ? -7.508 26.797 11.305 1 97 148 ALA B C 1
ATOM 4500 O O . ALA B 1 148 ? -7.898 25.641 11.477 1 97 148 ALA B O 1
ATOM 4501 N N . SER B 1 149 ? -7.363 27.344 10.102 1 97.38 149 SER B N 1
ATOM 4502 C CA . SER B 1 149 ? -7.469 26.547 8.883 1 97.38 149 SER B CA 1
ATOM 4503 C C . SER B 1 149 ? -6.164 25.812 8.586 1 97.38 149 SER B C 1
ATOM 4505 O O . SER B 1 149 ? -5.332 26.297 7.82 1 97.38 149 SER B O 1
ATOM 4507 N N . ALA B 1 150 ? -5.973 24.672 9.18 1 96.25 150 ALA B N 1
ATOM 4508 C CA . ALA B 1 150 ? -4.738 23.891 9.062 1 96.25 150 ALA B CA 1
ATOM 4509 C C . ALA B 1 150 ? -4.977 22.438 9.406 1 96.25 150 ALA B C 1
ATOM 4511 O O . ALA B 1 150 ? -6.102 22.031 9.727 1 96.25 150 ALA B O 1
ATOM 4512 N N . GLY B 1 151 ? -3.953 21.672 9.242 1 95.31 151 GLY B N 1
ATOM 4513 C CA . GLY B 1 151 ? -4.066 20.266 9.539 1 95.31 151 GLY B CA 1
ATOM 4514 C C . GLY B 1 151 ? -3.494 19.891 10.898 1 95.31 151 GLY B C 1
ATOM 4515 O O . GLY B 1 151 ? -2.611 20.578 11.414 1 95.31 151 GLY B O 1
ATOM 4516 N N . ARG B 1 152 ? -3.957 18.812 11.414 1 94.88 152 ARG B N 1
ATOM 4517 C CA . ARG B 1 152 ? -3.477 18.344 12.711 1 94.88 152 ARG B CA 1
ATOM 4518 C C . ARG B 1 152 ? -2.426 17.25 12.539 1 94.88 152 ARG B C 1
ATOM 4520 O O . ARG B 1 152 ? -1.707 16.922 13.484 1 94.88 152 ARG B O 1
ATOM 4527 N N . GLU B 1 153 ? -2.225 16.734 11.32 1 94.62 153 GLU B N 1
ATOM 4528 C CA . GLU B 1 153 ? -1.363 15.578 11.078 1 94.62 153 GLU B CA 1
ATOM 4529 C C . GLU B 1 153 ? 0.11 15.961 11.188 1 94.62 153 GLU B C 1
ATOM 4531 O O . GLU B 1 153 ? 0.934 15.156 11.633 1 94.62 153 GLU B O 1
ATOM 4536 N N . GLY B 1 154 ? 0.405 17.094 10.688 1 94.44 154 GLY B N 1
ATOM 4537 C CA . GLY B 1 154 ? 1.78 17.562 10.82 1 94.44 154 GLY B CA 1
ATOM 4538 C C . GLY B 1 154 ? 2.27 17.578 12.258 1 94.44 154 GLY B C 1
ATOM 4539 O O . GLY B 1 154 ? 3.248 16.906 12.594 1 94.44 154 GLY B O 1
ATOM 4540 N N . PRO B 1 155 ? 1.537 18.312 13.023 1 95.38 155 PRO B N 1
ATOM 4541 C CA . PRO B 1 155 ? 1.874 18.328 14.453 1 95.38 155 PRO B CA 1
ATOM 4542 C C . PRO B 1 155 ? 1.842 16.938 15.086 1 95.38 155 PRO B C 1
ATOM 4544 O O . PRO B 1 155 ? 2.652 16.641 15.961 1 95.38 155 PRO B O 1
ATOM 4547 N N . ALA B 1 156 ? 0.948 16.109 14.656 1 97.06 156 ALA B N 1
ATOM 4548 C CA . ALA B 1 156 ? 0.848 14.758 15.195 1 97.06 156 ALA B CA 1
ATOM 4549 C C . ALA B 1 156 ? 2.09 13.938 14.852 1 97.06 156 ALA B C 1
ATOM 4551 O O . ALA B 1 156 ? 2.613 13.211 15.703 1 97.06 156 ALA B O 1
ATOM 4552 N N . VAL B 1 157 ? 2.484 14.047 13.648 1 97.19 157 VAL B N 1
ATOM 4553 C CA . VAL B 1 157 ? 3.666 13.312 13.211 1 97.19 157 VAL B CA 1
ATOM 4554 C C . VAL B 1 157 ? 4.895 13.812 13.969 1 97.19 157 VAL B C 1
ATOM 4556 O O . VAL B 1 157 ? 5.734 13.016 14.391 1 97.19 157 VAL B O 1
ATOM 4559 N N . HIS B 1 158 ? 5.004 15.117 14.109 1 95.94 158 HIS B N 1
ATOM 4560 C CA . HIS B 1 158 ? 6.109 15.672 14.891 1 95.94 158 HIS B CA 1
ATOM 4561 C C . HIS B 1 158 ? 6.074 15.164 16.328 1 95.94 158 HIS B C 1
ATOM 4563 O O . HIS B 1 158 ? 7.109 14.789 16.891 1 95.94 158 HIS B O 1
ATOM 4569 N N . MET B 1 159 ? 4.922 15.227 16.906 1 96.69 159 MET B N 1
ATOM 4570 C CA . MET B 1 159 ? 4.75 14.734 18.266 1 96.69 159 MET B CA 1
ATOM 4571 C C . MET B 1 159 ? 5.16 13.273 18.375 1 96.69 159 MET B C 1
ATOM 4573 O O . MET B 1 159 ? 5.848 12.883 19.312 1 96.69 159 MET B O 1
ATOM 4577 N N . GLY B 1 160 ? 4.738 12.484 17.422 1 97.25 160 GLY B N 1
ATOM 4578 C CA . GLY B 1 160 ? 5.102 11.07 17.422 1 97.25 160 GLY B CA 1
ATOM 4579 C C . GLY B 1 160 ? 6.598 10.844 17.328 1 97.25 160 GLY B C 1
ATOM 4580 O O . GLY B 1 160 ? 7.148 10.008 18.047 1 97.25 160 GLY B O 1
ATOM 4581 N N . ALA B 1 161 ? 7.184 11.562 16.453 1 94.94 161 ALA B N 1
ATOM 4582 C CA . ALA B 1 161 ? 8.633 11.453 16.297 1 94.94 161 ALA B CA 1
ATOM 4583 C C . ALA B 1 161 ? 9.359 11.898 17.562 1 94.94 161 ALA B C 1
ATOM 4585 O O . ALA B 1 161 ? 10.352 11.281 17.969 1 94.94 161 ALA B O 1
ATOM 4586 N N . MET B 1 162 ? 8.891 12.945 18.094 1 93.69 162 MET B N 1
ATOM 4587 C CA . MET B 1 162 ? 9.484 13.484 19.312 1 93.69 162 MET B CA 1
ATOM 4588 C C . MET B 1 162 ? 9.383 12.477 20.453 1 93.69 162 MET B C 1
ATOM 4590 O O . MET B 1 162 ? 10.352 12.242 21.188 1 93.69 162 MET B O 1
ATOM 4594 N N . LEU B 1 163 ? 8.258 11.867 20.625 1 94.94 163 LEU B N 1
ATOM 4595 C CA . LEU B 1 163 ? 8.055 10.883 21.688 1 94.94 163 LEU B CA 1
ATOM 4596 C C . LEU B 1 163 ? 8.898 9.641 21.438 1 94.94 163 LEU B C 1
ATOM 4598 O O . LEU B 1 163 ? 9.422 9.047 22.391 1 94.94 163 LEU B O 1
ATOM 4602 N N . ALA B 1 164 ? 8.938 9.25 20.234 1 93 164 ALA B N 1
ATOM 4603 C CA . ALA B 1 164 ? 9.781 8.109 19.875 1 93 164 ALA B CA 1
ATOM 4604 C C . ALA B 1 164 ? 11.242 8.391 20.234 1 93 164 ALA B C 1
ATOM 4606 O O . ALA B 1 164 ? 11.93 7.527 20.781 1 93 164 ALA B O 1
ATOM 4607 N N . ARG B 1 165 ? 11.68 9.531 19.891 1 89.06 165 ARG B N 1
ATOM 4608 C CA . ARG B 1 165 ? 13.055 9.922 20.203 1 89.06 165 ARG B CA 1
ATOM 4609 C C . ARG B 1 165 ? 13.281 9.969 21.703 1 89.06 165 ARG B C 1
ATOM 4611 O O . ARG B 1 165 ? 14.312 9.508 22.203 1 89.06 165 ARG B O 1
ATOM 4618 N N . ALA B 1 166 ? 12.414 10.594 22.359 1 87.56 166 ALA B N 1
ATOM 4619 C CA . ALA B 1 166 ? 12.523 10.656 23.812 1 87.56 166 ALA B CA 1
ATOM 4620 C C . ALA B 1 166 ? 12.609 9.258 24.422 1 87.56 166 ALA B C 1
ATOM 4622 O O . ALA B 1 166 ? 13.359 9.039 25.375 1 87.56 166 ALA B O 1
ATOM 4623 N N . GLY B 1 167 ? 11.844 8.359 23.891 1 82.31 167 GLY B N 1
ATOM 4624 C CA . GLY B 1 167 ? 11.891 6.98 24.359 1 82.31 167 GLY B CA 1
ATOM 4625 C C . GLY B 1 167 ? 13.234 6.32 24.141 1 82.31 167 GLY B C 1
ATOM 4626 O O . GLY B 1 167 ? 13.68 5.512 24.953 1 82.31 167 GLY B O 1
ATOM 4627 N N . THR B 1 168 ? 13.82 6.664 23.047 1 80.69 168 THR B N 1
ATOM 4628 C CA . THR B 1 168 ? 15.141 6.113 22.766 1 80.69 168 THR B CA 1
ATOM 4629 C C . THR B 1 168 ? 16.141 6.543 23.828 1 80.69 168 THR B C 1
ATOM 4631 O O . THR B 1 168 ? 17 5.758 24.25 1 80.69 168 THR B O 1
ATOM 4634 N N . VAL B 1 169 ? 16.062 7.734 24.188 1 78.75 169 VAL B N 1
ATOM 4635 C CA . VAL B 1 169 ? 16.984 8.273 25.188 1 78.75 169 VAL B CA 1
ATOM 4636 C C . VAL B 1 169 ? 16.672 7.68 26.562 1 78.75 169 VAL B C 1
ATOM 4638 O O . VAL B 1 169 ? 17.578 7.254 27.281 1 78.75 169 VAL B O 1
ATOM 4641 N N . TRP B 1 170 ? 15.453 7.582 26.797 1 80.88 170 TRP B N 1
ATOM 4642 C CA . TRP B 1 170 ? 15.023 7.109 28.109 1 80.88 170 TRP B CA 1
ATOM 4643 C C . TRP B 1 170 ? 15.344 5.629 28.281 1 80.88 170 TRP B C 1
ATOM 4645 O O . TRP B 1 170 ? 15.602 5.172 29.391 1 80.88 170 TRP B O 1
ATOM 4655 N N . LEU B 1 171 ? 15.359 4.875 27.172 1 80.31 171 LEU B N 1
ATOM 4656 C CA . LEU B 1 171 ? 15.586 3.436 27.234 1 80.31 171 LEU B CA 1
ATOM 4657 C C . LEU B 1 171 ? 17.031 3.1 26.875 1 80.31 171 LEU B C 1
ATOM 4659 O O . LEU B 1 171 ? 17.406 1.926 26.797 1 80.31 171 LEU B O 1
ATOM 4663 N N . ASN B 1 172 ? 17.828 4.047 26.656 1 80.12 172 ASN B N 1
ATOM 4664 C CA . ASN B 1 172 ? 19.25 3.908 26.344 1 80.12 172 ASN B CA 1
ATOM 4665 C C . ASN B 1 172 ? 19.469 2.971 25.156 1 80.12 172 ASN B C 1
ATOM 4667 O O . ASN B 1 172 ? 20.25 2.025 25.25 1 80.12 172 ASN B O 1
ATOM 4671 N N . LEU B 1 173 ? 18.703 3.289 24.203 1 79.12 173 LEU B N 1
ATOM 4672 C CA . LEU B 1 173 ? 18.844 2.473 23 1 79.12 173 LEU B CA 1
ATOM 4673 C C . LEU B 1 173 ? 19.969 3.008 22.125 1 79.12 173 LEU B C 1
ATOM 4675 O O . LEU B 1 173 ? 20.359 4.168 22.25 1 79.12 173 LEU B O 1
ATOM 4679 N N . ASP B 1 174 ? 20.438 2.055 21.234 1 76.56 174 ASP B N 1
ATOM 4680 C CA . ASP B 1 174 ? 21.484 2.43 20.281 1 76.56 174 ASP B CA 1
ATOM 4681 C C . ASP B 1 174 ? 20.984 3.477 19.297 1 76.56 174 ASP B C 1
ATOM 4683 O O . ASP B 1 174 ? 19.875 3.367 18.781 1 76.56 174 ASP B O 1
ATOM 4687 N N . MET B 1 175 ? 21.812 4.426 19.062 1 70.94 175 MET B N 1
ATOM 4688 C CA . MET B 1 175 ? 21.469 5.539 18.188 1 70.94 175 MET B CA 1
ATOM 4689 C C . MET B 1 175 ? 21.328 5.074 16.75 1 70.94 175 MET B C 1
ATOM 4691 O O . MET B 1 175 ? 20.688 5.746 15.93 1 70.94 175 MET B O 1
ATOM 4695 N N . ARG B 1 176 ? 21.812 3.877 16.547 1 70.81 176 ARG B N 1
ATOM 4696 C CA . ARG B 1 176 ? 21.672 3.344 15.195 1 70.81 176 ARG B CA 1
ATOM 4697 C C . ARG B 1 176 ? 20.219 3.027 14.875 1 70.81 176 ARG B C 1
ATOM 4699 O O . ARG B 1 176 ? 19.828 3.012 13.711 1 70.81 176 ARG B O 1
ATOM 4706 N N . ASN B 1 177 ? 19.531 3.006 15.906 1 80.88 177 ASN B N 1
ATOM 4707 C CA . ASN B 1 177 ? 18.141 2.6 15.75 1 80.88 177 ASN B CA 1
ATOM 4708 C C . ASN B 1 177 ? 17.203 3.799 15.789 1 80.88 177 ASN B C 1
ATOM 4710 O O . ASN B 1 177 ? 16 3.658 15.555 1 80.88 177 ASN B O 1
ATOM 4714 N N . VAL B 1 178 ? 17.734 4.973 15.938 1 84.56 178 VAL B N 1
ATOM 4715 C CA . VAL B 1 178 ? 16.906 6.152 16.156 1 84.56 178 VAL B CA 1
ATOM 4716 C C . VAL B 1 178 ? 16.078 6.445 14.914 1 84.56 178 VAL B C 1
ATOM 4718 O O . VAL B 1 178 ? 14.914 6.852 15.016 1 84.56 178 VAL B O 1
ATOM 4721 N N . ARG B 1 179 ? 16.656 6.23 13.789 1 88.81 179 ARG B N 1
ATOM 4722 C CA . ARG B 1 179 ? 15.938 6.496 12.547 1 88.81 179 ARG B CA 1
ATOM 4723 C C . ARG B 1 179 ? 14.703 5.605 12.43 1 88.81 179 ARG B C 1
ATOM 4725 O O . ARG B 1 179 ? 13.625 6.078 12.07 1 88.81 179 ARG B O 1
ATOM 4732 N N . THR B 1 180 ? 14.922 4.375 12.781 1 90.31 180 THR B N 1
ATOM 4733 C CA . THR B 1 180 ? 13.812 3.43 12.742 1 90.31 180 THR B CA 1
ATOM 4734 C C . THR B 1 180 ? 12.742 3.811 13.75 1 90.31 180 THR B C 1
ATOM 4736 O O . THR B 1 180 ? 11.547 3.73 13.453 1 90.31 180 THR B O 1
ATOM 4739 N N . LEU B 1 181 ? 13.133 4.266 14.867 1 91.94 181 LEU B N 1
ATOM 4740 C CA . LEU B 1 181 ? 12.18 4.609 15.914 1 91.94 181 LEU B CA 1
ATOM 4741 C C . LEU B 1 181 ? 11.414 5.879 15.562 1 91.94 181 LEU B C 1
ATOM 4743 O O . LEU B 1 181 ? 10.219 5.992 15.859 1 91.94 181 LEU B O 1
ATOM 4747 N N . ILE B 1 182 ? 12.094 6.801 14.945 1 93 182 ILE B N 1
ATOM 4748 C CA . ILE B 1 182 ? 11.422 7.992 14.438 1 93 182 ILE B CA 1
ATOM 4749 C C . ILE B 1 182 ? 10.375 7.598 13.406 1 93 182 ILE B C 1
ATOM 4751 O O . ILE B 1 182 ? 9.266 8.141 13.391 1 93 182 ILE B O 1
ATOM 4755 N N . GLY B 1 183 ? 10.805 6.656 12.609 1 94.69 183 GLY B N 1
ATOM 4756 C CA . GLY B 1 183 ? 9.844 6.117 11.656 1 94.69 183 GLY B CA 1
ATOM 4757 C C . GLY B 1 183 ? 8.641 5.473 12.32 1 94.69 183 GLY B C 1
ATOM 4758 O O . GLY B 1 183 ? 7.512 5.648 11.867 1 94.69 183 GLY B O 1
ATOM 4759 N N . CYS B 1 184 ? 8.875 4.777 13.375 1 96.06 184 CYS B N 1
ATOM 4760 C CA . CYS B 1 184 ? 7.793 4.168 14.148 1 96.06 184 CYS B CA 1
ATOM 4761 C C . CYS B 1 184 ? 6.852 5.227 14.703 1 96.06 184 CYS B C 1
ATOM 4763 O O . CYS B 1 184 ? 5.629 5.082 14.625 1 96.06 184 CYS B O 1
ATOM 4765 N N . GLY B 1 185 ? 7.434 6.215 15.188 1 97.19 185 GLY B N 1
ATOM 4766 C CA . GLY B 1 185 ? 6.629 7.301 15.727 1 97.19 185 GLY B CA 1
ATOM 4767 C C . GLY B 1 185 ? 5.777 7.984 14.672 1 97.19 185 GLY B C 1
ATOM 4768 O O . GLY B 1 185 ? 4.598 8.258 14.906 1 97.19 185 GLY B O 1
ATOM 4769 N N . ALA B 1 186 ? 6.379 8.266 13.57 1 97.19 186 ALA B N 1
ATOM 4770 C CA . ALA B 1 186 ? 5.668 8.922 12.477 1 97.19 186 ALA B CA 1
ATOM 4771 C C . ALA B 1 186 ? 4.543 8.039 11.945 1 97.19 186 ALA B C 1
ATOM 4773 O O . ALA B 1 186 ? 3.432 8.516 11.703 1 97.19 186 ALA B O 1
ATOM 4774 N N . ALA B 1 187 ? 4.855 6.797 11.781 1 97.5 187 ALA B N 1
ATOM 4775 C CA . ALA B 1 187 ? 3.857 5.852 11.297 1 97.5 187 ALA B CA 1
ATOM 4776 C C . ALA B 1 187 ? 2.686 5.738 12.266 1 97.5 187 ALA B C 1
ATOM 4778 O O . ALA B 1 187 ? 1.525 5.703 11.844 1 97.5 187 ALA B O 1
ATOM 4779 N N . ALA B 1 188 ? 2.994 5.656 13.484 1 98.06 188 ALA B N 1
ATOM 4780 C CA . ALA B 1 188 ? 1.964 5.562 14.516 1 98.06 188 ALA B CA 1
ATOM 4781 C C . ALA B 1 188 ? 1.067 6.797 14.508 1 98.06 188 ALA B C 1
ATOM 4783 O O . ALA B 1 188 ? -0.153 6.688 14.648 1 98.06 188 ALA B O 1
ATOM 4784 N N . ALA B 1 189 ? 1.685 7.895 14.359 1 98.25 189 ALA B N 1
ATOM 4785 C CA . ALA B 1 189 ? 0.934 9.148 14.367 1 98.25 189 ALA B CA 1
ATOM 4786 C C . ALA B 1 189 ? -0.015 9.227 13.18 1 98.25 189 ALA B C 1
ATOM 4788 O O . ALA B 1 189 ? -1.183 9.594 13.328 1 98.25 189 ALA B O 1
ATOM 4789 N N . VAL B 1 190 ? 0.451 8.922 12.031 1 96.69 190 VAL B N 1
ATOM 4790 C CA . VAL B 1 190 ? -0.373 8.961 10.828 1 96.69 190 VAL B CA 1
ATOM 4791 C C . VAL B 1 190 ? -1.499 7.938 10.945 1 96.69 190 VAL B C 1
ATOM 4793 O O . VAL B 1 190 ? -2.652 8.234 10.625 1 96.69 190 VAL B O 1
ATOM 4796 N N . SER B 1 191 ? -1.132 6.812 11.398 1 95.94 191 SER B N 1
ATOM 4797 C CA . SER B 1 191 ? -2.09 5.719 11.539 1 95.94 191 SER B CA 1
ATOM 4798 C C . SER B 1 191 ? -3.201 6.086 12.516 1 95.94 191 SER B C 1
ATOM 4800 O O . SER B 1 191 ? -4.379 5.832 12.258 1 95.94 191 SER B O 1
ATOM 4802 N N . ALA B 1 192 ? -2.846 6.664 13.586 1 96.19 192 ALA B N 1
ATOM 4803 C CA . ALA B 1 192 ? -3.83 7.047 14.594 1 96.19 192 ALA B CA 1
ATOM 4804 C C . ALA B 1 192 ? -4.684 8.219 14.109 1 96.19 192 ALA B C 1
ATOM 4806 O O . ALA B 1 192 ? -5.867 8.312 14.445 1 96.19 192 ALA B O 1
ATOM 4807 N N . SER B 1 193 ? -4.09 9.047 13.336 1 94.69 193 SER B N 1
ATOM 4808 C CA . SER B 1 193 ? -4.793 10.234 12.867 1 94.69 193 SER B CA 1
ATOM 4809 C C . SER B 1 193 ? -5.832 9.883 11.805 1 94.69 193 SER B C 1
ATOM 4811 O O . SER B 1 193 ? -6.906 10.484 11.758 1 94.69 193 SER B O 1
ATOM 4813 N N . PHE B 1 194 ? -5.512 8.938 10.977 1 92.12 194 PHE B N 1
ATOM 4814 C CA . PHE B 1 194 ? -6.355 8.664 9.82 1 92.12 194 PHE B CA 1
ATOM 4815 C C . PHE B 1 194 ? -7.012 7.289 9.945 1 92.12 194 PHE B C 1
ATOM 4817 O O . PHE B 1 194 ? -7.75 6.867 9.055 1 92.12 194 PHE B O 1
ATOM 4824 N N . HIS B 1 195 ? -6.758 6.543 10.992 1 89.56 195 HIS B N 1
ATOM 4825 C CA . HIS B 1 195 ? -7.18 5.152 11.086 1 89.56 195 HIS B CA 1
ATOM 4826 C C . HIS B 1 195 ? -6.641 4.332 9.922 1 89.56 195 HIS B C 1
ATOM 4828 O O . HIS B 1 195 ? -7.375 3.547 9.32 1 89.56 195 HIS B O 1
ATOM 4834 N N . ALA B 1 196 ? -5.418 4.621 9.625 1 91 196 ALA B N 1
ATOM 4835 C CA . ALA B 1 196 ? -4.883 4.066 8.383 1 91 196 ALA B CA 1
ATOM 4836 C C . ALA B 1 196 ? -3.525 3.408 8.625 1 91 196 ALA B C 1
ATOM 4838 O O . ALA B 1 196 ? -2.484 3.977 8.289 1 91 196 ALA B O 1
ATOM 4839 N N . PRO B 1 197 ? -3.504 2.182 9.109 1 92.19 197 PRO B N 1
ATOM 4840 C CA . PRO B 1 197 ? -2.229 1.562 9.477 1 92.19 197 PRO B CA 1
ATOM 4841 C C . PRO B 1 197 ? -1.336 1.281 8.266 1 92.19 197 PRO B C 1
ATOM 4843 O O . PRO B 1 197 ? -0.115 1.439 8.352 1 92.19 197 PRO B O 1
ATOM 4846 N N . LEU B 1 198 ? -1.907 0.82 7.145 1 91.69 198 LEU B N 1
ATOM 4847 C CA . LEU B 1 198 ? -1.098 0.557 5.961 1 91.69 198 LEU B CA 1
ATOM 4848 C C . LEU B 1 198 ? -0.465 1.842 5.438 1 91.69 198 LEU B C 1
ATOM 4850 O O . LEU B 1 198 ? 0.726 1.869 5.121 1 91.69 198 LEU B O 1
ATOM 4854 N N . ALA B 1 199 ? -1.309 2.84 5.398 1 93.12 199 ALA B N 1
ATOM 4855 C CA . ALA B 1 199 ? -0.837 4.137 4.918 1 93.12 199 ALA B CA 1
ATOM 4856 C C . ALA B 1 199 ? 0.234 4.707 5.84 1 93.12 199 ALA B C 1
ATOM 4858 O O . ALA B 1 199 ? 1.178 5.355 5.383 1 93.12 199 ALA B O 1
ATOM 4859 N N . GLY B 1 200 ? 0.052 4.488 7.109 1 94.94 200 GLY B N 1
ATOM 4860 C CA . GLY B 1 200 ? 1.04 4.973 8.062 1 94.94 200 GLY B CA 1
ATOM 4861 C C . GLY B 1 200 ? 2.422 4.387 7.836 1 94.94 200 GLY B C 1
ATOM 4862 O O . GLY B 1 200 ? 3.422 5.105 7.895 1 94.94 200 GLY B O 1
ATOM 4863 N N . VAL B 1 201 ? 2.467 3.15 7.547 1 93.81 201 VAL B N 1
ATOM 4864 C CA . VAL B 1 201 ? 3.738 2.473 7.316 1 93.81 201 VAL B CA 1
ATOM 4865 C C . VAL B 1 201 ? 4.395 3.021 6.055 1 93.81 201 VAL B C 1
ATOM 4867 O O . VAL B 1 201 ? 5.594 3.32 6.047 1 93.81 201 VAL B O 1
ATOM 4870 N N . LEU B 1 202 ? 3.615 3.152 5.027 1 92.62 202 LEU B N 1
ATOM 4871 C CA . LEU B 1 202 ? 4.176 3.609 3.758 1 92.62 202 LEU B CA 1
ATOM 4872 C C . LEU B 1 202 ? 4.555 5.082 3.83 1 92.62 202 LEU B C 1
ATOM 4874 O O . LEU B 1 202 ? 5.52 5.512 3.195 1 92.62 202 LEU B O 1
ATOM 4878 N N . PHE B 1 203 ? 3.838 5.812 4.621 1 94.62 203 PHE B N 1
ATOM 4879 C CA . PHE B 1 203 ? 4.199 7.211 4.828 1 94.62 203 PHE B CA 1
ATOM 4880 C C . PHE B 1 203 ? 5.566 7.324 5.492 1 94.62 203 PHE B C 1
ATOM 4882 O O . PHE B 1 203 ? 6.398 8.133 5.074 1 94.62 203 PHE B O 1
ATOM 4889 N N . ALA B 1 204 ? 5.719 6.605 6.555 1 94.69 204 ALA B N 1
ATOM 4890 C CA . ALA B 1 204 ? 7.012 6.609 7.234 1 94.69 204 ALA B CA 1
ATOM 4891 C C . ALA B 1 204 ? 8.141 6.254 6.27 1 94.69 204 ALA B C 1
ATOM 4893 O O . ALA B 1 204 ? 9.219 6.859 6.312 1 94.69 204 ALA B O 1
ATOM 4894 N N . ARG B 1 205 ? 7.855 5.363 5.43 1 89.38 205 ARG B N 1
ATOM 4895 C CA . ARG B 1 205 ? 8.875 4.906 4.492 1 89.38 205 ARG B CA 1
ATOM 4896 C C . ARG B 1 205 ? 9.102 5.938 3.389 1 89.38 205 ARG B C 1
ATOM 4898 O O . ARG B 1 205 ? 10.25 6.23 3.033 1 89.38 205 ARG B O 1
ATOM 4905 N N . GLU B 1 206 ? 8.109 6.48 2.887 1 89.69 206 GLU B N 1
ATOM 4906 C CA . GLU B 1 206 ? 8.18 7.336 1.707 1 89.69 206 GLU B CA 1
ATOM 4907 C C . GLU B 1 206 ? 8.617 8.75 2.08 1 89.69 206 GLU B C 1
ATOM 4909 O O . GLU B 1 206 ? 9.328 9.414 1.315 1 89.69 206 GLU B O 1
ATOM 4914 N N . VAL B 1 207 ? 8.188 9.156 3.223 1 91.12 207 VAL B N 1
ATOM 4915 C CA . VAL B 1 207 ? 8.359 10.57 3.539 1 91.12 207 VAL B CA 1
ATOM 4916 C C . VAL B 1 207 ? 9.438 10.734 4.609 1 91.12 207 VAL B C 1
ATOM 4918 O O . VAL B 1 207 ? 10.297 11.609 4.508 1 91.12 207 VAL B O 1
ATOM 4921 N N . ILE B 1 208 ? 9.461 9.883 5.59 1 92.12 208 ILE B N 1
ATOM 4922 C CA . ILE B 1 208 ? 10.312 10.102 6.746 1 92.12 208 ILE B CA 1
ATOM 4923 C C . ILE B 1 208 ? 11.648 9.391 6.543 1 92.12 208 ILE B C 1
ATOM 4925 O O . ILE B 1 208 ? 12.703 10.031 6.512 1 92.12 208 ILE B O 1
ATOM 4929 N N . LEU B 1 209 ? 11.594 8.125 6.305 1 88.56 209 LEU B N 1
ATOM 4930 C CA . LEU B 1 209 ? 12.82 7.344 6.219 1 88.56 209 LEU B CA 1
ATOM 4931 C C . LEU B 1 209 ? 13.453 7.473 4.84 1 88.56 209 LEU B C 1
ATOM 4933 O O . LEU B 1 209 ? 14.68 7.531 4.719 1 88.56 209 LEU B O 1
ATOM 4937 N N . GLN B 1 210 ? 12.633 7.5 3.812 1 79.56 210 GLN B N 1
ATOM 4938 C CA . GLN B 1 210 ? 13.039 7.66 2.42 1 79.56 210 GLN B CA 1
ATOM 4939 C C . GLN B 1 210 ? 14.016 6.566 1.999 1 79.56 210 GLN B C 1
ATOM 4941 O O . GLN B 1 210 ? 14.938 6.812 1.222 1 79.56 210 GLN B O 1
ATOM 4946 N N . ARG B 1 211 ? 14.023 5.469 2.709 1 74.19 211 ARG B N 1
ATOM 4947 C CA . ARG B 1 211 ? 14.797 4.273 2.398 1 74.19 211 ARG B CA 1
ATOM 4948 C C . ARG B 1 211 ? 14.016 3.01 2.736 1 74.19 211 ARG B C 1
ATOM 4950 O O . ARG B 1 211 ? 13.258 2.984 3.711 1 74.19 211 ARG B O 1
ATOM 4957 N N . TYR B 1 212 ? 14.289 2.135 1.856 1 71 212 TYR B N 1
ATOM 4958 C CA . TYR B 1 212 ? 13.594 0.868 2.064 1 71 212 TYR B CA 1
ATOM 4959 C C . TYR B 1 212 ? 14.539 -0.179 2.646 1 71 212 TYR B C 1
ATOM 4961 O O . TYR B 1 212 ? 15.375 -0.74 1.933 1 71 212 TYR B O 1
ATOM 4969 N N . ARG B 1 213 ? 14.438 -0.273 3.977 1 77.69 213 ARG B N 1
ATOM 4970 C CA . ARG B 1 213 ? 15.102 -1.392 4.633 1 77.69 213 ARG B CA 1
ATOM 4971 C C . ARG B 1 213 ? 14.094 -2.412 5.141 1 77.69 213 ARG B C 1
ATOM 4973 O O . ARG B 1 213 ? 13.203 -2.074 5.926 1 77.69 213 ARG B O 1
ATOM 4980 N N . THR B 1 214 ? 14.32 -3.592 4.766 1 80.12 214 THR B N 1
ATOM 4981 C CA . THR B 1 214 ? 13.391 -4.66 5.121 1 80.12 214 THR B CA 1
ATOM 4982 C C . THR B 1 214 ? 13.297 -4.812 6.637 1 80.12 214 THR B C 1
ATOM 4984 O O . THR B 1 214 ? 12.242 -5.148 7.172 1 80.12 214 THR B O 1
ATOM 4987 N N . VAL B 1 215 ? 14.328 -4.5 7.316 1 83.5 215 VAL B N 1
ATOM 4988 C CA . VAL B 1 215 ? 14.375 -4.711 8.758 1 83.5 215 VAL B CA 1
ATOM 4989 C C . VAL B 1 215 ? 13.484 -3.691 9.461 1 83.5 215 VAL B C 1
ATOM 4991 O O . VAL B 1 215 ? 13.055 -3.908 10.594 1 83.5 215 VAL B O 1
ATOM 4994 N N . ASP B 1 216 ? 13.258 -2.594 8.742 1 88.69 216 ASP B N 1
ATOM 4995 C CA . ASP B 1 216 ? 12.492 -1.512 9.359 1 88.69 216 ASP B CA 1
ATOM 4996 C C . ASP B 1 216 ? 10.992 -1.765 9.242 1 88.69 216 ASP B C 1
ATOM 4998 O O . ASP B 1 216 ? 10.203 -1.194 10 1 88.69 216 ASP B O 1
ATOM 5002 N N . ILE B 1 217 ? 10.594 -2.586 8.398 1 88.94 217 ILE B N 1
ATOM 5003 C CA . ILE B 1 217 ? 9.172 -2.732 8.094 1 88.94 217 ILE B CA 1
ATOM 5004 C C . ILE B 1 217 ? 8.445 -3.346 9.289 1 88.94 217 ILE B C 1
ATOM 5006 O O . ILE B 1 217 ? 7.309 -2.98 9.594 1 88.94 217 ILE B O 1
ATOM 5010 N N . GLY B 1 218 ? 9.086 -4.223 9.984 1 89.75 218 GLY B N 1
ATOM 5011 C CA . GLY B 1 218 ? 8.469 -4.906 11.117 1 89.75 218 GLY B CA 1
ATOM 5012 C C . GLY B 1 218 ? 8.078 -3.973 12.242 1 89.75 218 GLY B C 1
ATOM 5013 O O . GLY B 1 218 ? 6.895 -3.809 12.539 1 89.75 218 GLY B O 1
ATOM 5014 N N . PRO B 1 219 ? 9.117 -3.363 12.773 1 91.88 219 PRO B N 1
ATOM 5015 C CA . PRO B 1 219 ? 8.82 -2.453 13.883 1 91.88 219 PRO B CA 1
ATOM 5016 C C . PRO B 1 219 ? 7.875 -1.323 13.477 1 91.88 219 PRO B C 1
ATOM 5018 O O . PRO B 1 219 ? 6.984 -0.955 14.25 1 91.88 219 PRO B O 1
ATOM 5021 N N . VAL B 1 220 ? 7.996 -0.782 12.336 1 94.44 220 VAL B N 1
ATOM 5022 C CA . VAL B 1 220 ? 7.156 0.317 11.875 1 94.44 220 VAL B CA 1
ATOM 5023 C C . VAL B 1 220 ? 5.715 -0.159 11.734 1 94.44 220 VAL B C 1
ATOM 5025 O O . VAL B 1 220 ? 4.777 0.562 12.094 1 9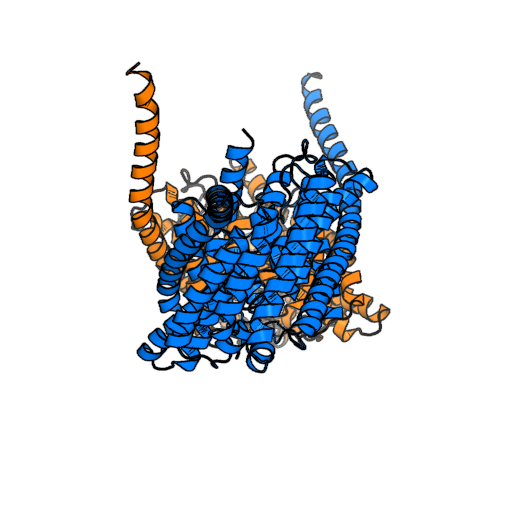4.44 220 VAL B O 1
ATOM 5028 N N . SER B 1 221 ? 5.559 -1.357 11.281 1 94 221 SER B N 1
ATOM 5029 C CA . SER B 1 221 ? 4.223 -1.929 11.133 1 94 221 SER B CA 1
ATOM 5030 C C . SER B 1 221 ? 3.561 -2.143 12.484 1 94 221 SER B C 1
ATOM 5032 O O . SER B 1 221 ? 2.375 -1.848 12.656 1 94 221 SER B O 1
ATOM 5034 N N . VAL B 1 222 ? 4.285 -2.645 13.406 1 93.81 222 VAL B N 1
ATOM 5035 C CA . VAL B 1 222 ? 3.742 -2.906 14.734 1 93.81 222 VAL B CA 1
ATOM 5036 C C . VAL B 1 222 ? 3.285 -1.598 15.375 1 93.81 222 VAL B C 1
ATOM 5038 O O . VAL B 1 222 ? 2.172 -1.51 15.898 1 93.81 222 VAL B O 1
ATOM 5041 N N . ALA B 1 223 ? 4.141 -0.63 15.305 1 96.62 223 ALA B N 1
ATOM 5042 C CA . ALA B 1 223 ? 3.801 0.669 15.875 1 96.62 223 ALA B CA 1
ATOM 5043 C C . ALA B 1 223 ? 2.557 1.251 15.211 1 96.62 223 ALA B C 1
ATOM 5045 O O . ALA B 1 223 ? 1.674 1.783 15.891 1 96.62 223 ALA B O 1
ATOM 5046 N N . SER B 1 224 ? 2.504 1.148 13.953 1 96.44 224 SER B N 1
ATOM 5047 C CA . SER B 1 224 ? 1.402 1.695 13.172 1 96.44 224 SER B CA 1
ATOM 5048 C C . SER B 1 224 ? 0.086 1.004 13.508 1 96.44 224 SER B C 1
ATOM 5050 O O . SER B 1 224 ? -0.925 1.667 13.758 1 96.44 224 SER B O 1
ATOM 5052 N N . VAL B 1 225 ? 0.089 -0.254 13.57 1 93.5 225 VAL B N 1
ATOM 5053 C CA . VAL B 1 225 ? -1.127 -1.03 13.781 1 93.5 225 VAL B CA 1
ATOM 5054 C C . VAL B 1 225 ? -1.627 -0.823 15.211 1 93.5 225 VAL B C 1
ATOM 5056 O O . VAL B 1 225 ? -2.826 -0.64 15.438 1 93.5 225 VAL B O 1
ATOM 5059 N N . VAL B 1 226 ? -0.748 -0.854 16.141 1 94.44 226 VAL B N 1
ATOM 5060 C CA . VAL B 1 226 ? -1.125 -0.663 17.531 1 94.44 226 VAL B CA 1
ATOM 5061 C C . VAL B 1 226 ? -1.788 0.702 17.703 1 94.44 226 VAL B C 1
ATOM 5063 O O . VAL B 1 226 ? -2.832 0.814 18.344 1 94.44 226 VAL B O 1
ATOM 5066 N N . ALA B 1 227 ? -1.188 1.665 17.125 1 96.81 227 ALA B N 1
ATOM 5067 C CA . ALA B 1 227 ? -1.736 3.016 17.219 1 96.81 227 ALA B CA 1
ATOM 5068 C C . ALA B 1 227 ? -3.109 3.102 16.562 1 96.81 227 ALA B C 1
ATOM 5070 O O . ALA B 1 227 ? -4.012 3.766 17.078 1 96.81 227 ALA B O 1
ATOM 5071 N N . ALA B 1 228 ? -3.229 2.5 15.469 1 93.62 228 ALA B N 1
ATOM 5072 C CA . ALA B 1 228 ? -4.508 2.502 14.766 1 93.62 228 ALA B CA 1
ATOM 5073 C C . ALA B 1 228 ? -5.594 1.834 15.602 1 93.62 228 ALA B C 1
ATOM 5075 O O . ALA B 1 228 ? -6.734 2.305 15.633 1 93.62 228 ALA B O 1
ATOM 5076 N N . LEU B 1 229 ? -5.305 0.767 16.219 1 90.88 229 LEU B N 1
ATOM 5077 C CA . LEU B 1 229 ? -6.273 0.036 17.031 1 90.88 229 LEU B CA 1
ATOM 5078 C C . LEU B 1 229 ? -6.742 0.878 18.219 1 90.88 229 LEU B C 1
ATOM 5080 O O . LEU B 1 229 ? -7.926 0.879 18.547 1 90.88 229 LEU B O 1
ATOM 5084 N N . LEU B 1 230 ? -5.832 1.57 18.766 1 94.44 230 LEU B N 1
ATOM 5085 C CA . LEU B 1 230 ? -6.195 2.445 19.875 1 94.44 230 LEU B CA 1
ATOM 5086 C C . LEU B 1 230 ? -7.121 3.562 19.406 1 94.44 230 LEU B C 1
ATOM 5088 O O . LEU B 1 230 ? -8.102 3.883 20.062 1 94.44 230 LEU B O 1
ATOM 5092 N N . ALA B 1 231 ? -6.762 4.117 18.297 1 93.94 231 ALA B N 1
ATOM 5093 C CA . ALA B 1 231 ? -7.57 5.207 17.766 1 93.94 231 ALA B CA 1
ATOM 5094 C C . ALA B 1 231 ? -8.969 4.727 17.406 1 93.94 231 ALA B C 1
ATOM 5096 O O . ALA B 1 231 ? -9.961 5.422 17.656 1 93.94 231 ALA B O 1
ATOM 5097 N N . ARG B 1 232 ? -9.047 3.623 16.812 1 88.69 232 ARG B N 1
ATOM 5098 C CA . ARG B 1 232 ? -10.336 3.062 16.422 1 88.69 232 ARG B CA 1
ATOM 5099 C C . ARG B 1 232 ? -11.188 2.742 17.641 1 88.69 232 ARG B C 1
ATOM 5101 O O . ARG B 1 232 ? -12.414 2.883 17.609 1 88.69 232 ARG B O 1
ATOM 5108 N N . ASP B 1 233 ? -10.578 2.27 18.641 1 89.69 233 ASP B N 1
ATOM 5109 C CA . ASP B 1 233 ? -11.297 1.994 19.891 1 89.69 233 ASP B CA 1
ATOM 5110 C C . ASP B 1 233 ? -11.867 3.275 20.484 1 89.69 233 ASP B C 1
ATOM 5112 O O . ASP B 1 233 ? -12.945 3.258 21.078 1 89.69 233 ASP B O 1
ATOM 5116 N N . SER B 1 234 ? -11.211 4.336 20.281 1 92.12 234 SER B N 1
ATOM 5117 C CA . SER B 1 234 ? -11.609 5.602 20.906 1 92.12 234 SER B CA 1
ATOM 5118 C C . SER B 1 234 ? -12.625 6.34 20.031 1 92.12 234 SER B C 1
ATOM 5120 O O . SER B 1 234 ? -13.516 7.016 20.547 1 92.12 234 SER B O 1
ATOM 5122 N N . PHE B 1 235 ? -12.445 6.309 18.75 1 91.12 235 PHE B N 1
ATOM 5123 C CA . PHE B 1 235 ? -13.25 7.168 17.875 1 91.12 235 PHE B CA 1
ATOM 5124 C C . PHE B 1 235 ? -14.156 6.332 16.984 1 91.12 235 PHE B C 1
ATOM 5126 O O . PHE B 1 235 ? -14.984 6.879 16.25 1 91.12 235 PHE B O 1
ATOM 5133 N N . GLY B 1 236 ? -14.047 5.047 17.016 1 83.31 236 GLY B N 1
ATOM 5134 C CA . GLY B 1 236 ? -14.875 4.172 16.203 1 83.31 236 GLY B CA 1
ATOM 5135 C C . GLY B 1 236 ? -14.117 3.549 15.039 1 83.31 236 GLY B C 1
ATOM 5136 O O . GLY B 1 236 ? -13 3.967 14.727 1 83.31 236 GLY B O 1
ATOM 5137 N N . ASN B 1 237 ? -14.742 2.621 14.32 1 78.25 237 ASN B N 1
ATOM 5138 C CA . ASN B 1 237 ? -14.078 1.838 13.273 1 78.25 237 ASN B CA 1
ATOM 5139 C C . ASN B 1 237 ? -14.562 2.242 11.883 1 78.25 237 ASN B C 1
ATOM 5141 O O . ASN B 1 237 ? -14.031 1.761 10.883 1 78.25 237 ASN B O 1
ATOM 5145 N N . GLU B 1 238 ? -15.367 3.135 11.812 1 77.44 238 GLU B N 1
ATOM 5146 C CA . GLU B 1 238 ? -15.898 3.553 10.516 1 77.44 238 GLU B CA 1
ATOM 5147 C C . GLU B 1 238 ? -14.914 4.445 9.773 1 77.44 238 GLU B C 1
ATOM 5149 O O . GLU B 1 238 ? -14.133 5.168 10.398 1 77.44 238 GLU B O 1
ATOM 5154 N N . PRO B 1 239 ? -14.969 4.301 8.453 1 78.5 239 PRO B N 1
ATOM 5155 C CA . PRO B 1 239 ? -14.148 5.254 7.691 1 78.5 239 PRO B CA 1
ATOM 5156 C C . PRO B 1 239 ? -14.516 6.707 7.984 1 78.5 239 PRO B C 1
ATOM 5158 O O . PRO B 1 239 ? -15.688 7.02 8.219 1 78.5 239 PRO B O 1
ATOM 5161 N N . ILE B 1 240 ? -13.477 7.492 7.945 1 77.56 240 ILE B N 1
ATOM 5162 C CA . ILE B 1 240 ? -13.664 8.906 8.266 1 77.56 240 ILE B CA 1
ATOM 5163 C C . ILE B 1 240 ? -14.586 9.555 7.238 1 77.56 240 ILE B C 1
ATOM 5165 O O . ILE B 1 240 ? -15.43 10.383 7.586 1 77.56 240 ILE B O 1
ATOM 5169 N N . PHE B 1 241 ? -14.43 9.117 5.984 1 83.38 241 PHE B N 1
ATOM 5170 C CA . PHE B 1 241 ? -15.289 9.609 4.914 1 83.38 241 PHE B CA 1
ATOM 5171 C C . PHE B 1 241 ? -16.188 8.5 4.375 1 83.38 241 PHE B C 1
ATOM 5173 O O . PHE B 1 241 ? -15.688 7.52 3.812 1 83.38 241 PHE B O 1
ATOM 5180 N N . VAL B 1 242 ? -17.391 8.547 4.668 1 75.06 242 VAL B N 1
ATOM 5181 C CA . VAL B 1 242 ? -18.344 7.578 4.129 1 75.06 242 VAL B CA 1
ATOM 5182 C C . VAL B 1 242 ? -18.75 7.988 2.715 1 75.06 242 VAL B C 1
ATOM 5184 O O . VAL B 1 242 ? -19.391 9.023 2.52 1 75.06 242 VAL B O 1
ATOM 5187 N N . ALA B 1 243 ? -18.109 7.387 1.818 1 67.25 243 ALA B N 1
ATOM 5188 C CA . ALA B 1 243 ? -18.391 7.699 0.421 1 67.25 243 ALA B CA 1
ATOM 5189 C C . ALA B 1 243 ? -19.5 6.809 -0.127 1 67.25 243 ALA B C 1
ATOM 5191 O O . ALA B 1 243 ? -19.703 5.691 0.354 1 67.25 243 ALA B O 1
ATOM 5192 N N . ASN B 1 244 ? -20.453 7.461 -0.812 1 65.62 244 ASN B N 1
ATOM 5193 C CA . ASN B 1 244 ? -21.281 6.578 -1.615 1 65.62 244 ASN B CA 1
ATOM 5194 C C . ASN B 1 244 ? -20.453 5.664 -2.504 1 65.62 244 ASN B C 1
ATOM 5196 O O . ASN B 1 244 ? -19.719 6.137 -3.371 1 65.62 244 ASN B O 1
ATOM 5200 N N . ILE B 1 245 ? -20.203 4.605 -2.045 1 60 245 ILE B N 1
ATOM 5201 C CA . ILE B 1 245 ? -19.344 3.604 -2.674 1 60 245 ILE B CA 1
ATOM 5202 C C . ILE B 1 245 ? -19.766 3.404 -4.129 1 60 245 ILE B C 1
ATOM 5204 O O . ILE B 1 245 ? -20.938 3.127 -4.41 1 60 245 ILE B O 1
ATOM 5208 N N . ILE B 1 246 ? -18.828 3.828 -4.879 1 69.44 246 ILE B N 1
ATOM 5209 C CA . ILE B 1 246 ? -19.047 3.523 -6.289 1 69.44 246 ILE B CA 1
ATOM 5210 C C . ILE B 1 246 ? -18.547 2.111 -6.59 1 69.44 246 ILE B C 1
ATOM 5212 O O . ILE B 1 246 ? -17.344 1.872 -6.676 1 69.44 246 ILE B O 1
ATOM 5216 N N . GLU B 1 247 ? -19.266 1.111 -6.598 1 65.06 247 GLU B N 1
ATOM 5217 C CA . GLU B 1 247 ? -18.891 -0.295 -6.723 1 65.06 247 GLU B CA 1
ATOM 5218 C C . GLU B 1 247 ? -18.281 -0.589 -8.094 1 65.06 247 GLU B C 1
ATOM 5220 O O . GLU B 1 247 ? -17.312 -1.329 -8.195 1 65.06 247 GLU B O 1
ATOM 5225 N N . ASN B 1 248 ? -18.766 -0.015 -9.188 1 74.81 248 ASN B N 1
ATOM 5226 C CA . ASN B 1 248 ? -18.328 -0.338 -10.539 1 74.81 248 ASN B CA 1
ATOM 5227 C C . ASN B 1 248 ? -18.312 0.898 -11.43 1 74.81 248 ASN B C 1
ATOM 5229 O O . ASN B 1 248 ? -19.156 1.045 -12.32 1 74.81 248 ASN B O 1
ATOM 5233 N N . PRO B 1 249 ? -17.203 1.562 -11.109 1 81.31 249 PRO B N 1
ATOM 5234 C CA . PRO B 1 249 ? -17.156 2.771 -11.938 1 81.31 249 PRO B CA 1
ATOM 5235 C C . PRO B 1 249 ? -16.922 2.473 -13.414 1 81.31 249 PRO B C 1
ATOM 5237 O O . PRO B 1 249 ? -16.172 1.557 -13.742 1 81.31 249 PRO B O 1
ATOM 5240 N N . ASP B 1 250 ? -17.625 3.221 -14.242 1 83.5 250 ASP B N 1
ATOM 5241 C CA . ASP B 1 250 ? -17.469 3.096 -15.688 1 83.5 250 ASP B CA 1
ATOM 5242 C C . ASP B 1 250 ? -16.031 3.389 -16.109 1 83.5 250 ASP B C 1
ATOM 5244 O O . ASP B 1 250 ? -15.367 4.246 -15.531 1 83.5 250 ASP B O 1
ATOM 5248 N N . ALA B 1 251 ? -15.625 2.68 -17.172 1 83.31 251 ALA B N 1
ATOM 5249 C CA . ALA B 1 251 ? -14.281 2.846 -17.703 1 83.31 251 ALA B CA 1
ATOM 5250 C C . ALA B 1 251 ? -14.047 4.285 -18.156 1 83.31 251 ALA B C 1
ATOM 5252 O O . ALA B 1 251 ? -12.914 4.773 -18.125 1 83.31 251 ALA B O 1
ATOM 5253 N N . ALA B 1 252 ? -15.141 4.914 -18.469 1 88.81 252 ALA B N 1
ATOM 5254 C CA . ALA B 1 252 ? -15.055 6.301 -18.922 1 88.81 252 ALA B CA 1
ATOM 5255 C C . ALA B 1 252 ? -14.484 7.203 -17.828 1 88.81 252 ALA B C 1
ATOM 5257 O O . ALA B 1 252 ? -13.789 8.18 -18.125 1 88.81 252 ALA B O 1
ATOM 5258 N N . LEU B 1 253 ? -14.773 6.887 -16.641 1 91.06 253 LEU B N 1
ATOM 5259 C CA . LEU B 1 253 ? -14.273 7.684 -15.516 1 91.06 253 LEU B CA 1
ATOM 5260 C C . LEU B 1 253 ? -12.758 7.562 -15.391 1 91.06 253 LEU B C 1
ATOM 5262 O O . LEU B 1 253 ? -12.078 8.539 -15.062 1 91.06 253 LEU B O 1
ATOM 5266 N N . PHE B 1 254 ? -12.266 6.41 -15.75 1 89.88 254 PHE B N 1
ATOM 5267 C CA . PHE B 1 254 ? -10.828 6.195 -15.664 1 89.88 254 PHE B CA 1
ATOM 5268 C C . PHE B 1 254 ? -10.086 7.012 -16.719 1 89.88 254 PHE B C 1
ATOM 5270 O O . PHE B 1 254 ? -8.945 7.418 -16.5 1 89.88 254 PHE B O 1
ATOM 5277 N N . LEU B 1 255 ? -10.703 7.316 -17.766 1 91.25 255 LEU B N 1
ATOM 5278 C CA . LEU B 1 255 ? -10.102 8.102 -18.844 1 91.25 255 LEU B CA 1
ATOM 5279 C C . LEU B 1 255 ? -9.914 9.555 -18.406 1 91.25 255 LEU B C 1
ATOM 5281 O O . LEU B 1 255 ? -9.062 10.266 -18.953 1 91.25 255 LEU B O 1
ATOM 5285 N N . GLY B 1 256 ? -10.68 9.992 -17.438 1 94.12 256 GLY B N 1
ATOM 5286 C CA . GLY B 1 256 ? -10.578 11.352 -16.922 1 94.12 256 GLY B CA 1
ATOM 5287 C C . GLY B 1 256 ? -9.484 11.523 -15.891 1 94.12 256 GLY B C 1
ATOM 5288 O O . GLY B 1 256 ? -9.078 12.648 -15.586 1 94.12 256 GLY B O 1
ATOM 5289 N N . THR B 1 257 ? -8.914 10.461 -15.422 1 94.44 257 THR B N 1
ATOM 5290 C CA . THR B 1 257 ? -8 10.508 -14.281 1 94.44 257 THR B CA 1
ATOM 5291 C C . THR B 1 257 ? -6.695 11.195 -14.656 1 94.44 257 THR B C 1
ATOM 5293 O O . THR B 1 257 ? -6.109 11.914 -13.844 1 94.44 257 THR B O 1
ATOM 5296 N N . PRO B 1 258 ? -6.176 11.016 -15.922 1 91.94 258 PRO B N 1
ATOM 5297 C CA . PRO B 1 258 ? -4.965 11.766 -16.266 1 91.94 258 PRO B CA 1
ATOM 5298 C C . PRO B 1 258 ? -5.188 13.273 -16.281 1 91.94 258 PRO B C 1
ATOM 5300 O O . PRO B 1 258 ? -4.297 14.039 -15.898 1 91.94 258 PRO B O 1
ATOM 5303 N N . PHE B 1 259 ? -6.324 13.68 -16.672 1 95.06 259 PHE B N 1
ATOM 5304 C CA . PHE B 1 259 ? -6.633 15.109 -16.703 1 95.06 259 PHE B CA 1
ATOM 5305 C C . PHE B 1 259 ? -6.738 15.664 -15.281 1 95.06 259 PHE B C 1
ATOM 5307 O O . PHE B 1 259 ? -6.266 16.766 -15.008 1 95.06 259 PHE B O 1
ATOM 5314 N N . MET B 1 260 ? -7.34 14.906 -14.453 1 96.88 260 MET B N 1
ATOM 5315 C CA . MET B 1 260 ? -7.395 15.289 -13.047 1 96.88 260 MET B CA 1
ATOM 5316 C C . MET B 1 260 ? -5.992 15.406 -12.461 1 96.88 260 MET B C 1
ATOM 5318 O O . MET B 1 260 ? -5.73 16.297 -11.641 1 96.88 260 MET B O 1
ATOM 5322 N N . GLY B 1 261 ? -5.125 14.461 -12.875 1 96.38 261 GLY B N 1
ATOM 5323 C CA . GLY B 1 261 ? -3.74 14.523 -12.43 1 96.38 261 GLY B CA 1
ATOM 5324 C C . GLY B 1 261 ? -3.027 15.781 -12.875 1 96.38 261 GLY B C 1
ATOM 5325 O O . GLY B 1 261 ? -2.254 16.359 -12.109 1 96.38 261 GLY B O 1
ATOM 5326 N N . LEU B 1 262 ? -3.283 16.203 -14.062 1 95.62 262 LEU B N 1
ATOM 5327 C CA . LEU B 1 262 ? -2.678 17.422 -14.586 1 95.62 262 LEU B CA 1
ATOM 5328 C C . LEU B 1 262 ? -3.156 18.641 -13.812 1 95.62 262 LEU B C 1
ATOM 5330 O O . LEU B 1 262 ? -2.354 19.5 -13.453 1 95.62 262 LEU B O 1
ATOM 5334 N N . LEU B 1 263 ? -4.414 18.703 -13.578 1 97.94 263 LEU B N 1
ATOM 5335 C CA . LEU B 1 263 ? -4.977 19.797 -12.812 1 97.94 263 LEU B CA 1
ATOM 5336 C C . LEU B 1 263 ? -4.422 19.812 -11.391 1 97.94 263 LEU B C 1
ATOM 5338 O O . LEU B 1 263 ? -4.102 20.875 -10.852 1 97.94 263 LEU B O 1
ATOM 5342 N N . ALA B 1 264 ? -4.387 18.656 -10.875 1 98.38 264 ALA B N 1
ATOM 5343 C CA . ALA B 1 264 ? -3.861 18.516 -9.516 1 98.38 264 ALA B CA 1
ATOM 5344 C C . ALA B 1 264 ? -2.414 18.984 -9.438 1 98.38 264 ALA B C 1
ATOM 5346 O O . ALA B 1 264 ? -2.012 19.609 -8.453 1 98.38 264 ALA B O 1
ATOM 5347 N N . ALA B 1 265 ? -1.616 18.672 -10.453 1 97.31 265 ALA B N 1
ATOM 5348 C CA . ALA B 1 265 ? -0.221 19.094 -10.492 1 97.31 265 ALA B CA 1
ATOM 5349 C C . ALA B 1 265 ? -0.118 20.625 -10.484 1 97.31 265 ALA B C 1
ATOM 5351 O O . ALA B 1 265 ? 0.688 21.188 -9.75 1 97.31 265 ALA B O 1
ATOM 5352 N N . GLY B 1 266 ? -0.882 21.188 -11.312 1 97.62 266 GLY B N 1
ATOM 5353 C CA . GLY B 1 266 ? -0.884 22.641 -11.359 1 97.62 266 GLY B CA 1
ATOM 5354 C C . GLY B 1 266 ? -1.257 23.281 -10.039 1 97.62 266 GLY B C 1
ATOM 5355 O O . GLY B 1 266 ? -0.577 24.203 -9.578 1 97.62 266 GLY B O 1
ATOM 5356 N N . LEU B 1 267 ? -2.303 22.828 -9.469 1 98.5 267 LEU B N 1
ATOM 5357 C CA . LEU B 1 267 ? -2.762 23.375 -8.203 1 98.5 267 LEU B CA 1
ATOM 5358 C C . LEU B 1 267 ? -1.745 23.109 -7.098 1 98.5 267 LEU B C 1
ATOM 5360 O O . LEU B 1 267 ? -1.509 23.969 -6.246 1 98.5 267 LEU B O 1
ATOM 5364 N N . ALA B 1 268 ? -1.23 21.938 -7.117 1 98.44 268 ALA B N 1
ATOM 5365 C CA . ALA B 1 268 ? -0.244 21.578 -6.105 1 98.44 268 ALA B CA 1
ATOM 5366 C C . ALA B 1 268 ? 0.963 22.5 -6.148 1 98.44 268 ALA B C 1
ATOM 5368 O O . ALA B 1 268 ? 1.498 22.891 -5.109 1 98.44 268 ALA B O 1
ATOM 5369 N N . LEU B 1 269 ? 1.429 22.844 -7.34 1 97.94 269 LEU B N 1
ATOM 5370 C CA . LEU B 1 269 ? 2.564 23.734 -7.477 1 97.94 269 LEU B CA 1
ATOM 5371 C C . LEU B 1 269 ? 2.258 25.094 -6.855 1 97.94 269 LEU B C 1
ATOM 5373 O O . LEU B 1 269 ? 3.113 25.688 -6.191 1 97.94 269 LEU B O 1
ATOM 5377 N N . ILE B 1 270 ? 1.056 25.531 -7.039 1 98.12 270 ILE B N 1
ATOM 5378 C CA . ILE B 1 270 ? 0.633 26.812 -6.469 1 98.12 270 ILE B CA 1
ATOM 5379 C C . ILE B 1 270 ? 0.598 26.703 -4.945 1 98.12 270 ILE B C 1
ATOM 5381 O O . ILE B 1 270 ? 1.088 27.594 -4.246 1 98.12 270 ILE B O 1
ATOM 5385 N N . MET B 1 271 ? 0.057 25.688 -4.484 1 98.31 271 MET B N 1
ATOM 5386 C CA . MET B 1 271 ? -0.051 25.469 -3.043 1 98.31 271 MET B CA 1
ATOM 5387 C C . MET B 1 271 ? 1.328 25.391 -2.398 1 98.31 271 MET B C 1
ATOM 5389 O O . MET B 1 271 ? 1.567 26.031 -1.365 1 98.31 271 MET B O 1
ATOM 5393 N N . ILE B 1 272 ? 2.195 24.625 -3.016 1 97.75 272 ILE B N 1
ATOM 5394 C CA . ILE B 1 272 ? 3.545 24.469 -2.486 1 97.75 272 ILE B CA 1
ATOM 5395 C C . ILE B 1 272 ? 4.25 25.812 -2.434 1 97.75 272 ILE B C 1
ATOM 5397 O O . ILE B 1 272 ? 4.891 26.156 -1.436 1 97.75 272 ILE B O 1
ATOM 5401 N N . TRP B 1 273 ? 4.137 26.531 -3.449 1 96.5 273 TRP B N 1
ATOM 5402 C CA . TRP B 1 273 ? 4.75 27.859 -3.504 1 96.5 273 TRP B CA 1
ATOM 5403 C C . TRP B 1 273 ? 4.168 28.781 -2.43 1 96.5 273 TRP B C 1
ATOM 5405 O O . TRP B 1 273 ? 4.91 29.406 -1.674 1 96.5 273 TRP B O 1
ATOM 5415 N N . LEU B 1 274 ? 2.906 28.797 -2.35 1 97 274 LEU B N 1
ATOM 5416 C CA . LEU B 1 274 ? 2.193 29.688 -1.433 1 97 274 LEU B CA 1
ATOM 5417 C C . LEU B 1 274 ? 2.477 29.297 0.017 1 97 274 LEU B C 1
ATOM 5419 O O . LEU B 1 274 ? 2.793 30.156 0.838 1 97 274 LEU B O 1
ATOM 5423 N N . TRP B 1 275 ? 2.4 28.078 0.352 1 96.56 275 TRP B N 1
ATOM 5424 C CA . TRP B 1 275 ? 2.492 27.609 1.731 1 96.56 275 TRP B CA 1
ATOM 5425 C C . TRP B 1 275 ? 3.943 27.578 2.199 1 96.56 275 TRP B C 1
ATOM 5427 O O . TRP B 1 275 ? 4.223 27.734 3.391 1 96.56 275 TRP B O 1
ATOM 5437 N N . SER B 1 276 ? 4.875 27.344 1.274 1 94 276 SER B N 1
ATOM 5438 C CA . SER B 1 276 ? 6.285 27.359 1.657 1 94 276 SER B CA 1
ATOM 5439 C C . SER B 1 276 ? 6.77 28.781 1.932 1 94 276 SER B C 1
ATOM 5441 O O . SER B 1 276 ? 7.641 28.984 2.779 1 94 276 SER B O 1
ATOM 5443 N N . LYS B 1 277 ? 6.211 29.75 1.304 1 94.12 277 LYS B N 1
ATOM 5444 C CA . LYS B 1 277 ? 6.648 31.141 1.447 1 94.12 277 LYS B CA 1
ATOM 5445 C C . LYS B 1 277 ? 5.883 31.844 2.562 1 94.12 277 LYS B C 1
ATOM 5447 O O . LYS B 1 277 ? 6.297 32.906 3.029 1 94.12 277 LYS B O 1
ATOM 5452 N N . ALA B 1 278 ? 4.863 31.25 2.965 1 95 278 ALA B N 1
ATOM 5453 C CA . ALA B 1 278 ? 3.939 31.906 3.891 1 95 278 ALA B CA 1
ATOM 5454 C C . ALA B 1 278 ? 4.652 32.312 5.18 1 95 278 ALA B C 1
ATOM 5456 O O . ALA B 1 278 ? 4.504 33.438 5.645 1 95 278 ALA B O 1
ATOM 5457 N N . PRO B 1 279 ? 5.461 31.438 5.785 1 92.5 279 PRO B N 1
ATOM 5458 C CA . PRO B 1 279 ? 6.133 31.828 7.027 1 92.5 279 PRO B CA 1
ATOM 5459 C C . PRO B 1 279 ? 7.082 33 6.836 1 92.5 279 PRO B C 1
ATOM 5461 O O . PRO B 1 279 ? 7.113 33.906 7.668 1 92.5 279 PRO B O 1
ATOM 5464 N N . GLU B 1 280 ? 7.832 33 5.785 1 92 280 GLU B N 1
ATOM 5465 C CA . GLU B 1 280 ? 8.75 34.094 5.496 1 92 280 GLU B CA 1
ATOM 5466 C C . GLU B 1 280 ? 7.988 35.375 5.242 1 92 280 GLU B C 1
ATOM 5468 O O . GLU B 1 280 ? 8.422 36.469 5.66 1 92 280 GLU B O 1
ATOM 5473 N N . THR B 1 281 ? 6.949 35.25 4.516 1 93.75 281 THR B N 1
ATOM 5474 C CA . THR B 1 281 ? 6.125 36.438 4.234 1 93.75 281 THR B CA 1
ATOM 5475 C C . THR B 1 281 ? 5.543 37 5.523 1 93.75 281 THR B C 1
ATOM 5477 O O . THR B 1 281 ? 5.434 38.219 5.672 1 93.75 281 THR B O 1
ATOM 5480 N N . GLY B 1 282 ? 5.109 36.156 6.41 1 93.69 282 GLY B N 1
ATOM 5481 C CA . GLY B 1 282 ? 4.621 36.594 7.707 1 93.69 282 GLY B CA 1
ATOM 5482 C C . GLY B 1 282 ? 5.676 37.312 8.523 1 93.69 282 GLY B C 1
ATOM 5483 O O . GLY B 1 282 ? 5.383 38.344 9.156 1 93.69 282 GLY B O 1
ATOM 5484 N N . GLU B 1 283 ? 6.852 36.812 8.477 1 91.62 283 GLU B N 1
ATOM 5485 C CA . GLU B 1 283 ? 7.949 37.438 9.195 1 91.62 283 GLU B CA 1
ATOM 5486 C C . GLU B 1 283 ? 8.266 38.812 8.625 1 91.62 283 GLU B C 1
ATOM 5488 O O . GLU B 1 283 ? 8.531 39.75 9.375 1 91.62 283 GLU B O 1
ATOM 5493 N N . GLN B 1 284 ? 8.289 38.844 7.367 1 94.38 284 GLN B N 1
ATOM 5494 C CA . GLN B 1 284 ? 8.555 40.125 6.707 1 94.38 284 GLN B CA 1
ATOM 5495 C C . GLN B 1 284 ? 7.461 41.156 7.02 1 94.38 284 GLN B C 1
ATOM 5497 O O . GLN B 1 284 ? 7.742 42.344 7.191 1 94.38 284 GLN B O 1
ATOM 5502 N N . PHE B 1 285 ? 6.316 40.656 7.012 1 94.31 285 PHE B N 1
ATOM 5503 C CA . PHE B 1 285 ? 5.188 41.5 7.359 1 94.31 285 PHE B CA 1
ATOM 5504 C C . PHE B 1 285 ? 5.34 42.062 8.766 1 94.31 285 PHE B C 1
ATOM 5506 O O . PHE B 1 285 ? 5.121 43.25 9 1 94.31 285 PHE B O 1
ATOM 5513 N N . ALA B 1 286 ? 5.641 41.25 9.688 1 93.31 286 ALA B N 1
ATOM 5514 C CA . ALA B 1 286 ? 5.863 41.656 11.062 1 93.31 286 ALA B CA 1
ATOM 5515 C C . ALA B 1 286 ? 6.984 42.688 11.148 1 93.31 286 ALA B C 1
ATOM 5517 O O . ALA B 1 286 ? 6.875 43.688 11.883 1 93.31 286 ALA B O 1
ATOM 5518 N N . LYS B 1 287 ? 8.031 42.469 10.43 1 93.69 287 LYS B N 1
ATOM 5519 C CA . LYS B 1 287 ? 9.164 43.375 10.406 1 93.69 287 LYS B CA 1
ATOM 5520 C C . LYS B 1 287 ? 8.758 44.75 9.844 1 93.69 287 LYS B C 1
ATOM 5522 O O . LYS B 1 287 ? 9.148 45.781 10.375 1 93.69 287 LYS B O 1
ATOM 5527 N N . HIS B 1 288 ? 8.055 44.656 8.828 1 95.06 288 HIS B N 1
ATOM 5528 C CA . HIS B 1 288 ? 7.621 45.906 8.164 1 95.06 288 HIS B CA 1
ATOM 5529 C C . HIS B 1 288 ? 6.75 46.75 9.086 1 95.06 288 HIS B C 1
ATOM 5531 O O . HIS B 1 288 ? 6.824 47.969 9.07 1 95.06 288 HIS B O 1
ATOM 5537 N N . LEU B 1 289 ? 5.98 46.125 9.844 1 94.06 289 LEU B N 1
ATOM 5538 C CA . LEU B 1 289 ? 5.074 46.812 10.742 1 94.06 289 LEU B CA 1
ATOM 5539 C C . LEU B 1 289 ? 5.711 47.031 12.109 1 94.06 289 LEU B C 1
ATOM 5541 O O . LEU B 1 289 ? 5.078 47.562 13.023 1 94.06 289 LEU B O 1
ATOM 5545 N N . ARG B 1 290 ? 6.898 46.5 12.297 1 94.19 290 ARG B N 1
ATOM 5546 C CA . ARG B 1 290 ? 7.648 46.594 13.547 1 94.19 290 ARG B CA 1
ATOM 5547 C C . ARG B 1 290 ? 6.895 45.938 14.695 1 94.19 290 ARG B C 1
ATOM 5549 O O . ARG B 1 290 ? 6.773 46.5 15.781 1 94.19 290 ARG B O 1
ATOM 5556 N N . LEU B 1 291 ? 6.332 44.844 14.398 1 92.88 291 LEU B N 1
ATOM 5557 C CA . LEU B 1 291 ? 5.625 44.062 15.391 1 92.88 291 LEU B CA 1
ATOM 5558 C C . LEU B 1 291 ? 6.441 42.812 15.781 1 92.88 291 LEU B C 1
ATOM 5560 O O . LEU B 1 291 ? 7.156 42.25 14.953 1 92.88 291 LEU B O 1
ATOM 5564 N N . PRO B 1 292 ? 6.336 42.594 17.047 1 91.38 292 PRO B N 1
ATOM 5565 C CA . PRO B 1 292 ? 6.949 41.312 17.406 1 91.38 292 PRO B CA 1
ATOM 5566 C C . PRO B 1 292 ? 6.242 40.094 16.781 1 91.38 292 PRO B C 1
ATOM 5568 O O . PRO B 1 292 ? 5.023 40.125 16.594 1 91.38 292 PRO B O 1
ATOM 5571 N N . VAL B 1 293 ? 6.965 39.062 16.562 1 89.44 293 VAL B N 1
ATOM 5572 C CA . VAL B 1 293 ? 6.492 37.875 15.836 1 89.44 293 VAL B CA 1
ATOM 5573 C C . VAL B 1 293 ? 5.352 37.219 16.609 1 89.44 293 VAL B C 1
ATOM 5575 O O . VAL B 1 293 ? 4.445 36.656 16 1 89.44 293 VAL B O 1
ATOM 5578 N N . TRP B 1 294 ? 5.332 37.406 17.938 1 91.31 294 TRP B N 1
ATOM 5579 C CA . TRP B 1 294 ? 4.324 36.719 18.734 1 91.31 294 TRP B CA 1
ATOM 5580 C C . TRP B 1 294 ? 2.971 37.406 18.609 1 91.31 294 TRP B C 1
ATOM 5582 O O . TRP B 1 294 ? 1.946 36.875 19.031 1 91.31 294 TRP B O 1
ATOM 5592 N N . LEU B 1 295 ? 2.848 38.562 17.922 1 93.94 295 LEU B N 1
ATOM 5593 C CA . LEU B 1 295 ? 1.591 39.281 17.703 1 93.94 295 LEU B CA 1
ATOM 5594 C C . LEU B 1 295 ? 0.963 38.875 16.375 1 93.94 295 LEU B C 1
ATOM 5596 O O . LEU B 1 295 ? -0.173 39.25 16.078 1 93.94 295 LEU B O 1
ATOM 5600 N N . LEU B 1 296 ? 1.655 38.031 15.664 1 95.56 296 LEU B N 1
ATOM 5601 C CA . LEU B 1 296 ? 1.173 37.625 14.352 1 95.56 296 LEU B CA 1
ATOM 5602 C C . LEU B 1 296 ? -0.044 36.719 14.484 1 95.56 296 LEU B C 1
ATOM 5604 O O . LEU B 1 296 ? -1.005 36.844 13.719 1 95.56 296 LEU B O 1
ATOM 5608 N N . PRO B 1 297 ? -0.075 35.812 15.453 1 96.75 297 PRO B N 1
ATOM 5609 C CA . PRO B 1 297 ? -1.196 34.875 15.523 1 96.75 297 PRO B CA 1
ATOM 5610 C C . PRO B 1 297 ? -2.535 35.562 15.758 1 96.75 297 PRO B C 1
ATOM 5612 O O . PRO B 1 297 ? -3.533 35.219 15.117 1 96.75 297 PRO B O 1
ATOM 5615 N N . PRO B 1 298 ? -2.65 36.594 16.625 1 96.81 298 PRO B N 1
ATOM 5616 C CA . PRO B 1 298 ? -3.926 37.312 16.75 1 96.81 298 PRO B CA 1
ATOM 5617 C C . PRO B 1 298 ? -4.371 37.969 15.438 1 96.81 298 PRO B C 1
ATOM 5619 O O . PRO B 1 298 ? -5.566 38 15.133 1 96.81 298 PRO B O 1
ATOM 5622 N N . LEU B 1 299 ? -3.447 38.469 14.719 1 96.5 299 LEU B N 1
ATOM 5623 C CA . LEU B 1 299 ? -3.77 39.094 13.422 1 96.5 299 LEU B CA 1
ATOM 5624 C C . LEU B 1 299 ? -4.242 38.031 12.438 1 96.5 299 LEU B C 1
ATOM 5626 O O . LEU B 1 299 ? -5.172 38.25 11.664 1 96.5 299 LEU B O 1
ATOM 5630 N N . GLY B 1 300 ? -3.5 36.938 12.453 1 96.44 300 GLY B N 1
ATOM 5631 C CA . GLY B 1 300 ? -3.965 35.812 11.648 1 96.44 300 GLY B CA 1
ATOM 5632 C C . GLY B 1 300 ? -5.355 35.344 12.031 1 96.44 300 GLY B C 1
ATOM 5633 O O . GLY B 1 300 ? -6.168 35 11.164 1 96.44 300 GLY B O 1
ATOM 5634 N N . GLY B 1 301 ? -5.609 35.281 13.32 1 97.5 301 GLY B N 1
ATOM 5635 C CA . GLY B 1 301 ? -6.934 34.938 13.805 1 97.5 301 GLY B CA 1
ATOM 5636 C C . GLY B 1 301 ? -8.023 35.875 13.32 1 97.5 301 GLY B C 1
ATOM 5637 O O . GLY B 1 301 ? -9.125 35.438 13 1 97.5 301 GLY B O 1
ATOM 5638 N N . LEU B 1 302 ? -7.715 37.094 13.32 1 97.5 302 LEU B N 1
ATOM 5639 C CA . LEU B 1 302 ? -8.672 38.062 12.82 1 97.5 302 LEU B CA 1
ATOM 5640 C C . LEU B 1 302 ? -8.992 37.844 11.352 1 97.5 302 LEU B C 1
ATOM 5642 O O . LEU B 1 302 ? -10.156 37.875 10.945 1 97.5 302 LEU B O 1
ATOM 5646 N N . ALA B 1 303 ? -7.945 37.625 10.602 1 97.12 303 ALA B N 1
ATOM 5647 C CA . ALA B 1 303 ? -8.141 37.375 9.18 1 97.12 303 ALA B CA 1
ATOM 5648 C C . ALA B 1 303 ? -9 36.125 8.977 1 97.12 303 ALA B C 1
ATOM 5650 O O . ALA B 1 303 ? -9.906 36.125 8.141 1 97.12 303 ALA B O 1
ATOM 5651 N N . ILE B 1 304 ? -8.711 35.062 9.719 1 97.19 304 ILE B N 1
ATOM 5652 C CA . ILE B 1 304 ? -9.438 33.812 9.594 1 97.19 304 ILE B CA 1
ATOM 5653 C C . ILE B 1 304 ? -10.883 34 10.039 1 97.19 304 ILE B C 1
ATOM 5655 O O . ILE B 1 304 ? -11.805 33.469 9.414 1 97.19 304 ILE B O 1
ATOM 5659 N N . GLY B 1 305 ? -11.039 34.688 11.156 1 97.19 305 GLY B N 1
ATOM 5660 C CA . GLY B 1 305 ? -12.391 35 11.609 1 97.19 305 GLY B CA 1
ATOM 5661 C C . GLY B 1 305 ? -13.227 35.719 10.578 1 97.19 305 GLY B C 1
ATOM 5662 O O . GLY B 1 305 ? -14.391 35.375 10.359 1 97.19 305 GLY B O 1
ATOM 5663 N N . LEU B 1 306 ? -12.664 36.688 9.977 1 97.19 306 LEU B N 1
ATOM 5664 C CA . LEU B 1 306 ? -13.359 37.438 8.945 1 97.19 306 LEU B CA 1
ATOM 5665 C C . LEU B 1 306 ? -13.68 36.562 7.742 1 97.19 306 LEU B C 1
ATOM 5667 O O . LEU B 1 306 ? -14.789 36.625 7.203 1 97.19 306 LEU B O 1
ATOM 5671 N N . PHE B 1 307 ? -12.711 35.75 7.352 1 96.75 307 PHE B N 1
ATOM 5672 C CA . PHE B 1 307 ? -12.906 34.844 6.234 1 96.75 307 PHE B CA 1
ATOM 5673 C C . PHE B 1 307 ? -14.016 33.844 6.539 1 96.75 307 PHE B C 1
ATOM 5675 O O . PHE B 1 307 ? -14.805 33.5 5.66 1 96.75 307 PHE B O 1
ATOM 5682 N N . ALA B 1 308 ? -14.086 33.438 7.762 1 96.75 308 ALA B N 1
ATOM 5683 C CA . ALA B 1 308 ? -15.008 32.375 8.195 1 96.75 308 ALA B CA 1
ATOM 5684 C C . ALA B 1 308 ? -16.453 32.875 8.227 1 96.75 308 ALA B C 1
ATOM 5686 O O . ALA B 1 308 ? -17.391 32.094 8.188 1 96.75 308 ALA B O 1
ATOM 5687 N N . THR B 1 309 ? -16.625 34.188 8.344 1 96.19 309 THR B N 1
ATOM 5688 C CA . THR B 1 309 ? -17.969 34.75 8.289 1 96.19 309 THR B CA 1
ATOM 5689 C C . THR B 1 309 ? -18.609 34.469 6.93 1 96.19 309 THR B C 1
ATOM 5691 O O . THR B 1 309 ? -19.812 34.25 6.84 1 96.19 309 THR B O 1
ATOM 5694 N N . ALA B 1 310 ? -17.781 34.469 5.906 1 95.75 310 ALA B N 1
ATOM 5695 C CA . ALA B 1 310 ? -18.281 34.188 4.555 1 95.75 310 ALA B CA 1
ATOM 5696 C C . ALA B 1 310 ? -18.219 32.719 4.227 1 95.75 310 ALA B C 1
ATOM 5698 O O . ALA B 1 310 ? -19.094 32.188 3.543 1 95.75 310 ALA B O 1
ATOM 5699 N N . PHE B 1 311 ? -17.156 32.094 4.684 1 97.12 311 PHE B N 1
ATOM 5700 C CA . PHE B 1 311 ? -16.922 30.688 4.363 1 97.12 311 PHE B CA 1
ATOM 5701 C C . PHE B 1 311 ? -16.547 29.906 5.613 1 97.12 311 PHE B C 1
ATOM 5703 O O . PHE B 1 311 ? -15.406 29.469 5.758 1 97.12 311 PHE B O 1
ATOM 5710 N N . PRO B 1 312 ? -17.531 29.578 6.387 1 97 312 PRO B N 1
ATOM 5711 C CA . PRO B 1 312 ? -17.219 28.797 7.594 1 97 312 PRO B CA 1
ATOM 5712 C C . PRO B 1 312 ? -16.609 27.438 7.277 1 97 312 PRO B C 1
ATOM 5714 O O . PRO B 1 312 ? -15.961 26.828 8.141 1 97 312 PRO B O 1
ATOM 5717 N N . GLN B 1 313 ? -16.703 27.016 5.988 1 97.25 313 GLN B N 1
ATOM 5718 C CA . GLN B 1 313 ? -16.219 25.719 5.547 1 97.25 313 GLN B CA 1
ATOM 5719 C C . GLN B 1 313 ? -14.703 25.641 5.594 1 97.25 313 GLN B C 1
ATOM 5721 O O . GLN B 1 313 ? -14.125 24.562 5.52 1 97.25 313 GLN B O 1
ATOM 5726 N N . ILE B 1 314 ? -14.047 26.766 5.789 1 96.81 314 ILE B N 1
ATOM 5727 C CA . ILE B 1 314 ? -12.586 26.766 5.73 1 96.81 314 ILE B CA 1
ATOM 5728 C C . ILE B 1 314 ? -12.016 26.484 7.117 1 96.81 314 ILE B C 1
ATOM 5730 O O . ILE B 1 314 ? -10.82 26.219 7.262 1 96.81 314 ILE B O 1
ATOM 5734 N N . LEU B 1 315 ? -12.828 26.5 8.125 1 96.44 315 LEU B N 1
ATOM 5735 C CA . LEU B 1 315 ? -12.367 26.406 9.508 1 96.44 315 LEU B CA 1
ATOM 5736 C C . LEU B 1 315 ? -11.875 25 9.812 1 96.44 315 LEU B C 1
ATOM 5738 O O . LEU B 1 315 ? -12.398 24.016 9.273 1 96.44 315 LEU B O 1
ATOM 5742 N N . GLY B 1 316 ? -10.852 24.938 10.625 1 95.06 316 GLY B N 1
ATOM 5743 C CA . GLY B 1 316 ? -10.352 23.672 11.141 1 95.06 316 GLY B CA 1
ATOM 5744 C C . GLY B 1 316 ? -9.695 22.812 10.078 1 95.06 316 GLY B C 1
ATOM 5745 O O . GLY B 1 316 ? -9.117 23.344 9.117 1 95.06 316 GLY B O 1
ATOM 5746 N N . VAL B 1 317 ? -9.766 21.531 10.289 1 93.94 317 VAL B N 1
ATOM 5747 C CA . VAL B 1 317 ? -9.109 20.578 9.398 1 93.94 317 VAL B CA 1
ATOM 5748 C C . VAL B 1 317 ? -9.906 20.438 8.109 1 93.94 317 VAL B C 1
ATOM 5750 O O . VAL B 1 317 ? -9.359 20.078 7.066 1 93.94 317 VAL B O 1
ATOM 5753 N N . GLY B 1 318 ? -11.172 20.719 8.117 1 94.25 318 GLY B N 1
ATOM 5754 C CA . GLY B 1 318 ? -12.016 20.734 6.926 1 94.25 318 GLY B CA 1
ATOM 5755 C C . GLY B 1 318 ? -12.625 19.391 6.609 1 94.25 318 GLY B C 1
ATOM 5756 O O . GLY B 1 318 ? -13.062 19.141 5.48 1 94.25 318 GLY B O 1
ATOM 5757 N N . TYR B 1 319 ? -12.695 18.453 7.578 1 92.56 319 TYR B N 1
ATOM 5758 C CA . TYR B 1 319 ? -13.188 17.094 7.312 1 92.56 319 TYR B CA 1
ATOM 5759 C C . TYR B 1 319 ? -14.695 17.109 7.07 1 92.56 319 TYR B C 1
ATOM 5761 O O . TYR B 1 319 ? -15.203 16.359 6.23 1 92.56 319 TYR B O 1
ATOM 5769 N N . GLU B 1 320 ? -15.359 17.953 7.816 1 94.38 320 GLU B N 1
ATOM 5770 C CA . GLU B 1 320 ? -16.797 18.062 7.605 1 94.38 320 GLU B CA 1
ATOM 5771 C C . GLU B 1 320 ? -17.125 18.516 6.184 1 94.38 320 GLU B C 1
ATOM 5773 O O . GLU B 1 320 ? -17.984 17.938 5.523 1 94.38 320 GLU B O 1
ATOM 5778 N N . SER B 1 321 ? -16.469 19.516 5.785 1 95.94 321 SER B N 1
ATOM 5779 C CA . SER B 1 321 ? -16.688 20.062 4.449 1 95.94 321 SER B CA 1
ATOM 5780 C C . SER B 1 321 ? -16.281 19.062 3.371 1 95.94 321 SER B C 1
ATOM 5782 O O . SER B 1 321 ? -16.922 18.969 2.326 1 95.94 321 SER B O 1
ATOM 5784 N N . THR B 1 322 ? -15.195 18.328 3.594 1 95.31 322 THR B N 1
ATOM 5785 C CA . THR B 1 322 ? -14.766 17.281 2.658 1 95.31 322 THR B CA 1
ATOM 5786 C C . THR B 1 322 ? -15.82 16.188 2.545 1 95.31 322 THR B C 1
ATOM 5788 O O . THR B 1 322 ? -16.141 15.734 1.442 1 95.31 322 THR B O 1
ATOM 5791 N N . ALA B 1 323 ? -16.328 15.828 3.658 1 93.44 323 ALA B N 1
ATOM 5792 C CA . ALA B 1 323 ? -17.391 14.82 3.674 1 93.44 323 ALA B CA 1
ATOM 5793 C C . ALA B 1 323 ? -18.641 15.32 2.945 1 93.44 323 ALA B C 1
ATOM 5795 O O . ALA B 1 323 ? -19.297 14.547 2.242 1 93.44 323 ALA B O 1
ATOM 5796 N N . ALA B 1 324 ? -18.938 16.547 3.182 1 93.75 324 ALA B N 1
ATOM 5797 C CA . ALA B 1 324 ? -20.109 17.141 2.521 1 93.75 324 ALA B CA 1
ATOM 5798 C C . ALA B 1 324 ? -19.922 17.156 1.006 1 93.75 324 ALA B C 1
ATOM 5800 O O . ALA B 1 324 ? -20.875 16.922 0.259 1 93.75 324 ALA B O 1
ATOM 5801 N N . ALA B 1 325 ? -18.75 17.453 0.604 1 94.25 325 ALA B N 1
ATOM 5802 C CA . ALA B 1 325 ? -18.453 17.422 -0.826 1 94.25 325 ALA B CA 1
ATOM 5803 C C . ALA B 1 325 ? -18.625 16.016 -1.396 1 94.25 325 ALA B C 1
ATOM 5805 O O . ALA B 1 325 ? -19.188 15.844 -2.48 1 94.25 325 ALA B O 1
ATOM 5806 N N . LEU B 1 326 ? -18.172 15.078 -0.696 1 91.5 326 LEU B N 1
ATOM 5807 C CA . LEU B 1 326 ? -18.266 13.688 -1.112 1 91.5 326 LEU B CA 1
ATOM 5808 C C . LEU B 1 326 ? -19.719 13.234 -1.186 1 91.5 326 LEU B C 1
ATOM 5810 O O . LEU B 1 326 ? -20.078 12.422 -2.035 1 91.5 326 LEU B O 1
ATOM 5814 N N . ALA B 1 327 ? -20.484 13.828 -0.325 1 90.38 327 ALA B N 1
ATOM 5815 C CA . ALA B 1 327 ? -21.891 13.477 -0.265 1 90.38 327 ALA B CA 1
ATOM 5816 C C . ALA B 1 327 ? -22.688 14.227 -1.332 1 90.38 327 ALA B C 1
ATOM 5818 O O . ALA B 1 327 ? -23.891 14.008 -1.483 1 90.38 327 ALA B O 1
ATOM 5819 N N . GLY B 1 328 ? -22.047 15.125 -1.999 1 89.38 328 GLY B N 1
ATOM 5820 C CA . GLY B 1 328 ? -22.703 15.852 -3.068 1 89.38 328 GLY B CA 1
ATOM 5821 C C . GLY B 1 328 ? -23.469 17.062 -2.58 1 89.38 328 GLY B C 1
ATOM 5822 O O . GLY B 1 328 ? -24.375 17.547 -3.254 1 89.38 328 GLY B O 1
ATOM 5823 N N . SER B 1 329 ? -23.094 17.562 -1.485 1 92.12 329 SER B N 1
ATOM 5824 C CA . SER B 1 329 ? -23.844 18.656 -0.871 1 92.12 329 SER B CA 1
ATOM 5825 C C . SER B 1 329 ? -23.406 20 -1.433 1 92.12 329 SER B C 1
ATOM 5827 O O . SER B 1 329 ? -24.047 21.031 -1.176 1 92.12 329 SER B O 1
ATOM 5829 N N . TYR B 1 330 ? -22.312 20.031 -2.16 1 95.69 330 TYR B N 1
ATOM 5830 C CA . TYR B 1 330 ? -21.781 21.281 -2.668 1 95.69 330 TYR B CA 1
ATOM 5831 C C . TYR B 1 330 ? -21.875 21.344 -4.188 1 95.69 330 TYR B C 1
ATOM 5833 O O . TYR B 1 330 ? -21.656 20.328 -4.863 1 95.69 330 TYR B O 1
ATOM 5841 N N . GLY B 1 331 ? -22.219 22.484 -4.715 1 95.38 331 GLY B N 1
ATOM 5842 C CA . GLY B 1 331 ? -22.156 22.703 -6.148 1 95.38 331 GLY B CA 1
ATOM 5843 C C . GLY B 1 331 ? -20.734 22.922 -6.66 1 95.38 331 GLY B C 1
ATOM 5844 O O . GLY B 1 331 ? -19.844 23.266 -5.887 1 95.38 331 GLY B O 1
ATOM 5845 N N . ALA B 1 332 ? -20.562 22.781 -7.961 1 96.75 332 ALA B N 1
ATOM 5846 C CA . ALA B 1 332 ? -19.234 22.844 -8.586 1 96.75 332 ALA B CA 1
ATOM 5847 C C . ALA B 1 332 ? -18.594 24.203 -8.375 1 96.75 332 ALA B C 1
ATOM 5849 O O . ALA B 1 332 ? -17.406 24.297 -8.047 1 96.75 332 ALA B O 1
ATOM 5850 N N . LEU B 1 333 ? -19.281 25.234 -8.562 1 96.94 333 LEU B N 1
ATOM 5851 C CA . LEU B 1 333 ? -18.75 26.594 -8.43 1 96.94 333 LEU B CA 1
ATOM 5852 C C . LEU B 1 333 ? -18.359 26.875 -6.988 1 96.94 333 LEU B C 1
ATOM 5854 O O . LEU B 1 333 ? -17.328 27.516 -6.73 1 96.94 333 LEU B O 1
ATOM 5858 N N . PHE B 1 334 ? -19.219 26.453 -6.113 1 97.88 334 PHE B N 1
ATOM 5859 C CA . PHE B 1 334 ? -18.938 26.656 -4.699 1 97.88 334 PHE B CA 1
ATOM 5860 C C . PHE B 1 334 ? -17.672 25.891 -4.293 1 97.88 334 PHE B C 1
ATOM 5862 O O . PHE B 1 334 ? -16.844 26.406 -3.543 1 97.88 334 PHE B O 1
ATOM 5869 N N . MET B 1 335 ? -17.484 24.734 -4.824 1 98.31 335 MET B N 1
ATOM 5870 C CA . MET B 1 335 ? -16.297 23.938 -4.543 1 98.31 335 MET B CA 1
ATOM 5871 C C . MET B 1 335 ? -15.047 24.641 -5.062 1 98.31 335 MET B C 1
ATOM 5873 O O . MET B 1 335 ? -14.008 24.641 -4.402 1 98.31 335 MET B O 1
ATOM 5877 N N . LEU B 1 336 ? -15.141 25.234 -6.176 1 98.25 336 LEU B N 1
ATOM 5878 C CA . LEU B 1 336 ? -14 25.953 -6.738 1 98.25 336 LEU B CA 1
ATOM 5879 C C . LEU B 1 336 ? -13.625 27.156 -5.859 1 98.25 336 LEU B C 1
ATOM 5881 O O . LEU B 1 336 ? -12.438 27.438 -5.672 1 98.25 336 LEU B O 1
ATOM 5885 N N . VAL B 1 337 ? -14.602 27.797 -5.324 1 98.19 337 VAL B N 1
ATOM 5886 C CA . VAL B 1 337 ? -14.352 28.922 -4.43 1 98.19 337 VAL B CA 1
ATOM 5887 C C . VAL B 1 337 ? -13.648 28.438 -3.166 1 98.19 337 VAL B C 1
ATOM 5889 O O . VAL B 1 337 ? -12.719 29.078 -2.674 1 98.19 337 VAL B O 1
ATOM 5892 N N . LEU B 1 338 ? -14.086 27.344 -2.721 1 98.44 338 LEU B N 1
ATOM 5893 C CA . LEU B 1 338 ? -13.539 26.797 -1.487 1 98.44 338 LEU B CA 1
ATOM 5894 C C . LEU B 1 338 ? -12.094 26.344 -1.686 1 98.44 338 LEU B C 1
ATOM 5896 O O . LEU B 1 338 ? -11.297 26.359 -0.743 1 98.44 338 LEU B O 1
ATOM 5900 N N . VAL B 1 339 ? -11.734 25.922 -2.922 1 98.69 339 VAL B N 1
ATOM 5901 C CA . VAL B 1 339 ? -10.352 25.578 -3.238 1 98.69 339 VAL B CA 1
ATOM 5902 C C . VAL B 1 339 ? -9.438 26.766 -2.9 1 98.69 339 VAL B C 1
ATOM 5904 O O . VAL B 1 339 ? -8.477 26.625 -2.145 1 98.69 339 VAL B O 1
ATOM 5907 N N . PHE B 1 340 ? -9.812 27.906 -3.301 1 98.19 340 PHE B N 1
ATOM 5908 C CA . PHE B 1 340 ? -8.953 29.062 -3.145 1 98.19 340 PHE B CA 1
ATOM 5909 C C . PHE B 1 340 ? -9.094 29.656 -1.744 1 98.19 340 PHE B C 1
ATOM 5911 O O . PHE B 1 340 ? -8.117 30.172 -1.184 1 98.19 340 PHE B O 1
ATOM 5918 N N . ALA B 1 341 ? -10.281 29.578 -1.208 1 98.12 341 ALA B N 1
ATOM 5919 C CA . ALA B 1 341 ? -10.5 30.094 0.144 1 98.12 341 ALA B CA 1
ATOM 5920 C C . ALA B 1 341 ? -9.664 29.312 1.16 1 98.12 341 ALA B C 1
ATOM 5922 O O . ALA B 1 341 ? -9.016 29.906 2.023 1 98.12 341 ALA B O 1
ATOM 5923 N N . LYS B 1 342 ? -9.695 28 1.025 1 98.31 342 LYS B N 1
ATOM 5924 C CA . LYS B 1 342 ? -8.93 27.172 1.949 1 98.31 342 LYS B CA 1
ATOM 5925 C C . LYS B 1 342 ? -7.43 27.375 1.76 1 98.31 342 LYS B C 1
ATOM 5927 O O . LYS B 1 342 ? -6.676 27.422 2.734 1 98.31 342 LYS B O 1
ATOM 5932 N N . MET B 1 343 ? -7.023 27.469 0.53 1 97.81 343 MET B N 1
ATOM 5933 C CA . MET B 1 343 ? -5.613 27.688 0.227 1 97.81 343 MET B CA 1
ATOM 5934 C C . MET B 1 343 ? -5.113 28.984 0.867 1 97.81 343 MET B C 1
ATOM 5936 O O . MET B 1 343 ? -4.051 29 1.488 1 97.81 343 MET B O 1
ATOM 5940 N N . ALA B 1 344 ? -5.891 29.984 0.752 1 97.75 344 ALA B N 1
ATOM 5941 C CA . ALA B 1 344 ? -5.527 31.281 1.305 1 97.75 344 ALA B CA 1
ATOM 5942 C C . ALA B 1 344 ? -5.555 31.25 2.83 1 97.75 344 ALA B C 1
ATOM 5944 O O . ALA B 1 344 ? -4.656 31.797 3.48 1 97.75 344 ALA B O 1
ATOM 5945 N N . ALA B 1 345 ? -6.57 30.688 3.377 1 97.94 345 ALA B N 1
ATOM 5946 C CA . ALA B 1 345 ? -6.719 30.625 4.828 1 97.94 345 ALA B CA 1
ATOM 5947 C C . ALA B 1 345 ? -5.555 29.875 5.465 1 97.94 345 ALA B C 1
ATOM 5949 O O . ALA B 1 345 ? -5.02 30.297 6.492 1 97.94 345 ALA B O 1
ATOM 5950 N N . THR B 1 346 ? -5.176 28.766 4.852 1 97.94 346 THR B N 1
ATOM 5951 C CA . THR B 1 346 ? -4.062 27.984 5.371 1 97.94 346 THR B CA 1
ATOM 5952 C C . THR B 1 346 ? -2.754 28.766 5.262 1 97.94 346 THR B C 1
ATOM 5954 O O . THR B 1 346 ? -1.92 28.719 6.168 1 97.94 346 THR B O 1
ATOM 5957 N N . ALA B 1 347 ? -2.594 29.484 4.195 1 97.25 347 ALA B N 1
ATOM 5958 C CA . ALA B 1 347 ? -1.407 30.312 4.027 1 97.25 347 ALA B CA 1
ATOM 5959 C C . ALA B 1 347 ? -1.322 31.375 5.121 1 97.25 347 ALA B C 1
ATOM 5961 O O . ALA B 1 347 ? -0.24 31.656 5.648 1 97.25 347 ALA B O 1
ATOM 5962 N N . ILE B 1 348 ? -2.412 31.953 5.422 1 97 348 ILE B N 1
ATOM 5963 C CA . ILE B 1 348 ? -2.465 32.969 6.453 1 97 348 ILE B CA 1
ATOM 5964 C C . ILE B 1 348 ? -2.084 32.375 7.805 1 97 348 ILE B C 1
ATOM 5966 O O . ILE B 1 348 ? -1.306 32.969 8.555 1 97 348 ILE B O 1
ATOM 5970 N N . CYS B 1 349 ? -2.609 31.234 8.102 1 97.25 349 CYS B N 1
ATOM 5971 C CA . CYS B 1 349 ? -2.305 30.578 9.367 1 97.25 349 CYS B CA 1
ATOM 5972 C C . CYS B 1 349 ? -0.819 30.25 9.469 1 97.25 349 CYS B C 1
ATOM 5974 O O . CYS B 1 349 ? -0.196 30.469 10.508 1 97.25 349 CYS B O 1
ATOM 5976 N N . LEU B 1 350 ? -0.28 29.734 8.367 1 95.12 350 LEU B N 1
ATOM 5977 C CA . LEU B 1 350 ? 1.136 29.391 8.344 1 95.12 350 LEU B CA 1
ATOM 5978 C C . LEU B 1 350 ? 2.008 30.625 8.484 1 95.12 350 LEU B C 1
ATOM 5980 O O . LEU B 1 350 ? 3.004 30.609 9.211 1 95.12 350 LEU B O 1
ATOM 5984 N N . GLY B 1 351 ? 1.634 31.656 7.859 1 94.94 351 GLY B N 1
ATOM 5985 C CA . GLY B 1 351 ? 2.4 32.875 7.891 1 94.94 351 GLY B CA 1
ATOM 5986 C C . GLY B 1 351 ? 2.301 33.625 9.219 1 94.94 351 GLY B C 1
ATOM 5987 O O . GLY B 1 351 ? 3.232 34.312 9.617 1 94.94 351 GLY B O 1
ATOM 5988 N N . ALA B 1 352 ? 1.213 33.438 9.867 1 95.75 352 ALA B N 1
ATOM 5989 C CA . ALA B 1 352 ? 0.977 34.125 11.125 1 95.75 352 ALA B CA 1
ATOM 5990 C C . ALA B 1 352 ? 1.471 33.312 12.312 1 95.75 352 ALA B C 1
ATOM 5992 O O . ALA B 1 352 ? 1.231 33.688 13.469 1 95.75 352 ALA B O 1
ATOM 5993 N N . ARG B 1 353 ? 2.082 32.219 12.031 1 92.81 353 ARG B N 1
ATOM 5994 C CA . ARG B 1 353 ? 2.598 31.312 13.062 1 92.81 353 ARG B CA 1
ATOM 5995 C C . ARG B 1 353 ? 1.467 30.781 13.93 1 92.81 353 ARG B C 1
ATOM 5997 O O . ARG B 1 353 ? 1.651 30.547 15.133 1 92.81 353 ARG B O 1
ATOM 6004 N N . PHE B 1 354 ? 0.247 30.828 13.383 1 86.75 354 PHE B N 1
ATOM 6005 C CA . PHE B 1 354 ? -0.922 30.281 14.062 1 86.75 354 PHE B CA 1
ATOM 6006 C C . PHE B 1 354 ? -0.882 28.75 14.062 1 86.75 354 PHE B C 1
ATOM 6008 O O . PHE B 1 354 ? -1.57 28.109 14.859 1 86.75 354 PHE B O 1
ATOM 6015 N N . GLY B 1 355 ? 0.343 28.094 13.703 1 69.31 355 GLY B N 1
ATOM 6016 C CA . GLY B 1 355 ? 0.548 26.656 13.82 1 69.31 355 GLY B CA 1
ATOM 6017 C C . GLY B 1 355 ? -0.078 25.875 12.688 1 69.31 355 GLY B C 1
ATOM 6018 O O . GLY B 1 355 ? -0.556 26.453 11.711 1 69.31 355 GLY B O 1
ATOM 6019 N N . SER B 1 356 ? 0.302 24.859 12.133 1 76.12 356 SER B N 1
ATOM 6020 C CA . SER B 1 356 ? -0.645 23.859 11.633 1 76.12 356 SER B CA 1
ATOM 6021 C C . SER B 1 356 ? -0.052 23.062 10.484 1 76.12 356 SER B C 1
ATOM 6023 O O . SER B 1 356 ? 1.091 23.297 10.078 1 76.12 356 SER B O 1
ATOM 6025 N N . GLY B 1 357 ? -0.432 21.969 10.172 1 91.12 357 GLY B N 1
ATOM 6026 C CA . GLY B 1 357 ? -0.087 21 9.133 1 91.12 357 GLY B CA 1
ATOM 6027 C C . GLY B 1 357 ? -0.805 21.266 7.82 1 91.12 357 GLY B C 1
ATOM 6028 O O . GLY B 1 357 ? -1.746 22.062 7.77 1 91.12 357 GLY B O 1
ATOM 6029 N N . VAL B 1 358 ? -0.216 20.781 6.863 1 95.44 358 VAL B N 1
ATOM 6030 C CA . VAL B 1 358 ? -0.759 21.078 5.543 1 95.44 358 VAL B CA 1
ATOM 6031 C C . VAL B 1 358 ? -1.423 19.844 4.961 1 95.44 358 VAL B C 1
ATOM 6033 O O . VAL B 1 358 ? -1.989 19.875 3.867 1 95.44 358 VAL B O 1
ATOM 6036 N N . PHE B 1 359 ? -1.402 18.734 5.672 1 95.12 359 PHE B N 1
ATOM 6037 C CA . PHE B 1 359 ? -1.903 17.469 5.145 1 95.12 359 PHE B CA 1
ATOM 6038 C C . PHE B 1 359 ? -3.4 17.547 4.875 1 95.12 359 PHE B C 1
ATOM 6040 O O . PHE B 1 359 ? -3.842 17.391 3.736 1 95.12 359 PHE B O 1
ATOM 6047 N N . SER B 1 360 ? -4.195 17.859 5.887 1 95.5 360 SER B N 1
ATOM 6048 C CA . SER B 1 360 ? -5.652 17.891 5.773 1 95.5 360 SER B CA 1
ATOM 6049 C C . SER B 1 360 ? -6.113 18.969 4.797 1 95.5 360 SER B C 1
ATOM 6051 O O . SER B 1 360 ? -7 18.719 3.975 1 95.5 360 SER B O 1
ATOM 6053 N N . PRO B 1 361 ? -5.527 20.125 4.855 1 97.5 361 PRO B N 1
ATOM 6054 C CA . PRO B 1 361 ? -5.898 21.109 3.85 1 97.5 361 PRO B CA 1
ATOM 6055 C C . PRO B 1 361 ? -5.645 20.641 2.422 1 97.5 361 PRO B C 1
ATOM 6057 O O . PRO B 1 361 ? -6.391 21 1.506 1 97.5 361 PRO B O 1
ATOM 6060 N N . SER B 1 362 ? -4.59 19.875 2.23 1 98.12 362 SER B N 1
ATOM 6061 C CA . SER B 1 362 ? -4.309 19.344 0.896 1 98.12 362 SER B CA 1
ATOM 6062 C C . SER B 1 362 ? -5.387 18.375 0.442 1 98.12 362 SER B C 1
ATOM 6064 O O . SER B 1 362 ? -5.801 18.391 -0.719 1 98.12 362 SER B O 1
ATOM 6066 N N . ILE B 1 363 ? -5.789 17.562 1.378 1 97.19 363 ILE B N 1
ATOM 6067 C CA . ILE B 1 363 ? -6.863 16.625 1.072 1 97.19 363 ILE B CA 1
ATOM 6068 C C . ILE B 1 363 ? -8.148 17.391 0.763 1 97.19 363 ILE B C 1
ATOM 6070 O O . ILE B 1 363 ? -8.859 17.062 -0.194 1 97.19 363 ILE B O 1
ATOM 6074 N N . TYR B 1 364 ? -8.43 18.406 1.592 1 97.81 364 TYR B N 1
ATOM 6075 C CA . TYR B 1 364 ? -9.602 19.266 1.435 1 97.81 364 TYR B CA 1
ATOM 6076 C C . TYR B 1 364 ? -9.602 19.938 0.066 1 97.81 364 TYR B C 1
ATOM 6078 O O . TYR B 1 364 ? -10.602 19.875 -0.659 1 97.81 364 TYR B O 1
ATOM 6086 N N . VAL B 1 365 ? -8.539 20.562 -0.269 1 98.69 365 VAL B N 1
ATOM 6087 C CA . VAL B 1 365 ? -8.43 21.281 -1.534 1 98.69 365 VAL B CA 1
ATOM 6088 C C . VAL B 1 365 ? -8.555 20.297 -2.699 1 98.69 365 VAL B C 1
ATOM 6090 O O . VAL B 1 365 ? -9.195 20.609 -3.709 1 98.69 365 VAL B O 1
ATOM 6093 N N . GLY B 1 366 ? -7.965 19.188 -2.549 1 98.56 366 GLY B N 1
ATOM 6094 C CA . GLY B 1 366 ? -8.094 18.141 -3.561 1 98.56 366 GLY B CA 1
ATOM 6095 C C . GLY B 1 366 ? -9.523 17.672 -3.748 1 98.56 366 GLY B C 1
ATOM 6096 O O . GLY B 1 366 ? -9.961 17.453 -4.879 1 98.56 366 GLY B O 1
ATOM 6097 N N . ALA B 1 367 ? -10.164 17.469 -2.666 1 97.62 367 ALA B N 1
ATOM 6098 C CA . ALA B 1 367 ? -11.555 17.047 -2.734 1 97.62 367 ALA B CA 1
ATOM 6099 C C . ALA B 1 367 ? -12.406 18.062 -3.486 1 97.62 367 ALA B C 1
ATOM 6101 O O . ALA B 1 367 ? -13.219 17.703 -4.336 1 97.62 367 ALA B O 1
ATOM 6102 N N . MET B 1 368 ? -12.203 19.328 -3.131 1 98.69 368 MET B N 1
ATOM 6103 C CA . MET B 1 368 ? -12.992 20.391 -3.754 1 98.69 368 MET B CA 1
ATOM 6104 C C . MET B 1 368 ? -12.672 20.5 -5.242 1 98.69 368 MET B C 1
ATOM 6106 O O . MET B 1 368 ? -13.578 20.641 -6.066 1 98.69 368 MET B O 1
ATOM 6110 N N . LEU B 1 369 ? -11.422 20.438 -5.59 1 98.69 369 LEU B N 1
ATOM 6111 C CA . LEU B 1 369 ? -11.047 20.469 -6.996 1 98.69 369 LEU B CA 1
ATOM 6112 C C . LEU B 1 369 ? -11.602 19.266 -7.746 1 98.69 369 LEU B C 1
ATOM 6114 O O . LEU B 1 369 ? -12.125 19.406 -8.852 1 98.69 369 LEU B O 1
ATOM 6118 N N . GLY B 1 370 ? -11.383 18.109 -7.188 1 98.06 370 GLY B N 1
ATOM 6119 C CA . GLY B 1 370 ? -11.891 16.891 -7.801 1 98.06 370 GLY B CA 1
ATOM 6120 C C . GLY B 1 370 ? -13.391 16.906 -8.008 1 98.06 370 GLY B C 1
ATOM 6121 O O . GLY B 1 370 ? -13.883 16.484 -9.055 1 98.06 370 GLY B O 1
ATOM 6122 N N . GLY B 1 371 ? -14.102 17.344 -6.957 1 97.06 371 GLY B N 1
ATOM 6123 C CA . GLY B 1 371 ? -15.547 17.453 -7.09 1 97.06 371 GLY B CA 1
ATOM 6124 C C . GLY B 1 371 ? -15.977 18.375 -8.211 1 97.06 371 GLY B C 1
ATOM 6125 O O . GLY B 1 371 ? -16.891 18.062 -8.969 1 97.06 371 GLY B O 1
ATOM 6126 N N . ALA B 1 372 ? -15.359 19.516 -8.289 1 98.12 372 ALA B N 1
ATOM 6127 C CA . ALA B 1 372 ? -15.672 20.453 -9.359 1 98.12 372 ALA B CA 1
ATOM 6128 C C . ALA B 1 372 ? -15.352 19.859 -10.727 1 98.12 372 ALA B C 1
ATOM 6130 O O . ALA B 1 372 ? -16.141 20 -11.672 1 98.12 372 ALA B O 1
ATOM 6131 N N . PHE B 1 373 ? -14.242 19.234 -10.859 1 98 373 PHE B N 1
ATOM 6132 C CA . PHE B 1 373 ? -13.859 18.578 -12.102 1 98 373 PHE B CA 1
ATOM 6133 C C . PHE B 1 373 ? -14.844 17.453 -12.438 1 98 373 PHE B C 1
ATOM 6135 O O . PHE B 1 373 ? -15.227 17.281 -13.594 1 98 373 PHE B O 1
ATOM 6142 N N . GLY B 1 374 ? -15.141 16.719 -11.414 1 96.38 374 GLY B N 1
ATOM 6143 C CA . GLY B 1 374 ? -16.078 15.617 -11.602 1 96.38 374 GLY B CA 1
ATOM 6144 C C . GLY B 1 374 ? -17.438 16.062 -12.094 1 96.38 374 GLY B C 1
ATOM 6145 O O . GLY B 1 374 ? -18.094 15.359 -12.867 1 96.38 374 GLY B O 1
ATOM 6146 N N . ALA B 1 375 ? -17.859 17.203 -11.586 1 95.94 375 ALA B N 1
ATOM 6147 C CA . ALA B 1 375 ? -19.125 17.766 -12.062 1 95.94 375 ALA B CA 1
ATOM 6148 C C . ALA B 1 375 ? -19.062 18.062 -13.562 1 95.94 375 ALA B C 1
ATOM 6150 O O . ALA B 1 375 ? -20 17.734 -14.297 1 95.94 375 ALA B O 1
ATOM 6151 N N . PHE B 1 376 ? -18.016 18.609 -13.953 1 95.94 376 PHE B N 1
ATOM 6152 C CA . PHE B 1 376 ? -17.828 18.938 -15.359 1 95.94 376 PHE B CA 1
ATOM 6153 C C . PHE B 1 376 ? -17.703 17.672 -16.203 1 95.94 376 PHE B C 1
ATOM 6155 O O . PHE B 1 376 ? -18.375 17.531 -17.219 1 95.94 376 PHE B O 1
ATOM 6162 N N . TYR B 1 377 ? -16.891 16.766 -15.773 1 95.19 377 TYR B N 1
ATOM 6163 C CA . TYR B 1 377 ? -16.656 15.531 -16.5 1 95.19 377 TYR B CA 1
ATOM 6164 C C . TYR B 1 377 ? -17.906 14.672 -16.562 1 95.19 377 TYR B C 1
ATOM 6166 O O . TYR B 1 377 ? -18.203 14.055 -17.594 1 95.19 377 TYR B O 1
ATOM 6174 N N . GLY B 1 378 ? -18.547 14.617 -15.43 1 92.25 378 GLY B N 1
ATOM 6175 C CA . GLY B 1 378 ? -19.797 13.883 -15.383 1 92.25 378 GLY B CA 1
ATOM 6176 C C . GLY B 1 378 ? -20.844 14.453 -16.312 1 92.25 378 GLY B C 1
ATOM 6177 O O . GLY B 1 378 ? -21.656 13.711 -16.875 1 92.25 378 GLY B O 1
ATOM 6178 N N . TRP B 1 379 ? -20.828 15.742 -16.406 1 91.88 379 TRP B N 1
ATOM 6179 C CA . TRP B 1 379 ? -21.734 16.391 -17.359 1 91.88 379 TRP B CA 1
ATOM 6180 C C . TRP B 1 379 ? -21.469 15.914 -18.781 1 91.88 379 TRP B C 1
ATOM 6182 O O . TRP B 1 379 ? -22.391 15.703 -19.562 1 91.88 379 TRP B O 1
ATOM 6192 N N . ILE B 1 380 ? -20.281 15.641 -19.094 1 92.81 380 ILE B N 1
ATOM 6193 C CA . ILE B 1 380 ? -19.875 15.188 -20.422 1 92.81 380 ILE B CA 1
ATOM 6194 C C . ILE B 1 380 ? -20.234 13.711 -20.594 1 92.81 380 ILE B C 1
ATOM 6196 O O . ILE B 1 380 ? -20.672 13.289 -21.672 1 92.81 380 ILE B O 1
ATOM 6200 N N . THR B 1 381 ? -20.094 12.961 -19.562 1 90.19 381 THR B N 1
ATOM 6201 C CA . THR B 1 381 ? -20.25 11.516 -19.672 1 90.19 381 THR B CA 1
ATOM 6202 C C . THR B 1 381 ? -21.672 11.086 -19.328 1 90.19 381 THR B C 1
ATOM 6204 O O . THR B 1 381 ? -22.047 9.93 -19.547 1 90.19 381 THR B O 1
ATOM 6207 N N . GLY B 1 382 ? -22.469 11.914 -18.75 1 88.38 382 GLY B N 1
ATOM 6208 C CA . GLY B 1 382 ? -23.891 11.664 -18.594 1 88.38 382 GLY B CA 1
ATOM 6209 C C . GLY B 1 382 ? -24.297 11.375 -17.156 1 88.38 382 GLY B C 1
ATOM 6210 O O . GLY B 1 382 ? -25.484 11.242 -16.859 1 88.38 382 GLY B O 1
ATOM 6211 N N . ASP B 1 383 ? -23.297 11.219 -16.234 1 89.25 383 ASP B N 1
ATOM 6212 C CA . ASP B 1 383 ? -23.594 10.945 -14.828 1 89.25 383 ASP B CA 1
ATOM 6213 C C . ASP B 1 383 ? -22.797 11.867 -13.906 1 89.25 383 ASP B C 1
ATOM 6215 O O . ASP B 1 383 ? -21.766 11.469 -13.359 1 89.25 383 ASP B O 1
ATOM 6219 N N . THR B 1 384 ? -23.453 12.938 -13.586 1 89.25 384 THR B N 1
ATOM 6220 C CA . THR B 1 384 ? -22.766 14 -12.852 1 89.25 384 THR B CA 1
ATOM 6221 C C . THR B 1 384 ? -22.531 13.586 -11.398 1 89.25 384 THR B C 1
ATOM 6223 O O . THR B 1 384 ? -21.484 13.867 -10.836 1 89.25 384 THR B O 1
ATOM 6226 N N . GLU B 1 385 ? -23.484 12.906 -10.82 1 88.5 385 GLU B N 1
ATOM 6227 C CA . GLU B 1 385 ? -23.375 12.523 -9.414 1 88.5 385 GLU B CA 1
ATOM 6228 C C . GLU B 1 385 ? -22.234 11.539 -9.203 1 88.5 385 GLU B C 1
ATOM 6230 O O . GLU B 1 385 ? -21.422 11.711 -8.297 1 88.5 385 GLU B O 1
ATOM 6235 N N . THR B 1 386 ? -22.203 10.617 -10.117 1 89.5 386 THR B N 1
ATOM 6236 C CA . THR B 1 386 ? -21.156 9.617 -10.023 1 89.5 386 THR B CA 1
ATOM 6237 C C . THR B 1 386 ? -19.797 10.242 -10.32 1 89.5 386 THR B C 1
ATOM 6239 O O . THR B 1 386 ? -18.797 9.906 -9.672 1 89.5 386 THR B O 1
ATOM 6242 N N . GLY B 1 387 ? -19.812 11.078 -11.25 1 92.25 387 GLY B N 1
ATOM 6243 C CA . GLY B 1 387 ? -18.578 11.766 -11.578 1 92.25 387 GLY B CA 1
ATOM 6244 C C . GLY B 1 387 ? -18.031 12.609 -10.438 1 92.25 387 GLY B C 1
ATOM 6245 O O . GLY B 1 387 ? -16.828 12.594 -10.164 1 92.25 387 GLY B O 1
ATOM 6246 N N . MET B 1 388 ? -18.891 13.297 -9.789 1 93.44 388 MET B N 1
ATOM 6247 C CA . MET B 1 388 ? -18.5 14.148 -8.672 1 93.44 388 MET B CA 1
ATOM 6248 C C . MET B 1 388 ? -17.906 13.32 -7.535 1 93.44 388 MET B C 1
ATOM 6250 O O . MET B 1 388 ? -16.844 13.641 -7.023 1 93.44 388 MET B O 1
ATOM 6254 N N . ALA B 1 389 ? -18.641 12.297 -7.215 1 91.62 389 ALA B N 1
ATOM 6255 C CA . ALA B 1 389 ? -18.172 11.453 -6.113 1 91.62 389 ALA B CA 1
ATOM 6256 C C . ALA B 1 389 ? -16.844 10.797 -6.449 1 91.62 389 ALA B C 1
ATOM 6258 O O . ALA B 1 389 ? -15.93 10.773 -5.617 1 91.62 389 ALA B O 1
ATOM 6259 N N . PHE B 1 390 ? -16.75 10.281 -7.672 1 93.12 390 PHE B N 1
ATOM 6260 C CA . PHE B 1 390 ? -15.562 9.578 -8.133 1 93.12 390 PHE B CA 1
ATOM 6261 C C . PHE B 1 390 ? -14.352 10.5 -8.148 1 93.12 390 PHE B C 1
ATOM 6263 O O . PHE B 1 390 ? -13.305 10.172 -7.574 1 93.12 390 PHE B O 1
ATOM 6270 N N . PHE B 1 391 ? -14.492 11.625 -8.594 1 96.06 391 PHE B N 1
ATOM 6271 C CA . PHE B 1 391 ? -13.336 12.5 -8.781 1 96.06 391 PHE B CA 1
ATOM 6272 C C . PHE B 1 391 ? -13.047 13.289 -7.516 1 96.06 391 PHE B C 1
ATOM 6274 O O . PHE B 1 391 ? -11.945 13.828 -7.348 1 96.06 391 PHE B O 1
ATOM 6281 N N . THR B 1 392 ? -14.023 13.445 -6.625 1 95.69 392 THR B N 1
ATOM 6282 C CA . THR B 1 392 ? -13.727 14.008 -5.309 1 95.69 392 THR B CA 1
ATOM 6283 C C . THR B 1 392 ? -12.672 13.164 -4.59 1 95.69 392 THR B C 1
ATOM 6285 O O . THR B 1 392 ? -11.711 13.703 -4.039 1 95.69 392 THR B O 1
ATOM 6288 N N . ILE B 1 393 ? -12.859 11.875 -4.695 1 94.81 393 ILE B N 1
ATOM 6289 C CA . ILE B 1 393 ? -11.93 10.961 -4.051 1 94.81 393 ILE B CA 1
ATOM 6290 C C . ILE B 1 393 ? -10.594 10.984 -4.781 1 94.81 393 ILE B C 1
ATOM 6292 O O . ILE B 1 393 ? -9.531 11.078 -4.156 1 94.81 393 ILE B O 1
ATOM 6296 N N . VAL B 1 394 ? -10.609 10.938 -6.078 1 96.06 394 VAL B N 1
ATOM 6297 C CA . VAL B 1 394 ? -9.391 10.945 -6.883 1 96.06 394 VAL B CA 1
ATOM 6298 C C . VAL B 1 394 ? -8.625 12.242 -6.648 1 96.06 394 VAL B C 1
ATOM 6300 O O . VAL B 1 394 ? -7.398 12.234 -6.531 1 96.06 394 VAL B O 1
ATOM 6303 N N . GLY B 1 395 ? -9.367 13.289 -6.559 1 97.5 395 GLY B N 1
ATOM 6304 C CA . GLY B 1 395 ? -8.75 14.586 -6.324 1 97.5 395 GLY B CA 1
ATOM 6305 C C . GLY B 1 395 ? -8.086 14.695 -4.965 1 97.5 395 GLY B C 1
ATOM 6306 O O . GLY B 1 395 ? -7.02 15.305 -4.836 1 97.5 395 GLY B O 1
ATOM 6307 N N . MET B 1 396 ? -8.695 14.141 -3.926 1 96.44 396 MET B N 1
ATOM 6308 C CA . MET B 1 396 ? -8.102 14.109 -2.592 1 96.44 396 MET B CA 1
ATOM 6309 C C . MET B 1 396 ? -6.68 13.562 -2.643 1 96.44 396 MET B C 1
ATOM 6311 O O . MET B 1 396 ? -5.758 14.164 -2.092 1 96.44 396 MET B O 1
ATOM 6315 N N . GLY B 1 397 ? -6.641 12.484 -3.371 1 96.38 397 GLY B N 1
ATOM 6316 C CA . GLY B 1 397 ? -5.344 11.836 -3.455 1 96.38 397 GLY B CA 1
ATOM 6317 C C . GLY B 1 397 ? -4.375 12.562 -4.371 1 96.38 397 GLY B C 1
ATOM 6318 O O . GLY B 1 397 ? -3.199 12.727 -4.035 1 96.38 397 GLY B O 1
ATOM 6319 N N . ALA B 1 398 ? -4.812 13.016 -5.504 1 97.69 398 ALA B N 1
ATOM 6320 C CA . ALA B 1 398 ? -3.957 13.602 -6.531 1 97.69 398 ALA B CA 1
ATOM 6321 C C . ALA B 1 398 ? -3.279 14.875 -6.023 1 97.69 398 ALA B C 1
ATOM 6323 O O . ALA B 1 398 ? -2.064 15.031 -6.16 1 97.69 398 ALA B O 1
ATOM 6324 N N . VAL B 1 399 ? -4.004 15.695 -5.398 1 98.25 399 VAL B N 1
ATOM 6325 C CA . VAL B 1 399 ? -3.447 16.953 -4.934 1 98.25 399 VAL B CA 1
ATOM 6326 C C . VAL B 1 399 ? -2.566 16.719 -3.709 1 98.25 399 VAL B C 1
ATOM 6328 O O . VAL B 1 399 ? -1.429 17.188 -3.65 1 98.25 399 VAL B O 1
ATOM 6331 N N . SER B 1 400 ? -3.082 16 -2.76 1 97.56 400 SER B N 1
ATOM 6332 C CA . SER B 1 400 ? -2.314 15.789 -1.538 1 97.56 400 SER B CA 1
ATOM 6333 C C . SER B 1 400 ? -1.032 15.008 -1.823 1 97.56 400 SER B C 1
ATOM 6335 O O . SER B 1 400 ? 0.022 15.312 -1.263 1 97.56 400 SER B O 1
ATOM 6337 N N . GLY B 1 401 ? -1.187 14.016 -2.658 1 96.62 401 GLY B N 1
ATOM 6338 C CA . GLY B 1 401 ? 0.005 13.258 -3.006 1 96.62 401 GLY B CA 1
ATOM 6339 C C . GLY B 1 401 ? 1.077 14.102 -3.668 1 96.62 401 GLY B C 1
ATOM 6340 O O . GLY B 1 401 ? 2.266 13.945 -3.381 1 96.62 401 GLY B O 1
ATOM 6341 N N . ALA B 1 402 ? 0.696 14.953 -4.527 1 96.69 402 ALA B N 1
ATOM 6342 C CA . ALA B 1 402 ? 1.631 15.836 -5.223 1 96.69 402 ALA B CA 1
ATOM 6343 C C . ALA B 1 402 ? 2.248 16.844 -4.266 1 96.69 402 ALA B C 1
ATOM 6345 O O . ALA B 1 402 ? 3.441 17.141 -4.348 1 96.69 402 ALA B O 1
ATOM 6346 N N . VAL B 1 403 ? 1.451 17.359 -3.402 1 97.56 403 VAL B N 1
ATOM 6347 C CA . VAL B 1 403 ? 1.931 18.359 -2.457 1 97.56 403 VAL B CA 1
ATOM 6348 C C . VAL B 1 403 ? 2.924 17.719 -1.486 1 97.56 403 VAL B C 1
ATOM 6350 O O . VAL B 1 403 ? 3.982 18.281 -1.212 1 97.56 403 VAL B O 1
ATOM 6353 N N . LEU B 1 404 ? 2.619 16.547 -1.046 1 95 404 LEU B N 1
ATOM 6354 C CA . LEU B 1 404 ? 3.418 15.906 -0.009 1 95 404 LEU B CA 1
ATOM 6355 C C . LEU B 1 404 ? 4.602 15.164 -0.619 1 95 404 LEU B C 1
ATOM 6357 O O . LEU B 1 404 ? 5.578 14.867 0.074 1 95 404 LEU B O 1
ATOM 6361 N N . GLY B 1 405 ? 4.496 14.859 -1.832 1 92.5 405 GLY B N 1
ATOM 6362 C CA . GLY B 1 405 ? 5.543 14.094 -2.488 1 92.5 405 GLY B CA 1
ATOM 6363 C C . GLY B 1 405 ? 5.516 12.625 -2.137 1 92.5 405 GLY B C 1
ATOM 6364 O O . GLY B 1 405 ? 6.559 11.977 -2.066 1 92.5 405 GLY B O 1
ATOM 6365 N N . ALA B 1 406 ? 4.395 12.141 -1.854 1 92.31 406 ALA B N 1
ATOM 6366 C CA . ALA B 1 406 ? 4.23 10.766 -1.403 1 92.31 406 ALA B CA 1
ATOM 6367 C C . ALA B 1 406 ? 3.055 10.094 -2.105 1 92.31 406 ALA B C 1
ATOM 6369 O O . ALA B 1 406 ? 1.986 9.922 -1.515 1 92.31 406 ALA B O 1
ATOM 6370 N N . PRO B 1 407 ? 3.238 9.586 -3.295 1 92 407 PRO B N 1
ATOM 6371 C CA . PRO B 1 407 ? 2.117 9.109 -4.109 1 92 407 PRO B CA 1
ATOM 6372 C C . PRO B 1 407 ? 1.49 7.832 -3.564 1 92 407 PRO B C 1
ATOM 6374 O O . PRO B 1 407 ? 0.264 7.719 -3.5 1 92 407 PRO B O 1
ATOM 6377 N N . VAL B 1 408 ? 2.27 6.871 -3.109 1 91 408 VAL B N 1
ATOM 6378 C CA . VAL B 1 408 ? 1.734 5.57 -2.713 1 91 408 VAL B CA 1
ATOM 6379 C C . VAL B 1 408 ? 1.045 5.688 -1.355 1 91 408 VAL B C 1
ATOM 6381 O O . VAL B 1 408 ? -0.08 5.215 -1.181 1 91 408 VAL B O 1
ATOM 6384 N N . SER B 1 409 ? 1.708 6.32 -0.447 1 92.62 409 SER B N 1
ATOM 6385 C CA . SER B 1 409 ? 1.137 6.465 0.888 1 92.62 409 SER B CA 1
ATOM 6386 C C . SER B 1 409 ? -0.156 7.273 0.853 1 92.62 409 SER B C 1
ATOM 6388 O O . SER B 1 409 ? -1.126 6.93 1.531 1 92.62 409 SER B O 1
ATOM 6390 N N . THR B 1 410 ? -0.192 8.305 0.028 1 94.62 410 THR B N 1
ATOM 6391 C CA . THR B 1 410 ? -1.386 9.141 -0.02 1 94.62 410 THR B CA 1
ATOM 6392 C C . THR B 1 410 ? -2.537 8.406 -0.694 1 94.62 410 THR B C 1
ATOM 6394 O O . THR B 1 410 ? -3.699 8.586 -0.324 1 94.62 410 THR B O 1
ATOM 6397 N N . THR B 1 411 ? -2.213 7.633 -1.687 1 93.56 411 THR B N 1
ATOM 6398 C CA . THR B 1 411 ? -3.246 6.805 -2.299 1 93.56 411 THR B CA 1
ATOM 6399 C C . THR B 1 411 ? -3.861 5.859 -1.269 1 93.56 411 THR B C 1
ATOM 6401 O O . THR B 1 411 ? -5.086 5.711 -1.207 1 93.56 411 THR B O 1
ATOM 6404 N N . LEU B 1 412 ? -3.033 5.32 -0.451 1 91.69 412 LEU B N 1
ATOM 6405 C CA . LEU B 1 412 ? -3.531 4.383 0.548 1 91.69 412 LEU B CA 1
ATOM 6406 C C . LEU B 1 412 ? -4.285 5.113 1.653 1 91.69 412 LEU B C 1
ATOM 6408 O O . LEU B 1 412 ? -5.246 4.582 2.213 1 91.69 412 LEU B O 1
ATOM 6412 N N . ILE B 1 413 ? -3.822 6.273 1.977 1 92.19 413 ILE B N 1
ATOM 6413 C CA . ILE B 1 413 ? -4.547 7.062 2.965 1 92.19 413 ILE B CA 1
ATOM 6414 C C . ILE B 1 413 ? -5.969 7.328 2.471 1 92.19 413 ILE B C 1
ATOM 6416 O O . ILE B 1 413 ? -6.938 7.102 3.201 1 92.19 413 ILE B O 1
ATOM 6420 N N . VAL B 1 414 ? -6.062 7.809 1.263 1 90.56 414 VAL B N 1
ATOM 6421 C CA . VAL B 1 414 ? -7.379 8.102 0.704 1 90.56 414 VAL B CA 1
ATOM 6422 C C . VAL B 1 414 ? -8.219 6.828 0.652 1 90.56 414 VAL B C 1
ATOM 6424 O O . VAL B 1 414 ? -9.422 6.859 0.928 1 90.56 414 VAL B O 1
ATOM 6427 N N . PHE B 1 415 ? -7.586 5.73 0.345 1 87.19 415 PHE B N 1
ATOM 6428 C CA . PHE B 1 415 ? -8.266 4.441 0.316 1 87.19 415 PHE B CA 1
ATOM 6429 C C . PHE B 1 415 ? -8.789 4.074 1.7 1 87.19 415 PHE B C 1
ATOM 6431 O O . PHE B 1 415 ? -9.945 3.688 1.849 1 87.19 415 PHE B O 1
ATOM 6438 N N . GLU B 1 416 ? -7.984 4.203 2.697 1 85.75 416 GLU B N 1
ATOM 6439 C CA . GLU B 1 416 ? -8.367 3.807 4.047 1 85.75 416 GLU B CA 1
ATOM 6440 C C . GLU B 1 416 ? -9.367 4.781 4.652 1 85.75 416 GLU B C 1
ATOM 6442 O O . GLU B 1 416 ? -10.188 4.398 5.488 1 85.75 416 GLU B O 1
ATOM 6447 N N . LEU B 1 417 ? -9.32 6.004 4.105 1 87.5 417 LEU B N 1
ATOM 6448 C CA . LEU B 1 417 ? -10.258 7.012 4.586 1 87.5 417 LEU B CA 1
ATOM 6449 C C . LEU B 1 417 ? -11.641 6.789 3.99 1 87.5 417 LEU B C 1
ATOM 6451 O O . LEU B 1 417 ? -12.648 7.191 4.582 1 87.5 417 LEU B O 1
ATOM 6455 N N . THR B 1 418 ? -11.68 6.188 2.83 1 86.94 418 THR B N 1
ATOM 6456 C CA . THR B 1 418 ? -12.945 6.137 2.105 1 86.94 418 THR B CA 1
ATOM 6457 C C . THR B 1 418 ? -13.43 4.695 1.957 1 86.94 418 THR B C 1
ATOM 6459 O O . THR B 1 418 ? -14.586 4.457 1.616 1 86.94 418 THR B O 1
ATOM 6462 N N . SER B 1 419 ? -12.531 3.711 2.055 1 78.69 419 SER B N 1
ATOM 6463 C CA . SER B 1 419 ? -12.789 2.289 1.859 1 78.69 419 SER B CA 1
ATOM 6464 C C . SER B 1 419 ? -13.273 2.004 0.441 1 78.69 419 SER B C 1
ATOM 6466 O O . SER B 1 419 ? -14.133 1.144 0.232 1 78.69 419 SER B O 1
ATOM 6468 N N . SER B 1 420 ? -12.797 2.863 -0.485 1 79.5 420 SER B N 1
ATOM 6469 C CA . SER B 1 420 ? -13.164 2.656 -1.884 1 79.5 420 SER B CA 1
ATOM 6470 C C . SER B 1 420 ? -11.984 2.117 -2.686 1 79.5 420 SER B C 1
ATOM 6472 O O . SER B 1 420 ? -11.141 2.887 -3.16 1 79.5 420 SER B O 1
ATOM 6474 N N . TYR B 1 421 ? -12.078 0.881 -3.014 1 73.69 421 TYR B N 1
ATOM 6475 C CA . TYR B 1 421 ? -10.953 0.215 -3.666 1 73.69 421 TYR B CA 1
ATOM 6476 C C . TYR B 1 421 ? -10.828 0.657 -5.121 1 73.69 421 TYR B C 1
ATOM 6478 O O . TYR B 1 421 ? -9.727 0.958 -5.59 1 73.69 421 TYR B O 1
ATOM 6486 N N . GLU B 1 422 ? -11.938 0.715 -5.836 1 77.31 422 GLU B N 1
ATOM 6487 C CA . GLU B 1 422 ? -11.914 1.055 -7.258 1 77.31 422 GLU B CA 1
ATOM 6488 C C . GLU B 1 422 ? -11.391 2.473 -7.477 1 77.31 422 GLU B C 1
ATOM 6490 O O . GLU B 1 422 ? -10.641 2.723 -8.422 1 77.31 422 GLU B O 1
ATOM 6495 N N . THR B 1 423 ? -11.742 3.252 -6.512 1 84.56 423 THR B N 1
ATOM 6496 C CA . THR B 1 423 ? -11.305 4.637 -6.66 1 84.56 423 THR B CA 1
ATOM 6497 C C . THR B 1 423 ? -9.828 4.77 -6.297 1 84.56 423 THR B C 1
ATOM 6499 O O . THR B 1 423 ? -9.141 5.672 -6.785 1 84.56 423 THR B O 1
ATOM 6502 N N . ALA B 1 424 ? -9.375 3.834 -5.492 1 85.25 424 ALA B N 1
ATOM 6503 C CA . ALA B 1 424 ? -7.961 3.855 -5.133 1 85.25 424 ALA B CA 1
ATOM 6504 C C . ALA B 1 424 ? -7.082 3.561 -6.348 1 85.25 424 ALA B C 1
ATOM 6506 O O . ALA B 1 424 ? -6.02 4.164 -6.512 1 85.25 424 ALA B O 1
ATOM 6507 N N . ALA B 1 425 ? -7.551 2.686 -7.16 1 86.31 425 ALA B N 1
ATOM 6508 C CA . ALA B 1 425 ? -6.816 2.359 -8.375 1 86.31 425 ALA B CA 1
ATOM 6509 C C . ALA B 1 425 ? -6.75 3.559 -9.32 1 86.31 425 ALA B C 1
ATOM 6511 O O . ALA B 1 425 ? -5.707 3.826 -9.922 1 86.31 425 ALA B O 1
ATOM 6512 N N . ALA B 1 426 ? -7.859 4.227 -9.406 1 90.69 426 ALA B N 1
ATOM 6513 C CA . ALA B 1 426 ? -7.914 5.43 -10.234 1 90.69 426 ALA B CA 1
ATOM 6514 C C . ALA B 1 426 ? -7.043 6.539 -9.648 1 90.69 426 ALA B C 1
ATOM 6516 O O . ALA B 1 426 ? -6.375 7.262 -10.391 1 90.69 426 ALA B O 1
ATOM 6517 N N . CYS B 1 427 ? -7.094 6.609 -8.359 1 93.44 427 CYS B N 1
ATOM 6518 C CA . CYS B 1 427 ? -6.305 7.613 -7.652 1 93.44 427 CYS B CA 1
ATOM 6519 C C . CYS B 1 427 ? -4.816 7.422 -7.922 1 93.44 427 CYS B C 1
ATOM 6521 O O . CYS B 1 427 ? -4.074 8.398 -8.039 1 93.44 427 CYS B O 1
ATOM 6523 N N . LEU B 1 428 ? -4.48 6.215 -8.055 1 91.44 428 LEU B N 1
ATOM 6524 C CA . LEU B 1 428 ? -3.068 5.906 -8.258 1 91.44 428 LEU B CA 1
ATOM 6525 C C . LEU B 1 428 ? -2.553 6.535 -9.547 1 91.44 428 LEU B C 1
ATOM 6527 O O . LEU B 1 428 ? -1.425 7.027 -9.602 1 91.44 428 LEU B O 1
ATOM 6531 N N . ILE B 1 429 ? -3.316 6.57 -10.57 1 92.12 429 ILE B N 1
ATOM 6532 C CA . ILE B 1 429 ? -2.926 7.148 -11.852 1 92.12 429 ILE B CA 1
ATOM 6533 C C . ILE B 1 429 ? -2.752 8.656 -11.711 1 92.12 429 ILE B C 1
ATOM 6535 O O . ILE B 1 429 ? -1.716 9.211 -12.094 1 92.12 429 ILE B O 1
ATOM 6539 N N . SER B 1 430 ? -3.723 9.289 -11.148 1 95.69 430 SER B N 1
ATOM 6540 C CA . SER B 1 430 ? -3.717 10.742 -11.023 1 95.69 430 SER B CA 1
ATOM 6541 C C . SER B 1 430 ? -2.623 11.211 -10.07 1 95.69 430 SER B C 1
ATOM 6543 O O . SER B 1 430 ? -1.933 12.195 -10.344 1 95.69 430 SER B O 1
ATOM 6545 N N . VAL B 1 431 ? -2.541 10.516 -8.984 1 96.31 431 VAL B N 1
ATOM 6546 C CA . VAL B 1 431 ? -1.561 10.898 -7.977 1 96.31 431 VAL B CA 1
ATOM 6547 C C . VAL B 1 431 ? -0.15 10.75 -8.547 1 96.31 431 VAL B C 1
ATOM 6549 O O . VAL B 1 431 ? 0.711 11.602 -8.312 1 96.31 431 VAL B O 1
ATOM 6552 N N . SER B 1 432 ? 0.067 9.688 -9.258 1 92.5 432 SER B N 1
ATOM 6553 C CA . SER B 1 432 ? 1.385 9.438 -9.836 1 92.5 432 SER B CA 1
ATOM 6554 C C . SER B 1 432 ? 1.755 10.508 -10.852 1 92.5 432 SER B C 1
ATOM 6556 O O . SER B 1 432 ? 2.877 11.023 -10.844 1 92.5 432 SER B O 1
ATOM 6558 N N . LEU B 1 433 ? 0.81 10.82 -11.664 1 92.56 433 LEU B N 1
ATOM 6559 C CA . LEU B 1 433 ? 1.057 11.852 -12.664 1 92.56 433 LEU B CA 1
ATOM 6560 C C . LEU B 1 433 ? 1.342 13.195 -12.008 1 92.56 433 LEU B C 1
ATOM 6562 O O . LEU B 1 433 ? 2.309 13.875 -12.359 1 92.56 433 LEU B O 1
ATOM 6566 N N . ALA B 1 434 ? 0.514 13.523 -11.086 1 96.06 434 ALA B N 1
ATOM 6567 C CA . ALA B 1 434 ? 0.661 14.805 -10.406 1 96.06 434 ALA B CA 1
ATOM 6568 C C . ALA B 1 434 ? 1.989 14.875 -9.656 1 96.06 434 ALA B C 1
ATOM 6570 O O . ALA B 1 434 ? 2.682 15.898 -9.703 1 96.06 434 ALA B O 1
ATOM 6571 N N . THR B 1 435 ? 2.324 13.852 -9.008 1 93.69 435 THR B N 1
ATOM 6572 C CA . THR B 1 435 ? 3.531 13.836 -8.188 1 93.69 435 THR B CA 1
ATOM 6573 C C . THR B 1 435 ? 4.781 13.906 -9.062 1 93.69 435 THR B C 1
ATOM 6575 O O . THR B 1 435 ? 5.738 14.602 -8.727 1 93.69 435 THR B O 1
ATOM 6578 N N . VAL B 1 436 ? 4.797 13.18 -10.141 1 89.44 436 VAL B N 1
ATOM 6579 C CA . VAL B 1 436 ? 5.953 13.18 -11.031 1 89.44 436 VAL B CA 1
ATOM 6580 C C . VAL B 1 436 ? 6.16 14.578 -11.602 1 89.44 436 VAL B C 1
ATOM 6582 O O . VAL B 1 436 ? 7.293 15.062 -11.688 1 89.44 436 VAL B O 1
ATOM 6585 N N . LEU B 1 437 ? 5.113 15.203 -11.953 1 92.06 437 LEU B N 1
ATOM 6586 C CA . LEU B 1 437 ? 5.207 16.547 -12.5 1 92.06 437 LEU B CA 1
ATOM 6587 C C . LEU B 1 437 ? 5.715 17.531 -11.445 1 92.06 437 LEU B C 1
ATOM 6589 O O . LEU B 1 437 ? 6.562 18.375 -11.734 1 92.06 437 LEU B O 1
ATOM 6593 N N . VAL B 1 438 ? 5.234 17.406 -10.281 1 95.06 438 VAL B N 1
ATOM 6594 C CA . VAL B 1 438 ? 5.652 18.297 -9.203 1 95.06 438 VAL B CA 1
ATOM 6595 C C . VAL B 1 438 ? 7.113 18.031 -8.844 1 95.06 438 VAL B C 1
ATOM 6597 O O . VAL B 1 438 ? 7.879 18.969 -8.586 1 95.06 438 VAL B O 1
ATOM 6600 N N . GLN B 1 439 ? 7.488 16.797 -8.82 1 90.31 439 GLN B N 1
ATOM 6601 C CA . GLN B 1 439 ? 8.867 16.438 -8.5 1 90.31 439 GLN B CA 1
ATOM 6602 C C . GLN B 1 439 ? 9.828 17 -9.547 1 90.31 439 GLN B C 1
ATOM 6604 O O . GLN B 1 439 ? 10.969 17.359 -9.219 1 90.31 439 GLN B O 1
ATOM 6609 N N . SER B 1 440 ? 9.391 17.047 -10.727 1 87.62 440 SER B N 1
ATOM 6610 C CA . SER B 1 440 ? 10.227 17.594 -11.797 1 87.62 440 SER B CA 1
ATOM 6611 C C . SER B 1 440 ? 10.453 19.094 -11.617 1 87.62 440 SER B C 1
ATOM 6613 O O . SER B 1 440 ? 11.383 19.656 -12.188 1 87.62 440 SER B O 1
ATOM 6615 N N . ARG B 1 441 ? 9.609 19.719 -10.781 1 90.88 441 ARG B N 1
ATOM 6616 C CA . ARG B 1 441 ? 9.695 21.156 -10.586 1 90.88 441 ARG B CA 1
ATOM 6617 C C . ARG B 1 441 ? 10.227 21.484 -9.188 1 90.88 441 ARG B C 1
ATOM 6619 O O . ARG B 1 441 ? 9.961 22.578 -8.664 1 90.88 441 ARG B O 1
ATOM 6626 N N . GLY B 1 442 ? 10.852 20.562 -8.555 1 87.88 442 GLY B N 1
ATOM 6627 C CA . GLY B 1 442 ? 11.523 20.922 -7.316 1 87.88 442 GLY B CA 1
ATOM 6628 C C . GLY B 1 442 ? 11.047 20.109 -6.125 1 87.88 442 GLY B C 1
ATOM 6629 O O . GLY B 1 442 ? 11.531 20.312 -5.008 1 87.88 442 GLY B O 1
ATOM 6630 N N . GLY B 1 443 ? 10.062 19.391 -6.285 1 90.44 443 GLY B N 1
ATOM 6631 C CA . GLY B 1 443 ? 9.664 18.453 -5.238 1 90.44 443 GLY B CA 1
ATOM 6632 C C . GLY B 1 443 ? 8.461 18.938 -4.445 1 90.44 443 GLY B C 1
ATOM 6633 O O . GLY B 1 443 ? 7.926 20.016 -4.707 1 90.44 443 GLY B O 1
ATOM 6634 N N . GLY B 1 444 ? 8.039 18.156 -3.457 1 92.94 444 GLY B N 1
ATOM 6635 C CA . GLY B 1 444 ? 6.883 18.453 -2.625 1 92.94 444 GLY B CA 1
ATOM 6636 C C . GLY B 1 444 ? 7.16 19.5 -1.565 1 92.94 444 GLY B C 1
ATOM 6637 O O . GLY B 1 444 ? 8.242 20.078 -1.531 1 92.94 444 GLY B O 1
ATOM 6638 N N . ILE B 1 445 ? 6.234 19.734 -0.796 1 94.31 445 ILE B N 1
ATOM 6639 C CA . ILE B 1 445 ? 6.297 20.828 0.154 1 94.31 445 ILE B CA 1
ATOM 6640 C C . ILE B 1 445 ? 7.359 20.547 1.213 1 94.31 445 ILE B C 1
ATOM 6642 O O . ILE B 1 445 ? 8.078 21.453 1.645 1 94.31 445 ILE B O 1
ATOM 6646 N N . PHE B 1 446 ? 7.496 19.359 1.639 1 91.56 446 PHE B N 1
ATOM 6647 C CA . PHE B 1 446 ? 8.438 19.031 2.705 1 91.56 446 PHE B CA 1
ATOM 6648 C C . PHE B 1 446 ? 9.875 19.172 2.219 1 91.56 446 PHE B C 1
ATOM 6650 O O . PHE B 1 446 ? 10.742 19.641 2.955 1 91.56 446 PHE B O 1
ATOM 6657 N N . GLU B 1 447 ? 10.086 18.703 1.073 1 88.44 447 GLU B N 1
ATOM 6658 C CA . GLU B 1 447 ? 11.414 18.875 0.491 1 88.44 447 GLU B CA 1
ATOM 6659 C C . GLU B 1 447 ? 11.789 20.359 0.387 1 88.44 447 GLU B C 1
ATOM 6661 O O . GLU B 1 447 ? 12.922 20.734 0.682 1 88.44 447 GLU B O 1
ATOM 6666 N N . ARG B 1 448 ? 10.859 21.078 0.006 1 89.56 448 ARG B N 1
ATOM 6667 C CA . ARG B 1 448 ? 11.094 22.516 -0.127 1 89.56 448 ARG B CA 1
ATOM 6668 C C . ARG B 1 448 ? 11.344 23.156 1.232 1 89.56 448 ARG B C 1
ATOM 6670 O O . ARG B 1 448 ? 12.227 24 1.373 1 89.56 448 ARG B O 1
ATOM 6677 N N . GLN B 1 449 ? 10.586 22.797 2.148 1 89.31 449 GLN B N 1
ATOM 6678 C CA . GLN B 1 449 ? 10.727 23.359 3.488 1 89.31 449 GLN B CA 1
ATOM 6679 C C . GLN B 1 449 ? 12.07 22.969 4.102 1 89.31 449 GLN B C 1
ATOM 6681 O O . GLN B 1 449 ? 12.711 23.797 4.766 1 89.31 449 GLN B O 1
ATOM 6686 N N . VAL B 1 450 ? 12.484 21.766 3.889 1 86.56 450 VAL B N 1
ATOM 6687 C CA . VAL B 1 450 ? 13.766 21.312 4.422 1 86.56 450 VAL B CA 1
ATOM 6688 C C . VAL B 1 450 ? 14.906 22.094 3.773 1 86.56 450 VAL B C 1
ATOM 6690 O O . VAL B 1 450 ? 15.844 22.5 4.453 1 86.56 450 VAL B O 1
ATOM 6693 N N . LYS B 1 451 ? 14.805 22.297 2.492 1 84.88 451 LYS B N 1
ATOM 6694 C CA . LYS B 1 451 ? 15.82 23.062 1.769 1 84.88 451 LYS B CA 1
ATOM 6695 C C . LYS B 1 451 ? 15.914 24.5 2.275 1 84.88 451 LYS B C 1
ATOM 6697 O O . LYS B 1 451 ? 17 25.031 2.424 1 84.88 451 LYS B O 1
ATOM 6702 N N . MET B 1 452 ? 14.82 25.031 2.561 1 81.25 452 MET B N 1
ATOM 6703 C CA . MET B 1 452 ? 14.781 26.422 3.033 1 81.25 452 MET B CA 1
ATOM 6704 C C . MET B 1 452 ? 15.352 26.531 4.441 1 81.25 452 MET B C 1
ATOM 6706 O O . MET B 1 452 ? 16.047 27.5 4.762 1 81.25 452 MET B O 1
ATOM 6710 N N . ARG B 1 453 ? 15.125 25.562 5.211 1 76.94 453 ARG B N 1
ATOM 6711 C CA . ARG B 1 453 ? 15.578 25.594 6.598 1 76.94 453 ARG B CA 1
ATOM 6712 C C . ARG B 1 453 ? 17.078 25.312 6.688 1 76.94 453 ARG B C 1
ATOM 6714 O O . ARG B 1 453 ? 17.75 25.812 7.59 1 76.94 453 ARG B O 1
ATOM 6721 N N . MET B 1 454 ? 17.5 24.516 5.805 1 75.56 454 MET B N 1
ATOM 6722 C CA . MET B 1 454 ? 18.938 24.234 5.773 1 75.56 454 MET B CA 1
ATOM 6723 C C . MET B 1 454 ? 19.703 25.453 5.309 1 75.56 454 MET B C 1
ATOM 6725 O O . MET B 1 454 ? 20.859 25.672 5.715 1 75.56 454 MET B O 1
ATOM 6729 N N . ARG B 1 455 ? 19.109 26.172 4.512 1 67.44 455 ARG B N 1
ATOM 6730 C CA . ARG B 1 455 ? 19.766 27.391 4.031 1 67.44 455 ARG B CA 1
ATOM 6731 C C . ARG B 1 455 ? 19.875 28.422 5.145 1 67.44 455 ARG B C 1
ATOM 6733 O O . ARG B 1 455 ? 20.844 29.188 5.195 1 67.44 455 ARG B O 1
ATOM 6740 N N . GLN B 1 456 ? 18.938 28.391 5.957 1 62.03 456 GLN B N 1
ATOM 6741 C CA . GLN B 1 456 ? 18.922 29.359 7.055 1 62.03 456 GLN B CA 1
ATOM 6742 C C . GLN B 1 456 ? 19.922 28.969 8.141 1 62.03 456 GLN B C 1
ATOM 6744 O O . GLN B 1 456 ? 20.406 29.812 8.891 1 62.03 456 GLN B O 1
ATOM 6749 N N . SER B 1 457 ? 20.094 27.641 8.281 1 54.88 457 SER B N 1
ATOM 6750 C CA . SER B 1 457 ? 21 27.172 9.328 1 54.88 457 SER B CA 1
ATOM 6751 C C . SER B 1 457 ? 22.453 27.328 8.914 1 54.88 457 SER B C 1
ATOM 6753 O O . SER B 1 457 ? 23.359 27.234 9.75 1 54.88 457 SER B O 1
ATOM 6755 N N . TYR B 1 458 ? 22.797 27.484 7.637 1 46.09 458 TYR B N 1
ATOM 6756 C CA . TYR B 1 458 ? 24.172 27.781 7.238 1 46.09 458 TYR B CA 1
ATOM 6757 C C . TYR B 1 458 ? 24.312 29.25 6.855 1 46.09 458 TYR B C 1
ATOM 6759 O O . TYR B 1 458 ? 23.406 29.828 6.262 1 46.09 458 TYR B O 1
#

Foldseek 3Di:
DVPPPPPVVVVVVVVVVVVVVVVVVLVVLQVLLLVLLVVLLVVLVVLVVLLQVLLCVQQVDDPPQNLVSNQPDDLVSLLVLQLVLLLVLLVLQVVCCVVVVDVGQFAAFLLLLQQCLVPVPVNVNSQLAPVSLVSNSVLASSLQSSWFLFAALGNSLSNLLSVLQVSCVVVVHDSVCSLLSSLSSNLSSLCLVQLFNVLSLLCSCVFRNVDDDPSSSNSSSSSNNSSSVSSCVVSNQDFLAAAPAPPDDDPLLLVCLQVLLVVLLVLLLVLLVLQLCLQVVLVVVCVVVVHDLSSLSSVLSNVLSVLCNVPVCSTHLNSNVLNCQSVVVDDLVRLVVSLVSNSVSNSSCSRSSSHHHHQSSQLSSQLSSQLNVLQVSCVVVVHSSVSNNLRSLLRSQSNNLQQSLRNPSSLSSSCRNHVHDVSSVSSSSSNVSSNVSSVVVQHHNSSSNSVVVVVVVD/DVVVVPPVVVVVVVVVVVVVVVVVVLVVLQVLLLVLLVVLLVVLVVLVVLLQVLLCVQQVDDPPQNLVSNQPDDLVSLLVLQLVLLLVLLVLQVVCCVVCVDVGQFAAFLLLLQQCLVPVPVNVPSQLAPVSLVSNSVLASSLQSSWFLFAPLGNSLSNLLSVLQVSCVVVVHDSVCSLLSSLSSNLSSLCLVQLFNVLSLLCSCVFRNVDDDPSSSNSSSSSNNSSSVSSCVVSNQDFLAAAPAPPDDDVLLLVCLQVLLVVLLVLLLVLLVLQLCLQVVLVVVCVVVVHDLSSLSSVLSNVLSVLCNVPVCSTHLNSNVLNCQSVVVDDLVRLQVSLVSNSVSNSSCSNSSSHHHHQSSQLSSQLSSQLNVLQVSCVVVVHSSVSNNLRSLLRSQSNNLQQSLRNPSSLSSSCRNHVHDVSSVSSSSSNVSSNVSSVVVQHHNSSSNSVVVVVVVD

pLDDT: mean 88.06, std 14.19, range [21.81, 98.69]

Organism: Hirschia baltica (strain ATCC 49814 / DSM 5838 / IFAM 1418) (NCBI:txid582402)

Sequence (916 aa):
MKRLFSPARKLLNKQTSTASKLWPIALEMWVVAAVIGIVVGLAVIGLRRVIMAGEFFFFSAKHENLATAAASLPLWQIIAAPVTGGCLVGILLWIGSKLGWGDDPRAYGIADVIKARRFPKRIEKTGLNFKEGLLSVAISAIALGSGASAGREGPAVHMGAMLARAGTVWLNLDMRNVRTLIGCGAAAAVSASFHAPLAGVLFAREVILQRYRTVDIGPVSVASVVAALLARDSFGNEPIFVANIIENPDAALFLGTPFMGLLAAGLALIMIWLWSKAPETGEQFAKHLRLPVWLLPPLGGLAIGLFATAFPQILGVGYESTAAALAGSYGALFMLVLVFAKMAATAICLGARFGSGVFSPSIYVGAMLGGAFGAFYGWITGDTETGMAFFTIVGMGAVSGAVLGAPVSTTLIVFELTSSYETAAACLISVSLATVLVQSRGGGIFERQVKMRMRQSYMKRLFSPARKLLNKQTSTASKLWPIALEMWVVAAVIGIVVGLAVIGLRRVIMAGEFFFFSAKHENLATAAASLPLWQIIAAPVTGGCLVGILLWIGSKLGWGDDPRAYGIADVIKARRFPKRIEKTGLNFKEGLLSVAISAIALGSGASAGREGPAVHMGAMLARAGTVWLNLDMRNVRTLIGCGAAAAVSASFHAPLAGVLFAREVILQRYRTVDIGPVSVASVVAALLARDSFGNEPIFVANIIENPDAALFLGTPFMGLLAAGLALIMIWLWSKAPETGEQFAKHLRLPVWLLPPLGGLAIGLFATAFPQILGVGYESTAAALAGSYGALFMLVLVFAKMAATAICLGARFGSGVFSPSIYVGAMLGGAFGAFYGWITGDTETGMAFFTIVGMGAVSGAVLGAPVSTTLIVFELTSSYETAAACLISVSLATVLVQSRGGGIFERQVKMRMRQSY

Nearest PDB structures (foldseek):
  2htl-assembly1_B  TM=8.417E-01  e=8.840E-17  Escherichia coli
  2hlf-assembly1_B  TM=8.542E-01  e=1.692E-16  Escherichia coli
  4kkc-assembly1_A  TM=8.502E-01  e=3.850E-16  Escherichia coli K-12
  3det-assembly1_A  TM=8.331E-01  e=9.551E-16  Escherichia coli K-12
  2ht4-assembly1_B  TM=8.231E-01  e=4.991E-16  Escherichia coli